Protein AF-A0AA90VE78-F1 (afdb_monomer)

Nearest PDB structures (foldseek):
  3up6-assembly1_A  TM=5.026E-01  e=7.881E-08  Bacteroides ovatus ATCC 8483
  5o68-assembly3_G  TM=2.176E-01  e=3.030E+00  Pseudomonas sp. UK4

Foldseek 3Di:
DPPPVVVVVVVVVVVVPPPDDDPPPDPDDDFFFDKDWAKFKAAAEQFPDPDDDDPDPPLQQQQFQKKKKFKAAPVFFTQWIDIDGGSVRDDSPGHNVRIDMDTGTIGTFFKIWMKMKTDADCLWQWHFAADEQADDQLHHYPPHDGVCSNVRVHPDGPVSLQPHKTFGDLQDQDTFHHFIKMWTDPLRDMFTQDPNRDTPDDHRYTHIFGQWEKEKEWEFADDDPQKDKGKDFFKKWKAQAARMDGSRDVSSVHDDDAGDDTGGRDIFGFALQQADPNTRMDMGITGKHFDWWPDFDDDLQLQQDQVLDVVGDRDTHDPNQIKMKIWIWMWMDHPQKIKIKTKIFIGQDAPCVVGSGGSIRGTSHYHYHYHYHHDCVLLVCQLQVPPPRHGRGMFIAMEMEHNQAAEEEAKLFKDKAKAKDALVLLVVQVVVQWFKWKKKDDLNDIWDGWILAPDIDTGRRPPDQVQKKKFQAQPLVRFGWAHDSPNHDRGDDGADNAPQNCVRIDGPSRVRNVSNVCSPDCPQPDADPVGTMTMMMIIGHRQADLQFFLLSFEFPGDWMKMFIFSDKGAHPSRRRIYTHTRYIYTYHTFYFQWASVCTQPFKGKGWMQAWPLVPVQAFQQFVHDDNAFPDADQADQLRSLVRVDDQVPDWPVVCVSGRHLQCVQLVSFHDNHSNGTDDLLRSFKGFAHLLVLLNCLLRVGSHTLRNQLDNHHLVQDDPVCPPVSWQWEAHNHGQFGTAGSSQSRWTHGCDPRNTHRTTIIMGIGHGNHSRRPPRGDRQWDADPQKIARNGGHSSSADASFQDAATAQEASPDPNLNYFRMKGWDPDWAQADFDQDPVRDTDHPADGQFLQCQQHVNDFQAQGPDDPDRSWGFHHPSNLSVCCVVPVVRFAQAFGNHAHPPCQAFGGWGRPVPITDTHGDDRRDTGTTGIMTGGD

Secondary structure (DSSP, 8-state):
--SSSHHHHHHTTSSSS----------S------EEEEEEEEEE---EESS---SS-HHHHH--SEEEEEEEETTSBEEEEEEEESGGGS-TT--SS--EEEEEEEEESEEEEEEEEE---SSSSS---EEESS--TTSEEES--HHHHHHT-S--BHHHHHH-EEE--TT-S---S---EEEEEGGG--EEE-TTSSBSSS---EEEEESEEEEEEEEEEPPBTTEEEEEEEEEEEEESEESEEESS-GGGT---PPP--EE--EEEEPPTT-EETTEEEEEEEEE-B----SS--SSHHHHT--TT-SS---SSS-TTS-EEEEEEEEEEEETTEEEEEEEEEEEE-S-TTT-TT---B-TTEEEEEEEEE--SHHHHHHHHT-TT---TTEEEEEEEE-TT-EEEEEPSSSEEEEEEEEHHHHHHHHHTT--EEEEEEETTEE---EEESSSEES--TT---TTEEEES--TTT----B--SSTT---BPPPP-TGGGGGG-B-HHHHHHHHHHTTTSTT--EEETTEEEEEEEEEE--S--TTS-GGGTSTTSPPEEEEEEEEEEE-SSS-EEEEEEEEEEEEPPPB--B-GGGTTTSEEEEE-SS-TTTTTT-BSSTTSS--S-S---SS-HHHHHHHH--TTT-BTTTTTT--BTTTGGGGG---SSSSSB--GGG--EEPPPHHHHHHHHHTTTTS-GGGSS--S-GGG--GGGTTTT--EEE--STT--EEEGGGSSEEE-S-SSS---B---EEEEETTS--TTPPPPPS-EEETTEEE-TTB-GGGSB-S-S--PPPP-BTTSGGGSPBSEEEEPSS-B--SEEE-TTS-EEE-S---BHHHHHHSSS--TTT--SSSS--B---HHHHHHHHHHHGGGGBTB--S-B-S-TTT---EEE-SSSEEE--S-TT-B-BB--EEE--

Mean predicted aligned error: 10.43 Å

Solvent-accessible surface area (backbone atoms only — not comparable to full-atom values): 49249 Å² total; per-residue (Å²): 143,87,79,75,71,65,58,63,62,54,62,64,57,60,76,77,76,74,85,80,86,78,87,79,84,72,91,72,86,76,80,45,76,44,83,30,54,29,66,36,36,35,25,42,47,65,49,58,79,48,73,88,91,72,92,62,51,74,59,55,70,57,39,47,49,31,42,38,38,44,29,21,34,76,88,27,44,31,23,14,37,46,71,47,75,48,40,91,79,45,77,62,78,45,31,72,87,38,69,43,76,47,67,82,36,39,26,48,20,20,50,25,33,42,39,37,43,28,30,83,34,86,45,51,57,60,24,49,60,67,37,77,58,49,75,55,89,87,34,48,61,39,72,60,59,38,69,49,25,34,74,44,74,50,95,46,39,50,67,60,56,52,67,29,56,29,47,45,49,92,79,65,62,75,82,74,75,56,55,44,27,24,26,15,24,66,43,40,43,82,40,44,31,37,82,87,25,41,70,76,70,80,73,61,40,32,41,33,32,41,51,35,16,42,43,34,42,38,39,31,45,48,88,49,91,84,43,52,59,48,55,45,73,53,37,38,35,44,35,31,43,43,39,49,43,58,50,45,43,48,80,38,64,40,73,89,68,68,60,83,55,58,42,70,77,42,81,47,47,45,52,57,69,35,56,57,97,92,18,45,37,54,75,50,54,42,50,38,30,38,50,64,53,69,44,89,53,92,45,73,52,55,44,43,24,31,88,69,41,88,75,82,50,60,67,21,40,38,95,65,38,33,29,36,40,40,34,26,44,37,39,39,40,46,92,70,33,37,38,43,29,51,35,42,35,53,46,72,45,36,61,48,88,87,36,55,50,40,28,37,40,55,49,26,28,39,47,59,46,81,46,66,52,78,76,61,63,50,36,44,38,28,7,66,65,50,88,96,36,80,47,47,32,48,38,27,46,38,39,38,23,55,83,83,33,39,65,48,81,44,54,16,39,43,45,64,38,34,44,73,50,49,38,65,61,50,44,54,28,47,76,71,77,34,32,53,30,37,41,44,33,43,69,78,39,51,31,40,76,29,31,30,30,100,61,73,45,67,51,49,76,86,46,85,58,82,53,39,35,36,29,64,54,19,83,78,76,68,37,59,37,40,60,48,90,51,65,88,50,48,39,43,63,36,60,68,35,25,66,75,39,46,87,42,55,26,49,64,69,58,44,47,35,49,52,53,76,42,43,86,52,80,77,52,77,43,75,58,99,89,42,38,22,45,38,28,20,38,38,34,48,45,54,69,60,42,85,36,45,49,55,65,49,28,46,87,45,49,59,32,32,42,38,37,23,78,46,79,42,53,27,94,69,63,57,17,28,31,30,43,32,51,38,37,38,37,32,40,34,31,31,44,39,50,27,53,86,45,43,68,79,45,33,39,55,25,30,49,38,73,60,85,36,72,93,60,84,31,27,53,30,43,92,56,86,55,77,66,48,73,18,77,46,60,65,46,18,58,67,15,40,62,59,60,55,50,66,90,76,46,28,62,74,69,52,69,83,61,34,17,53,72,59,46,29,56,72,39,35,58,55,63,54,36,81,58,59,64,51,75,92,37,56,42,38,20,37,30,9,55,57,45,49,47,48,49,49,52,15,42,69,68,28,52,41,66,47,30,76,49,54,61,47,64,82,68,50,44,78,92,42,64,58,82,59,62,51,32,25,44,25,32,18,57,80,38,30,20,36,36,35,76,70,58,64,27,44,37,46,91,36,91,80,61,60,28,44,37,53,68,34,28,35,38,37,26,35,60,34,78,23,49,94,46,78,54,58,72,49,58,48,79,57,96,56,30,40,34,36,84,40,39,26,65,84,33,33,38,79,62,24,59,50,74,59,62,66,55,38,31,74,85,38,80,71,27,34,31,55,38,22,32,35,54,52,95,57,73,44,59,52,47,60,50,67,49,100,86,71,50,79,44,76,75,53,59,60,34,19,51,45,30,31,17,65,46,75,34,61,26,43,78,69,40,78,78,101,51,38,66,25,11,58,31,26,54,45,39,51,51,52,42,48,76,76,46,47,81,77,40,48,50,22,50,29,33,24,30,41,84,36,59,92,62,33,42,35,56,34,26,74,80,81,44,37,37,64,43,74,86,57,54,78,47,72,51,22,31,53,30,28,28,42,37,116

Radius of gyration: 34.59 Å; Cα contacts (8 Å, |Δi|>4): 2328; chains: 1; bounding box: 96×61×138 Å

Sequence (935 aa):
MKKVMKLAYLLMGVALLLSSCSEDIFQGGSESNEDVTISLAYSDVSPRDIVVNSRATEAEERHLNNLYIYIFDGNGNLKGYKGIEGEVNLNQSTSSTTKAEITDIKTRSGESYIYAVANISSTGLYPVETINGTVAANKLPINLNEEKARAGEYDFTLDQLKALTFKRNNTSIDITSAFLMSGAVQNGNLVNITTAGKIASGDNAIRLSRIVSKVKFTIKAANTTGVTRSFKLDTYDIMNIAVDGSLVGKIDGNNRNKTTNVNNNIGNTVRPNDVENDAQFFEVYLPENLQDAVHNVTTQAAREDDSQSIPKEFTNAPAKGTYVVLKGKYEETKNGTTRSADVTYYVHLGDCTKDKNNYDVERNCKYTYNITVAGVDKIIVEAKKESGADQPGAEGVVLEYGATGKNMTLDSHYEYMVMRFYQEDIQALRKAGKGYFYQVYALGNHTDVINVGATTVGKDNGVDTSWIQFAIKCSRDESSSKYSTDKTSRGTACSYPGTKYASDLYTVDRFLKYLYDNAESSIWTKSDSKGKYIDATCFISENYYKNLTWNQYVNDVDKRAFYVANEVKTSNDGRSVFAKTQYGLTQYNIQTFYDRSKAGSITAYGCETINDEEGKDFTVKGKGSQTSSYGRDTWNGHTNMLADINKESDTWKTLKDNSSLIKACMSRNRDLNGDGKISDDEIRWYAPTISQYIGIWIGEEIMSGESKLFNKKTSTLSTSNDPGCRMLYYSSTYNENTYFSEEGLATNHNNSAYPPKLVRCLRNLKSNDMGYNRTPAKYYTYESSVVTLNNVDEKALNTSGEQGELNAHTERSALNKPAKKFKISNEKYYGEGYTDRWGNWHLTGIAPTQEHVVDGTFKCYNNYEEGDKKWRVPNQRELSVMFLVDKDKITNTYCRTIFSNTNFRKSWTYNSNIFTMDVNKWNATGSVRCIKAQK

InterPro domains:
  IPR018247 EF-Hand 1, calcium-binding site [PS00018] (671-683)
  IPR029141 Major fimbrial subunit protein, N-terminal [PF06321] (38-195)
  IPR032594 Domain of unknown function DUF4906 [PF16249] (284-371)

Structure (mmCIF, N/CA/C/O backbone):
data_AF-A0AA90VE78-F1
#
_entry.id   AF-A0AA90VE78-F1
#
loop_
_atom_site.group_PDB
_atom_site.id
_atom_site.type_symbol
_atom_site.label_atom_id
_atom_site.label_alt_id
_atom_site.label_comp_id
_atom_site.label_asym_id
_atom_site.label_entity_id
_atom_site.label_seq_id
_atom_site.pdbx_PDB_ins_code
_atom_site.Cartn_x
_atom_site.Cartn_y
_atom_site.Cartn_z
_atom_site.occupancy
_atom_site.B_iso_or_equiv
_atom_site.auth_seq_id
_atom_site.auth_comp_id
_atom_site.auth_asym_id
_atom_site.auth_atom_id
_atom_site.pdbx_PDB_model_num
ATOM 1 N N . MET A 1 1 ? 39.195 -33.565 -97.866 1.00 53.00 1 MET A N 1
ATOM 2 C CA . MET A 1 1 ? 38.621 -33.539 -96.499 1.00 53.00 1 MET A CA 1
ATOM 3 C C . MET A 1 1 ? 39.605 -32.877 -95.535 1.00 53.00 1 MET A C 1
ATOM 5 O O . MET A 1 1 ? 40.603 -33.495 -95.209 1.00 53.00 1 MET A O 1
ATOM 9 N N . LYS A 1 2 ? 39.370 -31.594 -95.200 1.00 45.28 2 LYS A N 1
ATOM 10 C CA . LYS A 1 2 ? 39.973 -30.762 -94.114 1.00 45.28 2 LYS A CA 1
ATOM 11 C C . LYS A 1 2 ? 39.799 -29.240 -94.342 1.00 45.28 2 LYS A C 1
ATOM 13 O O . LYS A 1 2 ? 40.244 -28.458 -93.511 1.00 45.28 2 LYS A O 1
ATOM 18 N N . LYS A 1 3 ? 39.117 -28.797 -95.416 1.00 44.75 3 LYS A N 1
ATOM 19 C CA . LYS A 1 3 ? 38.857 -27.363 -95.699 1.00 44.75 3 LYS A CA 1
ATOM 20 C C . LYS A 1 3 ? 37.379 -26.923 -95.775 1.00 44.75 3 LYS A C 1
ATOM 22 O O . LYS A 1 3 ? 37.140 -25.741 -95.951 1.00 44.75 3 LYS A O 1
ATOM 27 N N . VAL A 1 4 ? 36.402 -27.811 -95.546 1.00 49.03 4 VAL A N 1
ATOM 28 C CA . VAL A 1 4 ? 34.955 -27.456 -95.548 1.00 49.03 4 VAL A CA 1
ATOM 29 C C . VAL A 1 4 ? 34.317 -27.501 -94.141 1.00 49.03 4 VAL A C 1
ATOM 31 O O . VAL A 1 4 ? 33.241 -26.966 -93.932 1.00 49.03 4 VAL A O 1
ATOM 34 N N . MET A 1 5 ? 35.024 -28.008 -93.120 1.00 47.25 5 MET A N 1
ATOM 35 C CA . MET A 1 5 ? 34.560 -27.985 -91.716 1.00 47.25 5 MET A CA 1
ATOM 36 C C . MET A 1 5 ? 34.958 -26.725 -90.925 1.00 47.25 5 MET A C 1
ATOM 38 O O . MET A 1 5 ? 34.431 -26.516 -89.842 1.00 47.25 5 MET A O 1
ATOM 42 N N . LYS A 1 6 ? 35.857 -25.865 -91.430 1.00 43.34 6 LYS A N 1
ATOM 43 C CA . LYS A 1 6 ? 36.244 -24.614 -90.735 1.00 43.34 6 LYS A CA 1
ATOM 44 C C . LYS A 1 6 ? 35.354 -23.410 -91.070 1.00 43.34 6 LYS A C 1
ATOM 46 O O . LYS A 1 6 ? 35.425 -22.412 -90.367 1.00 43.34 6 LYS A O 1
ATOM 51 N N . LEU A 1 7 ? 34.496 -23.510 -92.090 1.00 42.00 7 LEU A N 1
ATOM 52 C CA . LEU A 1 7 ? 33.572 -22.434 -92.467 1.00 42.00 7 LEU A CA 1
ATOM 53 C C . LEU A 1 7 ? 32.241 -22.504 -91.688 1.00 42.00 7 LEU A C 1
ATOM 55 O O . LEU A 1 7 ? 31.628 -21.473 -91.444 1.00 42.00 7 LEU A O 1
ATOM 59 N N . ALA A 1 8 ? 31.853 -23.691 -91.200 1.00 46.19 8 ALA A N 1
ATOM 60 C CA . ALA A 1 8 ? 30.659 -23.878 -90.367 1.00 46.19 8 ALA A CA 1
ATOM 61 C C . ALA A 1 8 ? 30.841 -23.378 -88.916 1.00 46.19 8 ALA A C 1
ATOM 63 O O . ALA A 1 8 ? 29.898 -22.857 -88.332 1.00 46.19 8 ALA A O 1
ATOM 64 N N . TYR A 1 9 ? 32.057 -23.448 -88.356 1.00 47.94 9 TYR A N 1
ATOM 65 C CA . TYR A 1 9 ? 32.347 -22.906 -87.016 1.00 47.94 9 TYR A CA 1
ATOM 66 C C . TYR A 1 9 ? 32.620 -21.391 -87.006 1.00 47.94 9 TYR A C 1
ATOM 68 O O . TYR A 1 9 ? 32.483 -20.762 -85.962 1.00 47.94 9 TYR A O 1
ATOM 76 N N . LEU A 1 10 ? 32.958 -20.785 -88.152 1.00 45.59 10 LEU A N 1
ATOM 77 C CA . LEU A 1 10 ? 33.165 -19.333 -88.257 1.00 45.59 10 LEU A CA 1
ATOM 78 C C . LEU A 1 10 ? 31.838 -18.571 -88.453 1.00 45.59 10 LEU A C 1
ATOM 80 O O . LEU A 1 10 ? 31.681 -17.475 -87.930 1.00 45.59 10 LEU A O 1
ATOM 84 N N . LEU A 1 11 ? 30.856 -19.169 -89.142 1.00 43.66 11 LEU A N 1
ATOM 85 C CA . LEU A 1 11 ? 29.525 -18.574 -89.357 1.00 43.66 11 LEU A CA 1
ATOM 86 C C . LEU A 1 11 ? 28.575 -18.721 -88.154 1.00 43.66 11 LEU A C 1
ATOM 88 O O . LEU A 1 11 ? 27.649 -17.930 -88.023 1.00 43.66 11 LEU A O 1
ATOM 92 N N . MET A 1 12 ? 28.834 -19.662 -87.240 1.00 45.09 12 MET A N 1
ATOM 93 C CA . MET A 1 12 ? 28.056 -19.822 -86.000 1.00 45.09 12 MET A CA 1
ATOM 94 C C . MET A 1 12 ? 28.603 -18.971 -84.831 1.00 45.09 12 MET A C 1
ATOM 96 O O . MET A 1 12 ? 27.892 -18.740 -83.861 1.00 45.09 12 MET A O 1
ATOM 100 N N . GLY A 1 13 ? 29.836 -18.448 -84.938 1.00 44.88 13 GLY A N 1
ATOM 101 C CA . GLY A 1 13 ? 30.461 -17.571 -83.934 1.00 44.88 13 GLY A CA 1
ATOM 102 C C . GLY A 1 13 ? 30.259 -16.064 -84.154 1.00 44.88 13 GLY A C 1
ATOM 103 O O . GLY A 1 13 ? 30.429 -15.290 -83.219 1.00 44.88 13 GLY A O 1
ATOM 104 N N . VAL A 1 14 ? 29.869 -15.630 -85.359 1.00 44.66 14 VAL A N 1
ATOM 105 C CA . VAL A 1 14 ? 29.669 -14.199 -85.691 1.00 44.66 14 VAL A CA 1
ATOM 106 C C . VAL A 1 14 ? 28.202 -13.754 -85.543 1.00 44.66 14 VAL A C 1
ATOM 108 O O . VAL A 1 14 ? 27.933 -12.564 -85.433 1.00 44.66 14 VAL A O 1
ATOM 111 N N . ALA A 1 15 ? 27.253 -14.691 -85.421 1.00 39.59 15 ALA A N 1
ATOM 112 C CA . ALA A 1 15 ? 25.847 -14.389 -85.116 1.00 39.59 15 ALA A CA 1
ATOM 113 C C . ALA A 1 15 ? 25.541 -14.257 -83.603 1.00 39.59 15 ALA A C 1
ATOM 115 O O . ALA A 1 15 ? 24.436 -13.870 -83.245 1.00 39.59 15 ALA A O 1
ATOM 116 N N . LEU A 1 16 ? 26.505 -14.548 -82.717 1.00 42.19 16 LEU A N 1
ATOM 117 C CA . LEU A 1 16 ? 26.349 -14.470 -81.250 1.00 42.19 16 LEU A CA 1
ATOM 118 C C . LEU A 1 16 ? 27.047 -13.252 -80.606 1.00 42.19 16 LEU A C 1
ATOM 120 O O . LEU A 1 16 ? 27.016 -13.113 -79.389 1.00 42.19 16 LEU A O 1
ATOM 124 N N . LEU A 1 17 ? 27.669 -12.364 -81.396 1.00 38.84 17 LEU A N 1
ATOM 125 C CA . LEU A 1 17 ? 28.430 -11.199 -80.899 1.00 38.84 17 LEU A CA 1
ATOM 126 C C . LEU A 1 17 ? 27.976 -9.842 -81.478 1.00 38.84 17 LEU A C 1
ATOM 128 O O . LEU A 1 17 ? 28.652 -8.838 -81.274 1.00 38.84 17 LEU A O 1
ATOM 132 N N . LEU A 1 18 ? 26.833 -9.781 -82.173 1.00 37.09 18 LEU A N 1
ATOM 133 C CA . LEU A 1 18 ? 26.267 -8.539 -82.729 1.00 37.09 18 LEU A CA 1
ATOM 134 C C . LEU A 1 18 ? 24.759 -8.414 -82.448 1.00 37.09 18 LEU A C 1
ATOM 136 O O . LEU A 1 18 ? 23.944 -8.306 -83.359 1.00 37.09 18 LEU A O 1
ATOM 140 N N . SER A 1 19 ? 24.394 -8.403 -81.167 1.00 35.62 19 SER A N 1
ATOM 141 C CA . SER A 1 19 ? 23.119 -7.847 -80.692 1.00 35.62 19 SER A CA 1
ATOM 142 C C . SER A 1 19 ? 23.315 -7.194 -79.319 1.00 35.62 19 SER A C 1
ATOM 144 O O . SER A 1 19 ? 22.751 -7.616 -78.313 1.00 35.62 19 SER A O 1
ATOM 146 N N . SER A 1 20 ? 24.180 -6.180 -79.272 1.00 31.06 20 SER A N 1
ATOM 147 C CA . SER A 1 20 ? 24.122 -5.131 -78.255 1.00 31.06 20 SER A CA 1
ATOM 148 C C . SER A 1 20 ? 23.382 -3.931 -78.847 1.00 31.06 20 SER A C 1
ATOM 150 O O . SER A 1 20 ? 23.731 -3.499 -79.946 1.00 31.06 20 SER A O 1
ATOM 152 N N . CYS A 1 21 ? 22.434 -3.392 -78.078 1.00 38.50 21 CYS A N 1
ATOM 153 C CA . CYS A 1 21 ? 21.643 -2.178 -78.320 1.00 38.50 21 CYS A CA 1
ATOM 154 C C . CYS A 1 21 ? 20.417 -2.329 -79.238 1.00 38.50 21 CYS A C 1
ATOM 156 O O . CYS A 1 21 ? 20.390 -1.843 -80.364 1.00 38.50 21 CYS A O 1
ATOM 158 N N . SER A 1 22 ? 19.342 -2.874 -78.674 1.00 30.06 22 SER A N 1
ATOM 159 C CA . SER A 1 22 ? 18.032 -2.225 -78.771 1.00 30.06 22 SER A CA 1
ATOM 160 C C . SER A 1 22 ? 17.617 -1.819 -77.357 1.00 30.06 22 SER A C 1
ATOM 162 O O . SER A 1 22 ? 17.579 -2.655 -76.456 1.00 30.06 22 SER A O 1
ATOM 164 N N . GLU A 1 23 ? 17.397 -0.520 -77.147 1.00 34.53 23 GLU A N 1
ATOM 165 C CA . GLU A 1 23 ? 16.639 -0.019 -76.003 1.00 34.53 23 GLU A CA 1
ATOM 166 C C . GLU A 1 23 ? 15.237 -0.625 -76.084 1.00 34.53 23 GLU A C 1
ATOM 168 O O . GLU A 1 23 ? 14.405 -0.173 -76.871 1.00 34.53 23 GLU A O 1
ATOM 173 N N . ASP A 1 24 ? 14.971 -1.654 -75.285 1.00 29.84 24 ASP A N 1
ATOM 174 C CA . ASP A 1 24 ? 13.599 -2.055 -75.016 1.00 29.84 24 ASP A CA 1
ATOM 175 C C . ASP A 1 24 ? 13.028 -1.087 -73.979 1.00 29.84 24 ASP A C 1
ATOM 177 O O . ASP A 1 24 ? 13.140 -1.259 -72.763 1.00 29.84 24 ASP A O 1
ATOM 181 N N . ILE A 1 25 ? 12.421 -0.022 -74.502 1.00 36.34 25 ILE A N 1
ATOM 182 C CA . ILE A 1 25 ? 11.433 0.788 -73.797 1.00 36.34 25 ILE A CA 1
ATOM 183 C C . ILE A 1 25 ? 10.262 -0.141 -73.450 1.00 36.34 25 ILE A C 1
ATOM 185 O O . ILE A 1 25 ? 9.312 -0.290 -74.216 1.00 36.34 25 ILE A O 1
ATOM 189 N N . PHE A 1 26 ? 10.320 -0.760 -72.272 1.00 30.25 26 PHE A N 1
ATOM 190 C CA . PHE A 1 26 ? 9.142 -1.295 -71.600 1.00 30.25 26 PHE A CA 1
ATOM 191 C C . PHE A 1 26 ? 8.557 -0.201 -70.703 1.00 30.25 26 PHE A C 1
ATOM 193 O O . PHE A 1 26 ? 9.026 0.059 -69.595 1.00 30.25 26 PHE A O 1
ATOM 200 N N . GLN A 1 27 ? 7.495 0.449 -71.181 1.00 35.31 27 GLN A N 1
ATOM 201 C CA . GLN A 1 27 ? 6.524 1.067 -70.283 1.00 35.31 27 GLN A CA 1
ATOM 202 C C . GLN A 1 27 ? 5.778 -0.056 -69.552 1.00 35.31 27 GLN A C 1
ATOM 204 O O . GLN A 1 27 ? 4.935 -0.725 -70.145 1.00 35.31 27 GLN A O 1
ATOM 209 N N . GLY A 1 28 ? 6.087 -0.251 -68.268 1.00 31.50 28 GLY A N 1
ATOM 210 C CA . GLY A 1 28 ? 5.307 -1.101 -67.366 1.00 31.50 28 GLY A CA 1
ATOM 211 C C . GLY A 1 28 ? 6.158 -1.909 -66.387 1.00 31.50 28 GLY A C 1
ATOM 212 O O . GLY A 1 28 ? 6.595 -2.999 -66.723 1.00 31.50 28 GLY A O 1
ATOM 213 N N . GLY A 1 29 ? 6.353 -1.364 -65.180 1.00 37.34 29 GLY A N 1
ATOM 214 C CA . GLY A 1 29 ? 6.654 -2.086 -63.934 1.00 37.34 29 GLY A CA 1
ATOM 215 C C . GLY A 1 29 ? 7.719 -3.186 -63.977 1.00 37.34 29 GLY A C 1
ATOM 216 O O . GLY A 1 29 ? 7.377 -4.360 -63.891 1.00 37.34 29 GLY A O 1
ATOM 217 N N . SER A 1 30 ? 9.004 -2.825 -64.012 1.00 38.03 30 SER A N 1
ATOM 218 C CA . SER A 1 30 ? 10.065 -3.741 -63.580 1.00 38.03 30 SER A CA 1
ATOM 219 C C . SER A 1 30 ? 10.265 -3.603 -62.070 1.00 38.03 30 SER A C 1
ATOM 221 O O . SER A 1 30 ? 10.590 -2.510 -61.596 1.00 38.03 30 SER A O 1
ATOM 223 N N . GLU A 1 31 ? 10.130 -4.695 -61.322 1.00 46.28 31 GLU A N 1
ATOM 224 C CA . GLU A 1 31 ? 10.742 -4.816 -59.999 1.00 46.28 31 GLU A CA 1
ATOM 225 C C . GLU A 1 31 ? 12.257 -4.605 -60.153 1.00 46.28 31 GLU A C 1
ATOM 227 O O . GLU A 1 31 ? 12.993 -5.489 -60.588 1.00 46.28 31 GLU A O 1
ATOM 232 N N . SER A 1 32 ? 12.739 -3.398 -59.860 1.00 55.09 32 SER A N 1
ATOM 233 C CA . SER A 1 32 ? 14.171 -3.144 -59.732 1.00 55.09 32 SER A CA 1
ATOM 234 C C . SER A 1 32 ? 14.670 -3.910 -58.506 1.00 55.09 32 SER A C 1
ATOM 236 O O . SER A 1 32 ? 14.184 -3.648 -57.412 1.00 55.09 32 SER A O 1
ATOM 238 N N . ASN A 1 33 ? 15.611 -4.841 -58.674 1.00 76.75 33 ASN A N 1
ATOM 239 C CA . ASN A 1 33 ? 16.210 -5.629 -57.586 1.00 76.75 33 ASN A CA 1
ATOM 240 C C . ASN A 1 33 ? 17.708 -5.311 -57.436 1.00 76.75 33 ASN A C 1
ATOM 242 O O . ASN A 1 33 ? 18.552 -6.200 -57.341 1.00 76.75 33 ASN A O 1
ATOM 246 N N . GLU A 1 34 ? 18.045 -4.024 -57.503 1.00 88.00 34 GLU A N 1
ATOM 247 C CA . GLU A 1 34 ? 19.420 -3.538 -57.376 1.00 88.00 34 GLU A CA 1
ATOM 248 C C . GLU A 1 34 ? 19.802 -3.354 -55.910 1.00 88.00 34 GLU A C 1
ATOM 250 O O . GLU A 1 34 ? 18.997 -2.857 -55.118 1.00 88.00 34 GLU A O 1
ATOM 255 N N . ASP A 1 35 ? 21.042 -3.707 -55.577 1.00 91.88 35 ASP A N 1
ATOM 256 C CA . ASP A 1 35 ? 21.661 -3.448 -54.281 1.00 91.88 35 ASP A CA 1
ATOM 257 C C . ASP A 1 35 ? 21.736 -1.941 -54.000 1.00 91.88 35 ASP A C 1
ATOM 259 O O . ASP A 1 35 ? 22.380 -1.189 -54.731 1.00 91.88 35 ASP A O 1
ATOM 263 N N . VAL A 1 36 ? 21.120 -1.505 -52.902 1.00 93.62 36 VAL A N 1
ATOM 264 C CA . VAL A 1 36 ? 21.071 -0.100 -52.484 1.00 93.62 36 VAL A CA 1
ATOM 265 C C . VAL A 1 36 ? 21.370 0.052 -50.994 1.00 93.62 36 VAL A C 1
ATOM 267 O O . VAL A 1 36 ? 21.221 -0.876 -50.194 1.00 93.62 36 VAL A O 1
ATOM 270 N N . THR A 1 37 ? 21.749 1.267 -50.615 1.00 92.88 37 THR A N 1
ATOM 271 C CA . THR A 1 37 ? 21.842 1.698 -49.220 1.00 92.88 37 THR A CA 1
ATOM 272 C C . THR A 1 37 ? 20.806 2.785 -48.988 1.00 92.88 37 THR A C 1
ATOM 274 O O . THR A 1 37 ? 20.698 3.707 -49.796 1.00 92.88 37 THR A O 1
ATOM 277 N N . ILE A 1 38 ? 20.046 2.678 -47.901 1.00 92.94 38 ILE A N 1
ATOM 278 C CA . ILE A 1 38 ? 19.006 3.646 -47.549 1.00 92.94 38 ILE A CA 1
ATOM 279 C C . ILE A 1 38 ? 19.287 4.286 -46.192 1.00 92.94 38 ILE A C 1
ATOM 281 O O . ILE A 1 38 ? 19.994 3.723 -45.351 1.00 92.94 38 ILE A O 1
ATOM 285 N N . SER A 1 39 ? 18.653 5.435 -45.974 1.00 91.38 39 SER A N 1
ATOM 286 C CA . SER A 1 39 ? 18.517 6.047 -44.658 1.00 91.38 39 SER A CA 1
ATOM 287 C C . SER A 1 39 ? 17.048 6.081 -44.258 1.00 91.38 39 SER A C 1
ATOM 289 O O . SER A 1 39 ? 16.174 6.415 -45.066 1.00 91.38 39 SER A O 1
ATOM 291 N N . LEU A 1 40 ? 16.769 5.730 -43.006 1.00 89.12 40 LEU A N 1
ATOM 292 C CA . LEU A 1 40 ? 15.426 5.760 -42.443 1.00 89.12 40 LEU A CA 1
ATOM 293 C C . LEU A 1 40 ? 15.393 6.710 -41.261 1.00 89.12 40 LEU A C 1
ATOM 295 O O . LEU A 1 40 ? 16.213 6.628 -40.345 1.00 89.12 40 LEU A O 1
ATOM 299 N N . ALA A 1 41 ? 14.395 7.586 -41.262 1.00 85.75 41 ALA A N 1
ATOM 300 C CA . ALA A 1 41 ? 14.065 8.314 -40.058 1.00 85.75 41 ALA A CA 1
ATOM 301 C C . ALA A 1 41 ? 13.430 7.351 -39.042 1.00 85.75 41 ALA A C 1
ATOM 303 O O . ALA A 1 41 ? 12.721 6.415 -39.410 1.00 85.75 41 ALA A O 1
ATOM 304 N N . TYR A 1 42 ? 13.628 7.598 -37.757 1.00 81.25 42 TYR A N 1
ATOM 305 C CA . TYR A 1 42 ? 12.853 6.973 -36.698 1.00 81.25 42 TYR A CA 1
ATOM 306 C C . TYR A 1 42 ? 12.427 8.023 -35.681 1.00 81.25 42 TYR A C 1
ATOM 308 O O . TYR A 1 42 ? 13.100 9.030 -35.439 1.00 81.25 42 TYR A O 1
ATOM 316 N N . SER A 1 43 ? 11.261 7.773 -35.111 1.00 76.94 43 SER A N 1
ATOM 317 C CA . SER A 1 43 ? 10.675 8.568 -34.045 1.00 76.94 43 SER A CA 1
ATOM 318 C C . SER A 1 43 ? 9.823 7.660 -33.178 1.00 76.94 43 SER A C 1
ATOM 320 O O . SER A 1 43 ? 9.139 6.770 -33.696 1.00 76.94 43 SER A O 1
ATOM 322 N N . ASP A 1 44 ? 9.799 7.932 -31.881 1.00 64.31 44 ASP A N 1
ATOM 323 C CA . ASP A 1 44 ? 8.714 7.456 -31.033 1.00 64.31 44 ASP A CA 1
ATOM 324 C C . ASP A 1 44 ? 7.399 8.112 -31.477 1.00 64.31 44 ASP A C 1
ATOM 326 O O . ASP A 1 44 ? 7.316 9.326 -31.699 1.00 64.31 44 ASP A O 1
ATOM 330 N N . VAL A 1 45 ? 6.359 7.301 -31.637 1.00 54.06 45 VAL A N 1
ATOM 331 C CA . VAL A 1 45 ? 5.013 7.805 -31.874 1.00 54.06 45 VAL A CA 1
ATOM 332 C C . VAL A 1 45 ? 4.512 8.346 -30.550 1.00 54.06 45 VAL A C 1
ATOM 334 O O . VAL A 1 45 ? 4.269 7.571 -29.622 1.00 54.06 45 VAL A O 1
ATOM 337 N N . SER A 1 46 ? 4.298 9.669 -30.486 1.00 52.12 46 SER A N 1
ATOM 338 C CA . SER A 1 46 ? 3.501 10.261 -29.409 1.00 52.12 46 SER A CA 1
ATOM 339 C C . SER A 1 46 ? 2.254 9.400 -29.233 1.00 52.12 46 SER A C 1
ATOM 341 O O . SER A 1 46 ? 1.540 9.192 -30.221 1.00 52.12 46 SER A O 1
ATOM 343 N N . PRO A 1 47 ? 2.008 8.869 -28.027 1.00 56.56 47 PRO A N 1
ATOM 344 C CA . PRO A 1 47 ? 0.853 8.021 -27.790 1.00 56.56 47 PRO A CA 1
ATOM 345 C C . PRO A 1 47 ? -0.406 8.731 -28.282 1.00 56.56 47 PRO A C 1
ATOM 347 O O . PRO A 1 47 ? -0.487 9.959 -28.215 1.00 56.56 47 PRO A O 1
ATOM 350 N N . ARG A 1 48 ? -1.378 7.975 -28.807 1.00 52.09 48 ARG A N 1
ATOM 351 C CA . ARG A 1 48 ? -2.668 8.566 -29.193 1.00 52.09 48 ARG A CA 1
ATOM 352 C C . ARG A 1 48 ? -3.252 9.227 -27.940 1.00 52.09 48 ARG A C 1
ATOM 354 O O . ARG A 1 48 ? -3.588 8.539 -26.976 1.00 52.09 48 ARG A O 1
ATOM 361 N N . ASP A 1 49 ? -3.269 10.560 -27.932 1.00 36.66 49 ASP A N 1
ATOM 362 C CA . ASP A 1 49 ? -3.602 11.335 -26.742 1.00 36.66 49 ASP A CA 1
ATOM 363 C C . ASP A 1 49 ? -5.112 11.291 -26.487 1.00 36.66 49 ASP A C 1
ATOM 365 O O . ASP A 1 49 ? -5.912 11.857 -27.233 1.00 36.66 49 ASP A O 1
ATOM 369 N N . ILE A 1 50 ? -5.488 10.667 -25.373 1.00 49.47 50 ILE A N 1
ATOM 370 C CA . ILE A 1 50 ? -6.735 10.927 -24.651 1.00 49.47 50 ILE A CA 1
ATOM 371 C C . ILE A 1 50 ? -6.310 11.439 -23.263 1.00 49.47 50 ILE A C 1
ATOM 373 O O . ILE A 1 50 ? -6.281 10.713 -22.281 1.00 49.47 50 ILE A O 1
ATOM 377 N N . VAL A 1 51 ? -5.867 12.704 -23.258 1.00 36.59 51 VAL A N 1
ATOM 378 C CA . VAL A 1 51 ? -5.442 13.597 -22.151 1.00 36.59 51 VAL A CA 1
ATOM 379 C C . VAL A 1 51 ? -4.628 12.988 -20.967 1.00 36.59 51 VAL A C 1
ATOM 381 O O . VAL A 1 51 ? -5.137 12.190 -20.187 1.00 36.59 51 VAL A O 1
ATOM 384 N N . VAL A 1 52 ? -3.434 13.583 -20.736 1.00 41.59 52 VAL A N 1
ATOM 385 C CA . VAL A 1 52 ? -2.622 13.794 -19.485 1.00 41.59 52 VAL A CA 1
ATOM 386 C C . VAL A 1 52 ? -1.247 13.059 -19.310 1.00 41.59 52 VAL A C 1
ATOM 388 O O . VAL A 1 52 ? -1.039 11.920 -19.732 1.00 41.59 52 VAL A O 1
ATOM 391 N N . ASN A 1 53 ? -0.326 13.784 -18.625 1.00 38.75 53 ASN A N 1
ATOM 392 C CA . ASN A 1 53 ? 1.044 13.562 -18.074 1.00 38.75 53 ASN A CA 1
ATOM 393 C C . ASN A 1 53 ? 1.303 12.319 -17.183 1.00 38.75 53 ASN A C 1
ATOM 395 O O . ASN A 1 53 ? 0.368 11.754 -16.616 1.00 38.75 53 ASN A O 1
ATOM 399 N N . SER A 1 54 ? 2.585 11.908 -17.079 1.00 40.38 54 SER A N 1
ATOM 400 C CA . SER A 1 54 ? 3.149 10.627 -16.567 1.00 40.38 54 SER A CA 1
ATOM 401 C C . SER A 1 54 ? 4.005 10.702 -15.292 1.00 40.38 54 SER A C 1
ATOM 403 O O . SER A 1 54 ? 4.525 11.759 -14.947 1.00 40.38 54 SER A O 1
ATOM 405 N N . ARG A 1 55 ? 4.170 9.550 -14.610 1.00 50.44 55 ARG A N 1
ATOM 406 C CA . ARG A 1 55 ? 5.150 9.310 -13.526 1.00 50.44 55 ARG A CA 1
ATOM 407 C C . ARG A 1 55 ? 6.560 9.051 -14.048 1.00 50.44 55 ARG A C 1
ATOM 409 O O . ARG A 1 55 ? 7.518 9.478 -13.413 1.00 50.44 55 ARG A O 1
ATOM 416 N N . ALA A 1 56 ? 6.670 8.330 -15.164 1.00 53.44 56 ALA A N 1
ATOM 417 C CA . ALA A 1 56 ? 7.910 8.265 -15.925 1.00 53.44 56 ALA A CA 1
ATOM 418 C C . ALA A 1 56 ? 8.103 9.616 -16.611 1.00 53.44 56 ALA A C 1
ATOM 420 O O . ALA A 1 56 ? 7.150 10.186 -17.146 1.00 53.44 56 ALA A O 1
ATOM 421 N N . THR A 1 57 ? 9.313 10.152 -16.588 1.00 64.69 57 THR A N 1
ATOM 422 C CA . THR A 1 57 ? 9.628 11.327 -17.392 1.00 64.69 57 THR A CA 1
ATOM 423 C C . THR A 1 57 ? 9.409 10.993 -18.858 1.00 64.69 57 THR A C 1
ATOM 425 O O . THR A 1 57 ? 9.566 9.851 -19.294 1.00 64.69 57 THR A O 1
ATOM 428 N N . GLU A 1 58 ? 9.076 12.009 -19.644 1.00 70.38 58 GLU A N 1
ATOM 429 C CA . GLU A 1 58 ? 8.979 11.834 -21.083 1.00 70.38 58 GLU A CA 1
ATOM 430 C C . GLU A 1 58 ? 10.239 11.176 -21.655 1.00 70.38 58 GLU A C 1
ATOM 432 O O . GLU A 1 58 ? 10.107 10.302 -22.493 1.00 70.38 58 GLU A O 1
ATOM 437 N N . ALA A 1 59 ? 11.431 11.524 -21.159 1.00 69.50 59 ALA A N 1
ATOM 438 C CA . ALA A 1 59 ? 12.697 10.920 -21.573 1.00 69.50 59 ALA A CA 1
ATOM 439 C C . ALA A 1 59 ? 12.762 9.402 -21.314 1.00 69.50 59 ALA A C 1
ATOM 441 O O . ALA A 1 59 ? 13.173 8.656 -22.198 1.00 69.50 59 ALA A O 1
ATOM 442 N N . GLU A 1 60 ? 12.314 8.929 -20.147 1.00 71.94 60 GLU A N 1
ATOM 443 C CA . GLU A 1 60 ? 12.277 7.493 -19.826 1.00 71.94 60 GLU A CA 1
ATOM 444 C C . GLU A 1 60 ? 11.318 6.722 -20.740 1.00 71.94 60 GLU A C 1
ATOM 446 O O . GLU A 1 60 ? 11.624 5.607 -21.161 1.00 71.94 60 GLU A O 1
ATOM 451 N N . GLU A 1 61 ? 10.165 7.308 -21.079 1.00 75.94 61 GLU A N 1
ATOM 452 C CA . GLU A 1 61 ? 9.183 6.642 -21.935 1.00 75.94 61 GLU A CA 1
ATOM 453 C C . GLU A 1 61 ? 9.701 6.425 -23.366 1.00 75.94 61 GLU A C 1
ATOM 455 O O . GLU A 1 61 ? 9.241 5.486 -24.019 1.00 75.94 61 GLU A O 1
ATOM 460 N N . ARG A 1 62 ? 10.605 7.277 -23.874 1.00 77.75 62 ARG A N 1
ATOM 461 C CA . ARG A 1 62 ? 11.174 7.210 -25.245 1.00 77.75 62 ARG A CA 1
ATOM 462 C C . ARG A 1 62 ? 12.596 6.649 -25.299 1.00 77.75 62 ARG A C 1
ATOM 464 O O . ARG A 1 62 ? 13.150 6.526 -26.386 1.00 77.75 62 ARG A O 1
ATOM 471 N N . HIS A 1 63 ? 13.179 6.305 -24.154 1.00 80.94 63 HIS A N 1
ATOM 472 C CA . HIS A 1 63 ? 14.545 5.803 -24.067 1.00 80.94 63 HIS A CA 1
ATOM 473 C C . HIS A 1 63 ? 14.750 4.540 -24.920 1.00 80.94 63 HIS A C 1
ATOM 475 O O . HIS A 1 63 ? 13.916 3.630 -24.889 1.00 80.94 63 HIS A O 1
ATOM 481 N N . LEU A 1 64 ? 15.866 4.474 -25.656 1.00 83.38 64 LEU A N 1
ATOM 482 C CA . LEU A 1 64 ? 16.226 3.358 -26.532 1.00 83.38 64 LEU A CA 1
ATOM 483 C C . LEU A 1 64 ? 17.590 2.761 -26.156 1.00 83.38 64 LEU A C 1
ATOM 485 O O . LEU A 1 64 ? 18.622 3.412 -26.303 1.00 83.38 64 LEU A O 1
ATOM 489 N N . ASN A 1 65 ? 17.591 1.489 -25.765 1.00 81.56 65 ASN A N 1
ATOM 490 C CA . ASN A 1 65 ? 18.779 0.677 -25.500 1.00 81.56 65 ASN A CA 1
ATOM 491 C C . ASN A 1 65 ? 19.333 0.006 -26.762 1.00 81.56 65 ASN A C 1
ATOM 493 O O . ASN A 1 65 ? 20.546 -0.134 -26.911 1.00 81.56 65 ASN A O 1
ATOM 497 N N . ASN A 1 66 ? 18.441 -0.458 -27.637 1.00 88.12 66 ASN A N 1
ATOM 498 C CA . ASN A 1 66 ? 18.764 -1.121 -28.897 1.00 88.12 66 ASN A CA 1
ATOM 499 C C . ASN A 1 66 ? 17.616 -0.962 -29.904 1.00 88.12 66 ASN A C 1
ATOM 501 O O . ASN A 1 66 ? 16.472 -0.689 -29.523 1.00 88.12 66 ASN A O 1
ATOM 505 N N . LEU A 1 67 ? 17.935 -1.123 -31.189 1.00 92.19 67 LEU A N 1
ATOM 506 C CA . LEU A 1 67 ? 16.998 -1.024 -32.307 1.00 92.19 67 LEU A CA 1
ATOM 507 C C . LEU A 1 67 ? 17.374 -2.031 -33.401 1.00 92.19 67 LEU A C 1
ATOM 509 O O . LEU A 1 67 ? 18.513 -2.045 -33.866 1.00 92.19 67 LEU A O 1
ATOM 513 N N . TYR A 1 68 ? 16.406 -2.830 -33.848 1.00 95.69 68 TYR A N 1
ATOM 514 C CA . TYR A 1 68 ? 16.574 -3.792 -34.938 1.00 95.69 68 TYR A CA 1
ATOM 515 C C . TYR A 1 68 ? 15.561 -3.516 -36.044 1.00 95.69 68 TYR A C 1
ATOM 517 O O . TYR A 1 68 ? 14.360 -3.483 -35.781 1.00 95.69 68 TYR A O 1
ATOM 525 N N . ILE A 1 69 ? 16.045 -3.325 -37.269 1.00 97.06 69 ILE A N 1
ATOM 526 C CA . ILE A 1 69 ? 15.263 -2.987 -38.462 1.00 97.06 69 ILE A CA 1
ATOM 527 C C . ILE A 1 69 ? 15.273 -4.182 -39.416 1.00 97.06 69 ILE A C 1
ATOM 529 O O . ILE A 1 69 ? 16.332 -4.750 -39.685 1.00 97.06 69 ILE A O 1
ATOM 533 N N . TYR A 1 70 ? 14.103 -4.521 -39.954 1.00 98.12 70 TYR A N 1
ATOM 534 C CA . TYR A 1 70 ? 13.876 -5.619 -40.894 1.00 98.12 70 TYR A CA 1
ATOM 535 C C . TYR A 1 70 ? 13.185 -5.077 -42.146 1.00 98.12 70 TYR A C 1
ATOM 537 O O . TYR A 1 70 ? 12.180 -4.368 -42.043 1.00 98.12 70 TYR A O 1
ATOM 545 N N . ILE A 1 71 ? 13.715 -5.413 -43.321 1.00 97.88 71 ILE A N 1
ATOM 546 C CA . ILE A 1 71 ? 13.153 -5.029 -44.619 1.00 97.88 71 ILE A CA 1
ATOM 547 C C . ILE A 1 71 ? 12.790 -6.304 -45.368 1.00 97.88 71 ILE A C 1
ATOM 549 O O . ILE A 1 71 ? 13.664 -7.126 -45.632 1.00 97.88 71 ILE A O 1
ATOM 553 N N . PHE A 1 72 ? 11.519 -6.455 -45.719 1.00 98.12 72 PHE A N 1
ATOM 554 C CA . PHE A 1 72 ? 10.994 -7.580 -46.486 1.00 98.12 72 PHE A CA 1
ATOM 555 C C . PHE A 1 72 ? 10.675 -7.144 -47.917 1.00 98.12 72 PHE A C 1
ATOM 557 O O . PHE A 1 72 ? 10.384 -5.970 -48.136 1.00 98.12 72 PHE A O 1
ATOM 564 N N . ASP A 1 73 ? 10.752 -8.053 -48.886 1.00 96.56 73 ASP A N 1
ATOM 565 C CA . ASP A 1 73 ? 10.271 -7.830 -50.255 1.00 96.56 73 ASP A CA 1
ATOM 566 C C . ASP A 1 73 ? 8.729 -7.846 -50.331 1.00 96.56 73 ASP A C 1
ATOM 568 O O . ASP A 1 73 ? 8.053 -8.104 -49.331 1.00 96.56 73 ASP A O 1
ATOM 572 N N . GLY A 1 74 ? 8.158 -7.560 -51.508 1.00 93.69 74 GLY A N 1
ATOM 573 C CA . GLY A 1 74 ? 6.704 -7.590 -51.731 1.00 93.69 74 GLY A CA 1
ATOM 574 C C . GLY A 1 74 ? 6.053 -8.961 -51.486 1.00 93.69 74 GLY A C 1
ATOM 575 O O . GLY A 1 74 ? 4.864 -9.025 -51.186 1.00 93.69 74 GLY A O 1
ATOM 576 N N . ASN A 1 75 ? 6.838 -10.044 -51.518 1.00 94.88 75 ASN A N 1
ATOM 577 C CA . ASN A 1 75 ? 6.401 -11.406 -51.199 1.00 94.88 75 ASN A CA 1
ATOM 578 C C . ASN A 1 75 ? 6.579 -11.760 -49.709 1.00 94.88 75 ASN A C 1
ATOM 580 O O . ASN A 1 75 ? 6.199 -12.850 -49.286 1.00 94.88 75 ASN A O 1
ATOM 584 N N . GLY A 1 76 ? 7.147 -10.856 -48.904 1.00 95.69 76 GLY A N 1
ATOM 585 C CA . GLY A 1 76 ? 7.348 -11.028 -47.470 1.00 95.69 76 GLY A CA 1
ATOM 586 C C . GLY A 1 76 ? 8.656 -11.714 -47.063 1.00 95.69 76 GLY A C 1
ATOM 587 O O . GLY A 1 76 ? 8.782 -12.059 -45.889 1.00 95.69 76 GLY A O 1
ATOM 588 N N . ASN A 1 77 ? 9.636 -11.894 -47.955 1.00 96.81 77 ASN A N 1
ATOM 589 C CA . ASN A 1 77 ? 10.943 -12.481 -47.611 1.00 96.81 77 ASN A CA 1
ATOM 590 C C . ASN A 1 77 ? 11.935 -11.411 -47.146 1.00 96.81 77 ASN A C 1
ATOM 592 O O . ASN A 1 77 ? 11.979 -10.319 -47.714 1.00 96.81 77 ASN A O 1
ATOM 596 N N . LEU A 1 78 ? 12.768 -11.708 -46.142 1.00 97.31 78 LEU A N 1
ATOM 597 C CA . LEU A 1 78 ? 13.777 -10.763 -45.654 1.00 97.31 78 LEU A CA 1
ATOM 598 C C . LEU A 1 78 ? 14.797 -10.415 -46.757 1.00 97.31 78 LEU A C 1
ATOM 600 O O . LEU A 1 78 ? 15.448 -11.289 -47.321 1.00 97.31 78 LEU A O 1
ATOM 604 N N . LYS A 1 79 ? 14.969 -9.118 -47.026 1.00 95.94 79 LYS A N 1
ATOM 605 C CA . LYS A 1 79 ? 15.926 -8.556 -47.997 1.00 95.94 79 LYS A CA 1
ATOM 606 C C . LYS A 1 79 ? 16.773 -7.405 -47.442 1.00 95.94 79 LYS A C 1
ATOM 608 O O . LYS A 1 79 ? 17.368 -6.636 -48.201 1.00 95.94 79 LYS A O 1
ATOM 613 N N . GLY A 1 80 ? 16.789 -7.215 -46.128 1.00 96.25 80 GLY A N 1
ATOM 614 C CA . GLY A 1 80 ? 17.592 -6.189 -45.469 1.00 96.25 80 GLY A CA 1
ATOM 615 C C . GLY A 1 80 ? 17.447 -6.245 -43.955 1.00 96.25 80 GLY A C 1
ATOM 616 O O . GLY A 1 80 ? 16.385 -6.584 -43.433 1.00 96.25 80 GLY A O 1
ATOM 617 N N . TYR A 1 81 ? 18.528 -5.923 -43.252 1.00 97.25 81 TYR A N 1
ATOM 618 C CA . TYR A 1 81 ? 18.586 -5.941 -41.795 1.00 97.25 81 TYR A CA 1
ATOM 619 C C . TYR A 1 81 ? 19.569 -4.885 -41.284 1.00 97.25 81 TYR A C 1
ATOM 621 O O . TYR A 1 81 ? 20.621 -4.681 -41.889 1.00 97.25 81 TYR A O 1
ATOM 629 N N . LYS A 1 82 ? 19.254 -4.255 -40.148 1.00 96.38 82 LYS A N 1
ATOM 630 C CA . LYS A 1 82 ? 20.186 -3.405 -39.393 1.00 96.38 82 LYS A CA 1
ATOM 631 C C . LYS A 1 82 ? 19.969 -3.589 -37.897 1.00 96.38 82 LYS A C 1
ATOM 633 O O . LYS A 1 82 ? 18.850 -3.413 -37.426 1.00 96.38 82 LYS A O 1
ATOM 638 N N . GLY A 1 83 ? 21.025 -3.909 -37.154 1.00 93.62 83 GLY A N 1
ATOM 639 C CA . GLY A 1 83 ? 21.000 -3.963 -35.690 1.00 93.62 83 GLY A CA 1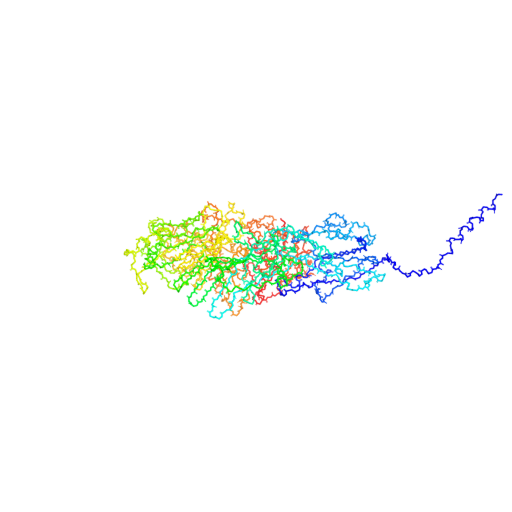
ATOM 640 C C . GLY A 1 83 ? 21.870 -2.869 -35.088 1.00 93.62 83 GLY A C 1
ATOM 641 O O . GLY A 1 83 ? 23.001 -2.674 -35.530 1.00 93.62 83 GLY A O 1
ATOM 642 N N . ILE A 1 84 ? 21.347 -2.166 -34.088 1.00 91.81 84 ILE A N 1
ATOM 643 C CA . ILE A 1 84 ? 22.062 -1.130 -33.343 1.00 91.81 84 ILE A CA 1
ATOM 644 C C . ILE A 1 84 ? 21.966 -1.474 -31.863 1.00 91.81 84 ILE A C 1
ATOM 646 O O . ILE A 1 84 ? 20.876 -1.495 -31.292 1.00 91.81 84 ILE A O 1
ATOM 650 N N . GLU A 1 85 ? 23.117 -1.735 -31.255 1.00 87.75 85 GLU A N 1
ATOM 651 C CA . GLU A 1 85 ? 23.247 -2.032 -29.831 1.00 87.75 85 GLU A CA 1
ATOM 652 C C . GLU A 1 85 ? 23.830 -0.828 -29.092 1.00 87.75 85 GLU A C 1
ATOM 654 O O . GLU A 1 85 ? 24.757 -0.178 -29.582 1.00 87.75 85 GLU A O 1
ATOM 659 N N . GLY A 1 86 ? 23.331 -0.575 -27.884 1.00 78.88 86 GLY A N 1
ATOM 660 C CA . GLY A 1 86 ? 23.826 0.466 -26.990 1.00 78.88 86 GLY A CA 1
ATOM 661 C C . GLY A 1 86 ? 23.156 1.824 -27.205 1.00 78.88 86 GLY A C 1
ATOM 662 O O . GLY A 1 86 ? 23.186 2.393 -28.294 1.00 78.88 86 GLY A O 1
ATOM 663 N N . GLU A 1 87 ? 22.631 2.387 -26.115 1.00 78.81 87 GLU A N 1
ATOM 664 C CA . GLU A 1 87 ? 21.977 3.706 -26.068 1.00 78.81 87 GLU A CA 1
ATOM 665 C C . GLU A 1 87 ? 22.825 4.849 -26.650 1.00 78.81 87 GLU A C 1
ATOM 667 O O . GLU A 1 87 ? 22.270 5.773 -27.235 1.00 78.81 87 GLU A O 1
ATOM 672 N N . VAL A 1 88 ? 24.158 4.781 -26.539 1.00 75.88 88 VAL A N 1
ATOM 673 C CA . VAL A 1 88 ? 25.094 5.807 -27.039 1.00 75.88 88 VAL A CA 1
ATOM 674 C C . VAL A 1 88 ? 25.097 5.921 -28.564 1.00 75.88 88 VAL A C 1
ATOM 676 O O . VAL A 1 88 ? 25.470 6.958 -29.103 1.00 75.88 88 VAL A O 1
ATOM 679 N N . ASN A 1 89 ? 24.664 4.863 -29.252 1.00 84.75 89 ASN A N 1
ATOM 680 C CA . ASN A 1 89 ? 24.567 4.808 -30.707 1.00 84.75 89 ASN A CA 1
ATOM 681 C C . ASN A 1 89 ? 23.176 5.231 -31.209 1.00 84.75 89 ASN A C 1
ATOM 683 O O . ASN A 1 89 ? 22.916 5.198 -32.411 1.00 84.75 89 ASN A O 1
ATOM 687 N N . LEU A 1 90 ? 22.272 5.608 -30.300 1.00 86.25 90 LEU A N 1
ATOM 688 C CA . LEU A 1 90 ? 20.897 5.991 -30.593 1.00 86.25 90 LEU A CA 1
ATOM 689 C C . LEU A 1 90 ? 20.608 7.386 -30.031 1.00 86.25 90 LEU A C 1
ATOM 691 O O . LEU A 1 90 ? 21.067 7.775 -28.959 1.00 86.25 90 LEU A O 1
ATOM 695 N N . ASN A 1 91 ? 19.813 8.160 -30.762 1.00 84.38 91 ASN A N 1
ATOM 696 C CA . ASN A 1 91 ? 19.422 9.490 -30.329 1.00 84.38 91 ASN A CA 1
ATOM 697 C C . ASN A 1 91 ? 18.283 9.382 -29.307 1.00 84.38 91 ASN A C 1
ATOM 699 O O . ASN A 1 91 ? 17.152 9.032 -29.642 1.00 84.38 91 ASN A O 1
ATOM 703 N N . GLN A 1 92 ? 18.585 9.741 -28.062 1.00 81.62 92 GLN A N 1
ATOM 704 C CA . GLN A 1 92 ? 17.645 9.677 -26.939 1.00 81.62 92 GLN A CA 1
ATOM 705 C C . GLN A 1 92 ? 16.665 10.868 -26.885 1.00 81.62 92 GLN A C 1
ATOM 707 O O . GLN A 1 92 ? 15.809 10.929 -26.011 1.00 81.62 92 GLN A O 1
ATOM 712 N N . SER A 1 93 ? 16.781 11.828 -27.810 1.00 78.00 93 SER A N 1
ATOM 713 C CA . SER A 1 93 ? 15.972 13.059 -27.874 1.00 78.00 93 SER A CA 1
ATOM 714 C C . SER A 1 93 ? 14.904 13.033 -28.977 1.00 78.00 93 SER A C 1
ATOM 716 O O . SER A 1 93 ? 14.397 14.084 -29.377 1.00 78.00 93 SER A O 1
ATOM 718 N N . THR A 1 94 ? 14.567 11.852 -29.507 1.00 76.25 94 THR A N 1
ATOM 719 C CA . THR A 1 94 ? 13.501 11.719 -30.513 1.00 76.25 94 THR A CA 1
ATOM 720 C C . THR A 1 94 ? 12.111 11.952 -29.913 1.00 76.25 94 THR A C 1
ATOM 722 O O . THR A 1 94 ? 11.872 11.746 -28.723 1.00 76.25 94 THR A O 1
ATOM 725 N N . SER A 1 95 ? 11.174 12.412 -30.740 1.00 71.81 95 SER A N 1
ATOM 726 C CA . SER A 1 95 ? 9.777 12.663 -30.373 1.00 71.81 95 SER A CA 1
ATOM 727 C C . SER A 1 95 ? 8.872 12.553 -31.607 1.00 71.81 95 SER A C 1
ATOM 729 O O . SER A 1 95 ? 9.347 12.319 -32.718 1.00 71.81 95 SER A O 1
ATOM 731 N N . SER A 1 96 ? 7.567 12.789 -31.450 1.00 68.62 96 SER A N 1
ATOM 732 C CA . SER A 1 96 ? 6.636 12.844 -32.587 1.00 68.62 96 SER A CA 1
ATOM 733 C C . SER A 1 96 ? 6.921 13.970 -33.583 1.00 68.62 96 SER A C 1
ATOM 735 O O . SER A 1 96 ? 6.484 13.891 -34.732 1.00 68.62 96 SER A O 1
ATOM 737 N N . THR A 1 97 ? 7.646 15.008 -33.163 1.00 72.88 97 THR A N 1
ATOM 738 C CA . THR A 1 97 ? 8.038 16.150 -34.000 1.00 72.88 97 THR A CA 1
ATOM 739 C C . THR A 1 97 ? 9.531 16.162 -34.326 1.00 72.88 97 THR A C 1
ATOM 741 O O . THR A 1 97 ? 9.922 16.752 -35.332 1.00 72.88 97 THR A O 1
ATOM 744 N N . THR A 1 98 ? 10.357 15.478 -33.531 1.00 79.19 98 THR A N 1
ATOM 745 C CA . THR A 1 98 ? 11.813 15.405 -33.691 1.00 79.19 98 THR A CA 1
ATOM 746 C C . THR A 1 98 ? 12.227 13.999 -34.114 1.00 79.19 98 THR A C 1
ATOM 748 O O . THR A 1 98 ? 12.214 13.063 -33.315 1.00 79.19 98 THR A O 1
ATOM 751 N N . LYS A 1 99 ? 12.632 13.851 -35.375 1.00 83.62 99 LYS A N 1
ATOM 752 C CA . LYS A 1 99 ? 13.115 12.583 -35.936 1.00 83.62 99 LYS A CA 1
ATOM 753 C C . LYS A 1 99 ? 14.639 12.493 -35.822 1.00 83.62 99 LYS A C 1
ATOM 755 O O . LYS A 1 99 ? 15.324 13.507 -35.941 1.00 83.62 99 LYS A O 1
ATOM 760 N N . ALA A 1 100 ? 15.161 11.284 -35.648 1.00 86.12 100 ALA A N 1
ATOM 761 C CA . ALA A 1 100 ? 16.571 10.977 -35.873 1.00 86.12 100 ALA A CA 1
ATOM 762 C C . ALA A 1 100 ? 16.706 10.061 -37.091 1.00 86.12 100 ALA A C 1
ATOM 764 O O . ALA A 1 100 ? 15.743 9.406 -37.483 1.00 86.12 100 ALA A O 1
ATOM 765 N N . GLU A 1 101 ? 17.882 10.032 -37.705 1.00 89.62 101 GLU A N 1
ATOM 766 C CA . GLU A 1 101 ? 18.134 9.251 -38.914 1.00 89.62 101 GLU A CA 1
ATOM 767 C C . GLU A 1 101 ? 19.097 8.104 -38.610 1.00 89.62 101 GLU A C 1
ATOM 769 O O . GLU A 1 101 ? 20.105 8.294 -37.932 1.00 89.62 101 GLU A O 1
ATOM 774 N N . ILE A 1 102 ? 18.767 6.912 -39.105 1.00 90.69 102 ILE A N 1
ATOM 775 C CA . ILE A 1 102 ? 19.695 5.789 -39.219 1.00 90.69 102 ILE A CA 1
ATOM 776 C C . ILE A 1 102 ? 20.137 5.715 -40.673 1.00 90.69 102 ILE A C 1
ATOM 778 O O . ILE A 1 102 ? 19.303 5.555 -41.566 1.00 90.69 102 ILE A O 1
ATOM 782 N N . THR A 1 103 ? 21.441 5.821 -40.895 1.00 91.25 103 THR A N 1
ATOM 783 C CA . THR A 1 103 ? 22.070 5.711 -42.212 1.00 91.25 103 THR A CA 1
ATOM 784 C C . THR A 1 103 ? 22.624 4.306 -42.438 1.00 91.25 103 THR A C 1
ATOM 786 O O . THR A 1 103 ? 22.633 3.458 -41.540 1.00 91.25 103 THR A O 1
ATOM 789 N N . ASP A 1 104 ? 23.107 4.059 -43.654 1.00 92.50 104 ASP A N 1
ATOM 790 C CA . ASP A 1 104 ? 23.876 2.861 -43.999 1.00 92.50 104 ASP A CA 1
ATOM 791 C C . ASP A 1 104 ? 23.116 1.542 -43.782 1.00 92.50 104 ASP A C 1
ATOM 793 O O . ASP A 1 104 ? 23.677 0.538 -43.326 1.00 92.50 104 ASP A O 1
ATOM 797 N N . ILE A 1 105 ? 21.818 1.547 -44.108 1.00 95.00 105 ILE A N 1
ATOM 798 C CA . ILE A 1 105 ? 20.965 0.356 -44.092 1.00 95.00 105 ILE A CA 1
ATOM 799 C C . ILE A 1 105 ? 21.039 -0.312 -45.464 1.00 95.00 105 ILE A C 1
ATOM 801 O O . ILE A 1 105 ? 20.572 0.238 -46.462 1.00 95.00 105 ILE A O 1
ATOM 805 N N . LYS A 1 106 ? 21.615 -1.513 -45.517 1.00 95.69 106 LYS A N 1
ATOM 806 C CA . LYS A 1 106 ? 21.815 -2.270 -46.758 1.00 95.69 106 LYS A CA 1
ATOM 807 C C . LYS A 1 106 ? 20.566 -3.072 -47.127 1.00 95.69 106 LYS A C 1
ATOM 809 O O . LYS A 1 106 ? 20.053 -3.837 -46.311 1.00 95.69 106 LYS A O 1
ATOM 814 N N . THR A 1 107 ? 20.086 -2.922 -48.362 1.00 96.06 107 THR A N 1
ATOM 815 C CA . THR A 1 107 ? 18.927 -3.664 -48.890 1.00 96.06 107 THR A CA 1
ATOM 816 C C . THR A 1 107 ? 18.916 -3.679 -50.427 1.00 96.06 107 THR A C 1
ATOM 818 O O . THR A 1 107 ? 19.928 -3.366 -51.052 1.00 96.06 107 THR A O 1
ATOM 821 N N . ARG A 1 108 ? 17.795 -4.070 -51.042 1.00 94.38 108 ARG A N 1
ATOM 822 C CA . ARG A 1 108 ? 17.561 -4.042 -52.491 1.00 94.38 108 ARG A CA 1
ATOM 823 C C . ARG A 1 108 ? 16.349 -3.173 -52.823 1.00 94.38 108 ARG A C 1
ATOM 825 O O . ARG A 1 108 ? 15.407 -3.096 -52.028 1.00 94.38 108 ARG A O 1
ATOM 832 N N . SER A 1 109 ? 16.384 -2.520 -53.981 1.00 93.88 109 SER A N 1
ATOM 833 C CA . SER A 1 109 ? 15.280 -1.700 -54.503 1.00 93.88 109 SER A CA 1
ATOM 834 C C . SER A 1 109 ? 13.990 -2.522 -54.729 1.00 93.88 109 SER A C 1
ATOM 836 O O . SER A 1 109 ? 13.947 -3.730 -54.480 1.00 93.88 109 SER A O 1
ATOM 838 N N . GLY A 1 110 ? 12.899 -1.852 -55.103 1.00 94.06 110 GLY A N 1
ATOM 839 C CA . GLY A 1 110 ? 11.593 -2.460 -55.369 1.00 94.06 110 GLY A CA 1
ATOM 840 C C . GLY A 1 110 ? 10.625 -2.446 -54.182 1.00 94.06 110 GLY A C 1
ATOM 841 O O . GLY A 1 110 ? 10.860 -1.805 -53.146 1.00 94.06 110 GLY A O 1
ATOM 842 N N . GLU A 1 111 ? 9.518 -3.171 -54.339 1.00 95.56 111 GLU A N 1
ATOM 843 C CA . GLU A 1 111 ? 8.444 -3.269 -53.350 1.00 95.56 111 GLU A CA 1
ATOM 844 C C . GLU A 1 111 ? 8.952 -3.861 -52.032 1.00 95.56 111 GLU A C 1
ATOM 846 O O . GLU A 1 111 ? 9.731 -4.822 -52.011 1.00 95.56 111 GLU A O 1
ATOM 851 N N . SER A 1 112 ? 8.588 -3.218 -50.924 1.00 95.94 112 SER A N 1
ATOM 852 C CA . SER A 1 112 ? 9.164 -3.492 -49.614 1.00 95.94 112 SER A CA 1
ATOM 853 C C . SER A 1 112 ? 8.188 -3.260 -48.466 1.00 95.94 112 SER A C 1
ATOM 855 O O . SER A 1 112 ? 7.415 -2.303 -48.477 1.00 95.94 112 SER A O 1
ATOM 857 N N . TYR A 1 113 ? 8.329 -4.060 -47.414 1.00 97.00 113 TYR A N 1
ATOM 858 C CA . TYR A 1 113 ? 7.778 -3.785 -46.090 1.00 97.00 113 TYR A CA 1
ATOM 859 C C . TYR A 1 113 ? 8.909 -3.521 -45.099 1.00 97.00 113 TYR A C 1
ATOM 861 O O . TYR A 1 113 ? 9.901 -4.244 -45.091 1.00 97.00 113 TYR A O 1
ATOM 869 N N . ILE A 1 114 ? 8.775 -2.506 -44.246 1.00 97.00 114 ILE A N 1
ATOM 870 C CA . ILE A 1 114 ? 9.846 -2.091 -43.329 1.00 97.00 114 ILE A CA 1
ATOM 871 C C . ILE A 1 114 ? 9.305 -2.036 -41.905 1.00 97.00 114 ILE A C 1
ATOM 873 O O . ILE A 1 114 ? 8.372 -1.282 -41.620 1.00 97.00 114 ILE A O 1
ATOM 877 N N . TYR A 1 115 ? 9.927 -2.805 -41.015 1.00 97.06 115 TYR A N 1
ATOM 878 C CA . TYR A 1 115 ? 9.546 -2.947 -39.613 1.00 97.06 115 TYR A CA 1
ATOM 879 C C . TYR A 1 115 ? 10.745 -2.753 -38.691 1.00 97.06 115 TYR A C 1
ATOM 881 O O . TYR A 1 115 ? 11.888 -2.985 -39.082 1.00 97.06 115 TYR A O 1
ATOM 889 N N . ALA A 1 116 ? 10.485 -2.378 -37.441 1.00 95.00 116 ALA A N 1
ATOM 890 C CA . ALA A 1 116 ? 11.503 -2.354 -36.405 1.00 95.00 116 ALA A CA 1
ATOM 891 C C . ALA A 1 116 ? 10.976 -2.806 -35.045 1.00 95.00 116 ALA A C 1
ATOM 893 O O . ALA A 1 116 ? 9.792 -2.662 -34.731 1.00 95.00 116 ALA A O 1
ATOM 894 N N . VAL A 1 117 ? 11.895 -3.312 -34.228 1.00 94.44 117 VAL A N 1
ATOM 895 C CA . VAL A 1 117 ? 11.673 -3.677 -32.828 1.00 94.44 117 VAL A CA 1
ATOM 896 C C . VAL A 1 117 ? 12.780 -3.042 -31.995 1.00 94.44 117 VAL A C 1
ATOM 898 O O . VAL A 1 117 ? 13.950 -3.109 -32.370 1.00 94.44 117 VAL A O 1
ATOM 901 N N . ALA A 1 118 ? 12.418 -2.421 -30.878 1.00 90.56 118 ALA A N 1
ATOM 902 C CA . ALA A 1 118 ? 13.352 -1.705 -30.017 1.00 90.56 118 ALA A CA 1
ATOM 903 C C . ALA A 1 118 ? 13.211 -2.122 -28.553 1.00 90.56 118 ALA A C 1
ATOM 905 O O . ALA A 1 118 ? 12.152 -2.598 -28.136 1.00 90.56 118 ALA A O 1
ATOM 906 N N . ASN A 1 119 ? 14.270 -1.896 -27.770 1.00 87.25 119 ASN A N 1
ATOM 907 C CA . ASN A 1 119 ? 14.344 -2.218 -26.340 1.00 87.25 119 ASN A CA 1
ATOM 908 C C . ASN A 1 119 ? 14.094 -3.692 -26.023 1.00 87.25 119 ASN A C 1
ATOM 910 O O . ASN A 1 119 ? 13.428 -4.046 -25.046 1.00 87.25 119 ASN A O 1
ATOM 914 N N . ILE A 1 120 ? 14.652 -4.565 -26.852 1.00 86.25 120 ILE A N 1
ATOM 915 C CA . ILE A 1 120 ? 14.593 -5.995 -26.609 1.00 86.25 120 ILE A CA 1
ATOM 916 C C . ILE A 1 120 ? 15.479 -6.319 -25.418 1.00 86.25 120 ILE A C 1
ATOM 918 O O . ILE A 1 120 ? 16.663 -5.982 -25.388 1.00 86.25 120 ILE A O 1
ATOM 922 N N . SER A 1 121 ? 14.891 -6.995 -24.437 1.00 72.75 121 SER A N 1
ATOM 923 C CA . SER A 1 121 ? 15.580 -7.450 -23.241 1.00 72.75 121 SER A CA 1
ATOM 924 C C . SER A 1 121 ? 15.133 -8.861 -22.891 1.00 72.75 121 SER A C 1
ATOM 926 O O . SER A 1 121 ? 13.939 -9.142 -22.793 1.00 72.75 121 SER A O 1
ATOM 928 N N . SER A 1 122 ? 16.098 -9.747 -22.646 1.00 64.25 122 SER A N 1
ATOM 929 C CA . SER A 1 122 ? 15.839 -11.103 -22.151 1.00 64.25 122 SER A CA 1
ATOM 930 C C . SER A 1 122 ? 15.434 -11.140 -20.671 1.00 64.25 122 SER A C 1
ATOM 932 O O . SER A 1 122 ? 15.034 -12.193 -20.179 1.00 64.25 122 SER A O 1
ATOM 934 N N . THR A 1 123 ? 15.580 -10.026 -19.943 1.00 59.62 123 THR A N 1
ATOM 935 C CA . THR A 1 123 ? 15.303 -9.921 -18.496 1.00 59.62 123 THR A CA 1
ATOM 936 C C . THR A 1 123 ? 14.302 -8.815 -18.144 1.00 59.62 123 THR A C 1
ATOM 938 O O . THR A 1 123 ? 14.027 -8.586 -16.969 1.00 59.62 123 THR A O 1
ATOM 941 N N . GLY A 1 124 ? 13.730 -8.133 -19.142 1.00 66.00 124 GLY A N 1
ATOM 942 C CA . GLY A 1 124 ? 12.705 -7.107 -18.943 1.00 66.00 124 GLY A CA 1
ATOM 943 C C . GLY A 1 124 ? 11.365 -7.673 -18.461 1.00 66.00 124 GLY A C 1
ATOM 944 O O . GLY A 1 124 ? 11.186 -8.881 -18.323 1.00 66.00 124 GLY A O 1
ATOM 945 N N . LEU A 1 125 ? 10.385 -6.796 -18.224 1.00 75.25 125 LEU A N 1
ATOM 946 C CA . LEU A 1 125 ? 9.028 -7.210 -17.842 1.00 75.25 125 LEU A CA 1
ATOM 947 C C . LEU A 1 125 ? 8.294 -7.944 -18.981 1.00 75.25 125 LEU A C 1
ATOM 949 O O . LEU A 1 125 ? 7.486 -8.834 -18.722 1.00 75.25 125 LEU A O 1
ATOM 953 N N . TYR A 1 126 ? 8.602 -7.587 -20.228 1.00 84.06 126 TYR A N 1
ATOM 954 C CA . TYR A 1 126 ? 8.011 -8.148 -21.444 1.00 84.06 126 TYR A CA 1
ATOM 955 C C . TYR A 1 126 ? 9.105 -8.786 -22.314 1.00 84.06 126 TYR A C 1
ATOM 957 O O . TYR A 1 126 ? 9.468 -8.220 -23.345 1.00 84.06 126 TYR A O 1
ATOM 965 N N . PRO A 1 127 ? 9.704 -9.913 -21.891 1.00 84.56 127 PRO A N 1
ATOM 966 C CA . PRO A 1 127 ? 10.718 -10.586 -22.683 1.00 84.56 127 PRO A CA 1
ATOM 967 C C . PRO A 1 127 ? 10.165 -11.047 -24.035 1.00 84.56 127 PRO A C 1
ATOM 969 O O . PRO A 1 127 ? 9.017 -11.487 -24.165 1.00 84.56 127 PRO A O 1
ATOM 972 N N . VAL A 1 128 ? 11.045 -10.982 -25.029 1.00 88.31 128 VAL A N 1
ATOM 973 C CA . VAL A 1 128 ? 10.870 -11.573 -26.356 1.00 88.31 128 VAL A CA 1
ATOM 974 C C . VAL A 1 128 ? 11.971 -12.610 -26.524 1.00 88.31 128 VAL A C 1
ATOM 976 O O . VAL A 1 128 ? 13.136 -12.328 -26.237 1.00 88.31 128 VAL A O 1
ATOM 979 N N . GLU A 1 129 ? 11.620 -13.817 -26.959 1.00 90.06 129 GLU A N 1
ATOM 980 C CA . GLU A 1 129 ? 12.628 -14.832 -27.262 1.00 90.06 129 GLU A CA 1
ATOM 981 C C . GLU A 1 129 ? 13.420 -14.422 -28.507 1.00 90.06 129 GLU A C 1
ATOM 983 O O . GLU A 1 129 ? 12.845 -14.181 -29.569 1.00 90.06 129 GLU A O 1
ATOM 988 N N . THR A 1 130 ? 14.745 -14.352 -28.381 1.00 92.12 130 THR A N 1
ATOM 989 C CA . THR A 1 130 ? 15.648 -13.972 -29.472 1.00 92.12 130 THR A CA 1
ATOM 990 C C . THR A 1 130 ? 16.585 -15.109 -29.866 1.00 92.12 130 THR A C 1
ATOM 992 O O . THR A 1 130 ? 16.802 -16.065 -29.114 1.00 92.12 130 THR A O 1
ATOM 995 N N . ILE A 1 131 ? 17.156 -15.009 -31.066 1.00 93.62 131 ILE A N 1
ATOM 996 C CA . ILE A 1 131 ? 18.213 -15.895 -31.555 1.00 93.62 131 ILE A CA 1
ATOM 997 C C . ILE A 1 131 ? 19.285 -15.068 -32.275 1.00 93.62 131 ILE A C 1
ATOM 999 O O . ILE A 1 131 ? 18.966 -14.154 -33.026 1.00 93.62 131 ILE A O 1
ATOM 1003 N N . ASN A 1 132 ? 20.563 -15.340 -32.005 1.00 93.38 132 ASN A N 1
ATOM 1004 C CA . ASN A 1 132 ? 21.676 -14.516 -32.482 1.00 93.38 132 ASN A CA 1
ATOM 1005 C C . ASN A 1 132 ? 22.282 -15.094 -33.775 1.00 93.38 132 ASN A C 1
ATOM 1007 O O . ASN A 1 132 ? 22.637 -16.272 -33.809 1.00 93.38 132 ASN A O 1
ATOM 1011 N N . GLY A 1 133 ? 22.397 -14.270 -34.819 1.00 94.62 133 GLY A N 1
ATOM 1012 C CA . GLY A 1 133 ? 23.123 -14.574 -36.058 1.00 94.62 133 GLY A CA 1
ATOM 1013 C C . GLY A 1 133 ? 22.481 -15.633 -36.963 1.00 94.62 133 GLY A C 1
ATOM 1014 O O . GLY A 1 133 ? 23.101 -16.057 -37.935 1.00 94.62 133 GLY A O 1
ATOM 1015 N N . THR A 1 134 ? 21.264 -16.084 -36.654 1.00 95.00 134 THR A N 1
ATOM 1016 C CA . THR A 1 134 ? 20.525 -17.105 -37.414 1.00 95.00 134 THR A CA 1
ATOM 1017 C C . THR A 1 134 ? 19.013 -16.916 -37.252 1.00 95.00 134 THR A C 1
ATOM 1019 O O . THR A 1 134 ? 18.584 -16.001 -36.554 1.00 95.00 134 THR A O 1
ATOM 1022 N N . VAL A 1 135 ? 18.204 -17.781 -37.869 1.00 95.25 135 VAL A N 1
ATOM 1023 C CA . VAL A 1 135 ? 16.738 -17.798 -37.769 1.00 95.25 135 VAL A CA 1
ATOM 1024 C C . VAL A 1 135 ? 16.272 -19.103 -37.129 1.00 95.25 13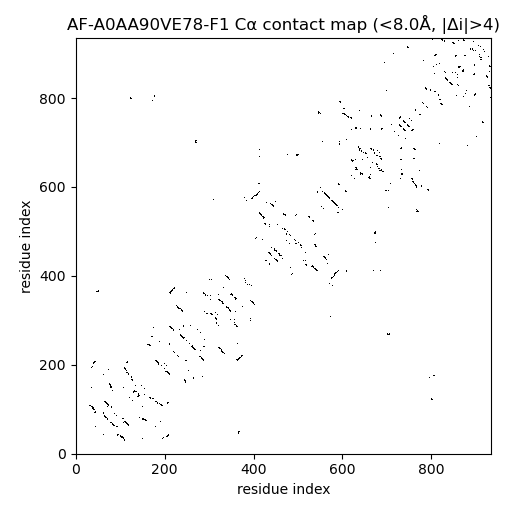5 VAL A C 1
ATOM 1026 O O . VAL A 1 135 ? 16.820 -20.173 -37.389 1.00 95.25 135 VAL A O 1
ATOM 1029 N N . ALA A 1 136 ? 15.258 -19.018 -36.271 1.00 94.31 136 ALA A N 1
ATOM 1030 C CA . ALA A 1 136 ? 14.606 -20.167 -35.658 1.00 94.31 136 ALA A CA 1
ATOM 1031 C C . ALA A 1 136 ? 13.111 -19.883 -35.477 1.00 94.31 136 ALA A C 1
ATOM 1033 O O . ALA A 1 136 ? 12.706 -18.734 -35.302 1.00 94.31 136 ALA A O 1
ATOM 1034 N N . ALA A 1 137 ? 12.295 -20.938 -35.475 1.00 91.69 137 ALA A N 1
ATOM 1035 C CA . ALA A 1 137 ? 10.854 -20.810 -35.287 1.00 91.69 137 ALA A CA 1
ATOM 1036 C C . ALA A 1 137 ? 10.516 -20.086 -33.970 1.00 91.69 137 ALA A C 1
ATOM 1038 O O . ALA A 1 137 ? 11.084 -20.397 -32.922 1.00 91.69 137 ALA A O 1
ATOM 1039 N N . ASN A 1 138 ? 9.558 -19.155 -34.036 1.00 90.50 138 ASN A N 1
ATOM 1040 C CA . ASN A 1 138 ? 9.031 -18.381 -32.903 1.00 90.50 138 ASN A CA 1
ATOM 1041 C C . ASN A 1 138 ? 10.068 -17.545 -32.129 1.00 90.50 138 ASN A C 1
ATOM 1043 O O . ASN A 1 138 ? 9.814 -17.172 -30.985 1.00 90.50 138 ASN A O 1
ATOM 1047 N N . LYS A 1 139 ? 11.222 -17.235 -32.732 1.00 94.00 139 LYS A N 1
ATOM 1048 C CA . LYS A 1 139 ? 12.256 -16.385 -32.126 1.00 94.00 139 LYS A CA 1
ATOM 1049 C C . LYS A 1 139 ? 12.580 -15.214 -33.030 1.00 94.00 139 LYS A C 1
ATOM 1051 O O . LYS A 1 139 ? 12.689 -15.380 -34.241 1.00 94.00 139 LYS A O 1
ATOM 1056 N N . LEU A 1 140 ? 12.781 -14.042 -32.436 1.00 95.38 140 LEU A N 1
ATOM 1057 C CA . LEU A 1 140 ? 13.215 -12.873 -33.184 1.00 95.38 140 LEU A CA 1
ATOM 1058 C C . LEU A 1 140 ? 14.722 -12.975 -33.499 1.00 95.38 140 LEU A C 1
ATOM 1060 O O . LEU A 1 140 ? 15.527 -13.078 -32.565 1.00 95.38 140 LEU A O 1
ATOM 1064 N N . PRO A 1 141 ? 15.128 -12.937 -34.777 1.00 95.56 141 PRO A N 1
ATOM 1065 C CA . PRO A 1 141 ? 16.532 -12.997 -35.149 1.00 95.56 141 PRO A CA 1
ATOM 1066 C C . PRO A 1 141 ? 17.223 -11.647 -34.929 1.00 95.56 141 PRO A C 1
ATOM 1068 O O . PRO A 1 141 ? 16.820 -10.639 -35.493 1.00 95.56 141 PRO A O 1
ATOM 1071 N N . ILE A 1 142 ? 18.293 -11.632 -34.135 1.00 94.56 142 ILE A N 1
ATOM 1072 C CA . ILE A 1 142 ? 19.116 -10.449 -33.851 1.00 94.56 142 ILE A CA 1
ATOM 1073 C C . ILE A 1 142 ? 20.561 -10.682 -34.293 1.00 94.56 142 ILE A C 1
ATOM 1075 O O . ILE A 1 142 ? 21.015 -11.818 -34.416 1.00 94.56 142 ILE A O 1
ATOM 1079 N N . ASN A 1 143 ? 21.304 -9.599 -34.504 1.00 92.75 143 ASN A N 1
ATOM 1080 C CA . ASN A 1 143 ? 22.708 -9.595 -34.931 1.00 92.75 143 ASN A CA 1
ATOM 1081 C C . ASN A 1 143 ? 22.972 -10.420 -36.207 1.00 92.75 143 ASN A C 1
ATOM 1083 O O . ASN A 1 143 ? 23.987 -11.105 -36.329 1.00 92.75 143 ASN A O 1
ATOM 1087 N N . LEU A 1 144 ? 22.047 -10.358 -37.171 1.00 95.56 144 LEU A N 1
ATOM 1088 C CA . LEU A 1 144 ? 22.229 -10.968 -38.486 1.00 95.56 144 LEU A CA 1
ATOM 1089 C C . LEU A 1 144 ? 23.325 -10.251 -39.287 1.00 95.56 144 LEU A C 1
ATOM 1091 O O . LEU A 1 144 ? 23.515 -9.039 -39.183 1.00 95.56 144 LEU A O 1
ATOM 1095 N N . ASN A 1 145 ? 24.015 -11.000 -40.146 1.00 96.62 145 ASN A N 1
ATOM 1096 C CA . ASN A 1 145 ? 24.926 -10.410 -41.124 1.00 96.62 145 ASN A CA 1
ATOM 1097 C C . ASN A 1 145 ? 24.134 -9.622 -42.191 1.00 96.62 145 ASN A C 1
ATOM 1099 O O . ASN A 1 145 ? 23.334 -10.216 -42.915 1.00 96.62 145 ASN A O 1
ATOM 1103 N N . GLU A 1 146 ? 24.376 -8.309 -42.295 1.00 96.31 146 GLU A N 1
ATOM 1104 C CA . GLU A 1 146 ? 23.633 -7.400 -43.188 1.00 96.31 146 GLU A CA 1
ATOM 1105 C C . GLU A 1 146 ? 23.737 -7.792 -44.674 1.00 96.31 146 GLU A C 1
ATOM 1107 O O . GLU A 1 146 ? 22.752 -7.696 -45.401 1.00 96.31 146 GLU A O 1
ATOM 1112 N N . GLU A 1 147 ? 24.899 -8.281 -45.127 1.00 95.12 147 GLU A N 1
ATOM 1113 C CA . GLU A 1 147 ? 25.115 -8.692 -46.525 1.00 95.12 147 GLU A CA 1
ATOM 1114 C C . GLU A 1 147 ? 24.306 -9.942 -46.877 1.00 95.12 147 GLU A C 1
ATOM 1116 O O . GLU A 1 147 ? 23.628 -9.986 -47.902 1.00 95.12 147 GLU A O 1
ATOM 1121 N N . LYS A 1 148 ? 24.303 -10.934 -45.981 1.00 95.94 148 LYS A N 1
ATOM 1122 C CA . LYS A 1 148 ? 23.492 -12.149 -46.138 1.00 95.94 148 LYS A CA 1
ATOM 1123 C C . LYS A 1 148 ? 21.994 -11.860 -46.098 1.00 95.94 148 LYS A C 1
ATOM 1125 O O . LYS A 1 148 ? 21.228 -12.450 -46.856 1.00 95.94 148 LYS A O 1
ATOM 1130 N N . ALA A 1 149 ? 21.574 -10.938 -45.230 1.00 95.31 149 ALA A N 1
ATOM 1131 C CA . ALA A 1 149 ? 20.186 -10.492 -45.175 1.00 95.31 149 ALA A CA 1
ATOM 1132 C C . ALA A 1 149 ? 19.779 -9.763 -46.461 1.00 95.31 149 ALA A C 1
ATOM 1134 O O . ALA A 1 149 ? 18.699 -10.021 -46.984 1.00 95.31 149 ALA A O 1
ATOM 1135 N N . ARG A 1 150 ? 20.654 -8.914 -47.016 1.00 95.19 150 ARG A N 1
ATOM 1136 C CA . ARG A 1 150 ? 20.437 -8.266 -48.316 1.00 95.19 150 ARG A CA 1
ATOM 1137 C C . ARG A 1 150 ? 20.295 -9.283 -49.451 1.00 95.19 150 ARG A C 1
ATOM 1139 O O . ARG A 1 150 ? 19.384 -9.145 -50.264 1.00 95.19 150 ARG A O 1
ATOM 1146 N N . ALA A 1 151 ? 21.130 -10.322 -49.461 1.00 92.69 151 ALA A N 1
ATOM 1147 C CA . ALA A 1 151 ? 21.077 -11.408 -50.440 1.00 92.69 151 ALA A CA 1
ATOM 1148 C C . ALA A 1 151 ? 19.845 -12.329 -50.299 1.00 92.69 151 ALA A C 1
ATOM 1150 O O . ALA A 1 151 ? 19.568 -13.109 -51.208 1.00 92.69 151 ALA A O 1
ATOM 1151 N N . GLY A 1 152 ? 19.085 -12.229 -49.200 1.00 91.50 152 GLY A N 1
ATOM 1152 C CA . GLY A 1 152 ? 17.922 -13.082 -48.934 1.00 91.50 152 GLY A CA 1
ATOM 1153 C C . GLY A 1 152 ? 18.278 -14.497 -48.468 1.00 91.50 152 GLY A C 1
ATOM 1154 O O . GLY A 1 152 ? 17.519 -15.427 -48.707 1.00 91.50 152 GLY A O 1
ATOM 1155 N N . GLU A 1 153 ? 19.436 -14.685 -47.822 1.00 95.19 153 GLU A N 1
ATOM 1156 C CA . GLU A 1 153 ? 19.906 -16.007 -47.365 1.00 95.19 153 GLU A CA 1
ATOM 1157 C C . GLU A 1 153 ? 19.230 -16.507 -46.074 1.00 95.19 153 GLU A C 1
ATOM 1159 O O . GLU A 1 153 ? 19.425 -17.658 -45.681 1.00 95.19 153 GLU A O 1
ATOM 1164 N N . TYR A 1 154 ? 18.474 -15.654 -45.378 1.00 96.56 154 TYR A N 1
ATOM 1165 C CA . TYR A 1 154 ? 17.787 -16.017 -44.140 1.00 96.56 154 TYR A CA 1
ATOM 1166 C C . TYR A 1 154 ? 16.314 -16.3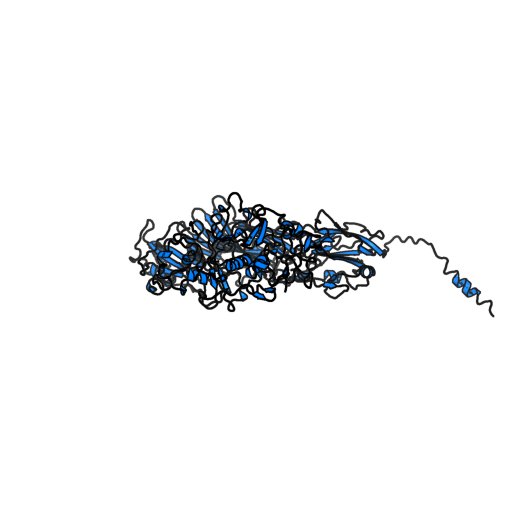21 -44.407 1.00 96.56 154 TYR A C 1
ATOM 1168 O O . TYR A 1 154 ? 15.585 -15.463 -44.899 1.00 96.56 154 TYR A O 1
ATOM 1176 N N . ASP A 1 155 ? 15.868 -17.505 -43.989 1.00 95.12 155 ASP A N 1
ATOM 1177 C CA . ASP A 1 155 ? 14.465 -17.938 -44.044 1.00 95.12 155 ASP A CA 1
ATOM 1178 C C . ASP A 1 155 ? 13.633 -17.295 -42.917 1.00 95.12 155 ASP A C 1
ATOM 1180 O O . ASP A 1 155 ? 13.118 -17.972 -42.026 1.00 95.12 155 ASP A O 1
ATOM 1184 N N . PHE A 1 156 ? 13.597 -15.957 -42.904 1.00 97.44 156 PHE A N 1
ATOM 1185 C CA . PHE A 1 156 ? 12.763 -15.153 -42.014 1.00 97.44 156 PHE A CA 1
ATOM 1186 C C . PHE A 1 156 ? 11.743 -14.354 -42.824 1.00 97.44 156 PHE A C 1
ATOM 1188 O O . PHE A 1 156 ? 12.120 -13.578 -43.703 1.00 97.44 156 PHE A O 1
ATOM 1195 N N . THR A 1 157 ? 10.457 -14.514 -42.522 1.00 97.75 157 THR A N 1
ATOM 1196 C CA . THR A 1 157 ? 9.369 -13.892 -43.292 1.00 97.75 157 THR A CA 1
ATOM 1197 C C . THR A 1 157 ? 8.580 -12.863 -42.491 1.00 97.75 157 THR A C 1
ATOM 1199 O O . THR A 1 157 ? 8.580 -12.854 -41.255 1.00 97.75 157 THR A O 1
ATOM 1202 N N . LEU A 1 158 ? 7.858 -11.993 -43.200 1.00 97.06 158 LEU A N 1
ATOM 1203 C CA . LEU A 1 158 ? 6.960 -11.015 -42.592 1.00 97.06 158 LEU A CA 1
ATOM 1204 C C . LEU A 1 158 ? 5.879 -11.692 -41.734 1.00 97.06 158 LEU A C 1
ATOM 1206 O O . LEU A 1 158 ? 5.557 -11.203 -40.650 1.00 97.06 158 LEU A O 1
ATOM 1210 N N . ASP A 1 159 ? 5.357 -12.833 -42.180 1.00 96.38 159 ASP A N 1
ATOM 1211 C CA . ASP A 1 159 ? 4.363 -13.605 -41.430 1.00 96.38 159 ASP A CA 1
ATOM 1212 C C . ASP A 1 159 ? 4.943 -14.163 -40.129 1.00 96.38 159 ASP A C 1
ATOM 1214 O O . ASP A 1 159 ? 4.296 -14.085 -39.083 1.00 96.38 159 ASP A O 1
ATOM 1218 N N . GLN A 1 160 ? 6.189 -14.648 -40.155 1.00 96.94 160 GLN A N 1
ATOM 1219 C CA . GLN A 1 160 ? 6.883 -15.067 -38.938 1.00 96.94 160 GLN A CA 1
ATOM 1220 C C . GLN A 1 160 ? 7.075 -13.893 -37.974 1.00 96.94 160 GLN A C 1
ATOM 1222 O O . GLN A 1 160 ? 6.799 -14.055 -36.788 1.00 96.94 160 GLN A O 1
ATOM 1227 N N . LEU A 1 161 ? 7.469 -12.704 -38.456 1.00 96.94 161 LEU A N 1
ATOM 1228 C CA . LEU A 1 161 ? 7.569 -11.501 -37.619 1.00 96.94 161 LEU A CA 1
ATOM 1229 C C . LEU A 1 161 ? 6.214 -11.125 -36.993 1.00 96.94 161 LEU A C 1
ATOM 1231 O O . LEU A 1 161 ? 6.144 -10.862 -35.791 1.00 96.94 161 LEU A O 1
ATOM 1235 N N . LYS A 1 162 ? 5.132 -11.118 -37.784 1.00 95.88 162 LYS A N 1
ATOM 1236 C CA . LYS A 1 162 ? 3.772 -10.783 -37.322 1.00 95.88 162 LYS A CA 1
ATOM 1237 C C . LYS A 1 162 ? 3.186 -11.821 -36.358 1.00 95.88 162 LYS A C 1
ATOM 1239 O O . LYS A 1 162 ? 2.325 -11.462 -35.551 1.00 95.88 162 LYS A O 1
ATOM 1244 N N . ALA A 1 163 ? 3.653 -13.069 -36.414 1.00 95.00 163 ALA A N 1
ATOM 1245 C CA . ALA A 1 163 ? 3.249 -14.148 -35.515 1.00 95.00 163 ALA A CA 1
ATOM 1246 C C . ALA A 1 163 ? 3.960 -14.121 -34.147 1.00 95.00 163 ALA A C 1
ATOM 1248 O O . ALA A 1 163 ? 3.496 -14.777 -33.213 1.00 95.00 163 ALA A O 1
ATOM 1249 N N . LEU A 1 164 ? 5.063 -13.375 -33.997 1.00 94.94 164 LEU A N 1
ATOM 1250 C CA . LEU A 1 164 ? 5.790 -13.300 -32.727 1.00 94.94 164 LEU A CA 1
ATOM 1251 C C . LEU A 1 164 ? 4.954 -12.639 -31.624 1.00 94.94 164 LEU A C 1
ATOM 1253 O O . LEU A 1 164 ? 4.254 -11.643 -31.832 1.00 94.94 164 LEU A O 1
ATOM 1257 N N . THR A 1 165 ? 5.098 -13.165 -30.410 1.00 92.62 165 THR A N 1
ATOM 1258 C CA . THR A 1 165 ? 4.435 -12.667 -29.200 1.00 92.62 165 THR A CA 1
ATOM 1259 C C . THR A 1 165 ? 5.452 -12.354 -28.113 1.00 92.62 165 THR A C 1
ATOM 1261 O O . THR A 1 165 ? 6.448 -13.066 -27.980 1.00 92.62 165 THR A O 1
ATOM 1264 N N . PHE A 1 166 ? 5.171 -11.355 -27.281 1.00 90.38 166 PHE A N 1
ATOM 1265 C CA . PHE A 1 166 ? 5.858 -11.190 -25.999 1.00 90.38 166 PHE A CA 1
ATOM 1266 C C . PHE A 1 166 ? 5.103 -11.950 -24.900 1.00 90.38 166 PHE A C 1
ATOM 1268 O O . PHE A 1 166 ? 3.891 -12.159 -24.997 1.00 90.38 166 PHE A O 1
ATOM 1275 N N . LYS A 1 167 ? 5.809 -12.335 -23.833 1.00 87.75 167 LYS A N 1
ATOM 1276 C CA . LYS A 1 167 ? 5.206 -12.952 -22.641 1.00 87.75 167 LYS A CA 1
ATOM 1277 C C . LYS A 1 167 ? 5.580 -12.149 -21.413 1.00 87.75 167 LYS A C 1
ATOM 1279 O O . LYS A 1 167 ? 6.752 -12.073 -21.075 1.00 87.75 167 LYS A O 1
ATOM 1284 N N . ARG A 1 168 ? 4.602 -11.546 -20.747 1.00 85.31 168 ARG A N 1
ATOM 1285 C CA . ARG A 1 168 ? 4.835 -10.748 -19.545 1.00 85.31 168 ARG A CA 1
ATOM 1286 C C . ARG A 1 168 ? 5.243 -11.647 -18.375 1.00 85.31 168 ARG A C 1
ATOM 1288 O O . ARG A 1 168 ? 4.586 -12.647 -18.092 1.00 85.31 168 ARG A O 1
ATOM 1295 N N . ASN A 1 169 ? 6.272 -11.240 -17.639 1.00 76.00 169 ASN A N 1
ATOM 1296 C CA . ASN A 1 169 ? 6.597 -11.840 -16.349 1.00 76.00 169 ASN A CA 1
ATOM 1297 C C . ASN A 1 169 ? 5.510 -11.479 -15.321 1.00 76.00 169 ASN A C 1
ATOM 1299 O O . ASN A 1 169 ? 5.265 -10.307 -15.047 1.00 76.00 169 ASN A O 1
ATOM 1303 N N . ASN A 1 170 ? 4.859 -12.482 -14.729 1.00 66.94 170 ASN A N 1
ATOM 1304 C CA . ASN A 1 170 ? 3.703 -12.302 -13.839 1.00 66.94 170 ASN A CA 1
ATOM 1305 C C . ASN A 1 170 ? 4.048 -11.772 -12.431 1.00 66.94 170 ASN A C 1
ATOM 1307 O O . ASN A 1 170 ? 3.281 -11.988 -11.502 1.00 66.94 170 ASN A O 1
ATOM 1311 N N . THR A 1 171 ? 5.166 -11.074 -12.244 1.00 59.44 171 THR A N 1
ATOM 1312 C CA . THR A 1 171 ? 5.616 -10.600 -10.922 1.00 59.44 171 THR A CA 1
ATOM 1313 C C . THR A 1 171 ? 5.386 -9.106 -10.685 1.00 59.44 171 THR A C 1
ATOM 1315 O O . THR A 1 171 ? 5.442 -8.661 -9.544 1.00 59.44 171 THR A O 1
ATOM 1318 N N . SER A 1 172 ? 5.143 -8.310 -11.735 1.00 66.81 172 SER A N 1
ATOM 1319 C CA . SER A 1 172 ? 4.932 -6.858 -11.628 1.00 66.81 172 SER A CA 1
ATOM 1320 C C . SER A 1 172 ? 4.237 -6.290 -12.875 1.00 66.81 172 SER A C 1
ATOM 1322 O O . SER A 1 172 ? 4.068 -6.975 -13.882 1.00 66.81 172 SER A O 1
ATOM 1324 N N . ILE A 1 173 ? 3.846 -5.019 -12.813 1.00 67.88 173 ILE A N 1
ATOM 1325 C CA . ILE A 1 173 ? 3.518 -4.170 -13.975 1.00 67.88 173 ILE A CA 1
ATOM 1326 C C . ILE A 1 173 ? 4.412 -2.934 -14.094 1.00 67.88 173 ILE A C 1
ATOM 1328 O O . ILE A 1 173 ? 4.281 -2.161 -15.043 1.00 67.88 173 ILE A O 1
ATOM 1332 N N . ASP A 1 174 ? 5.330 -2.752 -13.147 1.00 70.19 174 ASP A N 1
ATOM 1333 C CA . ASP A 1 174 ? 6.283 -1.653 -13.165 1.00 70.19 174 ASP A CA 1
ATOM 1334 C C . ASP A 1 174 ? 7.381 -1.947 -14.194 1.00 70.19 174 ASP A C 1
ATOM 1336 O O . ASP A 1 174 ? 8.029 -2.996 -14.165 1.00 70.19 174 ASP A O 1
ATOM 1340 N N . ILE A 1 175 ? 7.613 -1.005 -15.104 1.00 72.00 175 ILE A N 1
ATOM 1341 C CA . ILE A 1 175 ? 8.658 -1.111 -16.126 1.00 72.00 175 ILE A CA 1
ATOM 1342 C C . ILE A 1 175 ? 9.939 -0.492 -15.557 1.00 72.00 175 ILE A C 1
ATOM 1344 O O . ILE A 1 175 ? 9.990 0.706 -15.301 1.00 72.00 175 ILE A O 1
ATOM 1348 N N . THR A 1 176 ? 10.970 -1.317 -15.325 1.00 61.34 176 THR A N 1
ATOM 1349 C CA . THR A 1 176 ? 12.172 -0.936 -14.550 1.00 61.34 176 THR A CA 1
ATOM 1350 C C . THR A 1 176 ? 13.441 -0.715 -15.384 1.00 61.34 176 THR A C 1
ATOM 1352 O O . THR A 1 176 ? 14.535 -0.665 -14.831 1.00 61.34 176 THR A O 1
ATOM 1355 N N . SER A 1 177 ? 13.338 -0.674 -16.711 1.00 66.31 177 SER A N 1
ATOM 1356 C CA . SER A 1 177 ? 14.486 -0.436 -17.601 1.00 66.31 177 SER A CA 1
ATOM 1357 C C . SER A 1 177 ? 14.059 0.394 -18.806 1.00 66.31 177 SER A C 1
ATOM 1359 O O . SER A 1 177 ? 14.139 1.616 -18.764 1.00 66.31 177 SER A O 1
ATOM 1361 N N . ALA A 1 178 ? 13.535 -0.254 -19.846 1.00 77.44 178 ALA A N 1
ATOM 1362 C CA . ALA A 1 178 ? 13.026 0.400 -21.042 1.00 77.44 178 ALA A CA 1
ATOM 1363 C C . ALA A 1 178 ? 11.739 -0.264 -21.543 1.00 77.44 178 ALA A C 1
ATOM 1365 O O . ALA A 1 178 ? 11.459 -1.433 -21.262 1.00 77.44 178 ALA A O 1
ATOM 1366 N N . PHE A 1 179 ? 10.945 0.500 -22.287 1.00 83.31 179 PHE A N 1
ATOM 1367 C CA . PHE A 1 179 ? 9.678 0.046 -22.847 1.00 83.31 179 PHE A CA 1
ATOM 1368 C C . PHE A 1 179 ? 9.926 -0.739 -24.133 1.00 83.31 179 PHE A C 1
ATOM 1370 O O . PHE A 1 179 ? 10.498 -0.182 -25.064 1.00 83.31 179 PHE A O 1
ATOM 1377 N N . LEU A 1 180 ? 9.464 -1.991 -24.217 1.00 88.38 180 LEU A N 1
ATOM 1378 C CA . LEU A 1 180 ? 9.467 -2.752 -25.472 1.00 88.38 180 LEU A CA 1
ATOM 1379 C C . LEU A 1 180 ? 8.578 -2.044 -26.508 1.00 88.38 180 LEU A C 1
ATOM 1381 O O . LEU A 1 180 ? 7.413 -1.724 -26.229 1.00 88.38 180 LEU A O 1
ATOM 1385 N N . MET A 1 181 ? 9.126 -1.817 -27.703 1.00 90.12 181 MET A N 1
ATOM 1386 C CA . MET A 1 181 ? 8.439 -1.123 -28.793 1.00 90.12 181 MET A CA 1
ATOM 1387 C C . MET A 1 181 ? 8.536 -1.897 -30.106 1.00 90.12 181 MET A C 1
ATOM 1389 O O . MET A 1 181 ? 9.531 -2.569 -30.380 1.00 90.12 181 MET A O 1
ATOM 1393 N N . SER A 1 182 ? 7.516 -1.736 -30.942 1.00 92.94 182 SER A N 1
ATOM 1394 C CA . SER A 1 182 ? 7.485 -2.193 -32.332 1.00 92.94 182 SER A CA 1
ATOM 1395 C C . SER A 1 182 ? 6.973 -1.074 -33.228 1.00 92.94 182 SER A C 1
ATOM 1397 O O . SER A 1 182 ? 6.197 -0.236 -32.774 1.00 92.94 182 SER A O 1
ATOM 1399 N N . GLY A 1 183 ? 7.341 -1.070 -34.501 1.00 91.19 183 GLY A N 1
ATOM 1400 C CA . GLY A 1 183 ? 6.770 -0.122 -35.450 1.00 91.19 183 GLY A CA 1
ATOM 1401 C C . GLY A 1 183 ? 7.028 -0.501 -36.894 1.00 91.19 183 GLY A C 1
ATOM 1402 O O . GLY A 1 183 ? 7.830 -1.391 -37.185 1.00 91.19 183 GLY A O 1
ATOM 1403 N N . ALA A 1 184 ? 6.362 0.210 -37.795 1.00 92.44 184 ALA A N 1
ATOM 1404 C CA . ALA A 1 184 ? 6.529 0.052 -39.231 1.00 92.44 184 ALA A CA 1
ATOM 1405 C C . ALA A 1 184 ? 6.618 1.401 -39.948 1.00 92.44 184 ALA A C 1
ATOM 1407 O O . ALA A 1 184 ? 6.173 2.437 -39.442 1.00 92.44 184 ALA A O 1
ATOM 1408 N N . VAL A 1 185 ? 7.169 1.381 -41.159 1.00 91.81 185 VAL A N 1
ATOM 1409 C CA . VAL A 1 185 ? 7.023 2.487 -42.111 1.00 91.81 185 VAL A CA 1
ATOM 1410 C C . VAL A 1 185 ? 5.614 2.437 -42.700 1.00 91.81 185 VAL A C 1
ATOM 1412 O O . VAL A 1 185 ? 5.095 1.362 -42.994 1.00 91.81 185 VAL A O 1
ATOM 1415 N N . GLN A 1 186 ? 4.976 3.604 -42.831 1.00 89.69 186 GLN A N 1
ATOM 1416 C CA . GLN A 1 186 ? 3.635 3.763 -43.416 1.00 89.69 186 GLN A CA 1
ATOM 1417 C C . GLN A 1 186 ? 2.592 2.763 -42.886 1.00 89.69 186 GLN A C 1
ATOM 1419 O O . GLN A 1 186 ? 1.797 2.222 -43.651 1.00 89.69 186 GLN A O 1
ATOM 1424 N N . ASN A 1 187 ? 2.590 2.518 -41.569 1.00 88.50 187 ASN A N 1
ATOM 1425 C CA . ASN A 1 187 ? 1.639 1.624 -40.893 1.00 88.50 187 ASN A CA 1
ATOM 1426 C C . ASN A 1 187 ? 1.677 0.169 -41.395 1.00 88.50 187 ASN A C 1
ATOM 1428 O O . ASN A 1 187 ? 0.676 -0.539 -41.320 1.00 88.50 187 ASN A O 1
ATOM 1432 N N . GLY A 1 188 ? 2.828 -0.276 -41.908 1.00 91.06 188 GLY A N 1
ATOM 1433 C CA . GLY A 1 188 ? 2.996 -1.623 -42.450 1.00 91.06 188 GLY A CA 1
ATOM 1434 C C . GLY A 1 188 ? 2.443 -1.789 -43.864 1.00 91.06 188 GLY A C 1
ATOM 1435 O O . GLY A 1 188 ? 2.336 -2.917 -44.341 1.00 91.06 188 GLY A O 1
ATOM 1436 N N . ASN A 1 189 ? 2.087 -0.689 -44.535 1.00 92.75 189 ASN A N 1
ATOM 1437 C CA . ASN A 1 189 ? 1.734 -0.711 -45.948 1.00 92.75 189 ASN A CA 1
ATOM 1438 C C . ASN A 1 189 ? 2.979 -0.906 -46.819 1.00 92.75 189 ASN A C 1
ATOM 1440 O O . ASN A 1 189 ? 4.098 -0.564 -46.431 1.00 92.75 189 ASN A O 1
ATOM 1444 N N . LEU A 1 190 ? 2.755 -1.446 -48.015 1.00 94.06 190 LEU A N 1
ATOM 1445 C CA . LEU A 1 190 ? 3.800 -1.664 -49.002 1.00 94.06 190 LEU A CA 1
ATOM 1446 C C . LEU A 1 190 ? 4.379 -0.321 -49.471 1.00 94.06 190 LEU A C 1
ATOM 1448 O O . LEU A 1 190 ? 3.633 0.602 -49.804 1.00 94.06 190 LEU A O 1
ATOM 1452 N N . VAL A 1 191 ? 5.706 -0.218 -49.513 1.00 94.50 191 VAL A N 1
ATOM 1453 C CA . VAL A 1 191 ? 6.432 0.946 -50.037 1.00 94.50 191 VAL A CA 1
ATOM 1454 C C . VAL A 1 191 ? 7.358 0.531 -51.172 1.00 94.50 191 VAL A C 1
ATOM 1456 O O . VAL A 1 191 ? 7.755 -0.624 -51.261 1.00 94.50 191 VAL A O 1
ATOM 1459 N N . ASN A 1 192 ? 7.757 1.475 -52.023 1.00 94.56 192 ASN A N 1
ATOM 1460 C CA . ASN A 1 192 ? 8.719 1.209 -53.091 1.00 94.56 192 ASN A CA 1
ATOM 1461 C C . ASN A 1 192 ? 10.057 1.905 -52.809 1.00 94.56 192 ASN A C 1
ATOM 1463 O O . ASN A 1 192 ? 10.099 3.133 -52.669 1.00 94.56 192 ASN A O 1
ATOM 1467 N N . ILE A 1 193 ? 11.142 1.131 -52.733 1.00 94.62 193 ILE A N 1
ATOM 1468 C CA . ILE A 1 193 ? 12.510 1.648 -52.609 1.00 94.62 193 ILE A CA 1
ATOM 1469 C C . ILE A 1 193 ? 13.067 1.851 -54.019 1.00 94.62 193 ILE A C 1
ATOM 1471 O O . ILE A 1 193 ? 13.164 0.918 -54.808 1.00 94.62 193 ILE A O 1
ATOM 1475 N N . THR A 1 194 ? 13.444 3.078 -54.347 1.00 93.19 194 THR A N 1
ATOM 1476 C CA . THR A 1 194 ? 14.035 3.423 -55.647 1.00 93.19 194 THR A CA 1
ATOM 1477 C C . THR A 1 194 ? 15.484 2.942 -55.747 1.00 93.19 194 THR A C 1
ATOM 1479 O O . THR A 1 194 ? 16.161 2.767 -54.733 1.00 93.19 194 THR A O 1
ATOM 1482 N N . THR A 1 195 ? 16.003 2.809 -56.968 1.00 89.75 195 THR A N 1
ATOM 1483 C CA . THR A 1 195 ? 17.425 2.510 -57.237 1.00 89.75 195 THR A CA 1
ATOM 1484 C C . THR A 1 195 ? 18.379 3.573 -56.674 1.00 89.75 195 THR A C 1
ATOM 1486 O O . THR A 1 195 ? 19.537 3.293 -56.391 1.00 89.75 195 THR A O 1
ATOM 1489 N N . ALA A 1 196 ? 17.882 4.785 -56.403 1.00 88.00 196 ALA A N 1
ATOM 1490 C CA . ALA A 1 196 ? 18.614 5.840 -55.701 1.00 88.00 196 ALA A CA 1
ATOM 1491 C C . ALA A 1 196 ? 18.629 5.685 -54.162 1.00 88.00 196 ALA A C 1
ATOM 1493 O O . ALA A 1 196 ? 19.075 6.598 -53.467 1.00 88.00 196 ALA A O 1
ATOM 1494 N N . GLY A 1 197 ? 18.096 4.587 -53.613 1.00 86.69 197 GLY A N 1
ATOM 1495 C CA . GLY A 1 197 ? 18.078 4.323 -52.171 1.00 86.69 197 GLY A CA 1
ATOM 1496 C C . GLY A 1 197 ? 17.080 5.180 -51.380 1.00 86.69 197 GLY A C 1
ATOM 1497 O O . GLY A 1 197 ? 17.292 5.463 -50.202 1.00 86.69 197 GLY A O 1
ATOM 1498 N N . LYS A 1 198 ? 15.985 5.621 -52.014 1.00 89.69 198 LYS A N 1
ATOM 1499 C CA . LYS A 1 198 ? 14.930 6.442 -51.384 1.00 89.69 198 LYS A CA 1
ATOM 1500 C C . LYS A 1 198 ? 13.562 5.782 -51.465 1.00 89.69 198 LYS A C 1
ATOM 1502 O O . LYS A 1 198 ? 13.259 5.148 -52.473 1.00 89.69 198 LYS A O 1
ATOM 1507 N N . ILE A 1 199 ? 12.715 6.005 -50.461 1.00 90.19 199 ILE A N 1
ATOM 1508 C CA . ILE A 1 199 ? 11.291 5.644 -50.515 1.00 90.19 199 ILE A CA 1
ATOM 1509 C C . ILE A 1 199 ? 10.576 6.597 -51.482 1.00 90.19 199 ILE A C 1
ATOM 1511 O O . ILE A 1 199 ? 10.652 7.814 -51.322 1.00 90.19 199 ILE A O 1
ATOM 1515 N N . ALA A 1 200 ? 9.920 6.038 -52.502 1.00 87.88 200 ALA A N 1
ATOM 1516 C CA . ALA A 1 200 ? 9.396 6.787 -53.647 1.00 87.88 200 ALA A CA 1
ATOM 1517 C C . ALA A 1 200 ? 8.273 7.779 -53.289 1.00 87.88 200 ALA A C 1
ATOM 1519 O O . ALA A 1 200 ? 8.158 8.835 -53.910 1.00 87.88 200 ALA A O 1
ATOM 1520 N N . SER A 1 201 ? 7.442 7.449 -52.299 1.00 85.12 201 SER A N 1
ATOM 1521 C CA . SER A 1 201 ? 6.301 8.267 -51.879 1.00 85.12 201 SER A CA 1
ATOM 1522 C C . SER A 1 201 ? 5.947 8.028 -50.415 1.00 85.12 201 SER A C 1
ATOM 1524 O O . SER A 1 201 ? 6.007 6.891 -49.952 1.00 85.12 201 SER A O 1
ATOM 1526 N N . GLY A 1 202 ? 5.495 9.076 -49.723 1.00 82.81 202 GLY A N 1
ATOM 1527 C CA . GLY A 1 202 ? 5.056 9.019 -48.326 1.00 82.81 202 GLY A CA 1
ATOM 1528 C C . GLY A 1 202 ? 6.183 9.226 -47.307 1.00 82.81 202 GLY A C 1
ATOM 1529 O O . GLY A 1 202 ? 7.303 9.590 -47.657 1.00 82.81 202 GLY A O 1
ATOM 1530 N N . ASP A 1 203 ? 5.860 9.046 -46.025 1.00 81.88 203 ASP A N 1
ATOM 1531 C CA . ASP A 1 203 ? 6.819 9.187 -44.920 1.00 81.88 203 ASP A CA 1
ATOM 1532 C C . ASP A 1 203 ? 7.822 8.019 -44.939 1.00 81.88 203 ASP A C 1
ATOM 1534 O O . ASP A 1 203 ? 7.431 6.868 -45.152 1.00 81.88 203 ASP A O 1
ATOM 1538 N N . ASN A 1 204 ? 9.103 8.308 -44.701 1.00 86.38 204 ASN A N 1
ATOM 1539 C CA . ASN A 1 204 ? 10.163 7.306 -44.549 1.00 86.38 204 ASN A CA 1
ATOM 1540 C C . ASN A 1 204 ? 10.431 6.943 -43.079 1.00 86.38 204 ASN A C 1
ATOM 1542 O O . ASN A 1 204 ? 11.359 6.187 -42.798 1.00 86.38 204 ASN A O 1
ATOM 1546 N N . ALA A 1 205 ? 9.665 7.509 -42.140 1.00 86.38 205 ALA A N 1
ATOM 1547 C CA . ALA A 1 205 ? 9.881 7.295 -40.720 1.00 86.38 205 ALA A CA 1
ATOM 1548 C C . ALA A 1 205 ? 9.329 5.953 -40.222 1.00 86.38 205 ALA A C 1
ATOM 1550 O O . ALA A 1 205 ? 8.151 5.636 -40.412 1.00 86.38 205 ALA A O 1
ATOM 1551 N N . ILE A 1 206 ? 10.166 5.221 -39.489 1.00 87.75 206 ILE A N 1
ATOM 1552 C CA . ILE A 1 206 ? 9.749 4.124 -38.620 1.00 87.75 206 ILE A CA 1
ATOM 1553 C C . ILE A 1 206 ? 9.086 4.728 -37.383 1.00 87.75 206 ILE A C 1
ATOM 1555 O O . ILE A 1 206 ? 9.696 5.489 -36.626 1.00 87.75 206 ILE A O 1
ATOM 1559 N N . ARG A 1 207 ? 7.823 4.368 -37.179 1.00 85.00 207 ARG A N 1
ATOM 1560 C CA . ARG A 1 207 ? 6.971 4.879 -36.107 1.00 85.00 207 ARG A CA 1
ATOM 1561 C C . ARG A 1 207 ? 6.890 3.867 -34.967 1.00 85.00 207 ARG A C 1
ATOM 1563 O O . ARG A 1 207 ? 6.010 3.013 -34.961 1.00 85.00 207 ARG A O 1
ATOM 1570 N N . LEU A 1 208 ? 7.818 3.956 -34.013 1.00 87.19 208 LEU A N 1
ATOM 1571 C CA . LEU A 1 208 ? 7.873 3.041 -32.869 1.00 87.19 208 LEU A CA 1
ATOM 1572 C C . LEU A 1 208 ? 6.718 3.306 -31.899 1.00 87.19 208 LEU A C 1
ATOM 1574 O O . LEU A 1 208 ? 6.493 4.436 -31.478 1.00 87.19 208 LEU A O 1
ATOM 1578 N N . SER A 1 209 ? 5.995 2.250 -31.542 1.00 87.31 209 SER A N 1
ATOM 1579 C CA . SER A 1 209 ? 4.885 2.264 -30.597 1.00 87.31 209 SER A CA 1
ATOM 1580 C C . SER A 1 209 ? 5.155 1.291 -29.457 1.00 87.31 209 SER A C 1
ATOM 1582 O O . SER A 1 209 ? 5.555 0.145 -29.674 1.00 87.31 209 SER A O 1
ATOM 1584 N N . ARG A 1 210 ? 4.894 1.729 -28.224 1.00 88.88 210 ARG A N 1
ATOM 1585 C CA . ARG A 1 210 ? 4.960 0.863 -27.039 1.00 88.88 210 ARG A CA 1
ATOM 1586 C C . ARG A 1 210 ? 3.926 -0.252 -27.155 1.00 88.88 210 ARG A C 1
ATOM 1588 O O . ARG A 1 210 ? 2.785 -0.003 -27.536 1.00 88.88 210 ARG A O 1
ATOM 1595 N N . ILE A 1 211 ? 4.295 -1.463 -26.750 1.00 89.38 211 ILE A N 1
ATOM 1596 C CA . ILE A 1 211 ? 3.355 -2.599 -26.658 1.00 89.38 211 ILE A CA 1
ATOM 1597 C C . ILE A 1 211 ? 2.357 -2.466 -25.492 1.00 89.38 211 ILE A C 1
ATOM 1599 O O . ILE A 1 211 ? 1.375 -3.201 -25.416 1.00 89.38 211 ILE A O 1
ATOM 1603 N N . VAL A 1 212 ? 2.609 -1.519 -24.587 1.00 88.81 212 VAL A N 1
ATOM 1604 C CA . VAL A 1 212 ? 1.763 -1.192 -23.437 1.00 88.81 212 VAL A CA 1
ATOM 1605 C C . VAL A 1 212 ? 1.025 0.126 -23.648 1.00 88.81 212 VAL A C 1
ATOM 1607 O O . VAL A 1 212 ? 1.449 0.992 -24.415 1.00 88.81 212 VAL A O 1
ATOM 1610 N N . SER A 1 213 ? -0.074 0.275 -22.927 1.00 87.44 213 SER A N 1
ATOM 1611 C CA . SER A 1 213 ? -0.807 1.514 -22.718 1.00 87.44 213 SER A CA 1
ATOM 1612 C C . SER A 1 213 ? -0.501 2.082 -21.342 1.00 87.44 213 SER A C 1
ATOM 1614 O O . SER A 1 213 ? -0.111 1.362 -20.422 1.00 87.44 213 SER A O 1
ATOM 1616 N N . LYS A 1 214 ? -0.709 3.381 -21.200 1.00 85.50 214 LYS A N 1
ATOM 1617 C CA . LYS A 1 214 ? -0.601 4.093 -19.941 1.00 85.50 214 LYS A CA 1
ATOM 1618 C C . LYS A 1 214 ? -2.003 4.377 -19.416 1.00 85.50 214 LYS A C 1
ATOM 1620 O O . LYS A 1 214 ? -2.789 5.029 -20.100 1.00 85.50 214 LYS A O 1
ATOM 1625 N N . VAL A 1 215 ? -2.320 3.903 -18.216 1.00 86.06 215 VAL A N 1
ATOM 1626 C CA . VAL A 1 215 ? -3.647 4.043 -17.605 1.00 86.06 215 VAL A CA 1
ATOM 1627 C C . VAL A 1 215 ? -3.532 4.808 -16.297 1.00 86.06 215 VAL A C 1
ATOM 1629 O O . VAL A 1 215 ? -2.816 4.394 -15.388 1.00 86.06 215 VAL A O 1
ATOM 1632 N N . LYS A 1 216 ? -4.262 5.918 -16.199 1.00 86.88 216 LYS A N 1
ATOM 1633 C CA . LYS A 1 216 ? -4.321 6.783 -15.025 1.00 86.88 216 LYS A CA 1
ATOM 1634 C C . LYS A 1 216 ? -5.746 6.867 -14.499 1.00 86.88 216 LYS A C 1
ATOM 1636 O O . LYS A 1 216 ? -6.683 7.144 -15.243 1.00 86.88 216 LYS A O 1
ATOM 1641 N N . PHE A 1 217 ? -5.899 6.696 -13.196 1.00 89.19 217 PHE A N 1
ATOM 1642 C CA . PHE A 1 217 ? -7.139 6.983 -12.485 1.00 89.19 217 PHE A CA 1
ATOM 1643 C C . PHE A 1 217 ? -6.934 8.216 -11.629 1.00 89.19 217 PHE A C 1
ATOM 1645 O O . PHE A 1 217 ? -5.931 8.306 -10.935 1.00 89.19 217 PHE A O 1
ATOM 1652 N N . THR A 1 218 ? -7.877 9.150 -11.670 1.00 89.44 218 THR A N 1
ATOM 1653 C CA . THR A 1 218 ? -7.905 10.340 -10.815 1.00 89.44 218 THR A CA 1
ATOM 1654 C C . THR A 1 218 ? -9.232 10.352 -10.072 1.00 89.44 218 THR A C 1
ATOM 1656 O O . THR A 1 218 ? -10.288 10.360 -10.700 1.00 89.44 218 THR A O 1
ATOM 1659 N N . ILE A 1 219 ? -9.190 10.317 -8.744 1.00 89.81 219 ILE A N 1
ATOM 1660 C CA . ILE A 1 219 ? -10.348 10.110 -7.880 1.00 89.81 219 ILE A CA 1
ATOM 1661 C C . ILE A 1 219 ? -10.458 11.255 -6.877 1.00 89.81 219 ILE A C 1
ATOM 1663 O O . ILE A 1 219 ? -9.498 11.586 -6.178 1.00 89.81 219 ILE A O 1
ATOM 1667 N N . LYS A 1 220 ? -11.649 11.852 -6.784 1.00 89.88 220 LYS A N 1
ATOM 1668 C CA . LYS A 1 220 ? -11.958 12.894 -5.798 1.00 89.88 220 LYS A CA 1
ATOM 1669 C C . LYS A 1 220 ? -13.410 12.848 -5.339 1.00 89.88 220 LYS A C 1
ATOM 1671 O O . LYS A 1 220 ? -14.282 12.334 -6.038 1.00 89.88 220 LYS A O 1
ATOM 1676 N N . ALA A 1 221 ? -13.683 13.438 -4.181 1.00 90.44 221 ALA A N 1
ATOM 1677 C CA . ALA A 1 221 ? -15.049 13.697 -3.740 1.00 90.44 221 ALA A CA 1
ATOM 1678 C C . ALA A 1 221 ? -15.675 14.858 -4.537 1.00 90.44 221 ALA A C 1
ATOM 1680 O O . ALA A 1 221 ? -14.989 15.805 -4.931 1.00 90.44 221 ALA A O 1
ATOM 1681 N N . ALA A 1 222 ? -16.987 14.801 -4.773 1.00 90.06 222 ALA A N 1
ATOM 1682 C CA . ALA A 1 222 ? -17.723 15.902 -5.387 1.00 90.06 222 ALA A CA 1
ATOM 1683 C C . ALA A 1 222 ? -17.805 17.111 -4.447 1.00 90.06 222 ALA A C 1
ATOM 1685 O O . ALA A 1 222 ? -18.160 16.972 -3.275 1.00 90.06 222 ALA A O 1
ATOM 1686 N N . ASN A 1 223 ? -17.581 18.307 -4.990 1.00 88.44 223 ASN A N 1
ATOM 1687 C CA . ASN A 1 223 ? -17.813 19.559 -4.278 1.00 88.44 223 ASN A CA 1
ATOM 1688 C C . ASN A 1 223 ? -19.279 19.993 -4.458 1.00 88.44 223 ASN A C 1
ATOM 1690 O O . ASN A 1 223 ? -19.757 20.137 -5.583 1.00 88.44 223 ASN A O 1
ATOM 1694 N N . THR A 1 224 ? -20.021 20.165 -3.364 1.00 89.31 224 THR A N 1
ATOM 1695 C CA . THR A 1 224 ? -21.421 20.616 -3.390 1.00 89.31 224 THR A CA 1
ATOM 1696 C C . THR A 1 224 ? -21.676 21.566 -2.231 1.00 89.31 224 THR A C 1
ATOM 1698 O O . THR A 1 224 ? -21.349 21.264 -1.086 1.00 89.31 224 THR A O 1
ATOM 1701 N N . THR A 1 225 ? -22.296 22.711 -2.513 1.00 88.44 225 THR A N 1
ATOM 1702 C CA . THR A 1 225 ? -22.616 23.726 -1.505 1.00 88.44 225 THR A CA 1
ATOM 1703 C C . THR A 1 225 ? -23.460 23.143 -0.369 1.00 88.44 225 THR A C 1
ATOM 1705 O O . THR A 1 225 ? -24.469 22.483 -0.609 1.00 88.44 225 THR A O 1
ATOM 1708 N N . GLY A 1 226 ? -23.054 23.400 0.878 1.00 86.25 226 GLY A N 1
ATOM 1709 C CA . GLY A 1 226 ? -23.761 22.928 2.074 1.00 86.25 226 GLY A CA 1
ATOM 1710 C C . GLY A 1 226 ? -23.528 21.454 2.427 1.00 86.25 226 GLY A C 1
ATOM 1711 O O . GLY A 1 226 ? -24.172 20.952 3.348 1.00 86.25 226 GLY A O 1
ATOM 1712 N N . VAL A 1 227 ? -22.620 20.763 1.727 1.00 89.25 227 VAL A N 1
ATOM 1713 C CA . VAL A 1 227 ? -22.240 19.379 2.026 1.00 89.25 227 VAL A CA 1
ATOM 1714 C C . VAL A 1 227 ? -20.723 19.267 2.137 1.00 89.25 227 VAL A C 1
ATOM 1716 O O . VAL A 1 227 ? -20.000 19.567 1.190 1.00 89.25 227 VAL A O 1
ATOM 1719 N N . THR A 1 228 ? -20.238 18.788 3.280 1.00 89.25 228 THR A N 1
ATOM 1720 C CA . THR A 1 228 ? -18.818 18.458 3.454 1.00 89.25 228 THR A CA 1
ATOM 1721 C C . THR A 1 228 ? -18.618 16.991 3.112 1.00 89.25 228 THR A C 1
ATOM 1723 O O . THR A 1 228 ? -19.255 16.140 3.730 1.00 89.25 228 THR A O 1
ATOM 1726 N N . ARG A 1 229 ? -17.747 16.686 2.145 1.00 90.31 229 ARG A N 1
ATOM 1727 C CA . ARG A 1 229 ? -17.433 15.312 1.730 1.00 90.31 229 ARG A CA 1
ATOM 1728 C C . ARG A 1 229 ? -15.942 15.054 1.740 1.00 90.31 229 ARG A C 1
ATOM 1730 O O . ARG A 1 229 ? -15.163 15.924 1.358 1.00 90.31 229 ARG A O 1
ATOM 1737 N N . SER A 1 230 ? -15.571 13.833 2.082 1.00 88.00 230 SER A N 1
ATOM 1738 C CA . SER A 1 230 ? -14.244 13.291 1.841 1.00 88.00 230 SER A CA 1
ATOM 1739 C C . SER A 1 230 ? -14.374 11.905 1.216 1.00 88.00 230 SER A C 1
ATOM 1741 O O . SER A 1 230 ? -15.322 11.160 1.463 1.00 88.00 230 SER A O 1
ATOM 1743 N N . PHE A 1 231 ? -13.426 11.579 0.350 1.00 88.56 231 PHE A N 1
ATOM 1744 C CA . PHE A 1 231 ? -13.241 10.227 -0.143 1.00 88.56 231 PHE A CA 1
ATOM 1745 C C . PHE A 1 231 ? -11.754 9.930 -0.102 1.00 88.56 231 PHE A C 1
ATOM 1747 O O . PHE A 1 231 ? -10.956 10.740 -0.578 1.00 88.56 231 PHE A O 1
ATOM 1754 N N . LYS A 1 232 ? -11.405 8.784 0.472 1.00 86.06 232 LYS A N 1
ATOM 1755 C CA . LYS A 1 232 ? -10.045 8.281 0.533 1.00 86.06 232 LYS A CA 1
ATOM 1756 C C . LYS A 1 232 ? -9.999 6.910 -0.123 1.00 86.06 232 LYS A C 1
ATOM 1758 O O . LYS A 1 232 ? -10.588 5.964 0.384 1.00 86.06 232 LYS A O 1
ATOM 1763 N N . LEU A 1 233 ? -9.310 6.815 -1.252 1.00 87.12 233 LEU A N 1
ATOM 1764 C CA . LEU A 1 233 ? -8.951 5.546 -1.867 1.00 87.12 233 LEU A CA 1
ATOM 1765 C C . LEU A 1 233 ? -7.896 4.860 -0.987 1.00 87.12 233 LEU A C 1
ATOM 1767 O O . LEU A 1 233 ? -6.840 5.451 -0.736 1.00 87.12 233 LEU A O 1
ATOM 1771 N N . ASP A 1 234 ? -8.193 3.639 -0.542 1.00 78.00 234 ASP A N 1
ATOM 1772 C CA . ASP A 1 234 ? -7.315 2.818 0.296 1.00 78.00 234 ASP A CA 1
ATOM 1773 C C . ASP A 1 234 ? -6.455 1.910 -0.597 1.00 78.00 234 ASP A C 1
ATOM 1775 O O . ASP A 1 234 ? -5.221 1.956 -0.563 1.00 78.00 234 ASP A O 1
ATOM 1779 N N . THR A 1 235 ? -7.117 1.115 -1.442 1.00 83.19 235 THR A N 1
ATOM 1780 C CA . THR A 1 235 ? -6.480 0.146 -2.343 1.00 83.19 235 THR A CA 1
ATOM 1781 C C . THR A 1 235 ? -7.155 0.130 -3.708 1.00 83.19 235 THR A C 1
ATOM 1783 O O . THR A 1 235 ? -8.297 0.572 -3.874 1.00 83.19 235 THR A O 1
ATOM 1786 N N . TYR A 1 236 ? -6.432 -0.379 -4.699 1.00 87.38 236 TYR A N 1
ATOM 1787 C CA . TYR A 1 236 ? -6.996 -0.719 -5.995 1.00 87.38 236 TYR A CA 1
ATOM 1788 C C . TYR A 1 236 ? -6.499 -2.090 -6.441 1.00 87.38 236 TYR A C 1
ATOM 1790 O O . TYR A 1 236 ? -5.314 -2.403 -6.286 1.00 87.38 236 TYR A O 1
ATOM 1798 N N . ASP A 1 237 ? -7.407 -2.871 -7.022 1.00 87.50 237 ASP A N 1
ATOM 1799 C CA . ASP A 1 237 ? -7.100 -4.142 -7.659 1.00 87.50 237 ASP A CA 1
ATOM 1800 C C . ASP A 1 237 ? -7.282 -4.028 -9.178 1.00 87.50 237 ASP A C 1
ATOM 1802 O O . ASP A 1 237 ? -8.283 -3.483 -9.644 1.00 87.50 237 ASP A O 1
ATOM 1806 N N . ILE A 1 238 ? -6.338 -4.542 -9.968 1.00 89.69 238 ILE A N 1
ATOM 1807 C CA . ILE A 1 238 ? -6.477 -4.642 -11.429 1.00 89.69 238 ILE A CA 1
ATOM 1808 C C . ILE A 1 238 ? -6.669 -6.104 -11.813 1.00 89.69 238 ILE A C 1
ATOM 1810 O O . ILE A 1 238 ? -5.813 -6.963 -11.562 1.00 89.69 238 ILE A O 1
ATOM 1814 N N . MET A 1 239 ? -7.798 -6.354 -12.463 1.00 91.94 239 MET A N 1
ATOM 1815 C CA . MET A 1 239 ? -8.292 -7.675 -12.819 1.00 91.94 239 MET A CA 1
ATOM 1816 C C . MET A 1 239 ? -8.158 -7.893 -14.326 1.00 91.94 239 MET A C 1
ATOM 1818 O O . MET A 1 239 ? -8.253 -6.944 -15.107 1.00 91.94 239 MET A O 1
ATOM 1822 N N . ASN A 1 240 ? -7.946 -9.144 -14.737 1.00 92.94 240 ASN A N 1
ATOM 1823 C CA . ASN A 1 240 ? -7.833 -9.553 -16.140 1.00 92.94 240 ASN A CA 1
ATOM 1824 C C . ASN A 1 240 ? -6.772 -8.780 -16.949 1.00 92.94 240 ASN A C 1
ATOM 1826 O O . ASN A 1 240 ? -7.068 -8.167 -17.976 1.00 92.94 240 ASN A O 1
ATOM 1830 N N . ILE A 1 241 ? -5.518 -8.799 -16.506 1.00 91.06 241 ILE A N 1
ATOM 1831 C CA . ILE A 1 241 ? -4.397 -8.205 -17.243 1.00 91.06 241 ILE A CA 1
ATOM 1832 C C . ILE A 1 241 ? -3.845 -9.227 -18.236 1.00 91.06 241 ILE A C 1
ATOM 1834 O O . ILE A 1 241 ? -3.599 -10.372 -17.854 1.00 91.06 241 ILE A O 1
ATOM 1838 N N . ALA A 1 242 ? -3.611 -8.821 -19.487 1.00 91.81 242 ALA A N 1
ATOM 1839 C CA . ALA A 1 242 ? -3.050 -9.705 -20.508 1.00 91.81 242 ALA A CA 1
ATOM 1840 C C . ALA A 1 242 ? -1.658 -10.231 -20.109 1.00 91.81 242 ALA A C 1
ATOM 1842 O O . ALA A 1 242 ? -0.800 -9.480 -19.633 1.00 91.81 242 ALA A O 1
ATOM 1843 N N . VAL A 1 243 ? -1.443 -11.536 -20.291 1.00 89.81 243 VAL A N 1
ATOM 1844 C CA . VAL A 1 243 ? -0.163 -12.210 -20.008 1.00 89.81 243 VAL A CA 1
ATOM 1845 C C . VAL A 1 243 ? 0.700 -12.300 -21.266 1.00 89.81 243 VAL A C 1
ATOM 1847 O O . VAL A 1 243 ? 1.922 -12.195 -21.185 1.00 89.81 243 VAL A O 1
ATOM 1850 N N . ASP A 1 244 ? 0.080 -12.450 -22.430 1.00 89.44 244 ASP A N 1
ATOM 1851 C CA . ASP A 1 244 ? 0.727 -12.471 -23.737 1.00 89.44 244 ASP A CA 1
ATOM 1852 C C . ASP A 1 244 ? 0.090 -11.444 -24.682 1.00 89.44 244 ASP A C 1
ATOM 1854 O O . ASP A 1 244 ? -1.019 -10.954 -24.459 1.00 89.44 244 ASP A O 1
ATOM 1858 N N . GLY A 1 245 ? 0.833 -11.070 -25.722 1.00 91.12 245 GLY A N 1
ATOM 1859 C CA . GLY A 1 245 ? 0.361 -10.146 -26.746 1.00 91.12 245 GLY A CA 1
ATOM 1860 C C . GLY A 1 245 ? 1.240 -10.164 -27.992 1.00 91.12 245 GLY A C 1
ATOM 1861 O O . GLY A 1 245 ? 2.398 -10.587 -27.952 1.00 91.12 245 GLY A O 1
ATOM 1862 N N . SER A 1 246 ? 0.686 -9.717 -29.121 1.00 93.56 246 SER A N 1
ATOM 1863 C CA . SER A 1 246 ? 1.407 -9.657 -30.399 1.00 93.56 246 SER A CA 1
ATOM 1864 C C . SER A 1 246 ? 2.542 -8.634 -30.347 1.00 93.56 246 SER A C 1
ATOM 1866 O O . SER A 1 246 ? 2.331 -7.498 -29.907 1.00 93.56 246 SER A O 1
ATOM 1868 N N . LEU A 1 247 ? 3.725 -9.010 -30.842 1.00 93.62 247 LEU A N 1
ATOM 1869 C CA . LEU A 1 247 ? 4.867 -8.104 -30.951 1.00 93.62 247 LEU A CA 1
ATOM 1870 C C . LEU A 1 247 ? 4.536 -6.957 -31.911 1.00 93.62 247 LEU A C 1
ATOM 1872 O O . LEU A 1 247 ? 4.586 -5.805 -31.501 1.00 93.62 247 LEU A O 1
ATOM 1876 N N . VAL A 1 248 ? 4.083 -7.272 -33.129 1.00 93.94 248 VAL A N 1
ATOM 1877 C CA . VAL A 1 248 ? 3.576 -6.293 -34.108 1.00 93.94 248 VAL A CA 1
ATOM 1878 C C . VAL A 1 248 ? 2.066 -6.117 -33.934 1.00 93.94 248 VAL A C 1
ATOM 1880 O O . VAL A 1 248 ? 1.324 -7.100 -33.917 1.00 93.94 248 VAL A O 1
ATOM 1883 N N . GLY A 1 249 ? 1.602 -4.875 -33.798 1.00 91.50 249 GLY A N 1
ATOM 1884 C CA . GLY A 1 249 ? 0.196 -4.564 -33.525 1.00 91.50 249 GLY A CA 1
ATOM 1885 C C . GLY A 1 249 ? -0.661 -4.336 -34.771 1.00 91.50 249 GLY A C 1
ATOM 1886 O O . GLY A 1 249 ? -0.158 -4.173 -35.881 1.00 91.50 249 GLY A O 1
ATOM 1887 N N . LYS A 1 250 ? -1.982 -4.236 -34.572 1.00 91.88 250 LYS A N 1
ATOM 1888 C CA . LYS A 1 250 ? -2.950 -3.887 -35.633 1.00 91.88 250 LYS A CA 1
ATOM 1889 C C . LYS A 1 250 ? -2.617 -2.565 -36.336 1.00 91.88 250 LYS A C 1
ATOM 1891 O O . LYS A 1 250 ? -2.812 -2.435 -37.539 1.00 91.88 250 LYS A O 1
ATOM 1896 N N . ILE A 1 251 ? -2.097 -1.594 -35.584 1.00 87.94 251 ILE A N 1
ATOM 1897 C CA . ILE A 1 251 ? -1.708 -0.265 -36.088 1.00 87.94 251 ILE A CA 1
ATOM 1898 C C . ILE A 1 251 ? -0.544 -0.295 -37.099 1.00 87.94 251 ILE A C 1
ATOM 1900 O O . ILE A 1 251 ? -0.343 0.690 -37.809 1.00 87.94 251 ILE A O 1
ATOM 1904 N N . ASP A 1 252 ? 0.170 -1.424 -37.172 1.00 90.25 252 ASP A N 1
ATOM 1905 C CA . ASP A 1 252 ? 1.302 -1.691 -38.068 1.00 90.25 252 ASP A CA 1
ATOM 1906 C C . ASP A 1 252 ? 0.963 -2.787 -39.108 1.00 90.25 252 ASP A C 1
ATOM 1908 O O . ASP A 1 252 ? 1.837 -3.511 -39.600 1.00 90.25 252 ASP A O 1
ATOM 1912 N N . GLY A 1 253 ? -0.328 -2.957 -39.416 1.00 89.88 253 GLY A N 1
ATOM 1913 C CA . GLY A 1 253 ? -0.802 -3.868 -40.461 1.00 89.88 253 GLY A CA 1
ATOM 1914 C C . GLY A 1 253 ? -0.893 -5.341 -40.040 1.00 89.88 253 GLY A C 1
ATOM 1915 O O . GLY A 1 253 ? -0.793 -6.223 -40.896 1.00 89.88 253 GLY A O 1
ATOM 1916 N N . ASN A 1 254 ? -1.041 -5.629 -38.741 1.00 94.12 254 ASN A N 1
ATOM 1917 C CA . ASN A 1 254 ? -1.346 -6.974 -38.228 1.00 94.12 254 ASN A CA 1
ATOM 1918 C C . ASN A 1 254 ? -2.853 -7.165 -37.934 1.00 94.12 254 ASN A C 1
ATOM 1920 O O . ASN A 1 254 ? -3.639 -6.217 -37.956 1.00 94.12 254 ASN A O 1
ATOM 1924 N N . ASN A 1 255 ? -3.265 -8.395 -37.625 1.00 92.50 255 ASN A N 1
ATOM 1925 C CA . ASN A 1 255 ? -4.645 -8.729 -37.266 1.00 92.50 255 ASN A CA 1
ATOM 1926 C C . ASN A 1 255 ? -5.045 -8.196 -35.876 1.00 92.50 255 ASN A C 1
ATOM 1928 O O . ASN A 1 255 ? -4.222 -8.093 -34.964 1.00 92.50 255 ASN A O 1
ATOM 1932 N N . ARG A 1 256 ? -6.344 -7.903 -35.684 1.00 92.88 256 ARG A N 1
ATOM 1933 C CA . ARG A 1 256 ? -6.923 -7.660 -34.349 1.00 92.88 256 ARG A CA 1
ATOM 1934 C C . ARG A 1 256 ? -7.085 -9.001 -33.629 1.00 92.88 256 ARG A C 1
ATOM 1936 O O . ARG A 1 256 ? -8.049 -9.717 -33.887 1.00 92.88 256 ARG A O 1
ATOM 1943 N N . ASN A 1 257 ? -6.177 -9.317 -32.713 1.00 90.62 257 ASN A N 1
ATOM 1944 C CA . ASN A 1 257 ? -6.217 -10.559 -31.941 1.00 90.62 257 ASN A CA 1
ATOM 1945 C C . ASN A 1 257 ? -6.867 -10.324 -30.570 1.00 90.62 257 ASN A C 1
ATOM 1947 O O . ASN A 1 257 ? -6.435 -9.448 -29.825 1.00 90.62 257 ASN A O 1
ATOM 1951 N N . LYS A 1 258 ? -7.898 -11.108 -30.233 1.00 92.12 258 LYS A N 1
ATOM 1952 C CA . LYS A 1 258 ? -8.521 -11.069 -28.902 1.00 92.12 258 LYS A CA 1
ATOM 1953 C C . LYS A 1 258 ? -7.620 -11.735 -27.874 1.00 92.12 258 LYS A C 1
ATOM 1955 O O . LYS A 1 258 ? -7.128 -12.841 -28.105 1.00 92.12 258 LYS A O 1
ATOM 1960 N N . THR A 1 259 ? -7.478 -11.113 -26.712 1.00 92.62 259 THR A N 1
ATOM 1961 C CA . THR A 1 259 ? -6.681 -11.687 -25.627 1.00 92.62 259 THR A CA 1
ATOM 1962 C C . THR A 1 259 ? -7.432 -12.848 -24.990 1.00 92.62 259 THR A C 1
ATOM 1964 O O . THR A 1 259 ? -8.593 -12.730 -24.590 1.00 92.62 259 THR A O 1
ATOM 1967 N N . THR A 1 260 ? -6.763 -13.993 -24.876 1.00 91.19 260 THR A N 1
ATOM 1968 C CA . THR A 1 260 ? -7.347 -15.200 -24.276 1.00 91.19 260 THR A CA 1
ATOM 1969 C C . THR A 1 260 ? -6.720 -15.555 -22.936 1.00 91.19 260 THR A C 1
ATOM 1971 O O . THR A 1 260 ? -7.401 -16.179 -22.117 1.00 91.19 260 THR A O 1
ATOM 1974 N N . ASN A 1 261 ? -5.478 -15.135 -22.701 1.00 92.31 261 ASN A N 1
ATOM 1975 C CA . ASN A 1 261 ? -4.704 -15.437 -21.511 1.00 92.31 261 ASN A CA 1
ATOM 1976 C C . ASN A 1 261 ? -4.541 -14.179 -20.647 1.00 92.31 261 ASN A C 1
ATOM 1978 O O . ASN A 1 261 ? -3.804 -13.250 -20.988 1.00 92.31 261 ASN A O 1
ATOM 1982 N N . VAL A 1 262 ? -5.264 -14.150 -19.532 1.00 92.12 262 VAL A N 1
ATOM 1983 C CA . VAL A 1 262 ? -5.270 -13.039 -18.578 1.00 92.12 262 VAL A CA 1
ATOM 1984 C C . VAL A 1 262 ? -5.043 -13.565 -17.168 1.00 92.12 262 VAL A C 1
ATOM 1986 O O . VAL A 1 262 ? -5.345 -14.720 -16.871 1.00 92.12 262 VAL A O 1
ATOM 1989 N N . ASN A 1 263 ? -4.544 -12.713 -16.282 1.00 88.81 263 ASN A N 1
ATOM 1990 C CA . ASN A 1 263 ? -4.503 -13.000 -14.855 1.00 88.81 263 ASN A CA 1
ATOM 1991 C C . ASN A 1 263 ? -4.904 -11.775 -14.021 1.00 88.81 263 ASN A C 1
ATOM 1993 O O . ASN A 1 263 ? -4.849 -10.633 -14.477 1.00 88.81 263 ASN A O 1
ATOM 1997 N N . ASN A 1 264 ? -5.287 -12.020 -12.774 1.00 80.88 264 ASN A N 1
ATOM 1998 C CA . ASN A 1 264 ? -5.454 -10.972 -11.772 1.00 80.88 264 ASN A CA 1
ATOM 1999 C C . ASN A 1 264 ? -4.109 -10.819 -11.085 1.00 80.88 264 ASN A C 1
ATOM 2001 O O . ASN A 1 264 ? -3.575 -11.825 -10.618 1.00 80.88 264 ASN A O 1
ATOM 2005 N N . ASN A 1 265 ? -3.517 -9.625 -11.075 1.00 64.19 265 ASN A N 1
ATOM 2006 C CA . ASN A 1 265 ? -2.127 -9.554 -10.623 1.00 64.19 265 ASN A CA 1
ATOM 2007 C C . ASN A 1 265 ? -1.717 -8.324 -9.828 1.00 64.19 265 ASN A C 1
ATOM 2009 O O . ASN A 1 265 ? -0.526 -8.136 -9.596 1.00 64.19 265 ASN A O 1
ATOM 2013 N N . ILE A 1 266 ? -2.637 -7.443 -9.438 1.00 64.88 266 ILE A N 1
ATOM 2014 C CA . ILE A 1 266 ? -2.202 -6.226 -8.756 1.00 64.88 266 ILE A CA 1
ATOM 2015 C C . ILE A 1 266 ? -3.254 -5.753 -7.781 1.00 64.88 266 ILE A C 1
ATOM 2017 O O . ILE A 1 266 ? -4.127 -5.002 -8.180 1.00 64.88 266 ILE A O 1
ATOM 2021 N N . GLY A 1 267 ? -3.116 -6.146 -6.519 1.00 65.31 267 GLY A N 1
ATOM 2022 C CA . GLY A 1 267 ? -3.604 -5.337 -5.407 1.00 65.31 267 GLY A CA 1
ATOM 2023 C C . GLY A 1 267 ? -2.490 -4.418 -4.934 1.00 65.31 267 GLY A C 1
ATOM 2024 O O . GLY A 1 267 ? -1.412 -4.911 -4.571 1.00 65.31 267 GLY A O 1
ATOM 2025 N N . ASN A 1 268 ? -2.741 -3.111 -4.995 1.00 72.62 268 ASN A N 1
ATOM 2026 C CA . ASN A 1 268 ? -1.804 -2.047 -4.647 1.00 72.62 268 ASN A CA 1
ATOM 2027 C C . ASN A 1 268 ? -2.442 -1.025 -3.698 1.00 72.62 268 ASN A C 1
ATOM 2029 O O . ASN A 1 268 ? -3.644 -0.762 -3.733 1.00 72.62 268 ASN A O 1
ATOM 2033 N N . THR A 1 269 ? -1.588 -0.385 -2.904 1.00 73.31 269 THR A N 1
ATOM 2034 C CA . THR A 1 269 ? -1.952 0.702 -1.988 1.00 73.31 269 THR A CA 1
ATOM 2035 C C . THR A 1 269 ? -1.629 2.062 -2.608 1.00 73.31 269 THR A C 1
ATOM 2037 O O . THR A 1 269 ? -0.583 2.241 -3.242 1.00 73.31 269 THR A O 1
ATOM 2040 N N . VAL A 1 270 ? -2.487 3.059 -2.382 1.00 76.75 270 VAL A N 1
ATOM 2041 C CA . VAL A 1 270 ? -2.245 4.450 -2.806 1.00 76.75 270 VAL A CA 1
ATOM 2042 C C . VAL A 1 270 ? -1.169 5.115 -1.937 1.00 76.75 270 VAL A C 1
ATOM 2044 O O . VAL A 1 270 ? -1.207 5.043 -0.707 1.00 76.75 270 VAL A O 1
ATOM 2047 N N . ARG A 1 271 ? -0.185 5.788 -2.553 1.00 74.56 271 ARG A N 1
ATOM 2048 C CA . ARG A 1 271 ? 0.913 6.454 -1.822 1.00 74.56 271 ARG A CA 1
ATOM 2049 C C . ARG A 1 271 ? 0.542 7.909 -1.468 1.00 74.56 271 ARG A C 1
ATOM 2051 O O . ARG A 1 271 ? -0.176 8.547 -2.227 1.00 74.56 271 ARG A O 1
ATOM 2058 N N . PRO A 1 272 ? 1.094 8.499 -0.388 1.00 71.06 272 PRO A N 1
ATOM 2059 C CA . PRO A 1 272 ? 0.848 9.906 -0.029 1.00 71.06 272 PRO A CA 1
ATOM 2060 C C . PRO A 1 272 ? 1.228 10.926 -1.114 1.00 71.06 272 PRO A C 1
ATOM 2062 O O . PRO A 1 272 ? 0.582 11.963 -1.259 1.00 71.06 272 PRO A O 1
ATOM 2065 N N . ASN A 1 273 ? 2.274 10.622 -1.889 1.00 73.44 273 ASN A N 1
ATOM 2066 C CA . ASN A 1 273 ? 2.714 11.443 -3.020 1.00 73.44 273 ASN A CA 1
ATOM 2067 C C . ASN A 1 273 ? 1.827 11.284 -4.263 1.00 73.44 273 ASN A C 1
ATOM 2069 O O . ASN A 1 273 ? 1.953 12.075 -5.194 1.00 73.44 273 ASN A O 1
ATOM 2073 N N . ASP A 1 274 ? 0.907 10.319 -4.274 1.00 79.38 274 ASP A N 1
ATOM 2074 C CA . ASP A 1 274 ? 0.044 10.030 -5.414 1.00 79.38 274 ASP A CA 1
ATOM 2075 C C . ASP A 1 274 ? -1.215 10.913 -5.384 1.00 79.38 274 ASP A C 1
ATOM 2077 O O . ASP A 1 274 ? -2.354 10.446 -5.414 1.00 79.38 274 ASP A O 1
ATOM 2081 N N . VAL A 1 275 ? -0.999 12.225 -5.270 1.00 80.06 275 VAL A N 1
ATOM 2082 C CA . VAL A 1 275 ? -2.058 13.235 -5.234 1.00 80.06 275 VAL A CA 1
ATOM 2083 C C . VAL A 1 275 ? -1.683 14.409 -6.129 1.00 80.06 275 VAL A C 1
ATOM 2085 O O . VAL A 1 275 ? -0.673 15.079 -5.892 1.00 80.06 275 VAL A O 1
ATOM 2088 N N . GLU A 1 276 ? -2.555 14.717 -7.081 1.00 80.81 276 GLU A N 1
ATOM 2089 C CA . GLU A 1 276 ? -2.412 15.781 -8.073 1.00 80.81 276 GLU A CA 1
ATOM 2090 C C . GLU A 1 276 ? -3.704 16.606 -8.117 1.00 80.81 276 GLU A C 1
ATOM 2092 O O . GLU A 1 276 ? -4.789 16.037 -8.198 1.00 80.81 276 GLU A O 1
ATOM 2097 N N . ASN A 1 277 ? -3.604 17.941 -8.056 1.00 81.00 277 ASN A N 1
ATOM 2098 C CA . ASN A 1 277 ? -4.762 18.853 -8.076 1.00 81.00 277 ASN A CA 1
ATOM 2099 C C . ASN A 1 277 ? -5.876 18.448 -7.081 1.00 81.00 277 ASN A C 1
ATOM 2101 O O . ASN A 1 277 ? -7.049 18.363 -7.446 1.00 81.00 277 ASN A O 1
ATOM 2105 N N . ASP A 1 278 ? -5.479 18.138 -5.841 1.00 79.69 278 ASP A N 1
ATOM 2106 C CA . ASP A 1 278 ? -6.341 17.669 -4.740 1.00 79.69 278 ASP A CA 1
ATOM 2107 C C . ASP A 1 278 ? -7.122 16.367 -5.003 1.00 79.69 278 ASP A C 1
ATOM 2109 O O . ASP A 1 278 ? -8.029 16.013 -4.250 1.00 79.69 278 ASP A O 1
ATOM 2113 N N . ALA A 1 279 ? -6.751 15.614 -6.039 1.00 84.62 279 ALA A N 1
ATOM 2114 C CA . ALA A 1 279 ? -7.293 14.296 -6.333 1.00 84.62 279 ALA A CA 1
ATOM 2115 C C . ALA A 1 279 ? -6.241 13.212 -6.087 1.00 84.62 279 ALA A C 1
ATOM 2117 O O . ALA A 1 279 ? -5.076 13.362 -6.464 1.00 84.62 279 ALA A O 1
ATOM 2118 N N . GLN A 1 280 ? -6.652 12.101 -5.474 1.00 88.69 280 GLN A N 1
ATOM 2119 C CA . GLN A 1 280 ? -5.809 10.910 -5.413 1.00 88.69 280 GLN A CA 1
ATOM 2120 C C . GLN A 1 280 ? -5.712 10.311 -6.808 1.00 88.69 280 GLN A C 1
ATOM 2122 O O . GLN A 1 280 ? -6.702 10.275 -7.539 1.00 88.69 280 GLN A O 1
ATOM 2127 N N . PHE A 1 281 ? -4.538 9.824 -7.183 1.00 87.50 281 PHE A N 1
ATOM 2128 C CA . PHE A 1 281 ? -4.369 9.158 -8.461 1.00 87.50 281 PHE A CA 1
ATOM 2129 C C . PHE A 1 281 ? -3.539 7.893 -8.324 1.00 87.50 281 PHE A C 1
ATOM 2131 O O . PHE A 1 281 ? -2.773 7.721 -7.386 1.00 87.50 281 PHE A O 1
ATOM 2138 N N . PHE A 1 282 ? -3.654 7.002 -9.292 1.00 85.19 282 PHE A N 1
ATOM 2139 C CA . PHE A 1 282 ? -2.623 6.006 -9.537 1.00 85.19 282 PHE A CA 1
ATOM 2140 C C . PHE A 1 282 ? -2.444 5.850 -11.037 1.00 85.19 282 PHE A C 1
ATOM 2142 O O . PHE A 1 282 ? -3.319 6.204 -11.830 1.00 85.19 282 PHE A O 1
ATOM 2149 N N . GLU A 1 283 ? -1.267 5.376 -11.417 1.00 84.06 283 GLU A N 1
ATOM 2150 C CA . GLU A 1 283 ? -0.875 5.222 -12.806 1.00 84.06 283 GLU A CA 1
ATOM 2151 C C . GLU A 1 283 ? -0.165 3.889 -12.983 1.00 84.06 283 GLU A C 1
ATOM 2153 O O . GLU A 1 283 ? 0.656 3.509 -12.147 1.00 84.06 283 GLU A O 1
ATOM 2158 N N . VAL A 1 284 ? -0.505 3.195 -14.062 1.00 83.56 284 VAL A N 1
ATOM 2159 C CA . VAL A 1 284 ? -0.007 1.860 -14.382 1.00 83.56 284 VAL A CA 1
ATOM 2160 C C . VAL A 1 284 ? 0.213 1.718 -15.884 1.00 83.56 284 VAL A C 1
ATOM 2162 O O . VAL A 1 284 ? -0.468 2.362 -16.686 1.00 83.56 284 VAL A O 1
ATOM 2165 N N . TYR A 1 285 ? 1.135 0.836 -16.267 1.00 85.06 285 TYR A N 1
ATOM 2166 C CA . TYR A 1 285 ? 1.315 0.429 -17.657 1.00 85.06 285 TYR A CA 1
ATOM 2167 C C . TYR A 1 285 ? 0.719 -0.954 -17.873 1.00 85.06 285 TYR A C 1
ATOM 2169 O O . TYR A 1 285 ? 1.125 -1.916 -17.221 1.00 85.06 285 TYR A O 1
ATOM 2177 N N . LEU A 1 286 ? -0.243 -1.054 -18.787 1.00 88.81 286 LEU A N 1
ATOM 2178 C CA . LEU A 1 286 ? -0.958 -2.297 -19.063 1.00 88.81 286 LEU A CA 1
ATOM 2179 C C . LEU A 1 286 ? -0.735 -2.729 -20.514 1.00 88.81 286 LEU A C 1
ATOM 2181 O O . LEU A 1 286 ? -0.856 -1.890 -21.410 1.00 88.81 286 LEU A O 1
ATOM 2185 N N . PRO A 1 287 ? -0.418 -4.010 -20.771 1.00 90.19 287 PRO A N 1
ATOM 2186 C CA . PRO A 1 287 ? -0.336 -4.535 -22.129 1.00 90.19 287 PRO A CA 1
ATOM 2187 C C . PRO A 1 287 ? -1.689 -4.450 -22.837 1.00 90.19 287 PRO A C 1
ATOM 2189 O O . PRO A 1 287 ? -2.736 -4.312 -22.202 1.00 90.19 287 PRO A O 1
ATOM 2192 N N . GLU A 1 288 ? -1.649 -4.546 -24.161 1.00 92.50 288 GLU A N 1
ATOM 2193 C CA . GLU A 1 288 ? -2.852 -4.575 -24.987 1.00 92.50 288 GLU A CA 1
ATOM 2194 C C . GLU A 1 288 ? -3.812 -5.707 -24.571 1.00 92.50 288 GLU A C 1
ATOM 2196 O O . GLU A 1 288 ? -3.407 -6.864 -24.447 1.00 92.50 288 GLU A O 1
ATOM 2201 N N . ASN A 1 289 ? -5.090 -5.375 -24.368 1.00 94.69 289 ASN A N 1
ATOM 2202 C CA . ASN A 1 289 ? -6.164 -6.336 -24.122 1.00 94.69 289 ASN A CA 1
ATOM 2203 C C . ASN A 1 289 ? -7.388 -5.967 -24.960 1.00 94.69 289 ASN A C 1
ATOM 2205 O O . ASN A 1 289 ? -8.069 -4.994 -24.651 1.00 94.69 289 ASN A O 1
ATOM 2209 N N . LEU A 1 290 ? -7.659 -6.734 -26.015 1.00 95.00 290 LEU A N 1
ATOM 2210 C CA . LEU A 1 290 ? -8.765 -6.461 -26.936 1.00 95.00 290 LEU A CA 1
ATOM 2211 C C . LEU A 1 290 ? -9.917 -7.439 -26.690 1.00 95.00 290 LEU A C 1
ATOM 2213 O O . LEU A 1 290 ? -9.713 -8.657 -26.741 1.00 95.00 290 LEU A O 1
ATOM 2217 N N . GLN A 1 291 ? -11.117 -6.915 -26.440 1.00 96.06 291 GLN A N 1
ATOM 2218 C CA . GLN A 1 291 ? -12.315 -7.668 -26.062 1.00 96.06 291 GLN A CA 1
ATOM 2219 C C . GLN A 1 291 ? -13.568 -7.118 -26.754 1.00 96.06 291 GLN A C 1
ATOM 2221 O O . GLN A 1 291 ? -13.642 -5.947 -27.111 1.00 96.06 291 GLN A O 1
ATOM 2226 N N . ASP A 1 292 ? -14.576 -7.973 -26.923 1.00 94.75 292 ASP A N 1
ATOM 2227 C CA . ASP A 1 292 ? -15.886 -7.569 -27.444 1.00 94.75 292 ASP A CA 1
ATOM 2228 C C . ASP A 1 292 ? -16.919 -7.608 -26.312 1.00 94.75 292 ASP A C 1
ATOM 2230 O O . ASP A 1 292 ? -16.813 -8.442 -25.410 1.00 94.75 292 ASP A O 1
ATOM 2234 N N . ALA A 1 293 ? -17.923 -6.733 -26.364 1.00 95.19 293 ALA A N 1
ATOM 2235 C CA . ALA A 1 293 ? -19.035 -6.747 -25.416 1.00 95.19 293 ALA A CA 1
ATOM 2236 C C . ALA A 1 293 ? -19.814 -8.076 -25.469 1.00 95.19 293 ALA A C 1
ATOM 2238 O O . ALA A 1 293 ? -19.963 -8.670 -26.539 1.00 95.19 293 ALA A O 1
ATOM 2239 N N . VAL A 1 294 ? -20.344 -8.521 -24.323 1.00 96.06 294 VAL A N 1
ATOM 2240 C CA . VAL A 1 294 ? -21.252 -9.683 -24.270 1.00 96.06 294 VAL A CA 1
ATOM 2241 C C . VAL A 1 294 ? -22.646 -9.259 -24.721 1.00 96.06 294 VAL A C 1
ATOM 2243 O O . VAL A 1 294 ? -23.245 -9.892 -25.588 1.00 96.06 294 VAL A O 1
ATOM 2246 N N . HIS A 1 295 ? -23.128 -8.141 -24.177 1.00 94.88 295 HIS A N 1
ATOM 2247 C CA . HIS A 1 295 ? -24.392 -7.519 -24.551 1.00 94.88 295 HIS A CA 1
ATOM 2248 C C . HIS A 1 295 ? -24.187 -6.023 -24.780 1.00 94.88 295 HIS A C 1
ATOM 2250 O O . HIS A 1 295 ? -23.438 -5.369 -24.053 1.00 94.88 295 HIS A O 1
ATOM 2256 N N . ASN A 1 296 ? -24.872 -5.472 -25.784 1.00 94.81 296 ASN A N 1
ATOM 2257 C CA . ASN A 1 296 ? -24.765 -4.052 -26.094 1.00 94.81 296 ASN A CA 1
ATOM 2258 C C . ASN A 1 296 ? -25.531 -3.198 -25.080 1.00 94.81 296 ASN A C 1
ATOM 2260 O O . ASN A 1 296 ? -26.703 -3.447 -24.801 1.00 94.81 296 ASN A O 1
ATOM 2264 N N . VAL A 1 297 ? -24.891 -2.133 -24.605 1.00 93.38 297 VAL A N 1
ATOM 2265 C CA . VAL A 1 297 ? -25.440 -1.188 -23.632 1.00 93.38 297 VAL A CA 1
ATOM 2266 C C . VAL A 1 297 ? -25.431 0.245 -24.163 1.00 93.38 297 VAL A C 1
ATOM 2268 O O . VAL A 1 297 ? -24.638 0.620 -25.027 1.00 93.38 297 VAL A O 1
ATOM 2271 N N . THR A 1 298 ? -26.324 1.076 -23.622 1.00 91.19 298 THR A N 1
ATOM 2272 C CA . THR A 1 298 ? -26.465 2.500 -23.986 1.00 91.19 298 THR A CA 1
ATOM 2273 C C . THR A 1 298 ? -25.988 3.456 -22.892 1.00 91.19 298 THR A C 1
ATOM 2275 O O . THR A 1 298 ? -25.826 4.651 -23.141 1.00 91.19 298 THR A O 1
ATOM 2278 N N . THR A 1 299 ? -25.726 2.955 -21.681 1.00 88.50 299 THR A N 1
ATOM 2279 C CA . THR A 1 299 ? -25.249 3.753 -20.544 1.00 88.50 299 THR A CA 1
ATOM 2280 C C . THR A 1 299 ? -23.973 3.156 -19.965 1.00 88.50 299 THR A C 1
ATOM 2282 O O . THR A 1 299 ? -23.734 1.957 -20.070 1.00 88.50 299 THR A O 1
ATOM 2285 N N . GLN A 1 300 ? -23.148 3.995 -19.334 1.00 84.38 300 GLN A N 1
ATOM 2286 C CA . GLN A 1 300 ? -21.936 3.525 -18.658 1.00 84.38 300 GLN A CA 1
ATOM 2287 C C . GLN A 1 300 ? -22.270 2.643 -17.449 1.00 84.38 300 GLN A C 1
ATOM 2289 O O . GLN A 1 300 ? -21.615 1.634 -17.254 1.00 84.38 300 GLN A O 1
ATOM 2294 N N . ALA A 1 301 ? -23.309 2.986 -16.681 1.00 85.00 301 ALA A N 1
ATOM 2295 C CA . ALA A 1 301 ? -23.714 2.219 -15.503 1.00 85.00 301 ALA A CA 1
ATOM 2296 C C . ALA A 1 301 ? -24.077 0.765 -15.855 1.00 85.00 301 ALA A C 1
ATOM 2298 O O . ALA A 1 301 ? -23.672 -0.152 -15.156 1.00 85.00 301 ALA A O 1
ATOM 2299 N N . ALA A 1 302 ? -24.760 0.546 -16.983 1.00 90.69 302 ALA A N 1
ATOM 2300 C CA . ALA A 1 302 ? -25.130 -0.795 -17.430 1.00 90.69 302 ALA A CA 1
ATOM 2301 C C . ALA A 1 302 ? -23.925 -1.685 -17.785 1.00 90.69 302 ALA A C 1
ATOM 2303 O O . ALA A 1 302 ? -24.057 -2.903 -17.765 1.00 90.69 302 ALA A O 1
ATOM 2304 N N . ARG A 1 303 ? -22.742 -1.124 -18.079 1.00 91.56 303 ARG A N 1
ATOM 2305 C CA . ARG A 1 303 ? -21.533 -1.936 -18.325 1.00 91.56 303 ARG A CA 1
ATOM 2306 C C . ARG A 1 303 ? -21.171 -2.789 -17.101 1.00 91.56 303 ARG A C 1
ATOM 2308 O O . ARG A 1 303 ? -20.671 -3.897 -17.267 1.00 91.56 303 ARG A O 1
ATOM 2315 N N . GLU A 1 304 ? -21.474 -2.274 -15.908 1.00 92.94 304 GLU A N 1
ATOM 2316 C CA . GLU A 1 304 ? -21.039 -2.793 -14.608 1.00 92.94 304 GLU A CA 1
ATOM 2317 C C . GLU A 1 304 ? -22.139 -3.620 -13.910 1.00 92.94 304 GLU A C 1
ATOM 2319 O O . GLU A 1 304 ? -22.005 -3.975 -12.738 1.00 92.94 304 GLU A O 1
ATOM 2324 N N . ASP A 1 305 ? -23.235 -3.902 -14.617 1.00 91.19 305 ASP A N 1
ATOM 2325 C CA . ASP A 1 305 ? -24.368 -4.678 -14.116 1.00 91.19 305 ASP A CA 1
ATOM 2326 C C . ASP A 1 305 ? -24.005 -6.158 -13.943 1.00 91.19 305 ASP A C 1
ATOM 2328 O O . ASP A 1 305 ? -23.370 -6.769 -14.807 1.00 91.19 305 ASP A O 1
ATOM 2332 N N . ASP A 1 306 ? -24.422 -6.725 -12.817 1.00 89.19 306 ASP A N 1
ATOM 2333 C CA . ASP A 1 306 ? -24.211 -8.115 -12.422 1.00 89.19 306 ASP A CA 1
ATOM 2334 C C . ASP A 1 306 ? -25.503 -8.817 -11.977 1.00 89.19 306 ASP A C 1
ATOM 2336 O O . ASP A 1 306 ? -25.456 -9.930 -11.451 1.00 89.19 306 ASP A O 1
ATOM 2340 N N . SER A 1 307 ? -26.661 -8.171 -12.157 1.00 87.12 307 SER A N 1
ATOM 2341 C CA . SER A 1 307 ? -27.971 -8.707 -11.773 1.00 87.12 307 SER A CA 1
ATOM 2342 C C . SER A 1 307 ? -28.067 -9.182 -10.309 1.00 87.12 307 SER A C 1
ATOM 2344 O O . SER A 1 307 ? -28.888 -10.046 -9.997 1.00 87.12 307 SER A O 1
ATOM 2346 N N . GLN A 1 308 ? -27.232 -8.653 -9.404 1.00 83.69 308 GLN A N 1
ATOM 2347 C CA . GLN A 1 308 ? -27.131 -9.089 -8.004 1.00 83.69 308 GLN A CA 1
ATOM 2348 C C . GLN A 1 308 ? -26.845 -10.597 -7.832 1.00 83.69 308 GLN A C 1
ATOM 2350 O O . GLN A 1 308 ? -27.342 -11.240 -6.902 1.00 83.69 308 GLN A O 1
ATOM 2355 N N . SER A 1 309 ? -26.053 -11.189 -8.733 1.00 85.75 309 SER A N 1
ATOM 2356 C CA . SER A 1 309 ? -25.729 -12.619 -8.699 1.00 85.75 309 SER A CA 1
ATOM 2357 C C . SER A 1 309 ? -24.840 -13.013 -7.503 1.00 85.75 309 SER A C 1
ATOM 2359 O O . SER A 1 309 ? -23.987 -12.248 -7.040 1.00 85.75 309 SER A O 1
ATOM 2361 N N . ILE A 1 310 ? -25.006 -14.254 -7.023 1.00 77.44 310 ILE A N 1
ATOM 2362 C CA . ILE A 1 310 ? -24.160 -14.873 -5.989 1.00 77.44 310 ILE A CA 1
ATOM 2363 C C . ILE A 1 310 ? -23.627 -16.214 -6.535 1.00 77.44 310 ILE A C 1
ATOM 2365 O O . ILE A 1 310 ? -24.414 -17.160 -6.634 1.00 77.44 310 ILE A O 1
ATOM 2369 N N . PRO A 1 311 ? -22.322 -16.343 -6.867 1.00 82.94 311 PRO A N 1
ATOM 2370 C CA . PRO A 1 311 ? -21.260 -15.322 -6.808 1.00 82.94 311 PRO A CA 1
ATOM 2371 C C . PRO A 1 311 ? -21.421 -14.202 -7.861 1.00 82.94 311 PRO A C 1
ATOM 2373 O O . PRO A 1 311 ? -22.212 -14.339 -8.792 1.00 82.94 311 PRO A O 1
ATOM 2376 N N . LYS A 1 312 ? -20.675 -13.090 -7.713 1.00 86.31 312 LYS A N 1
ATOM 2377 C CA . LYS A 1 312 ? -20.725 -11.924 -8.624 1.00 86.31 312 LYS A CA 1
ATOM 2378 C C . LYS A 1 312 ? -20.258 -12.301 -10.038 1.00 86.31 312 LYS A C 1
ATOM 2380 O O . LYS A 1 312 ? -19.110 -12.709 -10.203 1.00 86.31 312 LYS A O 1
ATOM 2385 N N . GLU A 1 313 ? -21.101 -12.064 -11.041 1.00 90.31 313 GLU A N 1
ATOM 2386 C CA . GLU A 1 313 ? -20.797 -12.238 -12.466 1.00 90.31 313 GLU A CA 1
ATOM 2387 C C . GLU A 1 313 ? -21.368 -11.071 -13.287 1.00 90.31 313 GLU A C 1
ATOM 2389 O O . GLU A 1 313 ? -22.563 -10.791 -13.242 1.00 90.31 313 GLU A O 1
ATOM 2394 N N . PHE A 1 314 ? -20.522 -10.378 -14.057 1.00 93.44 314 PHE A N 1
ATOM 2395 C CA . PHE A 1 314 ? -20.972 -9.257 -14.890 1.00 93.44 314 PHE A CA 1
ATOM 2396 C C . PHE A 1 314 ? -21.818 -9.747 -16.069 1.00 93.44 314 PHE A C 1
ATOM 2398 O O . PHE A 1 314 ? -21.412 -10.633 -16.816 1.00 93.44 314 PHE A O 1
ATOM 2405 N N . THR A 1 315 ? -22.981 -9.128 -16.265 1.00 93.56 315 THR A N 1
ATOM 2406 C CA . THR A 1 315 ? -23.958 -9.524 -17.288 1.00 93.56 315 THR A CA 1
ATOM 2407 C C . THR A 1 315 ? -23.584 -8.999 -18.679 1.00 93.56 315 THR A C 1
ATOM 2409 O O . THR A 1 315 ? -23.761 -9.697 -19.676 1.00 93.56 315 THR A O 1
ATOM 2412 N N . ASN A 1 316 ? -23.064 -7.769 -18.770 1.00 94.56 316 ASN A N 1
ATOM 2413 C CA . ASN A 1 316 ? -22.846 -7.083 -20.055 1.00 94.56 316 ASN A CA 1
ATOM 2414 C C . ASN A 1 316 ? -21.371 -7.037 -20.490 1.00 94.56 316 ASN A C 1
ATOM 2416 O O . ASN A 1 316 ? -21.071 -7.056 -21.689 1.00 94.56 316 ASN A O 1
ATOM 2420 N N . ALA A 1 317 ? -20.450 -6.994 -19.527 1.00 94.88 317 ALA A N 1
ATOM 2421 C CA . ALA A 1 317 ? -19.018 -6.907 -19.781 1.00 94.88 317 ALA A CA 1
ATOM 2422 C C . ALA A 1 317 ? -18.376 -8.281 -20.071 1.00 94.88 317 ALA A C 1
ATOM 2424 O O . ALA A 1 317 ? -18.807 -9.300 -19.529 1.00 94.88 317 ALA A O 1
ATOM 2425 N N . PRO A 1 318 ? -17.319 -8.337 -20.902 1.00 94.94 318 PRO A N 1
ATOM 2426 C CA . PRO A 1 318 ? -16.606 -9.577 -21.186 1.00 94.94 318 PRO A CA 1
ATOM 2427 C C . PRO A 1 318 ? -15.853 -10.102 -19.963 1.00 94.94 318 PRO A C 1
ATOM 2429 O O . PRO A 1 318 ? -15.108 -9.369 -19.318 1.00 94.94 318 PRO A O 1
ATOM 2432 N N . ALA A 1 319 ? -15.924 -11.416 -19.733 1.00 93.38 319 ALA A N 1
ATOM 2433 C CA . ALA A 1 319 ? -15.257 -12.084 -18.609 1.00 93.38 319 ALA A CA 1
ATOM 2434 C C . ALA A 1 319 ? -13.726 -11.884 -18.559 1.00 93.38 319 ALA A C 1
ATOM 2436 O O . ALA A 1 319 ? -13.128 -12.027 -17.497 1.00 93.38 319 ALA A O 1
ATOM 2437 N N . LYS A 1 320 ? -13.090 -11.560 -19.697 1.00 95.31 320 LYS A N 1
ATOM 2438 C CA . LYS A 1 320 ? -11.644 -11.283 -19.828 1.00 95.31 320 LYS A CA 1
ATOM 2439 C C . LYS A 1 320 ? -11.325 -9.800 -20.072 1.00 95.31 320 LYS A C 1
ATOM 2441 O O . LYS A 1 320 ? -10.173 -9.456 -20.337 1.00 95.31 320 LYS A O 1
ATOM 2446 N N . GLY A 1 321 ? -12.326 -8.921 -19.993 1.00 95.06 321 GLY A N 1
ATOM 2447 C CA . GLY A 1 321 ? -12.137 -7.471 -20.024 1.00 95.06 321 GLY A CA 1
ATOM 2448 C C . GLY A 1 321 ? -11.354 -7.008 -18.809 1.00 95.06 321 GLY A C 1
ATOM 2449 O O . GLY A 1 321 ? -11.654 -7.426 -17.692 1.00 95.06 321 GLY A O 1
ATOM 2450 N N . THR A 1 322 ? -10.347 -6.160 -19.017 1.00 94.69 322 THR A N 1
ATOM 2451 C CA . THR A 1 322 ? -9.614 -5.558 -17.900 1.00 94.69 322 THR A CA 1
ATOM 2452 C C . THR A 1 322 ? -10.534 -4.601 -17.154 1.00 94.69 322 THR A C 1
ATOM 2454 O O . THR A 1 322 ? -11.150 -3.721 -17.758 1.00 94.69 322 THR A O 1
ATOM 2457 N N . TYR A 1 323 ? -10.607 -4.744 -15.835 1.00 93.75 323 TYR A N 1
ATOM 2458 C CA . TYR A 1 323 ? -11.340 -3.826 -14.971 1.00 93.75 323 TYR A CA 1
ATOM 2459 C C . TYR A 1 323 ? -10.567 -3.547 -13.693 1.00 93.75 323 TYR A C 1
ATOM 2461 O O . TYR A 1 323 ? -9.662 -4.289 -13.305 1.00 93.75 323 TYR A O 1
ATOM 2469 N N . VAL A 1 324 ? -10.923 -2.440 -13.055 1.00 93.06 324 VAL A N 1
ATOM 2470 C CA . VAL A 1 324 ? -10.318 -1.988 -11.810 1.00 93.06 324 VAL A CA 1
ATOM 2471 C C . VAL A 1 324 ? -11.352 -2.025 -10.698 1.00 93.06 324 VAL A C 1
ATOM 2473 O O . VAL A 1 324 ? -12.472 -1.545 -10.874 1.00 93.06 324 VAL A O 1
ATOM 2476 N N . VAL A 1 325 ? -10.957 -2.579 -9.556 1.00 91.88 325 VAL A N 1
ATOM 2477 C CA . VAL A 1 325 ? -11.710 -2.544 -8.303 1.00 91.88 325 VAL A CA 1
ATOM 2478 C C . VAL A 1 325 ? -11.094 -1.468 -7.421 1.00 91.88 325 VAL A C 1
ATOM 2480 O O . VAL A 1 325 ? -9.906 -1.518 -7.123 1.00 91.88 325 VAL A O 1
ATOM 2483 N N . LEU A 1 326 ? -11.877 -0.477 -7.014 1.00 91.06 326 LEU A N 1
ATOM 2484 C CA . LEU A 1 326 ? -11.425 0.627 -6.170 1.00 91.06 326 LEU A CA 1
ATOM 2485 C C . LEU A 1 326 ? -12.080 0.504 -4.805 1.00 91.06 326 LEU A C 1
ATOM 2487 O O . LEU A 1 326 ? -13.301 0.616 -4.712 1.00 91.06 326 LEU A O 1
ATOM 2491 N N . LYS A 1 327 ? -11.283 0.322 -3.754 1.00 86.50 327 LYS A N 1
ATOM 2492 C CA . LYS A 1 327 ? -11.776 0.229 -2.377 1.00 86.50 327 LYS A CA 1
ATOM 2493 C C . LYS A 1 327 ? -11.369 1.474 -1.611 1.00 86.50 327 LYS A C 1
ATOM 2495 O O . LYS A 1 327 ? -10.192 1.844 -1.594 1.00 86.50 327 LYS A O 1
ATOM 2500 N N . GLY A 1 328 ? -12.327 2.134 -0.979 1.00 85.50 328 GLY A N 1
ATOM 2501 C CA . GLY A 1 328 ? -12.049 3.355 -0.237 1.00 85.50 328 GLY A CA 1
ATOM 2502 C C . GLY A 1 328 ? -13.102 3.691 0.800 1.00 85.50 328 GLY A C 1
ATOM 2503 O O . GLY A 1 328 ? -14.172 3.087 0.852 1.00 85.50 328 GLY A O 1
ATOM 2504 N N . LYS A 1 329 ? -12.788 4.701 1.606 1.00 82.19 329 LYS A N 1
ATOM 2505 C CA . LYS A 1 329 ? -13.655 5.226 2.653 1.00 82.19 329 LYS A CA 1
ATOM 2506 C C . LYS A 1 329 ? -14.251 6.562 2.233 1.00 82.19 329 LYS A C 1
ATOM 2508 O O . LYS A 1 329 ? -13.545 7.471 1.794 1.00 82.19 329 LYS A O 1
ATOM 2513 N N . TYR A 1 330 ? -15.559 6.683 2.388 1.00 87.25 330 TYR A N 1
ATOM 2514 C CA . TYR A 1 330 ? -16.339 7.878 2.118 1.00 87.25 330 TYR A CA 1
ATOM 2515 C C . TYR A 1 330 ? -16.891 8.456 3.419 1.00 87.25 330 TYR A C 1
ATOM 2517 O O . TYR A 1 330 ? -17.451 7.722 4.235 1.00 87.25 330 TYR A O 1
ATOM 2525 N N . GLU A 1 331 ? -16.800 9.772 3.591 1.00 86.31 331 GLU A N 1
ATOM 2526 C CA . GLU A 1 331 ? -17.499 10.482 4.660 1.00 86.31 331 GLU A CA 1
ATOM 2527 C C . GLU A 1 331 ? -18.273 11.676 4.094 1.00 86.31 331 GLU A C 1
ATOM 2529 O O . GLU A 1 331 ? -17.783 12.426 3.250 1.00 86.31 331 GLU A O 1
ATOM 2534 N N . GLU A 1 332 ? -19.497 11.873 4.579 1.00 89.31 332 GLU A N 1
ATOM 2535 C CA . GLU A 1 332 ? -20.356 13.006 4.239 1.00 89.31 332 GLU A CA 1
ATOM 2536 C C . GLU A 1 332 ? -20.933 13.613 5.506 1.00 89.31 332 GLU A C 1
ATOM 2538 O O . GLU A 1 332 ? -21.400 12.897 6.385 1.00 89.31 332 GLU A O 1
ATOM 2543 N N . THR A 1 333 ? -20.959 14.939 5.594 1.00 86.25 333 THR A N 1
ATOM 2544 C CA . THR A 1 333 ? -21.747 15.656 6.594 1.00 86.25 333 THR A CA 1
ATOM 2545 C C . THR A 1 333 ? -22.689 16.633 5.906 1.00 86.25 333 THR A C 1
ATOM 2547 O O . THR A 1 333 ? -22.259 17.532 5.180 1.00 86.25 333 THR A O 1
ATOM 2550 N N . LYS A 1 334 ? -23.988 16.458 6.167 1.00 85.00 334 LYS A N 1
ATOM 2551 C CA . LYS A 1 334 ? -25.083 17.272 5.631 1.00 85.00 334 LYS A CA 1
ATOM 2552 C C . LYS A 1 334 ? -26.101 17.530 6.737 1.00 85.00 334 LYS A C 1
ATOM 2554 O O . LYS A 1 334 ? -26.591 16.593 7.360 1.00 85.00 334 LYS A O 1
ATOM 2559 N N . ASN A 1 335 ? -26.421 18.799 6.996 1.00 82.94 335 ASN A N 1
ATOM 2560 C CA . ASN A 1 335 ? -27.418 19.210 7.999 1.00 82.94 335 ASN A CA 1
ATOM 2561 C C . ASN A 1 335 ? -27.220 18.561 9.391 1.00 82.94 335 ASN A C 1
ATOM 2563 O O . ASN A 1 335 ? -28.179 18.128 10.024 1.00 82.94 335 ASN A O 1
ATOM 2567 N N . GLY A 1 336 ? -25.970 18.435 9.857 1.00 76.06 336 GLY A N 1
ATOM 2568 C CA . GLY A 1 336 ? -25.643 17.839 11.164 1.00 76.06 336 GLY A CA 1
ATOM 2569 C C . GLY A 1 336 ? -25.735 16.307 11.239 1.00 76.06 336 GLY A C 1
ATOM 2570 O O . GLY A 1 336 ? -25.445 15.739 12.293 1.00 76.06 336 GLY A O 1
ATOM 2571 N N . THR A 1 337 ? -26.096 15.644 10.138 1.00 80.19 337 THR A N 1
ATOM 2572 C CA . THR A 1 337 ? -26.034 14.185 9.981 1.00 80.19 337 THR A CA 1
ATOM 2573 C C . THR A 1 337 ? -24.729 13.819 9.292 1.00 80.19 337 THR A C 1
ATOM 2575 O O . THR A 1 337 ? -24.366 14.444 8.293 1.00 80.19 337 THR A O 1
ATOM 2578 N N . THR A 1 338 ? -24.034 12.814 9.820 1.00 84.12 338 THR A N 1
ATOM 2579 C CA . THR A 1 338 ? -22.806 12.287 9.219 1.00 84.12 338 THR A CA 1
ATOM 2580 C C . THR A 1 338 ? -23.081 10.900 8.661 1.00 84.12 338 THR A C 1
ATOM 2582 O O . THR A 1 338 ? -23.715 10.083 9.327 1.00 84.12 338 THR A O 1
ATOM 2585 N N . ARG A 1 339 ? -22.592 10.618 7.457 1.00 86.00 339 ARG A N 1
ATOM 2586 C CA . ARG A 1 339 ? -22.556 9.279 6.873 1.00 86.00 339 ARG A CA 1
ATOM 2587 C C . ARG A 1 339 ? -21.110 8.856 6.696 1.00 86.00 339 ARG A C 1
ATOM 2589 O O . ARG A 1 339 ? -20.313 9.637 6.189 1.00 86.00 339 ARG A O 1
ATOM 2596 N N . SER A 1 340 ? -20.789 7.640 7.111 1.00 81.88 340 SER A N 1
ATOM 2597 C CA . SER A 1 340 ? -19.516 6.977 6.819 1.00 81.88 340 SER A CA 1
ATOM 2598 C C . SER A 1 340 ? -19.822 5.750 5.986 1.00 81.88 340 SER A C 1
ATOM 2600 O O . SER A 1 340 ? -20.770 5.033 6.304 1.00 81.88 340 SER A O 1
ATOM 2602 N N . ALA A 1 341 ? -19.032 5.492 4.953 1.00 80.12 341 ALA A N 1
ATOM 2603 C CA . ALA A 1 341 ? -19.174 4.277 4.175 1.00 80.12 341 ALA A CA 1
ATOM 2604 C C . ALA A 1 341 ? -17.828 3.709 3.740 1.00 80.12 341 ALA A C 1
ATOM 2606 O O . ALA A 1 341 ? -16.968 4.454 3.275 1.00 80.12 341 ALA A O 1
ATOM 2607 N N . ASP A 1 342 ? -17.687 2.395 3.854 1.00 76.88 342 ASP A N 1
ATOM 2608 C CA . ASP A 1 342 ? -16.649 1.642 3.158 1.00 76.88 342 ASP A CA 1
ATOM 2609 C C . ASP A 1 342 ? -17.255 1.175 1.835 1.00 76.88 342 ASP A C 1
ATOM 2611 O O . ASP A 1 342 ? -18.299 0.515 1.823 1.00 76.88 342 ASP A O 1
ATOM 2615 N N . VAL A 1 343 ? -16.657 1.599 0.722 1.00 84.94 343 VAL A N 1
ATOM 2616 C CA . VAL A 1 343 ? -17.231 1.449 -0.619 1.00 84.94 343 VAL A CA 1
ATOM 2617 C C . VAL A 1 343 ? -16.256 0.768 -1.566 1.00 84.94 343 VAL A C 1
ATOM 2619 O O . VAL A 1 343 ? -15.047 1.011 -1.529 1.00 84.94 343 VAL A O 1
ATOM 2622 N N . THR A 1 344 ? -16.815 -0.050 -2.452 1.00 88.50 344 THR A N 1
ATOM 2623 C CA . THR A 1 344 ? -16.101 -0.712 -3.540 1.00 88.50 344 THR A CA 1
ATOM 2624 C C . THR A 1 344 ? -16.715 -0.292 -4.871 1.00 88.50 344 THR A C 1
ATOM 2626 O O . THR A 1 344 ? -17.926 -0.407 -5.055 1.00 88.50 344 THR A O 1
ATOM 2629 N N . TYR A 1 345 ? -15.888 0.190 -5.800 1.00 91.19 345 TYR A N 1
ATOM 2630 C CA . TYR A 1 345 ? -16.295 0.529 -7.166 1.00 91.19 345 TYR A CA 1
ATOM 2631 C C . TYR A 1 345 ? -15.658 -0.413 -8.180 1.00 91.19 345 TYR A C 1
ATOM 2633 O O . TYR A 1 345 ? -14.483 -0.749 -8.052 1.00 91.19 345 TYR A O 1
ATOM 2641 N N . TYR A 1 346 ? -16.402 -0.754 -9.227 1.00 92.31 346 TYR A N 1
ATOM 2642 C CA . TYR A 1 346 ? -15.926 -1.557 -10.352 1.00 92.31 346 TYR A CA 1
ATOM 2643 C C . TYR A 1 346 ? -15.912 -0.703 -11.616 1.00 92.31 346 TYR A C 1
ATOM 2645 O O . TYR A 1 346 ? -16.897 -0.034 -11.924 1.00 92.31 346 TYR A O 1
ATOM 2653 N N . VAL A 1 347 ? -14.792 -0.701 -12.342 1.00 92.81 347 VAL A N 1
ATOM 2654 C CA . VAL A 1 347 ? -14.626 0.115 -13.553 1.00 92.81 347 VAL A CA 1
ATOM 2655 C C . VAL A 1 347 ? -13.964 -0.706 -14.656 1.00 92.81 347 VAL A C 1
ATOM 2657 O O . VAL A 1 347 ? -12.751 -0.917 -14.625 1.00 92.81 347 VAL A O 1
ATOM 2660 N N . HIS A 1 348 ? -14.737 -1.142 -15.654 1.00 93.69 348 HIS A N 1
ATOM 2661 C CA . HIS A 1 348 ? -14.180 -1.756 -16.863 1.00 93.69 348 HIS A CA 1
ATOM 2662 C C . HIS A 1 348 ? -13.436 -0.726 -17.715 1.00 93.69 348 HIS A C 1
ATOM 2664 O O . HIS A 1 348 ? -13.970 0.353 -18.001 1.00 93.69 348 HIS A O 1
ATOM 2670 N N . LEU A 1 349 ? -12.233 -1.085 -18.166 1.00 92.81 349 LEU A N 1
ATOM 2671 C CA . LEU A 1 349 ? -11.439 -0.260 -19.072 1.00 92.81 349 LEU A CA 1
ATOM 2672 C C . LEU A 1 349 ? -12.031 -0.256 -20.494 1.00 92.81 349 LEU A C 1
ATOM 2674 O O . LEU A 1 349 ? -12.869 -1.093 -20.829 1.00 92.81 349 LEU A O 1
ATOM 2678 N N . GLY A 1 350 ? -11.623 0.724 -21.299 1.00 89.88 350 GLY A N 1
ATOM 2679 C CA . GLY A 1 350 ? -12.068 0.960 -22.676 1.00 89.88 350 GLY A CA 1
ATOM 2680 C C . GLY A 1 350 ? -12.534 2.403 -22.900 1.00 89.88 350 GLY A C 1
ATOM 2681 O O . GLY A 1 350 ? -12.916 3.104 -21.955 1.00 89.88 350 GLY A O 1
ATOM 2682 N N . ASP A 1 351 ? -12.513 2.872 -24.152 1.00 86.44 351 ASP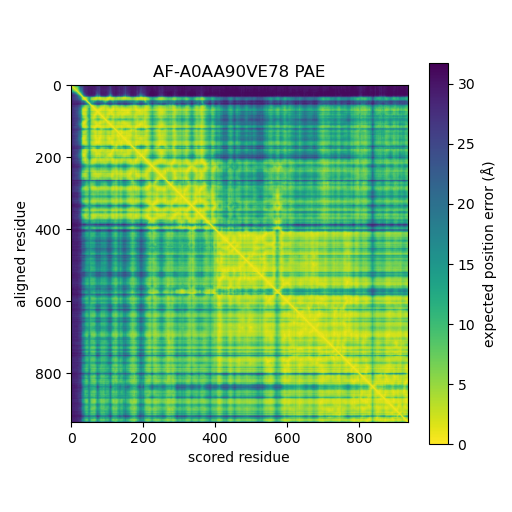 A N 1
ATOM 2683 C CA . ASP A 1 351 ? -13.000 4.217 -24.499 1.00 86.44 351 ASP A CA 1
ATOM 2684 C C . ASP A 1 351 ? -14.533 4.252 -24.601 1.00 86.44 351 ASP A C 1
ATOM 2686 O O . ASP A 1 351 ? -15.126 4.267 -25.682 1.00 86.44 351 ASP A O 1
ATOM 2690 N N . CYS A 1 352 ? -15.182 4.328 -23.440 1.00 82.88 352 CYS A N 1
ATOM 2691 C CA . CYS A 1 352 ? -16.632 4.465 -23.352 1.00 82.88 352 CYS A CA 1
ATOM 2692 C C . CYS A 1 352 ? -17.150 5.893 -23.615 1.00 82.88 352 CYS A C 1
ATOM 2694 O O . CYS A 1 352 ? -18.344 6.153 -23.433 1.00 82.88 352 CYS A O 1
ATOM 2696 N N . THR A 1 353 ? -16.300 6.847 -24.022 1.00 79.88 353 THR A N 1
ATOM 2697 C CA . THR A 1 353 ? -16.754 8.214 -24.343 1.00 79.88 353 THR A CA 1
ATOM 2698 C C . THR A 1 353 ? -17.453 8.269 -25.698 1.00 79.88 353 THR A C 1
ATOM 2700 O O . THR A 1 353 ? -18.464 8.960 -25.831 1.00 79.88 353 THR A O 1
ATOM 2703 N N . LYS A 1 354 ? -16.955 7.492 -26.668 1.00 79.25 354 LYS A N 1
ATOM 2704 C CA . LYS A 1 354 ? -17.506 7.381 -28.026 1.00 79.25 354 LYS A CA 1
ATOM 2705 C C . LYS A 1 354 ? -18.393 6.154 -28.203 1.00 79.25 354 LYS A C 1
ATOM 2707 O O . LYS A 1 354 ? -19.440 6.261 -28.832 1.00 79.25 354 LYS A O 1
ATOM 2712 N N . ASP A 1 355 ? -17.996 5.018 -27.632 1.00 88.94 355 ASP A N 1
ATOM 2713 C CA . ASP A 1 355 ? -18.725 3.755 -27.747 1.00 88.94 355 ASP A CA 1
ATOM 2714 C C . ASP A 1 355 ? -18.814 3.059 -26.388 1.00 88.94 355 ASP A C 1
ATOM 2716 O O . ASP A 1 355 ? -17.819 2.587 -25.845 1.00 88.94 355 ASP A O 1
ATOM 2720 N N . LYS A 1 356 ? -20.029 2.959 -25.837 1.00 90.44 356 LYS A N 1
ATOM 2721 C CA . LYS A 1 356 ? -20.270 2.325 -24.531 1.00 90.44 356 LYS A CA 1
ATOM 2722 C C . LYS A 1 356 ? -19.893 0.839 -24.498 1.00 90.44 356 LYS A C 1
ATOM 2724 O O . LYS A 1 356 ? -19.682 0.317 -23.407 1.00 90.44 356 LYS A O 1
ATOM 2729 N N . ASN A 1 357 ? -19.756 0.205 -25.661 1.00 94.06 357 ASN A N 1
ATOM 2730 C CA . ASN A 1 357 ? -19.420 -1.208 -25.826 1.00 94.06 357 ASN A CA 1
ATOM 2731 C C . ASN A 1 357 ? -17.925 -1.440 -26.080 1.00 94.06 357 ASN A C 1
ATOM 2733 O O . ASN A 1 357 ? -17.512 -2.575 -26.316 1.00 94.06 357 ASN A O 1
ATOM 2737 N N . ASN A 1 358 ? -17.103 -0.388 -26.023 1.00 93.25 358 ASN A N 1
ATOM 2738 C CA . ASN A 1 358 ? -15.659 -0.519 -26.111 1.00 93.25 358 ASN A CA 1
ATOM 2739 C C . ASN A 1 358 ? -15.086 -1.009 -24.766 1.00 93.25 358 ASN A C 1
ATOM 2741 O O . ASN A 1 358 ? -15.224 -0.348 -23.729 1.00 93.25 358 ASN A O 1
ATOM 2745 N N . TYR A 1 359 ? -14.435 -2.172 -24.814 1.00 94.50 359 TYR A N 1
ATOM 2746 C CA . TYR A 1 359 ? -13.706 -2.801 -23.706 1.00 94.50 359 TYR A CA 1
ATOM 2747 C C . TYR A 1 359 ? -12.215 -3.011 -24.043 1.00 94.50 359 TYR A C 1
ATOM 2749 O O . TYR A 1 359 ? -11.535 -3.807 -23.395 1.00 94.50 359 TYR A O 1
ATOM 2757 N N . ASP A 1 360 ? -11.714 -2.316 -25.070 1.00 93.81 360 ASP A N 1
ATOM 2758 C CA . ASP A 1 360 ? -10.352 -2.464 -25.581 1.00 93.81 360 ASP A CA 1
ATOM 2759 C C . ASP A 1 360 ? -9.365 -1.604 -24.780 1.00 93.81 360 ASP A C 1
ATOM 2761 O O . ASP A 1 360 ? -9.511 -0.390 -24.645 1.00 93.81 360 ASP A O 1
ATOM 2765 N N . VAL A 1 361 ? -8.294 -2.237 -24.309 1.00 92.75 361 VAL A N 1
ATOM 2766 C CA . VAL A 1 361 ? -7.063 -1.581 -23.867 1.00 92.75 361 VAL A CA 1
ATOM 2767 C C . VAL A 1 361 ? -6.078 -1.644 -25.031 1.00 92.75 361 VAL A C 1
ATOM 2769 O O . VAL A 1 361 ? -5.377 -2.633 -25.206 1.00 92.75 361 VAL A O 1
ATOM 2772 N N . GLU A 1 362 ? -6.045 -0.610 -25.869 1.00 91.25 362 GLU A N 1
ATOM 2773 C CA . GLU A 1 362 ? -5.142 -0.540 -27.031 1.00 91.25 362 GLU A CA 1
ATOM 2774 C C . GLU A 1 362 ? -3.698 -0.158 -26.659 1.00 91.25 362 GLU A C 1
ATOM 2776 O O . GLU A 1 362 ? -3.480 0.714 -25.812 1.00 91.25 362 GLU A O 1
ATOM 2781 N N . ARG A 1 363 ? -2.701 -0.730 -27.354 1.00 89.94 363 ARG A N 1
ATOM 2782 C CA . ARG A 1 363 ? -1.280 -0.366 -27.186 1.00 89.94 363 ARG A CA 1
ATOM 2783 C C . ARG A 1 363 ? -0.986 1.102 -27.521 1.00 89.94 363 ARG A C 1
ATOM 2785 O O . ARG A 1 363 ? -1.680 1.724 -28.327 1.00 89.94 363 ARG A O 1
ATOM 2792 N N . ASN A 1 364 ? 0.084 1.640 -26.932 1.00 86.69 364 ASN A N 1
ATOM 2793 C CA . ASN A 1 364 ? 0.576 3.009 -27.137 1.00 86.69 364 ASN A CA 1
ATOM 2794 C C . ASN A 1 364 ? -0.509 4.101 -26.990 1.00 86.69 364 ASN A C 1
ATOM 2796 O O . ASN A 1 364 ? -0.481 5.127 -27.672 1.00 86.69 364 ASN A O 1
ATOM 2800 N N . CYS A 1 365 ? -1.488 3.865 -26.114 1.00 85.69 365 CYS A N 1
ATOM 2801 C CA . CYS A 1 365 ? -2.543 4.815 -25.770 1.00 85.69 365 CYS A CA 1
ATOM 2802 C C . CYS A 1 365 ? -2.368 5.331 -24.340 1.00 85.69 365 CYS A C 1
ATOM 2804 O O . CYS A 1 365 ? -1.781 4.657 -23.490 1.00 85.69 365 CYS A O 1
ATOM 2806 N N . LYS A 1 366 ? -2.909 6.522 -24.079 1.00 83.50 366 LYS A N 1
ATOM 2807 C CA . LYS A 1 366 ? -3.032 7.108 -22.740 1.00 83.50 366 LYS A CA 1
ATOM 2808 C C . LYS A 1 366 ? -4.511 7.150 -22.362 1.00 83.50 366 LYS A C 1
ATOM 2810 O O . LYS A 1 366 ? -5.276 7.812 -23.051 1.00 83.50 366 LYS A O 1
ATOM 2815 N N . TYR A 1 367 ? -4.900 6.458 -21.293 1.00 83.25 367 TYR A N 1
ATOM 2816 C CA . TYR A 1 367 ? -6.260 6.471 -20.750 1.00 83.25 367 TYR A CA 1
ATOM 2817 C C . TYR A 1 367 ? -6.293 7.222 -19.422 1.00 83.25 367 TYR A C 1
ATOM 2819 O O . TYR A 1 367 ? -5.525 6.894 -18.517 1.00 83.25 367 TYR A O 1
ATOM 2827 N N . THR A 1 368 ? -7.235 8.156 -19.277 1.00 85.12 368 THR A N 1
ATOM 2828 C CA . THR A 1 368 ? -7.487 8.855 -18.010 1.00 85.12 368 THR A CA 1
ATOM 2829 C C . THR A 1 368 ? -8.936 8.680 -17.569 1.00 85.12 368 THR A C 1
ATOM 2831 O O . THR A 1 368 ? -9.861 9.173 -18.213 1.00 85.12 368 THR A O 1
ATOM 2834 N N . TYR A 1 369 ? -9.126 8.025 -16.425 1.00 87.31 369 TYR A N 1
ATOM 2835 C CA . TYR A 1 369 ? -10.424 7.829 -15.785 1.00 87.31 369 TYR A CA 1
ATOM 2836 C C . TYR A 1 369 ? -10.585 8.835 -14.646 1.00 87.31 369 TYR A C 1
ATOM 2838 O O . TYR A 1 369 ? -9.921 8.738 -13.614 1.00 87.31 369 TYR A O 1
ATOM 2846 N N . ASN A 1 370 ? -11.472 9.813 -14.837 1.00 88.00 370 ASN A N 1
ATOM 2847 C CA . ASN A 1 370 ? -11.795 10.818 -13.827 1.00 88.00 370 ASN A CA 1
ATOM 2848 C C . ASN A 1 370 ? -13.029 10.378 -13.033 1.00 88.00 370 ASN A C 1
ATOM 2850 O O . ASN A 1 370 ? -14.153 10.455 -13.527 1.00 88.00 370 ASN A O 1
ATOM 2854 N N . ILE A 1 371 ? -12.823 9.939 -11.794 1.00 88.12 371 ILE A N 1
ATOM 2855 C CA . ILE A 1 371 ? -13.877 9.456 -10.904 1.00 88.12 371 ILE A CA 1
ATOM 2856 C C . ILE A 1 371 ? -14.213 10.540 -9.888 1.00 88.12 371 ILE A C 1
ATOM 2858 O O . ILE A 1 371 ? -13.356 11.042 -9.160 1.00 88.12 371 ILE A O 1
ATOM 2862 N N . THR A 1 372 ? -15.494 10.896 -9.835 1.00 88.81 372 THR A N 1
ATOM 2863 C CA . THR A 1 372 ? -16.029 11.847 -8.859 1.00 88.81 372 THR A CA 1
ATOM 2864 C C . THR A 1 372 ? -17.048 11.144 -7.972 1.00 88.81 372 THR A C 1
ATOM 2866 O O . THR A 1 372 ? -18.114 10.748 -8.440 1.00 88.81 372 THR A O 1
ATOM 2869 N N . VAL A 1 373 ? -16.734 11.004 -6.683 1.00 89.31 373 VAL A N 1
ATOM 2870 C CA . VAL A 1 373 ? -17.615 10.366 -5.697 1.00 89.31 373 VAL A CA 1
ATOM 2871 C C . VAL A 1 373 ? -18.650 11.380 -5.211 1.00 89.31 373 VAL A C 1
ATOM 2873 O O . VAL A 1 373 ? -18.342 12.284 -4.430 1.00 89.31 373 VAL A O 1
ATOM 2876 N N . ALA A 1 374 ? -19.879 11.257 -5.717 1.00 87.75 374 ALA A N 1
ATOM 2877 C CA . ALA A 1 374 ? -20.951 12.230 -5.500 1.00 87.75 374 ALA A CA 1
ATOM 2878 C C . ALA A 1 374 ? -21.766 12.017 -4.215 1.00 87.75 374 ALA A C 1
ATOM 2880 O O . ALA A 1 374 ? -22.360 12.968 -3.710 1.00 87.75 374 ALA A O 1
ATOM 2881 N N . GLY A 1 375 ? -21.800 10.793 -3.688 1.00 86.81 375 GLY A N 1
ATOM 2882 C CA . GLY A 1 375 ? -22.657 10.414 -2.569 1.00 86.81 375 GLY A CA 1
ATOM 2883 C C . GLY A 1 375 ? -22.855 8.908 -2.482 1.00 86.81 375 GLY A C 1
ATOM 2884 O O . GLY A 1 375 ? -22.480 8.177 -3.395 1.00 86.81 375 GLY A O 1
ATOM 2885 N N . VAL A 1 376 ? -23.485 8.466 -1.397 1.00 84.94 376 VAL A N 1
ATOM 2886 C CA . VAL A 1 376 ? -23.816 7.050 -1.141 1.00 84.94 376 VAL A CA 1
ATOM 2887 C C . VAL A 1 376 ? -25.315 6.762 -1.235 1.00 84.94 376 VAL A C 1
ATOM 2889 O O . VAL A 1 376 ? -25.750 5.656 -0.935 1.00 84.94 376 VAL A O 1
ATOM 2892 N N . ASP A 1 377 ? -26.122 7.734 -1.674 1.00 84.50 377 ASP A N 1
ATOM 2893 C CA . ASP A 1 377 ? -27.585 7.606 -1.721 1.00 84.50 377 ASP A CA 1
ATOM 2894 C C . ASP A 1 377 ? -28.041 6.391 -2.533 1.00 84.50 377 ASP A C 1
ATOM 2896 O O . ASP A 1 377 ? -28.950 5.686 -2.113 1.00 84.50 377 ASP A O 1
ATOM 2900 N N . LYS A 1 378 ? -27.374 6.086 -3.649 1.00 80.62 378 LYS A N 1
ATOM 2901 C CA . LYS A 1 378 ? -27.729 4.923 -4.467 1.00 80.62 378 LYS A CA 1
ATOM 2902 C C . LYS A 1 378 ? -27.482 3.584 -3.758 1.00 80.62 378 LYS A C 1
ATOM 2904 O O . LYS A 1 378 ? -28.316 2.696 -3.868 1.00 80.62 378 LYS A O 1
ATOM 2909 N N . ILE A 1 379 ? -26.426 3.484 -2.945 1.00 76.06 379 ILE A N 1
ATOM 2910 C CA . ILE A 1 379 ? -26.168 2.311 -2.088 1.00 76.06 379 ILE A CA 1
ATOM 2911 C C . ILE A 1 379 ? -27.263 2.193 -1.009 1.00 76.06 379 ILE A C 1
ATOM 2913 O O . ILE A 1 379 ? -27.745 1.103 -0.713 1.00 76.06 379 ILE A O 1
ATOM 2917 N N . ILE A 1 380 ? -27.717 3.322 -0.444 1.00 75.56 380 ILE A N 1
ATOM 2918 C CA . ILE A 1 380 ? -28.805 3.345 0.552 1.00 75.56 380 ILE A CA 1
ATOM 2919 C C . ILE A 1 380 ? -30.128 2.869 -0.059 1.00 75.56 380 ILE A C 1
ATOM 2921 O O . ILE A 1 380 ? -30.865 2.118 0.581 1.00 75.56 380 ILE A O 1
ATOM 2925 N N . VAL A 1 381 ? -30.458 3.345 -1.259 1.00 75.56 381 VAL A N 1
ATOM 2926 C CA . VAL A 1 381 ? -31.715 3.011 -1.939 1.00 75.56 381 VAL A CA 1
ATOM 2927 C C . VAL A 1 381 ? -31.738 1.526 -2.328 1.00 75.56 381 VAL A C 1
ATOM 2929 O O . VAL A 1 381 ? -32.737 0.851 -2.066 1.00 75.56 381 VAL A O 1
ATOM 2932 N N . GLU A 1 382 ? -30.619 0.988 -2.822 1.00 77.69 382 GLU A N 1
ATOM 2933 C CA . GLU A 1 382 ? -30.453 -0.448 -3.086 1.00 77.69 382 GLU A CA 1
ATOM 2934 C C . GLU A 1 382 ? -30.608 -1.284 -1.801 1.00 77.69 382 GLU A C 1
ATOM 2936 O O . GLU A 1 382 ? -31.386 -2.240 -1.762 1.00 77.69 382 GLU A O 1
ATOM 2941 N N . ALA A 1 383 ? -29.976 -0.871 -0.693 1.00 72.88 383 ALA A N 1
ATOM 2942 C CA . ALA A 1 383 ? -30.111 -1.542 0.604 1.00 72.88 383 ALA A CA 1
ATOM 2943 C C . ALA A 1 383 ? -31.552 -1.523 1.157 1.00 72.88 383 ALA A C 1
ATOM 2945 O O . ALA A 1 383 ? -31.949 -2.405 1.923 1.00 72.88 383 ALA A O 1
ATOM 2946 N N . LYS A 1 384 ? -32.355 -0.516 0.791 1.00 80.62 384 LYS A N 1
ATOM 2947 C CA . LYS A 1 384 ? -33.777 -0.410 1.160 1.00 80.62 384 LYS A CA 1
ATOM 2948 C C . LYS A 1 384 ? -34.715 -1.182 0.230 1.00 80.62 384 LYS A C 1
ATOM 2950 O O . LYS A 1 384 ? -35.881 -1.342 0.595 1.00 80.62 384 LYS A O 1
ATOM 2955 N N . LYS A 1 385 ? -34.219 -1.688 -0.905 1.00 74.69 385 LYS A N 1
ATOM 2956 C CA . LYS A 1 385 ? -34.992 -2.410 -1.931 1.00 74.69 385 LYS A CA 1
ATOM 2957 C C . LYS A 1 385 ? -36.112 -1.564 -2.547 1.00 74.69 385 LYS A C 1
ATOM 2959 O O . LYS A 1 385 ? -37.224 -2.046 -2.762 1.00 74.69 385 LYS A O 1
ATOM 2964 N N . GLU A 1 386 ? -35.842 -0.284 -2.793 1.00 74.50 386 GLU A N 1
ATOM 2965 C CA . GLU A 1 386 ? -36.780 0.582 -3.514 1.00 74.50 386 GLU A CA 1
ATOM 2966 C C . GLU A 1 386 ? -36.733 0.254 -5.025 1.00 74.50 386 GLU A C 1
ATOM 2968 O O . GLU A 1 386 ? -35.668 0.015 -5.589 1.00 74.50 386 GLU A O 1
ATOM 2973 N N . SER A 1 387 ? -37.892 0.188 -5.689 1.00 60.09 387 SER A N 1
ATOM 2974 C CA . SER A 1 387 ? -38.008 -0.280 -7.083 1.00 60.09 387 SER A CA 1
ATOM 2975 C C . SER A 1 387 ? -37.263 0.615 -8.087 1.00 60.09 387 SER A C 1
ATOM 2977 O O . SER A 1 387 ? -37.461 1.828 -8.087 1.00 60.09 387 SER A O 1
ATOM 2979 N N . GLY A 1 388 ? -36.510 0.010 -9.019 1.00 60.66 388 GLY A N 1
ATOM 2980 C CA . GLY A 1 388 ? -35.857 0.704 -10.144 1.00 60.66 388 GLY A CA 1
ATOM 2981 C C . GLY A 1 388 ? -34.566 1.448 -9.786 1.00 60.66 388 GLY A C 1
ATOM 2982 O O . GLY A 1 388 ? -34.178 2.373 -10.499 1.00 60.66 388 GLY A O 1
ATOM 2983 N N . ALA A 1 389 ? -33.929 1.076 -8.675 1.00 61.28 389 ALA A N 1
ATOM 2984 C CA . ALA A 1 389 ? -32.806 1.801 -8.093 1.00 61.28 389 ALA A CA 1
ATOM 2985 C C . ALA A 1 389 ? -31.574 0.925 -7.815 1.00 61.28 389 ALA A C 1
ATOM 2987 O O . ALA A 1 389 ? -30.826 1.195 -6.875 1.00 61.28 389 ALA A O 1
ATOM 2988 N N . ASP A 1 390 ? -31.359 -0.099 -8.642 1.00 67.12 390 ASP A N 1
ATOM 2989 C CA . ASP A 1 390 ? -30.121 -0.877 -8.625 1.00 67.12 390 ASP A CA 1
ATOM 2990 C C . ASP A 1 390 ? -28.929 0.034 -8.949 1.00 67.12 390 ASP A C 1
ATOM 2992 O O . ASP A 1 390 ? -29.010 0.917 -9.818 1.00 67.12 390 ASP A O 1
ATOM 2996 N N . GLN A 1 391 ? -27.821 -0.159 -8.237 1.00 71.56 391 GLN A N 1
ATOM 2997 C CA . GLN A 1 391 ? -26.600 0.611 -8.408 1.00 71.56 391 GLN A CA 1
ATOM 2998 C C . GLN A 1 391 ? -25.489 -0.273 -8.990 1.00 71.56 391 GLN A C 1
ATOM 3000 O O . GLN A 1 391 ? -24.558 -0.668 -8.286 1.00 71.56 391 GLN A O 1
ATOM 3005 N N . PRO A 1 392 ? -25.517 -0.536 -10.311 1.00 76.00 392 PRO A N 1
ATOM 3006 C CA . PRO A 1 392 ? -24.487 -1.340 -10.946 1.00 76.00 392 PRO A CA 1
ATOM 3007 C C . PRO A 1 392 ? -23.129 -0.632 -10.829 1.00 76.00 392 PRO A C 1
ATOM 3009 O O . PRO A 1 392 ? -22.981 0.557 -11.141 1.00 76.00 392 PRO A O 1
ATOM 3012 N N . GLY A 1 393 ? -22.140 -1.362 -10.313 1.00 77.12 393 GLY A N 1
ATOM 3013 C CA . GLY A 1 393 ? -20.752 -0.912 -10.199 1.00 77.12 393 GLY A CA 1
ATOM 3014 C C . GLY A 1 393 ? -20.349 -0.187 -8.912 1.00 77.12 393 GLY A C 1
ATOM 3015 O O . GLY A 1 393 ? -19.188 0.214 -8.823 1.00 77.12 393 GLY A O 1
ATOM 3016 N N . ALA A 1 394 ? -21.233 -0.019 -7.919 1.00 85.75 394 ALA A N 1
ATOM 3017 C CA . ALA A 1 394 ? -20.833 0.469 -6.594 1.00 85.75 394 ALA A CA 1
ATOM 3018 C C . ALA A 1 394 ? -21.600 -0.232 -5.469 1.00 85.75 394 ALA A C 1
ATOM 3020 O O . ALA A 1 394 ? -22.823 -0.240 -5.474 1.00 85.75 394 ALA A O 1
ATOM 3021 N N . GLU A 1 395 ? -20.877 -0.740 -4.478 1.00 86.44 395 GLU A N 1
ATOM 3022 C CA . GLU A 1 395 ? -21.438 -1.460 -3.329 1.00 86.44 395 GLU A CA 1
ATOM 3023 C C . GLU A 1 395 ? -20.717 -1.046 -2.039 1.00 86.44 395 GLU A C 1
ATOM 3025 O O . GLU A 1 395 ? -19.636 -0.445 -2.086 1.00 86.44 395 GLU A O 1
ATOM 3030 N N . GLY A 1 396 ? -21.316 -1.320 -0.879 1.00 81.50 396 GLY A N 1
ATOM 3031 C CA . GLY A 1 396 ? -20.692 -0.971 0.394 1.00 81.50 396 GLY A CA 1
ATOM 3032 C C . GLY A 1 396 ? -21.621 -0.904 1.600 1.00 81.50 396 GLY A C 1
ATOM 3033 O O . GLY A 1 396 ? -22.842 -1.051 1.520 1.00 81.50 396 GLY A O 1
ATOM 3034 N N . VAL A 1 397 ? -21.011 -0.627 2.750 1.00 75.81 397 VAL A N 1
ATOM 3035 C CA . VAL A 1 397 ? -21.701 -0.501 4.038 1.00 75.81 397 VAL A CA 1
ATOM 3036 C C . VAL A 1 397 ? -21.820 0.973 4.391 1.00 75.81 397 VAL A C 1
ATOM 3038 O O . VAL A 1 397 ? -20.815 1.634 4.625 1.00 75.81 397 VAL A O 1
ATOM 3041 N N . VAL A 1 398 ? -23.048 1.490 4.453 1.00 82.75 398 VAL A N 1
ATOM 3042 C CA . VAL A 1 398 ? -23.351 2.885 4.784 1.00 82.75 398 VAL A CA 1
ATOM 3043 C C . VAL A 1 398 ? -23.891 2.993 6.203 1.00 82.75 398 VAL A C 1
ATOM 3045 O O . VAL A 1 398 ? -24.929 2.431 6.555 1.00 82.75 398 VAL A O 1
ATOM 3048 N N . LEU A 1 399 ? -23.212 3.798 7.008 1.00 79.06 399 LEU A N 1
ATOM 3049 C CA . LEU A 1 399 ? -23.547 4.050 8.399 1.00 79.06 399 LEU A CA 1
ATOM 3050 C C . LEU A 1 399 ? -23.956 5.508 8.557 1.00 79.06 399 LEU A C 1
ATOM 3052 O O . LEU A 1 399 ? -23.180 6.414 8.254 1.00 79.06 399 LEU A O 1
ATOM 3056 N N . GLU A 1 400 ? -25.179 5.737 9.022 1.00 83.69 400 GLU A N 1
ATOM 3057 C CA . GLU A 1 400 ? -25.722 7.064 9.290 1.00 83.69 400 GLU A CA 1
ATOM 3058 C C . GLU A 1 400 ? -25.723 7.341 10.794 1.00 83.69 400 GLU A C 1
ATOM 3060 O O . GLU A 1 400 ? -26.280 6.590 11.599 1.00 83.69 400 GLU A O 1
ATOM 3065 N N . TYR A 1 401 ? -25.105 8.458 11.167 1.00 78.44 401 TYR A N 1
ATOM 3066 C CA . TYR A 1 401 ? -24.996 8.930 12.537 1.00 78.44 401 TYR A CA 1
ATOM 3067 C C . TYR A 1 401 ? -25.759 10.244 12.675 1.00 78.44 401 TYR A C 1
ATOM 3069 O O . TYR A 1 401 ? -25.490 11.223 11.972 1.00 78.44 401 TYR A O 1
ATOM 3077 N N . GLY A 1 402 ? -26.678 10.293 13.640 1.00 66.12 402 GLY A N 1
ATOM 3078 C CA . GLY A 1 402 ? -27.247 11.559 14.099 1.00 66.12 402 GLY A CA 1
ATOM 3079 C C . GLY A 1 402 ? -26.210 12.407 14.849 1.00 66.12 402 GLY A C 1
ATOM 3080 O O . GLY A 1 402 ? -25.058 12.008 15.033 1.00 66.12 402 GLY A O 1
ATOM 3081 N N . ALA A 1 403 ? -26.633 13.561 15.374 1.00 58.88 403 ALA A N 1
ATOM 3082 C CA . ALA A 1 403 ? -25.750 14.498 16.080 1.00 58.88 403 ALA A CA 1
ATOM 3083 C C . ALA A 1 403 ? -24.903 13.855 17.203 1.00 58.88 403 ALA A C 1
ATOM 3085 O O . ALA A 1 403 ? -23.808 14.338 17.486 1.00 58.88 403 ALA A O 1
ATOM 3086 N N . THR A 1 404 ? -25.371 12.755 17.805 1.00 61.06 404 THR A N 1
ATOM 3087 C CA . THR A 1 404 ? -24.719 12.079 18.940 1.00 61.06 404 THR A CA 1
ATOM 3088 C C . THR A 1 404 ? -24.055 10.740 18.635 1.00 61.06 404 THR A C 1
ATOM 3090 O O . THR A 1 404 ? -23.524 10.136 19.561 1.00 61.06 404 THR A O 1
ATOM 3093 N N . GLY A 1 405 ? -24.078 10.263 17.387 1.00 68.31 405 GLY A N 1
ATOM 3094 C CA . GLY A 1 405 ? -23.364 9.039 17.022 1.00 68.31 405 GLY A CA 1
ATOM 3095 C C . GLY A 1 405 ? -21.852 9.264 16.928 1.00 68.31 405 GLY A C 1
ATOM 3096 O O . GLY A 1 405 ? -21.404 10.379 16.632 1.00 68.31 405 GLY A O 1
ATOM 3097 N N . LYS A 1 406 ? -21.065 8.215 17.186 1.00 77.00 406 LYS A N 1
ATOM 3098 C CA . LYS A 1 406 ? -19.597 8.283 17.185 1.00 77.00 406 LYS A CA 1
ATOM 3099 C C . LYS A 1 406 ? -18.988 7.112 16.415 1.00 77.00 406 LYS A C 1
ATOM 3101 O O . LYS A 1 406 ? -19.266 5.960 16.739 1.00 77.00 406 LYS A O 1
ATOM 3106 N N . ASN A 1 407 ? -18.159 7.428 15.422 1.00 79.38 407 ASN A N 1
ATOM 3107 C CA . ASN A 1 407 ? -17.399 6.469 14.623 1.00 79.38 407 ASN A CA 1
ATOM 3108 C C . ASN A 1 407 ? -15.903 6.718 14.819 1.00 79.38 407 ASN A C 1
ATOM 3110 O O . ASN A 1 407 ? -15.478 7.870 14.739 1.00 79.38 407 ASN A O 1
ATOM 3114 N N . MET A 1 408 ? -15.113 5.677 15.074 1.00 82.69 408 MET A N 1
ATOM 3115 C CA . MET A 1 408 ? -13.667 5.816 15.260 1.00 82.69 408 MET A CA 1
ATOM 3116 C C . MET A 1 408 ? -12.894 4.740 14.507 1.00 82.69 408 MET A C 1
ATOM 3118 O O . MET A 1 408 ? -13.241 3.564 14.540 1.00 82.69 408 MET A O 1
ATOM 3122 N N . THR A 1 409 ? -11.788 5.135 13.885 1.00 86.19 409 THR A N 1
ATOM 3123 C CA . THR A 1 409 ? -10.807 4.182 13.372 1.00 86.19 409 THR A CA 1
ATOM 3124 C C . THR A 1 409 ? -9.678 4.071 14.397 1.00 86.19 409 THR A C 1
ATOM 3126 O O . THR A 1 409 ? -9.024 5.062 14.712 1.00 86.19 409 THR A O 1
ATOM 3129 N N . LEU A 1 410 ? -9.520 2.877 14.961 1.00 91.38 410 LEU A N 1
ATOM 3130 C CA . LEU A 1 410 ? -8.572 2.518 16.014 1.00 91.38 410 LEU A CA 1
ATOM 3131 C C . LEU A 1 410 ? -7.346 1.824 15.407 1.00 91.38 410 LEU A C 1
ATOM 3133 O O . LEU A 1 410 ? -7.444 1.219 14.335 1.00 91.38 410 LEU A O 1
ATOM 3137 N N . ASP A 1 411 ? -6.201 1.880 16.082 1.00 93.94 411 ASP A N 1
ATOM 3138 C CA . ASP A 1 411 ? -5.017 1.144 15.639 1.00 93.94 411 ASP A CA 1
ATOM 3139 C C . ASP A 1 411 ? -5.089 -0.344 16.027 1.00 93.94 411 ASP A C 1
ATOM 3141 O O . ASP A 1 411 ? -5.916 -0.786 16.818 1.00 93.94 411 ASP A O 1
ATOM 3145 N N . SER A 1 412 ? -4.198 -1.128 15.444 1.00 95.31 412 SER A N 1
ATOM 3146 C CA . SER A 1 412 ? -4.000 -2.562 15.598 1.00 95.31 412 SER A CA 1
ATOM 3147 C C . SER A 1 412 ? -3.566 -3.026 16.993 1.00 95.31 412 SER A C 1
ATOM 3149 O O . SER A 1 412 ? -3.660 -4.219 17.283 1.00 95.31 412 SER A O 1
ATOM 3151 N N . HIS A 1 413 ? -3.100 -2.139 17.869 1.00 95.50 413 HIS A N 1
ATOM 3152 C CA . HIS A 1 413 ? -2.752 -2.488 19.246 1.00 95.50 413 HIS A CA 1
ATOM 3153 C C . HIS A 1 413 ? -3.987 -2.527 20.160 1.00 95.50 413 HIS A C 1
ATOM 3155 O O . HIS A 1 413 ? -5.126 -2.430 19.704 1.00 95.50 413 HIS A O 1
ATOM 3161 N N . TYR A 1 414 ? -3.783 -2.740 21.463 1.00 94.94 414 TYR A N 1
ATOM 3162 C CA . TYR A 1 414 ? -4.887 -2.654 22.415 1.00 94.94 414 TYR A CA 1
ATOM 3163 C C . TYR A 1 414 ? -5.473 -1.244 22.422 1.00 94.94 414 TYR A C 1
ATOM 3165 O O . TYR A 1 414 ? -4.740 -0.259 22.508 1.00 94.94 414 TYR A O 1
ATOM 3173 N N . GLU A 1 415 ? -6.796 -1.176 22.362 1.00 95.19 415 GLU A N 1
ATOM 3174 C CA . GLU A 1 415 ? -7.539 0.060 22.211 1.00 95.19 415 GLU A CA 1
ATOM 3175 C C . GLU A 1 415 ? -8.813 0.058 23.052 1.00 95.19 415 GLU A C 1
ATOM 3177 O O . GLU A 1 415 ? -9.236 -0.963 23.604 1.00 95.19 415 GLU A O 1
ATOM 3182 N N . TYR A 1 416 ? -9.448 1.222 23.158 1.00 94.31 416 TYR A N 1
ATOM 3183 C CA . TYR A 1 416 ? -10.736 1.332 23.827 1.00 94.31 416 TYR A CA 1
ATOM 3184 C C . TYR A 1 416 ? -11.600 2.461 23.269 1.00 94.31 416 TYR A C 1
ATOM 3186 O O . TYR A 1 416 ? -11.122 3.440 22.695 1.00 94.31 416 TYR A O 1
ATOM 3194 N N . MET A 1 417 ? -12.899 2.360 23.530 1.00 94.31 417 MET A N 1
ATOM 3195 C CA . MET A 1 417 ? -13.862 3.424 23.285 1.00 94.31 417 MET A CA 1
ATOM 3196 C C . MET A 1 417 ? -14.904 3.445 24.399 1.00 94.31 417 MET A C 1
ATOM 3198 O O . MET A 1 417 ? -15.543 2.435 24.680 1.00 94.31 417 MET A O 1
ATOM 3202 N N . VAL A 1 418 ? -15.113 4.597 25.034 1.00 94.38 418 VAL A N 1
ATOM 3203 C CA . VAL A 1 418 ? -16.218 4.751 25.985 1.00 94.38 418 VAL A CA 1
ATOM 3204 C C . VAL A 1 418 ? -17.499 5.073 25.220 1.00 94.38 418 VAL A C 1
ATOM 3206 O O . VAL A 1 418 ? -17.524 6.011 24.417 1.00 94.38 418 VAL A O 1
ATOM 3209 N N . MET A 1 419 ? -18.555 4.305 25.485 1.00 92.88 419 MET A N 1
ATOM 3210 C CA . MET A 1 419 ? -19.871 4.393 24.851 1.00 92.88 419 MET A CA 1
ATOM 3211 C C . MET A 1 419 ? -20.943 4.714 25.898 1.00 92.88 419 MET A C 1
ATOM 3213 O O . MET A 1 419 ? -20.928 4.156 26.996 1.00 92.88 419 MET A O 1
ATOM 3217 N N . ARG A 1 420 ? -21.877 5.610 25.562 1.00 92.19 420 ARG A N 1
ATOM 3218 C CA . ARG A 1 420 ? -23.020 5.984 26.405 1.00 92.19 420 ARG A CA 1
ATOM 3219 C C . ARG A 1 420 ? -24.316 5.368 25.893 1.00 92.19 420 ARG A C 1
ATOM 3221 O O . ARG A 1 420 ? -24.696 5.604 24.750 1.00 92.19 420 ARG A O 1
ATOM 3228 N N . PHE A 1 421 ? -25.032 4.662 26.753 1.00 91.75 421 PHE A N 1
ATOM 3229 C CA . PHE A 1 421 ? -26.345 4.106 26.427 1.00 91.75 421 PHE A CA 1
ATOM 3230 C C . PHE A 1 421 ? -27.407 4.814 27.255 1.00 91.75 421 PHE A C 1
ATOM 3232 O O . PHE A 1 421 ? -27.180 5.063 28.441 1.00 91.75 421 PHE A O 1
ATOM 3239 N N . TYR A 1 422 ? -28.544 5.132 26.639 1.00 91.44 422 TYR A N 1
ATOM 3240 C CA . TYR A 1 422 ? -29.679 5.770 27.302 1.00 91.44 422 TYR A CA 1
ATOM 3241 C C . TYR A 1 422 ? -30.763 4.747 27.624 1.00 91.44 422 TYR A C 1
ATOM 3243 O O . TYR A 1 422 ? -31.055 3.857 26.824 1.00 91.44 422 TYR A O 1
ATOM 3251 N N . GLN A 1 423 ? -31.385 4.907 28.790 1.00 93.75 423 GLN A N 1
ATOM 3252 C CA . GLN A 1 423 ? -32.475 4.046 29.240 1.00 93.75 423 GLN A CA 1
ATOM 3253 C C . GLN A 1 423 ? -33.668 4.106 28.277 1.00 93.75 423 GLN A C 1
ATOM 3255 O O . GLN A 1 423 ? -34.240 3.081 27.912 1.00 93.75 423 GLN A O 1
ATOM 3260 N N . GLU A 1 424 ? -34.013 5.309 27.825 1.00 90.31 424 GLU A N 1
ATOM 3261 C CA . GLU A 1 424 ? -35.175 5.551 26.967 1.00 90.31 424 GLU A CA 1
ATOM 3262 C C . GLU A 1 424 ? -35.037 4.886 25.586 1.00 90.31 424 GLU A C 1
ATOM 3264 O O . GLU A 1 424 ? -36.020 4.360 25.059 1.00 90.31 424 GLU A O 1
ATOM 3269 N N . ASP A 1 425 ? -33.817 4.823 25.031 1.00 88.69 425 ASP A N 1
ATOM 3270 C CA . ASP A 1 425 ? -33.533 4.182 23.738 1.00 88.69 425 ASP A CA 1
ATOM 3271 C C . ASP A 1 425 ? -33.882 2.684 23.777 1.00 88.69 425 ASP A C 1
ATOM 3273 O O . ASP A 1 425 ? -34.611 2.173 22.920 1.00 88.69 425 ASP A O 1
ATOM 3277 N N . ILE A 1 426 ? -33.405 1.966 24.801 1.00 91.06 426 ILE A N 1
ATOM 3278 C CA . ILE A 1 426 ? -33.670 0.529 24.938 1.00 91.06 426 ILE A CA 1
ATOM 3279 C C . ILE A 1 426 ? -35.126 0.247 25.327 1.00 91.06 426 ILE A C 1
ATOM 3281 O O . ILE A 1 426 ? -35.703 -0.740 24.869 1.00 91.06 426 ILE A O 1
ATOM 3285 N N . GLN A 1 427 ? -35.771 1.130 26.095 1.00 91.56 427 GLN A N 1
ATOM 3286 C CA . GLN A 1 427 ? -37.208 1.040 26.370 1.00 91.56 427 GLN A CA 1
ATOM 3287 C C . GLN A 1 427 ? -38.045 1.193 25.092 1.00 91.56 427 GLN A C 1
ATOM 3289 O O . GLN A 1 427 ? -39.019 0.461 24.897 1.00 91.56 427 GLN A O 1
ATOM 3294 N N . ALA A 1 428 ? -37.675 2.117 24.201 1.00 87.50 428 ALA A N 1
ATOM 3295 C CA . ALA A 1 428 ? -38.343 2.296 22.916 1.00 87.50 428 ALA A CA 1
ATOM 3296 C C . ALA A 1 428 ? -38.179 1.063 22.012 1.00 87.50 428 ALA A C 1
ATOM 3298 O O . ALA A 1 428 ? -39.163 0.586 21.442 1.00 87.50 428 ALA A O 1
ATOM 3299 N N . LEU A 1 429 ? -36.969 0.494 21.941 1.00 87.25 429 LEU A N 1
ATOM 3300 C CA . LEU A 1 429 ? -36.713 -0.755 21.216 1.00 87.25 429 LEU A CA 1
ATOM 3301 C C . LEU A 1 429 ? -37.562 -1.908 21.773 1.00 87.25 429 LEU A C 1
ATOM 3303 O O . LEU A 1 429 ? -38.243 -2.589 21.002 1.00 87.25 429 LEU A O 1
ATOM 3307 N N . ARG A 1 430 ? -37.621 -2.059 23.105 1.00 90.56 430 ARG A N 1
ATOM 3308 C CA . ARG A 1 430 ? -38.455 -3.067 23.782 1.00 90.56 430 ARG A CA 1
ATOM 3309 C C . ARG A 1 430 ? -39.930 -2.952 23.415 1.00 90.56 430 ARG A C 1
ATOM 3311 O O . ARG A 1 430 ? -40.555 -3.963 23.102 1.00 90.56 430 ARG A O 1
ATOM 3318 N N . LYS A 1 431 ? -40.487 -1.735 23.408 1.00 88.06 431 LYS A N 1
ATOM 3319 C CA . LYS A 1 431 ? -41.884 -1.483 23.001 1.00 88.06 431 LYS A CA 1
ATOM 3320 C C . LYS A 1 431 ? -42.150 -1.886 21.549 1.00 88.06 431 LYS A C 1
ATOM 3322 O O . LYS A 1 431 ? -43.252 -2.316 21.233 1.00 88.06 431 LYS A O 1
ATOM 3327 N N . ALA A 1 432 ? -41.140 -1.787 20.687 1.00 82.88 432 ALA A N 1
ATOM 3328 C CA . ALA A 1 432 ? -41.200 -2.225 19.295 1.00 82.88 432 ALA A CA 1
ATOM 3329 C C . ALA A 1 432 ? -40.903 -3.728 19.100 1.00 82.88 432 ALA A C 1
ATOM 3331 O O . ALA A 1 432 ? -40.783 -4.172 17.957 1.00 82.88 432 ALA A O 1
ATOM 3332 N N . GLY A 1 433 ? -40.752 -4.505 20.181 1.00 85.19 433 GLY A N 1
ATOM 3333 C CA . GLY A 1 433 ? -40.422 -5.932 20.124 1.00 85.19 433 GLY A CA 1
ATOM 3334 C C . GLY A 1 433 ? -38.986 -6.223 19.674 1.00 85.19 433 GLY A C 1
ATOM 3335 O O . GLY A 1 433 ? -38.723 -7.296 19.138 1.00 85.19 433 GLY A O 1
ATOM 3336 N N . LYS A 1 434 ? -38.063 -5.270 19.848 1.00 86.94 434 LYS A N 1
ATOM 3337 C CA . LYS A 1 434 ? -36.668 -5.342 19.387 1.00 86.94 434 LYS A CA 1
ATOM 3338 C C . LYS A 1 434 ? -35.692 -5.075 20.531 1.00 86.94 434 LYS A C 1
ATOM 3340 O O . LYS A 1 434 ? -36.044 -4.458 21.531 1.00 86.94 434 LYS A O 1
ATOM 3345 N N . GLY A 1 435 ? -34.443 -5.498 20.364 1.00 89.56 435 GLY A N 1
ATOM 3346 C CA . GLY A 1 435 ? -33.305 -4.984 21.131 1.00 89.56 435 GLY A CA 1
ATOM 3347 C C . GLY A 1 435 ? -32.362 -4.126 20.293 1.00 89.56 435 GLY A C 1
ATOM 3348 O O . GLY A 1 435 ? -32.699 -3.750 19.168 1.00 89.56 435 GLY A O 1
ATOM 3349 N N . TYR A 1 436 ? -31.171 -3.849 20.827 1.00 91.38 436 TYR A N 1
ATOM 3350 C CA . TYR A 1 436 ? -30.087 -3.264 20.035 1.00 91.38 436 TYR A CA 1
ATOM 3351 C C . TYR A 1 436 ? -29.622 -4.240 18.958 1.00 91.38 436 TYR A C 1
ATOM 3353 O O . TYR A 1 436 ? -29.650 -5.458 19.152 1.00 91.38 436 TYR A O 1
ATOM 3361 N N . PHE A 1 437 ? -29.173 -3.690 17.835 1.00 88.44 437 PHE A N 1
ATOM 3362 C CA . PHE A 1 437 ? -28.542 -4.453 16.773 1.00 88.44 437 PHE A CA 1
ATOM 3363 C C . PHE A 1 437 ? -27.031 -4.306 16.847 1.00 88.44 437 PHE A C 1
ATOM 3365 O O . PHE A 1 437 ? -26.531 -3.226 17.165 1.00 88.44 437 PHE A O 1
ATOM 3372 N N . TYR A 1 438 ? -26.304 -5.355 16.491 1.00 90.38 438 TYR A N 1
ATOM 3373 C CA . TYR A 1 438 ? -24.888 -5.230 16.192 1.00 90.38 438 TYR A CA 1
ATOM 3374 C C . TYR A 1 438 ? -24.484 -6.094 15.006 1.00 90.38 438 TYR A C 1
ATOM 3376 O O . TYR A 1 438 ? -25.192 -7.021 14.610 1.00 90.38 438 TYR A O 1
ATOM 3384 N N . GLN A 1 439 ? -23.327 -5.765 14.448 1.00 86.81 439 GLN A N 1
ATOM 3385 C CA . GLN A 1 439 ? -22.660 -6.581 13.450 1.00 86.81 439 GLN A CA 1
ATOM 3386 C C . GLN A 1 439 ? -21.153 -6.508 13.675 1.00 86.81 439 GLN A C 1
ATOM 3388 O O . GLN A 1 439 ? -20.626 -5.450 14.041 1.00 86.81 439 GLN A O 1
ATOM 3393 N N . VAL A 1 440 ? -20.477 -7.635 13.470 1.00 90.12 440 VAL A N 1
ATOM 3394 C CA . VAL A 1 440 ? -19.020 -7.737 13.555 1.00 90.12 440 VAL A CA 1
ATOM 3395 C C . VAL A 1 440 ? -18.478 -8.213 12.217 1.00 90.12 440 VAL A C 1
ATOM 3397 O O . VAL A 1 440 ? -18.980 -9.186 11.661 1.00 90.12 440 VAL A O 1
ATOM 3400 N N . TYR A 1 441 ? -17.444 -7.532 11.735 1.00 86.94 441 TYR A N 1
ATOM 3401 C CA . TYR A 1 441 ? -16.639 -7.935 10.587 1.00 86.94 441 TYR A CA 1
ATOM 3402 C C . TYR A 1 441 ? -15.262 -8.341 11.093 1.00 86.94 441 TYR A C 1
ATOM 3404 O O . TYR A 1 441 ? -14.687 -7.625 11.913 1.00 86.94 441 TYR A O 1
ATOM 3412 N N . ALA A 1 442 ? -14.722 -9.456 10.613 1.00 90.25 442 ALA A N 1
ATOM 3413 C CA . ALA A 1 442 ? -13.334 -9.842 10.847 1.00 90.25 442 ALA A CA 1
ATOM 3414 C C . ALA A 1 442 ? -12.869 -10.832 9.774 1.00 90.25 442 ALA A C 1
ATOM 3416 O O . ALA A 1 442 ? -13.575 -11.792 9.467 1.00 90.25 442 ALA A O 1
ATOM 3417 N N . LEU A 1 443 ? -11.652 -10.635 9.253 1.00 88.06 443 LEU A N 1
ATOM 3418 C CA . LEU A 1 443 ? -10.996 -11.570 8.326 1.00 88.06 443 LEU A CA 1
ATOM 3419 C C . LEU A 1 443 ? -11.827 -11.852 7.056 1.00 88.06 443 LEU A C 1
ATOM 3421 O O . LEU A 1 443 ? -11.908 -12.993 6.609 1.00 88.06 443 LEU A O 1
ATOM 3425 N N . GLY A 1 444 ? -12.496 -10.826 6.521 1.00 80.00 444 GLY A N 1
ATOM 3426 C CA . GLY A 1 444 ? -13.369 -10.928 5.342 1.00 80.00 444 GLY A CA 1
ATOM 3427 C C . GLY A 1 444 ? -14.721 -11.603 5.590 1.00 80.00 444 GLY A C 1
ATOM 3428 O O . GLY A 1 444 ? -15.529 -11.711 4.674 1.00 80.00 444 GLY A O 1
ATOM 3429 N N . ASN A 1 445 ? -14.996 -12.031 6.825 1.00 84.56 445 ASN A N 1
ATOM 3430 C CA . ASN A 1 445 ? -16.283 -12.584 7.230 1.00 84.56 445 ASN A CA 1
ATOM 3431 C C . ASN A 1 445 ? -17.076 -11.572 8.056 1.00 84.56 445 ASN A C 1
ATOM 3433 O O . ASN A 1 445 ? -16.514 -10.644 8.648 1.00 84.56 445 ASN A O 1
ATOM 3437 N N . HIS A 1 446 ? -18.385 -11.790 8.146 1.00 83.19 446 HIS A N 1
ATOM 3438 C CA . HIS A 1 446 ? -19.264 -10.998 8.992 1.00 83.19 446 HIS A CA 1
ATOM 3439 C C . HIS A 1 446 ? -20.341 -11.854 9.660 1.00 83.19 446 HIS A C 1
ATOM 3441 O O . HIS A 1 446 ? -20.817 -12.851 9.111 1.00 83.19 446 HIS A O 1
ATOM 3447 N N . THR A 1 447 ? -20.760 -11.427 10.848 1.00 85.38 447 THR A N 1
ATOM 3448 C CA . THR A 1 447 ? -21.970 -11.959 11.477 1.00 85.38 447 THR A CA 1
ATOM 3449 C C . THR A 1 447 ? -23.195 -11.588 10.638 1.00 85.38 447 THR A C 1
ATOM 3451 O O . THR A 1 447 ? -23.161 -10.646 9.830 1.00 85.38 447 THR A O 1
ATOM 3454 N N . ASP A 1 448 ? -24.322 -12.252 10.885 1.00 83.25 448 ASP A N 1
ATOM 3455 C CA . ASP A 1 448 ? -25.614 -11.664 10.541 1.00 83.25 448 ASP A CA 1
ATOM 3456 C C . ASP A 1 448 ? -25.760 -10.308 11.252 1.00 83.25 448 ASP A C 1
ATOM 3458 O O . ASP A 1 448 ? -25.013 -9.955 12.173 1.00 83.25 448 ASP A O 1
ATOM 3462 N N . VAL A 1 449 ? -26.767 -9.538 10.864 1.00 80.06 449 VAL A N 1
ATOM 3463 C CA . VAL A 1 449 ? -27.225 -8.434 11.703 1.00 80.06 449 VAL A CA 1
ATOM 3464 C C . VAL A 1 449 ? -27.921 -9.037 12.925 1.00 80.06 449 VAL A C 1
ATOM 3466 O O . VAL A 1 449 ? -29.041 -9.540 12.820 1.00 80.06 449 VAL A O 1
ATOM 3469 N N . ILE A 1 450 ? -27.264 -8.994 14.084 1.00 88.12 450 ILE A N 1
ATOM 3470 C CA . ILE A 1 450 ? -27.747 -9.649 15.301 1.00 88.12 450 ILE A CA 1
ATOM 3471 C C . ILE A 1 450 ? -28.627 -8.683 16.093 1.00 88.12 450 ILE A C 1
ATOM 3473 O O . ILE A 1 450 ? -28.172 -7.607 16.474 1.00 88.12 450 ILE A O 1
ATOM 3477 N N . ASN A 1 451 ? -29.878 -9.063 16.372 1.00 89.12 451 ASN A N 1
ATOM 3478 C CA . ASN A 1 451 ? -30.763 -8.334 17.286 1.00 89.12 451 ASN A CA 1
ATOM 3479 C C . ASN A 1 451 ? -30.736 -8.963 18.679 1.00 89.12 451 ASN A C 1
ATOM 3481 O O . ASN A 1 451 ? -31.144 -10.112 18.840 1.00 89.12 451 ASN A O 1
ATOM 3485 N N . VAL A 1 452 ? -30.327 -8.204 19.695 1.00 93.75 452 VAL A N 1
ATOM 3486 C CA . VAL A 1 452 ? -30.239 -8.678 21.085 1.00 93.75 452 VAL A CA 1
ATOM 3487 C C . VAL A 1 452 ? -31.463 -8.217 21.881 1.00 93.75 452 VAL A C 1
ATOM 3489 O O . VAL A 1 452 ? -31.392 -7.286 22.684 1.00 93.75 452 VAL A O 1
ATOM 3492 N N . GLY A 1 453 ? -32.615 -8.828 21.591 1.00 90.94 453 GLY A N 1
ATOM 3493 C CA . GLY A 1 453 ? -33.901 -8.550 22.239 1.00 90.94 453 GLY A CA 1
ATOM 3494 C C . GLY A 1 453 ? -34.239 -9.516 23.381 1.00 90.94 453 GLY A C 1
ATOM 3495 O O . GLY A 1 453 ? -33.361 -10.016 24.085 1.00 90.94 453 GLY A O 1
ATOM 3496 N N . ALA A 1 454 ? -35.534 -9.821 23.547 1.00 90.12 454 ALA A N 1
ATOM 3497 C CA . ALA A 1 454 ? -35.990 -10.862 24.478 1.00 90.12 454 ALA A CA 1
ATOM 3498 C C . ALA A 1 454 ? -35.323 -12.214 24.171 1.00 90.12 454 ALA A C 1
ATOM 3500 O O . ALA A 1 454 ? -34.858 -12.907 25.076 1.00 90.12 454 ALA A O 1
ATOM 3501 N N . THR A 1 455 ? -35.226 -12.527 22.880 1.00 90.62 455 THR A N 1
ATOM 3502 C CA . THR A 1 455 ? -34.388 -13.578 22.307 1.00 90.62 455 THR A CA 1
ATOM 3503 C C . THR A 1 455 ? -33.376 -12.941 21.364 1.00 90.62 455 THR A C 1
ATOM 3505 O O . THR A 1 455 ? -33.723 -12.006 20.638 1.00 90.62 455 THR A O 1
ATOM 3508 N N . THR A 1 456 ? -32.152 -13.462 21.336 1.00 91.81 456 THR A N 1
ATOM 3509 C CA . THR A 1 456 ? -31.155 -13.054 20.341 1.00 91.81 456 THR A CA 1
ATOM 3510 C C . THR A 1 456 ? -31.468 -13.710 18.997 1.00 91.81 456 THR A C 1
ATOM 3512 O O . THR A 1 456 ? -31.678 -14.921 18.941 1.00 91.81 456 THR A O 1
ATOM 3515 N N . VAL A 1 457 ? -31.523 -12.917 17.927 1.00 88.81 457 VAL A N 1
ATOM 3516 C CA . VAL A 1 457 ? -31.803 -13.377 16.555 1.00 88.81 457 VAL A CA 1
ATOM 3517 C C . VAL A 1 457 ? -30.632 -13.009 15.648 1.00 88.81 457 VAL A C 1
ATOM 3519 O O . VAL A 1 457 ? -30.181 -11.868 15.687 1.00 88.81 457 VAL A O 1
ATOM 3522 N N . GLY A 1 458 ? -30.186 -13.957 14.821 1.00 86.12 458 GLY A N 1
ATOM 3523 C CA . GLY A 1 458 ? -29.007 -13.842 13.952 1.00 86.12 458 GLY A CA 1
ATOM 3524 C C . GLY A 1 458 ? -27.912 -14.834 14.353 1.00 86.12 458 GLY A C 1
ATOM 3525 O O . GLY A 1 458 ? -27.893 -15.318 15.486 1.00 86.12 458 GLY A O 1
ATOM 3526 N N . LYS A 1 459 ? -27.032 -15.176 13.412 1.00 88.56 459 LYS A N 1
ATOM 3527 C CA . LYS A 1 459 ? -25.894 -16.078 13.620 1.00 88.56 459 LYS A CA 1
ATOM 3528 C C . LYS A 1 459 ? -24.573 -15.316 13.592 1.00 88.56 459 LYS A C 1
ATOM 3530 O O . LYS A 1 459 ? -24.430 -14.305 12.908 1.00 88.56 459 LYS A O 1
ATOM 3535 N N . ASP A 1 460 ? -23.589 -15.838 14.314 1.00 88.44 460 ASP A N 1
ATOM 3536 C CA . ASP A 1 460 ? -22.219 -15.320 14.295 1.00 88.44 460 ASP A CA 1
ATOM 3537 C C . ASP A 1 460 ? -21.472 -15.651 12.991 1.00 88.44 460 ASP A C 1
ATOM 3539 O O . ASP A 1 460 ? -20.470 -15.017 12.681 1.00 88.44 460 ASP A O 1
ATOM 3543 N N . ASN A 1 461 ? -21.955 -16.633 12.224 1.00 89.56 461 ASN A N 1
ATOM 3544 C CA . ASN A 1 461 ? -21.322 -17.156 11.012 1.00 89.56 461 ASN A CA 1
ATOM 3545 C C . ASN A 1 461 ? -19.841 -17.535 11.224 1.00 89.56 461 ASN A C 1
ATOM 3547 O O . ASN A 1 461 ? -19.028 -17.431 10.308 1.00 89.56 461 ASN A O 1
ATOM 3551 N N . GLY A 1 462 ? -19.477 -17.970 12.439 1.00 89.31 462 GLY A N 1
ATOM 3552 C CA . GLY A 1 462 ? -18.095 -18.307 12.799 1.00 89.31 462 GLY A CA 1
ATOM 3553 C C . GLY A 1 462 ? -17.156 -17.105 12.981 1.00 89.31 462 GLY A C 1
ATOM 3554 O O . GLY A 1 462 ? -15.947 -17.301 13.109 1.00 89.31 462 GLY A O 1
ATOM 3555 N N . VAL A 1 463 ? -17.676 -15.873 13.007 1.00 92.19 463 VAL A N 1
ATOM 3556 C CA . VAL A 1 463 ? -16.888 -14.660 13.263 1.00 92.19 463 VAL A CA 1
ATOM 3557 C C . VAL A 1 463 ? -16.544 -14.537 14.746 1.00 92.19 463 VAL A C 1
ATOM 3559 O O . VAL A 1 463 ? -17.414 -14.567 15.614 1.00 92.19 463 VAL A O 1
ATOM 3562 N N . ASP A 1 464 ? -15.259 -14.340 15.045 1.00 90.38 464 ASP A N 1
ATOM 3563 C CA . ASP A 1 464 ? -14.785 -14.107 16.409 1.00 90.38 464 ASP A CA 1
ATOM 3564 C C . ASP A 1 464 ? -15.216 -12.720 16.912 1.00 90.38 464 ASP A C 1
ATOM 3566 O O . ASP A 1 464 ? -14.842 -11.694 16.344 1.00 90.38 464 ASP A O 1
ATOM 3570 N N . THR A 1 465 ? -15.974 -12.687 18.008 1.00 93.69 465 THR A N 1
ATOM 3571 C CA . THR A 1 465 ? -16.400 -11.459 18.704 1.00 93.69 465 THR A CA 1
ATOM 3572 C C . THR A 1 465 ? -15.669 -11.245 20.034 1.00 93.69 465 THR A C 1
ATOM 3574 O O . THR A 1 465 ? -15.860 -10.223 20.693 1.00 93.69 465 THR A O 1
ATOM 3577 N N . SER A 1 466 ? -14.795 -12.176 20.438 1.00 92.31 466 SER A N 1
ATOM 3578 C CA . SER A 1 466 ? -14.115 -12.166 21.742 1.00 92.31 466 SER A CA 1
ATOM 3579 C C . SER A 1 466 ? -13.088 -11.042 21.896 1.00 92.31 466 SER A C 1
ATOM 3581 O O . SER A 1 466 ? -12.698 -10.697 23.014 1.00 92.31 466 SER A O 1
ATOM 3583 N N . TRP A 1 467 ? -12.680 -10.426 20.785 1.00 94.69 467 TRP A N 1
ATOM 3584 C CA . TRP A 1 467 ? -11.817 -9.249 20.777 1.00 94.69 467 TRP A CA 1
ATOM 3585 C C . TRP A 1 467 ? -12.519 -7.974 21.270 1.00 94.69 467 TRP A C 1
ATOM 3587 O O . TRP A 1 467 ? -11.826 -6.981 21.502 1.00 94.69 467 TRP A O 1
ATOM 3597 N N . ILE A 1 468 ? -13.844 -8.011 21.471 1.00 96.81 468 ILE A N 1
ATOM 3598 C CA . ILE A 1 468 ? -14.672 -6.916 21.988 1.00 96.81 468 ILE A CA 1
ATOM 3599 C C . ILE A 1 468 ? -15.190 -7.295 23.375 1.00 96.81 468 ILE A C 1
ATOM 3601 O O . ILE A 1 468 ? -15.896 -8.292 23.542 1.00 96.81 468 ILE A O 1
ATOM 3605 N N . GLN A 1 469 ? -14.887 -6.475 24.379 1.00 97.00 469 GLN A N 1
ATOM 3606 C CA . GLN A 1 469 ? -15.389 -6.679 25.737 1.00 97.00 469 GLN A CA 1
ATOM 3607 C C . GLN A 1 469 ? -15.864 -5.369 26.352 1.00 97.00 469 GLN A C 1
ATOM 3609 O O . GLN A 1 469 ? -15.242 -4.329 26.168 1.00 97.00 469 GLN A O 1
ATOM 3614 N N . PHE A 1 470 ? -16.944 -5.416 27.124 1.00 97.44 470 PHE A N 1
ATOM 3615 C CA . PHE A 1 470 ? -17.495 -4.248 27.808 1.00 97.44 470 PHE A CA 1
ATOM 3616 C C . PHE A 1 470 ? -17.271 -4.319 29.314 1.00 97.44 470 PHE A C 1
ATOM 3618 O O . PHE A 1 470 ? -17.356 -5.395 29.900 1.00 97.44 470 PHE A O 1
ATOM 3625 N N . ALA A 1 471 ? -17.072 -3.162 29.946 1.00 96.44 471 ALA A N 1
ATOM 3626 C CA . ALA A 1 471 ? -17.142 -3.007 31.396 1.00 96.44 471 ALA A CA 1
ATOM 3627 C C . ALA A 1 471 ? -17.900 -1.728 31.779 1.00 96.44 471 ALA A C 1
ATOM 3629 O O . ALA A 1 471 ? -17.661 -0.647 31.233 1.00 96.44 471 ALA A O 1
ATOM 3630 N N . ILE A 1 472 ? -18.806 -1.852 32.751 1.00 91.81 472 ILE A N 1
ATOM 3631 C CA . ILE A 1 472 ? -19.535 -0.720 33.357 1.00 91.81 472 ILE A CA 1
ATOM 3632 C C . ILE A 1 472 ? -18.844 -0.286 34.659 1.00 91.81 472 ILE A C 1
ATOM 3634 O O . ILE A 1 472 ? -18.764 0.903 34.966 1.00 91.81 472 ILE A O 1
ATOM 3638 N N . LYS A 1 473 ? -18.313 -1.261 35.403 1.00 86.19 473 LYS A N 1
ATOM 3639 C CA . LYS A 1 473 ? -17.564 -1.092 36.647 1.00 86.19 473 LYS A CA 1
ATOM 3640 C C . LYS A 1 473 ? -16.200 -1.757 36.486 1.00 86.19 473 LYS A C 1
ATOM 3642 O O . LYS A 1 473 ? -16.123 -2.823 35.891 1.00 86.19 473 LYS A O 1
ATOM 3647 N N . CYS A 1 474 ? -15.162 -1.142 37.040 1.00 89.44 474 CYS A N 1
ATOM 3648 C CA . CYS A 1 474 ? -13.826 -1.716 37.112 1.00 89.44 474 CYS A CA 1
ATOM 3649 C C . CYS A 1 474 ? -13.428 -1.858 38.591 1.00 89.44 474 CYS A C 1
ATOM 3651 O O . CYS A 1 474 ? -12.909 -0.931 39.207 1.00 89.44 474 CYS A O 1
ATOM 3653 N N . SER A 1 475 ? -13.719 -3.017 39.191 1.00 90.75 475 SER A N 1
ATOM 3654 C CA . SER A 1 475 ? -13.560 -3.268 40.636 1.00 90.75 475 SER A CA 1
ATOM 3655 C C . SER A 1 475 ? -12.100 -3.362 41.085 1.00 90.75 475 SER A C 1
ATOM 3657 O O . SER A 1 475 ? -11.820 -3.285 42.276 1.00 90.75 475 SER A O 1
ATOM 3659 N N . ARG A 1 476 ? -11.171 -3.514 40.137 1.00 87.06 476 ARG A N 1
ATOM 3660 C CA . ARG A 1 476 ? -9.729 -3.608 40.380 1.00 87.06 476 ARG A CA 1
ATOM 3661 C C . ARG A 1 476 ? -9.163 -2.418 41.155 1.00 87.06 476 ARG A C 1
ATOM 3663 O O . ARG A 1 476 ? -8.325 -2.608 42.030 1.00 87.06 476 ARG A O 1
ATOM 3670 N N . ASP A 1 477 ? -9.569 -1.213 40.777 1.00 89.38 477 ASP A N 1
ATOM 3671 C CA . ASP A 1 477 ? -9.045 0.051 41.305 1.00 89.38 477 ASP A CA 1
ATOM 3672 C C . ASP A 1 477 ? -10.134 1.122 41.466 1.00 89.38 477 ASP A C 1
ATOM 3674 O O . ASP A 1 477 ? -9.824 2.300 41.632 1.00 89.38 477 ASP A O 1
ATOM 3678 N N . GLU A 1 478 ? -11.403 0.711 41.375 1.00 90.31 478 GLU A N 1
ATOM 3679 C CA . GLU A 1 478 ? -12.593 1.568 41.452 1.00 90.31 478 GLU A CA 1
ATOM 3680 C C . GLU A 1 478 ? -12.621 2.701 40.412 1.00 90.31 478 GLU A C 1
ATOM 3682 O O . GLU A 1 478 ? -13.377 3.670 40.532 1.00 90.31 478 GLU A O 1
ATOM 3687 N N . SER A 1 479 ? -11.827 2.577 39.345 1.00 90.06 479 SER A N 1
ATOM 3688 C CA . SER A 1 479 ? -11.880 3.509 38.228 1.00 90.06 479 SER A CA 1
ATOM 3689 C C . SER A 1 479 ? -13.229 3.425 37.506 1.00 90.06 479 SER A C 1
ATOM 3691 O O . SER A 1 479 ? -13.899 2.389 37.461 1.00 90.06 479 SER A O 1
ATOM 3693 N N . SER A 1 480 ? -13.649 4.546 36.920 1.00 89.69 480 SER A N 1
ATOM 3694 C CA . SER A 1 480 ? -14.942 4.662 36.246 1.00 89.69 480 SER A CA 1
ATOM 3695 C C . SER A 1 480 ? -14.798 5.190 34.825 1.00 89.69 480 SER A C 1
ATOM 3697 O O . SER A 1 480 ? -13.925 6.005 34.522 1.00 89.69 480 SER A O 1
ATOM 3699 N N . SER A 1 481 ? -15.679 4.710 33.948 1.00 94.38 481 SER A N 1
ATOM 3700 C CA . SER A 1 481 ? -15.759 5.141 32.554 1.00 94.38 481 SER A CA 1
ATOM 3701 C C . SER A 1 481 ? -16.398 6.529 32.459 1.00 94.38 481 SER A C 1
ATOM 3703 O O . SER A 1 481 ? -17.455 6.781 33.057 1.00 94.38 481 SER A O 1
ATOM 3705 N N . LYS A 1 482 ? -15.800 7.419 31.660 1.00 93.94 482 LYS A N 1
ATOM 3706 C CA . LYS A 1 482 ? -16.345 8.750 31.359 1.00 93.94 482 LYS A CA 1
ATOM 3707 C C . LYS A 1 482 ? -16.461 8.958 29.852 1.00 93.94 482 LYS A C 1
ATOM 3709 O O . LYS A 1 482 ? -15.452 9.034 29.147 1.00 93.94 482 LYS A O 1
ATOM 3714 N N . TYR A 1 483 ? -17.699 9.057 29.371 1.00 92.88 483 TYR A N 1
ATOM 3715 C CA . TYR A 1 483 ? -17.981 9.370 27.971 1.00 92.88 483 TYR A CA 1
ATOM 3716 C C . TYR A 1 483 ? -17.563 10.808 27.635 1.00 92.88 483 TYR A C 1
ATOM 3718 O O . TYR A 1 483 ? -17.715 11.715 28.456 1.00 92.88 483 TYR A O 1
ATOM 3726 N N . SER A 1 484 ? -17.062 11.006 26.416 1.00 91.00 484 SER A N 1
ATOM 3727 C CA . SER A 1 484 ? -16.778 12.326 25.851 1.00 91.00 484 SER A CA 1
ATOM 3728 C C . SER A 1 484 ? -17.754 12.620 24.720 1.00 91.00 484 SER A C 1
ATOM 3730 O O . SER A 1 484 ? -17.937 11.785 23.834 1.00 91.00 484 SER A O 1
ATOM 3732 N N . THR A 1 485 ? -18.354 13.811 24.737 1.00 85.56 485 THR A N 1
ATOM 3733 C CA . THR A 1 485 ? -19.199 14.316 23.645 1.00 85.56 485 THR A CA 1
ATOM 3734 C C . THR A 1 485 ? -18.386 14.774 22.437 1.00 85.56 485 THR A C 1
ATOM 3736 O O . THR A 1 485 ? -18.952 14.954 21.362 1.00 85.56 485 THR A O 1
ATOM 3739 N N . ASP A 1 486 ? -17.074 14.963 22.599 1.00 86.12 486 ASP A N 1
ATOM 3740 C CA . ASP A 1 486 ? -16.161 15.175 21.482 1.00 86.12 486 ASP A CA 1
ATOM 3741 C C . ASP A 1 486 ? -16.044 13.878 20.670 1.00 86.12 486 ASP A C 1
ATOM 3743 O O . ASP A 1 486 ? -15.550 12.855 21.157 1.00 86.12 486 ASP A O 1
ATOM 3747 N N . LYS A 1 487 ? -16.501 13.937 19.415 1.00 77.56 487 LYS A N 1
ATOM 3748 C CA . LYS A 1 487 ? -16.516 12.802 18.486 1.00 77.56 487 LYS A CA 1
ATOM 3749 C C . LYS A 1 487 ? -15.114 12.262 18.186 1.00 77.56 487 LYS A C 1
ATOM 3751 O O . LYS A 1 487 ? -15.000 11.093 17.832 1.00 77.56 487 LYS A O 1
ATOM 3756 N N . THR A 1 488 ? -14.069 13.071 18.365 1.00 79.38 488 THR A N 1
ATOM 3757 C CA . THR A 1 488 ? -12.669 12.689 18.113 1.00 79.38 488 THR A CA 1
ATOM 3758 C C . THR A 1 488 ? -11.986 12.045 19.326 1.00 79.38 488 THR A C 1
ATOM 3760 O O . THR A 1 488 ? -10.977 11.356 19.187 1.00 79.38 488 THR A O 1
ATOM 3763 N N . SER A 1 489 ? -12.549 12.203 20.526 1.00 87.81 489 SER A N 1
ATOM 3764 C CA . SER A 1 489 ? -11.973 11.700 21.776 1.00 87.81 489 SER A CA 1
ATOM 3765 C C . SER A 1 489 ? -12.497 10.309 22.111 1.00 87.81 489 SER A C 1
ATOM 3767 O O . SER A 1 489 ? -13.704 10.129 22.174 1.00 87.81 489 SER A O 1
ATOM 3769 N N . ARG A 1 490 ? -11.647 9.330 22.458 1.00 90.50 490 ARG A N 1
ATOM 3770 C CA . ARG A 1 490 ? -12.083 7.978 22.898 1.00 90.50 490 ARG A CA 1
ATOM 3771 C C . ARG A 1 490 ? -12.880 7.982 24.219 1.00 90.50 490 ARG A C 1
ATOM 3773 O O . ARG A 1 490 ? -13.594 7.022 24.503 1.00 90.50 490 ARG A O 1
ATOM 3780 N N . GLY A 1 491 ? -12.835 9.075 24.985 1.00 92.75 491 GLY A N 1
ATOM 3781 C CA . GLY A 1 491 ? -13.306 9.140 26.373 1.00 92.75 491 GLY A CA 1
ATOM 3782 C C . GLY A 1 491 ? -12.234 8.679 27.365 1.00 92.75 491 GLY A C 1
ATOM 3783 O O . GLY A 1 491 ? -11.106 8.366 26.982 1.00 92.75 491 GLY A O 1
ATOM 3784 N N . THR A 1 492 ? -12.571 8.642 28.652 1.00 93.56 492 THR A N 1
ATOM 3785 C CA . THR A 1 492 ? -11.671 8.129 29.697 1.00 93.56 492 THR A CA 1
ATOM 3786 C C . THR A 1 492 ? -12.126 6.735 30.098 1.00 93.56 492 THR A C 1
ATOM 3788 O O . THR A 1 492 ? -13.170 6.590 30.739 1.00 93.56 492 THR A O 1
ATOM 3791 N N . ALA A 1 493 ? -11.363 5.719 29.699 1.00 94.19 493 ALA A N 1
ATOM 3792 C CA . ALA A 1 493 ? -11.623 4.338 30.082 1.00 94.19 493 ALA A CA 1
ATOM 3793 C C . ALA A 1 493 ? -11.364 4.101 31.573 1.00 94.19 493 ALA A C 1
ATOM 3795 O O . ALA A 1 493 ? -10.477 4.723 32.170 1.00 94.19 493 ALA A O 1
ATOM 3796 N N . CYS A 1 494 ? -12.107 3.152 32.143 1.00 93.38 494 CYS A N 1
ATOM 3797 C CA . CYS A 1 494 ? -11.684 2.515 33.383 1.00 93.38 494 CYS A CA 1
ATOM 3798 C C . CYS A 1 494 ? -10.550 1.512 33.118 1.00 93.38 494 CYS A C 1
ATOM 3800 O O . CYS A 1 494 ? -10.314 1.100 31.979 1.00 93.38 494 CYS A O 1
ATOM 3802 N N . SER A 1 495 ? -9.792 1.173 34.156 1.00 92.44 495 SER A N 1
ATOM 3803 C CA . SER A 1 495 ? -8.654 0.262 34.061 1.00 92.44 495 SER A CA 1
ATOM 3804 C C . SER A 1 495 ? -9.120 -1.124 33.644 1.00 92.44 495 SER A C 1
ATOM 3806 O O . SER A 1 495 ? -10.039 -1.669 34.248 1.00 92.44 495 SER A O 1
ATOM 3808 N N . TYR A 1 496 ? -8.469 -1.717 32.640 1.00 94.12 496 TYR A N 1
ATOM 3809 C CA . TYR A 1 496 ? -8.847 -3.044 32.161 1.00 94.12 496 TYR A CA 1
ATOM 3810 C C . TYR A 1 496 ? -8.878 -4.057 33.332 1.00 94.12 496 TYR A C 1
ATOM 3812 O O . TYR A 1 496 ? -7.874 -4.177 34.050 1.00 94.12 496 TYR A O 1
ATOM 3820 N N . PRO A 1 497 ? -10.014 -4.752 33.557 1.00 95.00 497 PRO A N 1
ATOM 3821 C CA . PRO A 1 497 ? -10.185 -5.663 34.691 1.00 95.00 497 PRO A CA 1
ATOM 3822 C C . PRO A 1 497 ? -9.209 -6.847 34.717 1.00 95.00 497 PRO A C 1
ATOM 3824 O O . PRO A 1 497 ? -8.819 -7.291 35.794 1.00 95.00 497 PRO A O 1
ATOM 3827 N N . GLY A 1 498 ? -8.794 -7.357 33.554 1.00 93.62 498 GLY A N 1
ATOM 3828 C CA . GLY A 1 498 ? -7.917 -8.528 33.475 1.00 93.62 498 GLY A CA 1
ATOM 3829 C C . GLY A 1 498 ? -8.582 -9.833 33.926 1.00 93.62 498 GLY A C 1
ATOM 3830 O O . GLY A 1 498 ? -9.764 -9.877 34.274 1.00 93.62 498 GLY A O 1
ATOM 3831 N N . THR A 1 499 ? -7.820 -10.927 33.916 1.00 94.44 499 THR A N 1
ATOM 3832 C CA . THR A 1 499 ? -8.336 -12.255 34.300 1.00 94.44 499 THR A CA 1
ATOM 3833 C C . THR A 1 499 ? -8.754 -12.337 35.768 1.00 94.44 499 THR A C 1
ATOM 3835 O O . THR A 1 499 ? -9.679 -13.078 36.092 1.00 94.44 499 THR A O 1
ATOM 3838 N N . LYS A 1 500 ? -8.117 -11.567 36.662 1.00 94.69 500 LYS A N 1
ATOM 3839 C CA . LYS A 1 500 ? -8.445 -11.537 38.096 1.00 94.69 500 LYS A CA 1
ATOM 3840 C C . LYS A 1 500 ? -9.842 -10.983 38.383 1.00 94.69 500 LYS A C 1
ATOM 3842 O O . LYS A 1 500 ? -10.492 -11.454 39.311 1.00 94.69 500 LYS A O 1
ATOM 3847 N N . TYR A 1 501 ? -10.311 -10.023 37.585 1.00 94.88 501 TYR A N 1
ATOM 3848 C CA . TYR A 1 501 ? -11.624 -9.386 37.737 1.00 94.88 501 TYR A CA 1
ATOM 3849 C C . TYR A 1 501 ? -12.528 -9.657 36.524 1.00 94.88 501 TYR A C 1
ATOM 3851 O O . TYR A 1 501 ? -13.312 -8.807 36.110 1.00 94.88 501 TYR A O 1
ATOM 3859 N N . ALA A 1 502 ? -12.440 -10.861 35.947 1.00 94.00 502 ALA A N 1
ATOM 3860 C CA . ALA A 1 502 ? -13.164 -11.234 34.730 1.00 94.00 502 ALA A CA 1
ATOM 3861 C C . ALA A 1 502 ? -14.700 -11.132 34.841 1.00 94.00 502 ALA A C 1
ATOM 3863 O O . ALA A 1 502 ? -15.374 -11.022 33.821 1.00 94.00 502 ALA A O 1
ATOM 3864 N N . SER A 1 503 ? -15.268 -11.135 36.055 1.00 94.50 503 SER A N 1
ATOM 3865 C CA . SER A 1 503 ? -16.703 -10.908 36.292 1.00 94.50 503 SER A CA 1
ATOM 3866 C C . SER A 1 503 ? -17.188 -9.521 35.867 1.00 94.50 503 SER A C 1
ATOM 3868 O O . SER A 1 503 ? -18.381 -9.344 35.633 1.00 94.50 503 SER A O 1
ATOM 3870 N N . ASP A 1 504 ? -16.278 -8.552 35.773 1.00 95.38 504 ASP A N 1
ATOM 3871 C CA . ASP A 1 504 ? -16.583 -7.185 35.347 1.00 95.38 504 ASP A CA 1
ATOM 3872 C C . ASP A 1 504 ? -16.633 -7.049 33.812 1.00 95.38 504 ASP A C 1
ATOM 3874 O O . ASP A 1 504 ? -17.093 -6.026 33.299 1.00 95.38 504 ASP A O 1
ATOM 3878 N N . LEU A 1 505 ? -16.180 -8.076 33.079 1.00 96.12 505 LEU A N 1
ATOM 3879 C CA . LEU A 1 505 ? -16.122 -8.107 31.619 1.00 96.12 505 LEU A CA 1
ATOM 3880 C C . LEU A 1 505 ? -17.337 -8.825 31.020 1.00 96.12 505 LEU A C 1
ATOM 3882 O O . LEU A 1 505 ? -17.658 -9.966 31.355 1.00 96.12 505 LEU A O 1
ATOM 3886 N N . TYR A 1 506 ? -17.969 -8.172 30.051 1.00 97.19 506 TYR A N 1
ATOM 3887 C CA . TYR A 1 506 ? -19.103 -8.689 29.295 1.00 97.19 506 TYR A CA 1
ATOM 3888 C C . TYR A 1 506 ? -18.705 -8.907 27.834 1.00 97.19 506 TYR A C 1
ATOM 3890 O O . TYR A 1 506 ? -18.038 -8.061 27.238 1.00 97.19 506 TYR A O 1
ATOM 3898 N N . THR A 1 507 ? -19.159 -10.009 27.231 1.00 96.25 507 THR A N 1
ATOM 3899 C CA . THR A 1 507 ? -19.195 -10.133 25.762 1.00 96.25 507 THR A CA 1
ATOM 3900 C C . THR A 1 507 ? -20.248 -9.188 25.181 1.00 96.25 507 THR A C 1
ATOM 3902 O O . THR A 1 507 ? -21.117 -8.716 25.920 1.00 96.25 507 THR A O 1
ATOM 3905 N N . VAL A 1 508 ? -20.210 -8.936 23.867 1.00 95.25 508 VAL A N 1
ATOM 3906 C CA . VAL A 1 508 ? -21.181 -8.063 23.178 1.00 95.25 508 VAL A CA 1
ATOM 3907 C C . VAL A 1 508 ? -22.623 -8.475 23.494 1.00 95.25 508 VAL A C 1
ATOM 3909 O O . VAL A 1 508 ? -23.387 -7.671 24.027 1.00 95.25 508 VAL A O 1
ATOM 3912 N N . ASP A 1 509 ? -22.968 -9.747 23.271 1.00 94.19 509 ASP A N 1
ATOM 3913 C CA . ASP A 1 509 ? -24.307 -10.279 23.556 1.00 94.19 509 ASP A CA 1
ATOM 3914 C C . ASP A 1 509 ? -24.702 -10.111 25.019 1.00 94.19 509 ASP A C 1
ATOM 3916 O O . ASP A 1 509 ? -25.795 -9.636 25.323 1.00 94.19 509 ASP A O 1
ATOM 3920 N N . ARG A 1 510 ? -23.809 -10.481 25.948 1.00 96.19 510 ARG A N 1
ATOM 3921 C CA . ARG A 1 510 ? -24.109 -10.410 27.383 1.00 96.19 510 ARG A CA 1
ATOM 3922 C C . ARG A 1 510 ? -24.313 -8.973 27.833 1.00 96.19 510 ARG A C 1
ATOM 3924 O O . ARG A 1 510 ? -25.180 -8.732 28.666 1.00 96.19 510 ARG A O 1
ATOM 3931 N N . PHE A 1 511 ? -23.543 -8.035 27.291 1.00 96.94 511 PHE A N 1
ATOM 3932 C CA . PHE A 1 511 ? -23.675 -6.620 27.600 1.00 96.94 511 PHE A CA 1
ATOM 3933 C C . PHE A 1 511 ? -24.994 -6.054 27.069 1.00 96.94 511 PHE A C 1
ATOM 3935 O O . PHE A 1 511 ? -25.775 -5.500 27.839 1.00 96.94 511 PHE A O 1
ATOM 3942 N N . LEU A 1 512 ? -25.291 -6.239 25.780 1.00 95.94 512 LEU A N 1
ATOM 3943 C CA . LEU A 1 512 ? -26.519 -5.708 25.184 1.00 95.94 512 LEU A CA 1
ATOM 3944 C C . LEU A 1 512 ? -27.772 -6.358 25.792 1.00 95.94 512 LEU A C 1
ATOM 3946 O O . LEU A 1 512 ? -28.746 -5.659 26.077 1.00 95.94 512 LEU A O 1
ATOM 3950 N N . LYS A 1 513 ? -27.725 -7.663 26.094 1.00 96.56 513 LYS A N 1
ATOM 3951 C CA . LYS A 1 513 ? -28.802 -8.365 26.805 1.00 96.56 513 LYS A CA 1
ATOM 3952 C C . LYS A 1 513 ? -28.963 -7.860 28.236 1.00 96.56 513 LYS A C 1
ATOM 3954 O O . LYS A 1 513 ? -30.089 -7.674 28.687 1.00 96.56 513 LYS A O 1
ATOM 3959 N N . TYR A 1 514 ? -27.857 -7.572 28.926 1.00 96.56 514 TYR A N 1
ATOM 3960 C CA . TYR A 1 514 ? -27.891 -6.955 30.249 1.00 96.56 514 TYR A CA 1
ATOM 3961 C C . TYR A 1 514 ? -28.619 -5.605 30.217 1.00 96.56 514 TYR A C 1
ATOM 3963 O O . TYR A 1 514 ? -29.473 -5.382 31.072 1.00 96.56 514 TYR A O 1
ATOM 3971 N N . LEU A 1 515 ? -28.369 -4.748 29.215 1.00 95.88 515 LEU A N 1
ATOM 3972 C CA . LEU A 1 515 ? -29.111 -3.489 29.041 1.00 95.88 515 LEU A CA 1
ATOM 3973 C C . LEU A 1 515 ? -30.597 -3.720 28.753 1.00 95.88 515 LEU A C 1
ATOM 3975 O O . LEU A 1 515 ? -31.442 -3.038 29.330 1.00 95.88 515 LEU A O 1
ATOM 3979 N N . TYR A 1 516 ? -30.920 -4.688 27.888 1.00 96.12 516 TYR A N 1
ATOM 3980 C CA . TYR A 1 516 ? -32.300 -5.039 27.552 1.00 96.12 516 TYR A CA 1
ATOM 3981 C C . TYR A 1 516 ? -33.090 -5.478 28.792 1.00 96.12 516 TYR A C 1
ATOM 3983 O O . TYR A 1 516 ? -34.157 -4.928 29.085 1.00 96.12 516 TYR A O 1
ATOM 3991 N N . ASP A 1 517 ? -32.552 -6.430 29.556 1.00 96.69 517 ASP A N 1
ATOM 3992 C CA . ASP A 1 517 ? -33.215 -6.994 30.736 1.00 96.69 517 ASP A CA 1
ATOM 3993 C C . ASP A 1 517 ? -33.371 -5.956 31.852 1.00 96.69 517 ASP A C 1
ATOM 3995 O O . ASP A 1 517 ? -34.380 -5.936 32.557 1.00 96.69 517 ASP A O 1
ATOM 3999 N N . ASN A 1 518 ? -32.417 -5.029 31.949 1.00 96.19 518 ASN A N 1
ATOM 4000 C CA . ASN A 1 518 ? -32.379 -3.974 32.956 1.00 96.19 518 ASN A CA 1
ATOM 4001 C C . ASN A 1 518 ? -32.923 -2.622 32.470 1.00 96.19 518 ASN A C 1
ATOM 4003 O O . ASN A 1 518 ? -32.687 -1.599 33.114 1.00 96.19 518 ASN A O 1
ATOM 4007 N N . ALA A 1 519 ? -33.685 -2.587 31.373 1.00 94.69 519 ALA A N 1
ATOM 4008 C CA . ALA A 1 519 ? -34.246 -1.336 30.855 1.00 94.69 519 ALA A CA 1
ATOM 4009 C C . ALA A 1 519 ? -35.124 -0.587 31.879 1.00 94.69 519 ALA A C 1
ATOM 4011 O O . ALA A 1 519 ? -35.223 0.629 31.807 1.00 94.69 519 ALA A O 1
ATOM 4012 N N . GLU A 1 520 ? -35.707 -1.285 32.861 1.00 94.56 520 GLU A N 1
ATOM 4013 C CA . GLU A 1 520 ? -36.550 -0.702 33.921 1.00 94.56 520 GLU A CA 1
ATOM 4014 C C . GLU A 1 520 ? -35.881 -0.677 35.312 1.00 94.56 520 GLU A C 1
ATOM 4016 O O . GLU A 1 520 ? -36.528 -0.345 36.303 1.00 94.56 520 GLU A O 1
ATOM 4021 N N . SER A 1 521 ? -34.602 -1.059 35.431 1.00 91.75 521 SER A N 1
ATOM 4022 C CA . SER A 1 521 ? -33.929 -1.186 36.734 1.00 91.75 521 SER A CA 1
ATOM 4023 C C . SER A 1 521 ? -33.126 0.063 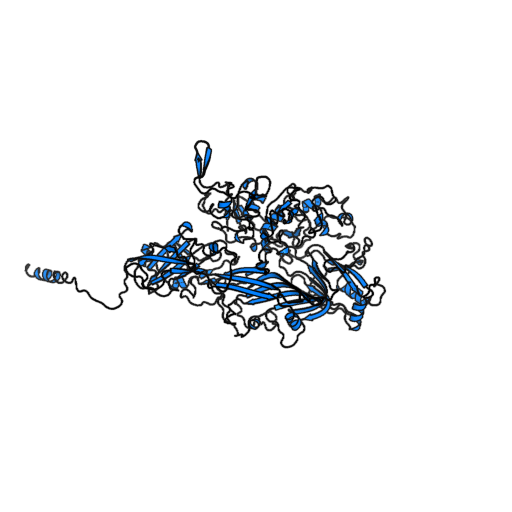37.129 1.00 91.75 521 SER A C 1
ATOM 4025 O O . SER A 1 521 ? -33.095 1.069 36.423 1.00 91.75 521 SER A O 1
ATOM 4027 N N . SER A 1 522 ? -32.473 0.031 38.294 1.00 88.31 522 SER A N 1
ATOM 4028 C CA . SER A 1 522 ? -31.705 1.154 38.852 1.00 88.31 522 SER A CA 1
ATOM 4029 C C . SER A 1 522 ? -30.257 1.254 38.350 1.00 88.31 522 SER A C 1
ATOM 4031 O O . SER A 1 522 ? -29.501 2.089 38.845 1.00 88.31 522 SER A O 1
ATOM 4033 N N . ILE A 1 523 ? -29.851 0.446 37.362 1.00 91.88 523 ILE A N 1
ATOM 4034 C CA . ILE A 1 523 ? -28.476 0.463 36.824 1.00 91.88 523 ILE A CA 1
ATOM 4035 C C . ILE A 1 523 ? -28.130 1.787 36.117 1.00 91.88 523 ILE A C 1
ATOM 4037 O O . ILE A 1 523 ? -26.956 2.141 35.988 1.00 91.88 523 ILE A O 1
ATOM 4041 N N . TRP A 1 524 ? -29.149 2.537 35.686 1.00 93.88 524 TRP A N 1
ATOM 4042 C CA . TRP A 1 524 ? -29.046 3.838 35.022 1.00 93.88 524 TRP A CA 1
ATOM 4043 C C . TRP A 1 524 ? -28.787 4.948 36.048 1.00 93.88 524 TRP A C 1
ATOM 4045 O O . TRP A 1 524 ? -29.673 5.715 36.423 1.00 93.88 524 TRP A O 1
ATOM 4055 N N . THR A 1 525 ? -27.557 4.971 36.555 1.00 89.12 525 THR A N 1
ATOM 4056 C CA . THR A 1 525 ? -27.137 5.793 37.701 1.00 89.12 525 THR A CA 1
ATOM 4057 C C . THR A 1 525 ? -26.821 7.248 37.358 1.00 89.12 525 THR A C 1
ATOM 4059 O O . THR A 1 525 ? -26.759 8.082 38.260 1.00 89.12 525 THR A O 1
ATOM 4062 N N . LYS A 1 526 ? -26.608 7.570 36.078 1.00 92.50 526 LYS A N 1
ATOM 4063 C CA . LYS A 1 526 ? -26.275 8.921 35.606 1.00 92.50 526 LYS A CA 1
ATOM 4064 C C . LYS A 1 526 ? -27.456 9.517 34.829 1.00 92.50 526 LYS A C 1
ATOM 4066 O O . LYS A 1 526 ? -28.295 8.779 34.318 1.00 92.50 526 LYS A O 1
ATOM 4071 N N . SER A 1 527 ? -27.524 10.843 34.718 1.00 93.56 527 SER A N 1
ATOM 4072 C CA . SER A 1 527 ? -28.590 11.542 33.985 1.00 93.56 527 SER A CA 1
ATOM 4073 C C . SER A 1 527 ? -28.094 12.824 33.327 1.00 93.56 527 SER A C 1
ATOM 4075 O O . SER A 1 527 ? -27.299 13.554 33.919 1.00 93.56 527 SER A O 1
ATOM 4077 N N . ASP A 1 528 ? -28.577 13.105 32.120 1.00 91.81 528 ASP A N 1
ATOM 4078 C CA . ASP A 1 528 ? -28.395 14.379 31.419 1.00 91.81 528 ASP A CA 1
ATOM 4079 C C . ASP A 1 528 ? -29.736 14.847 30.815 1.00 91.81 528 ASP A C 1
ATOM 4081 O O . ASP A 1 528 ? -30.797 14.323 31.156 1.00 91.81 528 ASP A O 1
ATOM 4085 N N . SER A 1 529 ? -29.710 15.856 29.939 1.00 87.75 529 SER A N 1
ATOM 4086 C CA . SER A 1 529 ? -30.913 16.413 29.307 1.00 87.75 529 SER A CA 1
ATOM 4087 C C . SER A 1 529 ? -31.662 15.444 28.384 1.00 87.75 529 SER A C 1
ATOM 4089 O O . SER A 1 529 ? -32.807 15.723 28.041 1.00 87.75 529 SER A O 1
ATOM 4091 N N . LYS A 1 530 ? -31.044 14.329 27.978 1.00 81.50 530 LYS A N 1
ATOM 4092 C CA . LYS A 1 530 ? -31.669 13.263 27.184 1.00 81.50 530 LYS A CA 1
ATOM 4093 C C . LYS A 1 530 ? -32.235 12.128 28.040 1.00 81.50 530 LYS A C 1
ATOM 4095 O O . LYS A 1 530 ? -32.785 11.187 27.484 1.00 81.50 530 LYS A O 1
ATOM 4100 N N . GLY A 1 531 ? -32.065 12.188 29.360 1.00 90.31 531 GLY A N 1
ATOM 4101 C CA . GLY A 1 531 ? -32.571 11.185 30.291 1.00 90.31 531 GLY A CA 1
ATOM 4102 C C . GLY A 1 531 ? -31.467 10.427 31.022 1.00 90.31 531 GLY A C 1
ATOM 4103 O O . GLY A 1 531 ? -30.315 10.865 31.120 1.00 90.31 531 GLY A O 1
ATOM 4104 N N . LYS A 1 532 ? -31.840 9.285 31.604 1.00 95.25 532 LYS A N 1
ATOM 4105 C CA . LYS A 1 532 ? -30.921 8.440 32.376 1.00 95.25 532 LYS A CA 1
ATOM 4106 C C . LYS A 1 532 ? -30.033 7.608 31.459 1.00 95.25 532 LYS A C 1
ATOM 4108 O O . LYS A 1 532 ? -30.482 7.112 30.426 1.00 95.25 532 LYS A O 1
ATOM 4113 N N . TYR A 1 533 ? -28.777 7.432 31.851 1.00 93.75 533 TYR A N 1
ATOM 4114 C CA . TYR A 1 533 ? -27.775 6.763 31.032 1.00 93.75 533 TYR A CA 1
ATOM 4115 C C . TYR A 1 533 ? -26.729 6.008 31.860 1.00 93.75 533 TYR A C 1
ATOM 4117 O O . TYR A 1 533 ? -26.594 6.197 33.074 1.00 93.75 533 TYR A O 1
ATOM 4125 N N . ILE A 1 534 ? -25.951 5.176 31.168 1.00 94.31 534 ILE A N 1
ATOM 4126 C CA . ILE A 1 534 ? -24.697 4.599 31.662 1.00 94.31 534 ILE A CA 1
ATOM 4127 C C . ILE A 1 534 ? -23.558 4.889 30.679 1.00 94.31 534 ILE A C 1
ATOM 4129 O O . ILE A 1 534 ? -23.794 5.017 29.479 1.00 94.31 534 ILE A O 1
ATOM 4133 N N . ASP A 1 535 ? -22.325 4.955 31.184 1.00 94.38 535 ASP A N 1
ATOM 4134 C CA . ASP A 1 535 ? -21.121 4.963 30.347 1.00 94.38 535 ASP A CA 1
ATOM 4135 C C . ASP A 1 535 ? -20.412 3.613 30.525 1.00 94.38 535 ASP A C 1
ATOM 4137 O O . ASP A 1 535 ? -20.091 3.238 31.654 1.00 94.38 535 ASP A O 1
ATOM 4141 N N . ALA A 1 536 ? -20.144 2.907 29.431 1.00 95.12 536 ALA A N 1
ATOM 4142 C CA . ALA A 1 536 ? -19.420 1.640 29.423 1.00 95.12 536 ALA A CA 1
ATOM 4143 C C . ALA A 1 536 ? -18.123 1.782 28.621 1.00 95.12 536 ALA A C 1
ATOM 4145 O O . ALA A 1 536 ? -18.114 2.399 27.555 1.00 95.12 536 ALA A O 1
ATOM 4146 N N . THR A 1 537 ? -17.027 1.207 29.115 1.00 96.25 537 THR A N 1
ATOM 4147 C CA . THR A 1 537 ? -15.799 1.090 28.322 1.00 96.25 537 THR A CA 1
ATOM 4148 C C . THR A 1 537 ? -15.906 -0.149 27.443 1.00 96.25 537 THR A C 1
ATOM 4150 O O . THR A 1 537 ? -16.063 -1.253 27.957 1.00 96.25 537 THR A O 1
ATOM 4153 N N . CYS A 1 538 ? -15.819 0.043 26.131 1.00 96.56 538 CYS A N 1
ATOM 4154 C CA . CYS A 1 538 ? -15.632 -1.010 25.145 1.00 96.56 538 CYS A CA 1
ATOM 4155 C C . CYS A 1 538 ? -14.127 -1.201 24.930 1.00 96.56 538 CYS A C 1
ATOM 4157 O O . CYS A 1 538 ? -13.472 -0.360 24.313 1.00 96.56 538 CYS A O 1
ATOM 4159 N N . PHE A 1 539 ? -13.573 -2.277 25.474 1.00 96.81 539 PHE A N 1
ATOM 4160 C CA . PHE A 1 539 ? -12.191 -2.695 25.293 1.00 96.81 539 PHE A CA 1
ATOM 4161 C C . PHE A 1 539 ? -12.042 -3.490 24.003 1.00 96.81 539 PHE A C 1
ATOM 4163 O O . PHE A 1 539 ? -12.805 -4.421 23.742 1.00 96.81 539 PHE A O 1
ATOM 4170 N N . ILE A 1 540 ? -11.029 -3.126 23.227 1.00 96.56 540 ILE A N 1
ATOM 4171 C CA . ILE A 1 540 ? -10.727 -3.696 21.923 1.00 96.56 540 ILE A CA 1
ATOM 4172 C C . ILE A 1 540 ? -9.351 -4.339 22.012 1.00 96.56 540 ILE A C 1
ATOM 4174 O O . ILE A 1 540 ? -8.349 -3.681 22.297 1.00 96.56 540 ILE A O 1
ATOM 4178 N N . SER A 1 541 ? -9.289 -5.654 21.817 1.00 95.56 541 SER A N 1
ATOM 4179 C CA . SER A 1 541 ? -8.011 -6.363 21.852 1.00 95.56 541 SER A CA 1
ATOM 4180 C C . SER A 1 541 ? -7.067 -5.906 20.736 1.00 95.56 541 SER A C 1
ATOM 4182 O O . SER A 1 541 ? -7.491 -5.272 19.774 1.00 95.56 541 SER A O 1
ATOM 4184 N N . GLU A 1 542 ? -5.777 -6.245 20.839 1.00 95.19 542 GLU A N 1
ATOM 4185 C CA . GLU A 1 542 ? -4.884 -6.110 19.682 1.00 95.19 542 GLU A CA 1
ATOM 4186 C C . GLU A 1 542 ? -5.427 -6.951 18.511 1.00 95.19 542 GLU A C 1
ATOM 4188 O 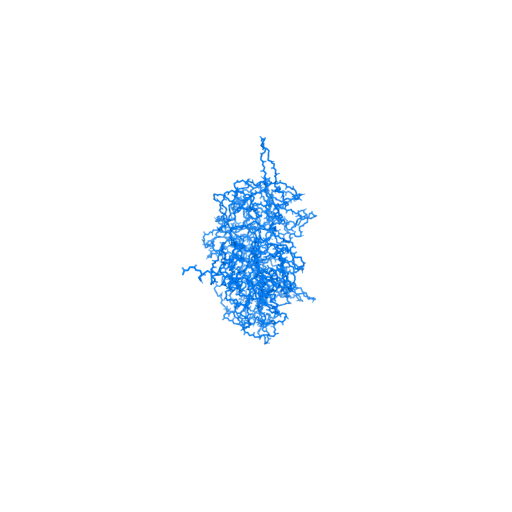O . GLU A 1 542 ? -6.068 -7.990 18.716 1.00 95.19 542 GLU A O 1
ATOM 4193 N N . ASN A 1 543 ? -5.224 -6.491 17.280 1.00 96.12 543 ASN A N 1
ATOM 4194 C CA . ASN A 1 543 ? -5.596 -7.190 16.053 1.00 96.12 543 ASN A CA 1
ATOM 4195 C C . ASN A 1 543 ? -4.537 -8.252 15.716 1.00 96.12 543 ASN A C 1
ATOM 4197 O O . ASN A 1 543 ? -3.820 -8.180 14.721 1.00 96.12 543 ASN A O 1
ATOM 4201 N N . TYR A 1 544 ? -4.396 -9.207 16.636 1.00 96.12 544 TYR A N 1
ATOM 4202 C CA . TYR A 1 544 ? -3.439 -10.304 16.600 1.00 96.12 544 TYR A CA 1
ATOM 4203 C C . TYR A 1 544 ? -4.152 -11.606 16.962 1.00 96.12 544 TYR A C 1
ATOM 4205 O O . TYR A 1 544 ? -4.797 -11.695 18.010 1.00 96.12 544 TYR A O 1
ATOM 4213 N N . TYR A 1 545 ? -3.976 -12.643 16.146 1.00 95.50 545 TYR A N 1
ATOM 4214 C CA . TYR A 1 545 ? -4.650 -13.926 16.334 1.00 95.50 545 TYR A CA 1
ATOM 4215 C C . TYR A 1 545 ? -3.637 -15.023 16.644 1.00 95.50 545 TYR A C 1
ATOM 4217 O O . TYR A 1 545 ? -2.955 -15.543 15.766 1.00 95.50 545 TYR A O 1
ATOM 4225 N N . LYS A 1 546 ? -3.576 -15.420 17.918 1.00 94.88 546 LYS A N 1
ATOM 4226 C CA . LYS A 1 546 ? -2.623 -16.428 18.413 1.00 94.88 546 LYS A CA 1
ATOM 4227 C C . LYS A 1 546 ? -2.810 -17.832 17.833 1.00 94.88 546 LYS A C 1
ATOM 4229 O O . LYS A 1 546 ? -1.910 -18.642 17.961 1.00 94.88 546 LYS A O 1
ATOM 4234 N N . ASN A 1 547 ? -3.971 -18.130 17.254 1.00 95.62 547 ASN A N 1
ATOM 4235 C CA . ASN A 1 547 ? -4.303 -19.448 16.700 1.00 95.62 547 ASN A CA 1
ATOM 4236 C C . ASN A 1 547 ? -4.280 -19.457 15.161 1.00 95.62 547 ASN A C 1
ATOM 4238 O O . ASN A 1 547 ? -4.747 -20.419 14.563 1.00 95.62 547 ASN A O 1
ATOM 4242 N N . LEU A 1 548 ? -3.810 -18.372 14.534 1.00 96.81 548 LEU A N 1
ATOM 4243 C CA . LEU A 1 548 ? -3.746 -18.220 13.084 1.00 96.81 548 LEU A CA 1
ATOM 4244 C C . LEU A 1 548 ? -2.302 -18.010 12.627 1.00 96.81 548 LEU A C 1
ATOM 4246 O O . LEU A 1 548 ? -1.409 -17.644 13.405 1.00 96.81 548 LEU A O 1
ATOM 4250 N N . THR A 1 549 ? -2.071 -18.204 11.332 1.00 98.00 549 THR A N 1
ATOM 4251 C CA . THR A 1 549 ? -0.842 -17.750 10.690 1.00 98.00 549 THR A CA 1
ATOM 4252 C C . THR A 1 549 ? -0.944 -16.253 10.405 1.00 98.00 549 THR A C 1
ATOM 4254 O O . THR A 1 549 ? -2.007 -15.729 10.079 1.00 98.00 549 THR A O 1
ATOM 4257 N N . TRP A 1 550 ? 0.161 -15.521 10.562 1.00 97.38 550 TRP A N 1
ATOM 4258 C CA . TRP A 1 550 ? 0.107 -14.054 10.597 1.00 97.38 550 TRP A CA 1
ATOM 4259 C C . TRP A 1 550 ? -0.287 -13.418 9.261 1.00 97.38 550 TRP A C 1
ATOM 4261 O O . TRP A 1 550 ? -0.852 -12.334 9.249 1.00 97.38 550 TRP A O 1
ATOM 4271 N N . ASN A 1 551 ? -0.090 -14.109 8.137 1.00 95.75 551 ASN A N 1
ATOM 4272 C CA . ASN A 1 551 ? -0.570 -13.672 6.825 1.00 95.75 551 ASN A CA 1
ATOM 4273 C C . ASN A 1 551 ? -2.097 -13.543 6.731 1.00 95.75 551 ASN A C 1
ATOM 4275 O O . ASN A 1 551 ? -2.575 -12.867 5.827 1.00 95.75 551 ASN A O 1
ATOM 4279 N N . GLN A 1 552 ? -2.848 -14.180 7.634 1.00 95.44 552 GLN A N 1
ATOM 4280 C CA . GLN A 1 552 ? -4.309 -14.179 7.612 1.00 95.44 552 GLN A CA 1
ATOM 4281 C C . GLN A 1 552 ? -4.923 -12.896 8.179 1.00 95.44 552 GLN A C 1
ATOM 4283 O O . GLN A 1 552 ? -6.125 -12.732 8.044 1.00 95.44 552 GLN A O 1
ATOM 4288 N N . TYR A 1 553 ? -4.147 -12.004 8.815 1.00 95.00 553 TYR A N 1
ATOM 4289 C CA . TYR A 1 553 ? -4.691 -10.825 9.512 1.00 95.00 553 TYR A CA 1
ATOM 4290 C C . TYR A 1 553 ? -3.837 -9.544 9.421 1.00 95.00 553 TYR A C 1
ATOM 4292 O O . TYR A 1 553 ? -4.110 -8.568 10.119 1.00 95.00 553 TYR A O 1
ATOM 4300 N N . VAL A 1 554 ? -2.787 -9.531 8.598 1.00 95.31 554 VAL A N 1
ATOM 4301 C CA . VAL A 1 554 ? -1.897 -8.368 8.409 1.00 95.31 554 VAL A CA 1
ATOM 4302 C C . VAL A 1 554 ? -2.196 -7.635 7.100 1.00 95.31 554 VAL A C 1
ATOM 4304 O O . VAL A 1 554 ? -2.799 -8.200 6.191 1.00 95.31 554 VAL A O 1
ATOM 4307 N N . ASN A 1 555 ? -1.695 -6.405 6.972 1.00 91.44 555 ASN A N 1
ATOM 4308 C CA . ASN A 1 555 ? -1.721 -5.618 5.733 1.00 91.44 555 ASN A CA 1
ATOM 4309 C C . ASN A 1 555 ? -3.139 -5.349 5.199 1.00 91.44 555 ASN A C 1
ATOM 4311 O O . ASN A 1 555 ? -3.916 -4.648 5.849 1.00 91.44 555 ASN A O 1
ATOM 4315 N N . ASP A 1 556 ? -3.429 -5.880 4.014 1.00 83.06 556 ASP A N 1
ATOM 4316 C CA . ASP A 1 556 ? -4.588 -5.672 3.139 1.00 83.06 556 ASP A CA 1
ATOM 4317 C C . ASP A 1 556 ? -5.737 -6.660 3.392 1.00 83.06 556 ASP A C 1
ATOM 4319 O O . ASP A 1 556 ? -6.727 -6.630 2.668 1.00 83.06 556 ASP A O 1
ATOM 4323 N N . VAL A 1 557 ? -5.635 -7.523 4.410 1.00 85.94 557 VAL A N 1
ATOM 4324 C CA . VAL A 1 557 ? -6.786 -8.311 4.880 1.00 85.94 557 VAL A CA 1
ATOM 4325 C C . VAL A 1 557 ? -7.924 -7.362 5.266 1.00 85.94 557 VAL A C 1
ATOM 4327 O O . VAL A 1 557 ? -7.678 -6.271 5.779 1.00 85.94 557 VAL A O 1
ATOM 4330 N N . ASP A 1 558 ? -9.178 -7.753 5.057 1.00 80.94 558 ASP A N 1
ATOM 4331 C CA . ASP A 1 558 ? -10.301 -6.890 5.420 1.00 80.94 558 ASP A CA 1
ATOM 4332 C C . ASP A 1 558 ? -10.252 -6.517 6.910 1.00 80.94 558 ASP A C 1
ATOM 4334 O O . ASP A 1 558 ? -10.192 -7.378 7.800 1.00 80.94 558 ASP A O 1
ATOM 4338 N N . LYS A 1 559 ? -10.234 -5.202 7.166 1.00 83.94 559 LYS A N 1
ATOM 4339 C CA . LYS A 1 559 ? -10.171 -4.618 8.510 1.00 83.94 559 LYS A CA 1
ATOM 4340 C C . LYS A 1 559 ? -11.344 -5.144 9.333 1.00 83.94 559 LYS A C 1
ATOM 4342 O O . LYS A 1 559 ? -12.470 -5.231 8.845 1.00 83.94 559 LYS A O 1
ATOM 4347 N N . ARG A 1 560 ? -11.104 -5.443 10.610 1.00 90.06 560 ARG A N 1
ATOM 4348 C CA . ARG A 1 560 ? -12.203 -5.810 11.505 1.00 90.06 560 ARG A CA 1
ATOM 4349 C C . ARG A 1 560 ? -12.974 -4.579 11.957 1.00 90.06 560 ARG A C 1
ATOM 4351 O O . ARG A 1 560 ? -12.392 -3.515 12.187 1.00 90.06 560 ARG A O 1
ATOM 4358 N N . ALA A 1 561 ? -14.278 -4.736 12.109 1.00 88.25 561 ALA A N 1
ATOM 4359 C CA . ALA A 1 561 ? -15.170 -3.648 12.458 1.00 88.25 561 ALA A CA 1
ATOM 4360 C C . ALA A 1 561 ? -16.287 -4.115 13.384 1.00 88.25 561 ALA A C 1
ATOM 4362 O O . ALA A 1 561 ? -16.662 -5.287 13.399 1.00 88.25 561 ALA A O 1
ATOM 4363 N N . PHE A 1 562 ? -16.809 -3.179 14.165 1.00 90.12 562 PHE A N 1
ATOM 4364 C CA . PHE A 1 562 ? -17.903 -3.411 15.090 1.00 90.12 562 PHE A CA 1
ATOM 4365 C C . PHE A 1 562 ? -18.809 -2.192 15.139 1.00 90.12 562 PHE A C 1
ATOM 4367 O O . PHE A 1 562 ? -18.351 -1.064 15.336 1.00 90.12 562 PHE A O 1
ATOM 4374 N N . TYR A 1 563 ? -20.107 -2.433 15.003 1.00 86.19 563 TYR A N 1
ATOM 4375 C CA . TYR A 1 563 ? -21.110 -1.380 15.041 1.00 86.19 563 TYR A CA 1
ATOM 4376 C C . TYR A 1 563 ? -22.273 -1.791 15.927 1.00 86.19 563 TYR A C 1
ATOM 4378 O O . TYR A 1 563 ? -22.700 -2.944 15.899 1.00 86.19 563 TYR A O 1
ATOM 4386 N N . VAL A 1 564 ? -22.810 -0.824 16.670 1.00 88.50 564 VAL A N 1
ATOM 4387 C CA . VAL A 1 564 ? -24.053 -0.960 17.433 1.00 88.50 564 VAL A CA 1
ATOM 4388 C C . VAL A 1 564 ? -25.070 0.032 16.882 1.00 88.50 564 VAL A C 1
ATOM 4390 O O . VAL A 1 564 ? -24.811 1.240 16.784 1.00 88.50 564 VAL A O 1
ATOM 4393 N N . ALA A 1 565 ? -26.229 -0.492 16.502 1.00 83.94 565 ALA A N 1
ATOM 4394 C CA . ALA A 1 565 ? -27.252 0.219 15.758 1.00 83.94 565 ALA A CA 1
ATOM 4395 C C . ALA A 1 565 ? -28.645 0.066 16.369 1.00 83.94 565 ALA A C 1
ATOM 4397 O O . ALA A 1 565 ? -28.963 -0.912 17.049 1.00 83.94 565 ALA A O 1
ATOM 4398 N N . ASN A 1 566 ? -29.495 1.036 16.041 1.00 79.50 566 ASN A N 1
ATOM 4399 C CA . ASN A 1 566 ? -30.917 1.005 16.372 1.00 79.50 566 ASN A CA 1
ATOM 4400 C C . ASN A 1 566 ? -31.754 0.462 15.194 1.00 79.50 566 ASN A C 1
ATOM 4402 O O . ASN A 1 566 ? -32.846 -0.059 15.408 1.00 79.50 566 ASN A O 1
ATOM 4406 N N . GLU A 1 567 ? -31.256 0.571 13.952 1.00 75.50 567 GLU A N 1
ATOM 4407 C CA . GLU A 1 567 ? -31.932 0.130 12.720 1.00 75.50 567 GLU A CA 1
ATOM 4408 C C . GLU A 1 567 ? -30.918 -0.318 11.647 1.00 75.50 567 GLU A C 1
ATOM 4410 O O . GLU A 1 567 ? -29.876 0.323 11.507 1.00 75.50 567 GLU A O 1
ATOM 4415 N N . VAL A 1 568 ? -31.237 -1.368 10.868 1.00 72.06 568 VAL A N 1
ATOM 4416 C CA . VAL A 1 568 ? -30.414 -1.891 9.751 1.00 72.06 568 VAL A CA 1
ATOM 4417 C C . VAL A 1 568 ? -31.285 -2.374 8.569 1.00 72.06 568 VAL A C 1
ATOM 4419 O O . VAL A 1 568 ? -32.391 -2.880 8.788 1.00 72.06 568 VAL A O 1
ATOM 4422 N N . LYS A 1 569 ? -30.794 -2.213 7.328 1.00 78.06 569 LYS A N 1
ATOM 4423 C CA . LYS A 1 569 ? -31.373 -2.638 6.032 1.00 78.06 569 LYS A CA 1
ATOM 4424 C C . LYS A 1 569 ? -30.275 -3.183 5.094 1.00 78.06 569 LYS A C 1
ATOM 4426 O O . LYS A 1 569 ? -29.148 -2.699 5.168 1.00 78.06 569 LYS A O 1
ATOM 4431 N N . THR A 1 570 ? -30.605 -4.130 4.208 1.00 73.12 570 THR A N 1
ATOM 4432 C CA . THR A 1 570 ? -29.639 -4.838 3.335 1.00 73.12 570 THR A CA 1
ATOM 4433 C C . THR A 1 570 ? -30.257 -5.218 1.975 1.00 73.12 570 THR A C 1
ATOM 4435 O O . THR A 1 570 ? -31.443 -5.567 1.928 1.00 73.12 570 THR A O 1
ATOM 4438 N N . SER A 1 571 ? -29.458 -5.184 0.896 1.00 75.38 571 SER A N 1
ATOM 4439 C CA . SER A 1 571 ? -29.799 -5.620 -0.478 1.00 75.38 571 SER A CA 1
ATOM 4440 C C . SER A 1 571 ? -30.099 -7.129 -0.584 1.00 75.38 571 SER A C 1
ATOM 4442 O O . SER A 1 571 ? -30.064 -7.852 0.413 1.00 75.38 571 SER A O 1
ATOM 4444 N N . ASN A 1 572 ? -30.470 -7.632 -1.772 1.00 76.12 572 ASN A N 1
ATOM 4445 C CA . ASN A 1 572 ? -30.784 -9.062 -1.948 1.00 76.12 572 ASN A CA 1
ATOM 4446 C C . ASN A 1 572 ? -29.540 -9.951 -1.879 1.00 76.12 572 ASN A C 1
ATOM 4448 O O . ASN A 1 572 ? -29.601 -11.042 -1.319 1.00 76.12 572 ASN A O 1
ATOM 4452 N N . ASP A 1 573 ? -28.431 -9.460 -2.419 1.00 71.06 573 ASP A N 1
ATOM 4453 C CA . ASP A 1 573 ? -27.130 -10.129 -2.440 1.00 71.06 573 ASP A CA 1
ATOM 4454 C C . ASP A 1 573 ? -26.294 -9.931 -1.161 1.00 71.06 573 ASP A C 1
ATOM 4456 O O . ASP A 1 573 ? -25.251 -10.562 -0.999 1.00 71.06 573 ASP A O 1
ATOM 4460 N N . GLY A 1 574 ? -26.728 -9.050 -0.253 1.00 70.38 574 GLY A N 1
ATOM 4461 C CA . GLY A 1 574 ? -26.001 -8.714 0.970 1.00 70.38 574 GLY A CA 1
ATOM 4462 C C . GLY A 1 574 ? -24.877 -7.680 0.818 1.00 70.38 574 GLY A C 1
ATOM 4463 O O . GLY A 1 574 ? -24.288 -7.302 1.828 1.00 70.38 574 GLY A O 1
ATOM 4464 N N . ARG A 1 575 ? -24.578 -7.207 -0.400 1.00 78.00 575 ARG A N 1
ATOM 4465 C CA . ARG A 1 575 ? -23.401 -6.367 -0.709 1.00 78.00 575 ARG A CA 1
ATOM 4466 C C . ARG A 1 575 ? -23.608 -4.873 -0.421 1.00 78.00 575 ARG A C 1
ATOM 4468 O O . ARG A 1 575 ? -22.628 -4.146 -0.256 1.00 78.00 575 ARG A O 1
ATOM 4475 N N . SER A 1 576 ? -24.859 -4.431 -0.276 1.00 81.12 576 SER A N 1
ATOM 4476 C CA . SER A 1 576 ? -25.226 -3.059 0.094 1.00 81.12 576 SER A CA 1
ATOM 4477 C C . SER A 1 576 ? -25.998 -3.032 1.412 1.00 81.12 576 SER A C 1
ATOM 4479 O O . SER A 1 576 ? -27.053 -3.656 1.557 1.00 81.12 576 SER A O 1
ATOM 4481 N N . VAL A 1 577 ? -25.483 -2.284 2.391 1.00 74.25 577 VAL A N 1
ATOM 4482 C CA . VAL A 1 577 ? -26.032 -2.218 3.757 1.00 74.25 577 VAL A CA 1
ATOM 4483 C C . VAL A 1 577 ? -26.251 -0.768 4.177 1.00 74.25 577 VAL A C 1
ATOM 4485 O O . VAL A 1 577 ? -25.400 0.086 3.950 1.00 74.25 577 VAL A O 1
ATOM 4488 N N . PHE A 1 578 ? -27.374 -0.488 4.842 1.00 82.06 578 PHE A N 1
ATOM 4489 C CA . PHE A 1 578 ? -27.663 0.803 5.468 1.00 82.06 578 PHE A CA 1
ATOM 4490 C C . PHE A 1 578 ? -28.046 0.626 6.939 1.00 82.06 578 PHE A C 1
ATOM 4492 O O . PHE A 1 578 ? -28.997 -0.092 7.251 1.00 82.06 578 PHE A O 1
ATOM 4499 N N . ALA A 1 579 ? -27.356 1.318 7.846 1.00 74.00 579 ALA A N 1
ATOM 4500 C CA . ALA A 1 579 ? -27.641 1.270 9.279 1.00 74.00 579 ALA A CA 1
ATOM 4501 C C . ALA A 1 579 ? -27.705 2.664 9.919 1.00 74.00 579 ALA A C 1
ATOM 4503 O O . ALA A 1 579 ? -26.894 3.537 9.614 1.00 74.00 579 ALA A O 1
ATOM 4504 N N . LYS A 1 580 ? -28.633 2.851 10.869 1.00 78.19 580 LYS A N 1
ATOM 4505 C CA . LYS A 1 580 ? -28.644 4.011 11.777 1.00 78.19 580 LYS A CA 1
ATOM 4506 C C . LYS A 1 580 ? -27.934 3.640 13.071 1.00 78.19 580 LYS A C 1
ATOM 4508 O O . LYS A 1 580 ? -28.491 2.955 13.938 1.00 78.19 580 LYS A O 1
ATOM 4513 N N . THR A 1 581 ? -26.690 4.078 13.178 1.00 68.56 581 THR A N 1
ATOM 4514 C CA . THR A 1 581 ? -25.733 3.644 14.200 1.00 68.56 581 THR A CA 1
ATOM 4515 C C . THR A 1 581 ? -25.582 4.652 15.332 1.00 68.56 581 THR A C 1
ATOM 4517 O O . THR A 1 581 ? -25.462 5.856 15.095 1.00 68.56 581 THR A O 1
ATOM 4520 N N . GLN A 1 582 ? -25.511 4.154 16.571 1.00 76.31 582 GLN A N 1
ATOM 4521 C CA . GLN A 1 582 ? -25.113 4.967 17.726 1.00 76.31 582 GLN A CA 1
ATOM 4522 C C . GLN A 1 582 ? -23.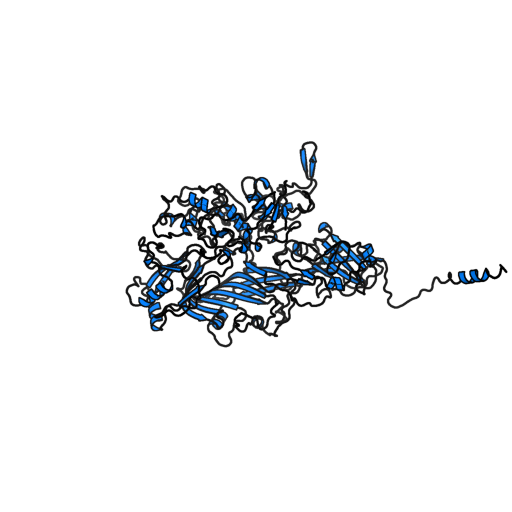587 4.970 17.871 1.00 76.31 582 GLN A C 1
ATOM 4524 O O . GLN A 1 582 ? -22.986 6.029 18.058 1.00 76.31 582 GLN A O 1
ATOM 4529 N N . TYR A 1 583 ? -22.956 3.805 17.697 1.00 86.00 583 TYR A N 1
ATOM 4530 C CA . TYR A 1 583 ? -21.509 3.639 17.808 1.00 86.00 583 TYR A CA 1
ATOM 4531 C C . TYR A 1 583 ? -20.959 2.773 16.683 1.00 86.00 583 TYR A C 1
ATOM 4533 O O . TYR A 1 583 ? -21.567 1.773 16.304 1.00 86.00 583 TYR A O 1
ATOM 4541 N N . GLY A 1 584 ? -19.795 3.159 16.175 1.00 85.12 584 GLY A N 1
ATOM 4542 C CA . GLY A 1 584 ? -19.033 2.393 15.205 1.00 85.12 584 GLY A CA 1
ATOM 4543 C C . GLY A 1 584 ? -17.545 2.456 15.480 1.00 85.12 584 GLY A C 1
ATOM 4544 O O . GLY A 1 584 ? -17.032 3.484 15.927 1.00 85.12 584 GLY A O 1
ATOM 4545 N N . LEU A 1 585 ? -16.855 1.356 15.213 1.00 88.31 585 LEU A N 1
ATOM 4546 C CA . LEU A 1 585 ? -15.407 1.338 15.177 1.00 88.31 585 LEU A CA 1
ATOM 4547 C C . LEU A 1 585 ? -14.876 0.398 14.102 1.00 88.31 585 LEU A C 1
ATOM 4549 O O . LEU A 1 585 ? -15.444 -0.656 13.831 1.00 88.31 585 LEU A O 1
ATOM 4553 N N . THR A 1 586 ? -13.747 0.783 13.526 1.00 88.12 586 THR A N 1
ATOM 4554 C CA . THR A 1 586 ? -12.928 -0.047 12.635 1.00 88.12 586 THR A CA 1
ATOM 4555 C C . THR A 1 586 ? -11.537 -0.133 13.233 1.00 88.12 586 THR A C 1
ATOM 4557 O O . THR A 1 586 ? -11.052 0.878 13.740 1.00 88.12 586 THR A O 1
ATOM 4560 N N . GLN A 1 587 ? -10.865 -1.272 13.139 1.00 92.12 587 GLN A N 1
ATOM 4561 C CA . GLN A 1 587 ? -9.500 -1.413 13.637 1.00 92.12 587 GLN A CA 1
ATOM 4562 C C . GLN A 1 587 ? -8.528 -1.719 12.500 1.00 92.12 587 GLN A C 1
ATOM 4564 O O . GLN A 1 587 ? -8.786 -2.601 11.680 1.00 92.12 587 GLN A O 1
ATOM 4569 N N . TYR A 1 588 ? -7.405 -0.999 12.452 1.00 92.38 588 TYR A N 1
ATOM 4570 C CA . TYR A 1 588 ? -6.342 -1.289 11.495 1.00 92.38 588 TYR A CA 1
ATOM 4571 C C . TYR A 1 588 ? -5.735 -2.678 11.728 1.00 92.38 588 TYR A C 1
ATOM 4573 O O . TYR A 1 588 ? -5.722 -3.218 12.839 1.00 92.38 588 TYR A O 1
ATOM 4581 N N . ASN A 1 589 ? -5.199 -3.254 10.657 1.00 94.19 589 ASN A N 1
ATOM 4582 C CA . ASN A 1 589 ? -4.366 -4.447 10.738 1.00 94.19 589 ASN A CA 1
ATOM 4583 C C . ASN A 1 589 ? -2.934 -4.065 11.077 1.00 94.19 589 ASN A C 1
ATOM 4585 O O . ASN A 1 589 ? -2.463 -2.998 10.679 1.00 94.19 589 ASN A O 1
ATOM 4589 N N . ILE A 1 590 ? -2.220 -4.981 11.726 1.00 97.31 590 ILE A N 1
ATOM 4590 C CA . ILE A 1 590 ? -0.771 -4.860 11.879 1.00 97.31 590 ILE A CA 1
ATOM 4591 C C . ILE A 1 590 ? -0.146 -4.858 10.477 1.00 97.31 590 ILE A C 1
ATOM 4593 O O . ILE A 1 590 ? -0.481 -5.708 9.649 1.00 97.31 590 ILE A O 1
ATOM 4597 N N . GLN A 1 591 ? 0.749 -3.911 10.202 1.00 96.25 591 GLN A N 1
ATOM 4598 C CA . GLN A 1 591 ? 1.366 -3.762 8.883 1.00 96.25 591 GLN A CA 1
ATOM 4599 C C . GLN A 1 591 ? 2.770 -4.365 8.886 1.00 96.25 591 GLN A C 1
ATOM 4601 O O . GLN A 1 591 ? 3.582 -4.070 9.758 1.00 96.25 591 GLN A O 1
ATOM 4606 N N . THR A 1 592 ? 3.080 -5.227 7.926 1.00 97.12 592 THR A N 1
ATOM 4607 C CA . THR A 1 592 ? 4.367 -5.913 7.808 1.00 97.12 592 THR A CA 1
ATOM 4608 C C . THR A 1 592 ? 4.821 -5.962 6.358 1.00 97.12 592 THR A C 1
ATOM 4610 O O . THR A 1 592 ? 4.021 -6.138 5.445 1.00 97.12 592 THR A O 1
ATOM 4613 N N . PHE A 1 593 ? 6.125 -5.849 6.144 1.00 96.62 593 PHE A N 1
ATOM 4614 C CA . PHE A 1 593 ? 6.725 -6.004 4.822 1.00 96.62 593 PHE A CA 1
ATOM 4615 C C . PHE A 1 593 ? 7.259 -7.416 4.556 1.00 96.62 593 PHE A C 1
ATOM 4617 O O . PHE A 1 593 ? 7.833 -7.678 3.497 1.00 96.62 593 PHE A O 1
ATOM 4624 N N . TYR A 1 594 ? 7.137 -8.314 5.537 1.00 97.81 594 TYR A N 1
ATOM 4625 C CA . TYR A 1 594 ? 7.583 -9.689 5.376 1.00 97.81 594 TYR A CA 1
ATOM 4626 C C . TYR A 1 594 ? 6.713 -10.417 4.354 1.00 97.81 594 TYR A C 1
ATOM 4628 O O . TYR A 1 594 ? 5.498 -10.225 4.311 1.00 97.81 594 TYR A O 1
ATOM 4636 N N . ASP A 1 595 ? 7.344 -11.299 3.582 1.00 95.25 595 ASP A N 1
ATOM 4637 C CA . ASP A 1 595 ? 6.667 -12.161 2.619 1.00 95.25 595 ASP A CA 1
ATOM 4638 C C . ASP A 1 595 ? 5.642 -13.034 3.339 1.00 95.25 595 ASP A C 1
ATOM 4640 O O . ASP A 1 595 ? 5.986 -13.952 4.091 1.00 95.25 595 ASP A O 1
ATOM 4644 N N . ARG A 1 596 ? 4.364 -12.750 3.085 1.00 93.94 596 ARG A N 1
ATOM 4645 C CA . ARG A 1 596 ? 3.229 -13.434 3.705 1.00 93.94 596 ARG A CA 1
ATOM 4646 C C . ARG A 1 596 ? 3.216 -14.939 3.447 1.00 93.94 596 ARG A C 1
ATOM 4648 O O . ARG A 1 596 ? 2.692 -15.680 4.278 1.00 93.94 596 ARG A O 1
ATOM 4655 N N . SER A 1 597 ? 3.843 -15.420 2.373 1.00 93.62 597 SER A N 1
ATOM 4656 C CA . SER A 1 597 ? 3.997 -16.858 2.119 1.00 93.62 597 SER A CA 1
ATOM 4657 C C . SER A 1 597 ? 4.909 -17.558 3.140 1.00 93.62 597 SER A C 1
ATOM 4659 O O . SER A 1 597 ? 4.847 -18.777 3.295 1.00 93.62 597 SER A O 1
ATOM 4661 N N . LYS A 1 598 ? 5.728 -16.804 3.890 1.00 96.25 598 LYS A N 1
ATOM 4662 C CA . LYS A 1 598 ? 6.612 -17.318 4.951 1.00 96.25 598 LYS A CA 1
ATOM 4663 C C . LYS A 1 598 ? 5.922 -17.486 6.300 1.00 96.25 598 LYS A C 1
ATOM 4665 O O . LYS A 1 598 ? 6.562 -17.944 7.257 1.00 96.25 598 LYS A O 1
ATOM 4670 N N . ALA A 1 599 ? 4.645 -17.128 6.412 1.00 96.38 599 ALA A N 1
ATOM 4671 C CA . ALA A 1 599 ? 3.886 -17.369 7.628 1.00 96.38 599 ALA A CA 1
ATOM 4672 C C . ALA A 1 599 ? 3.911 -18.861 8.011 1.00 96.38 599 ALA A C 1
ATOM 4674 O O . ALA A 1 599 ? 4.026 -19.746 7.167 1.00 96.38 599 ALA A O 1
ATOM 4675 N N . GLY A 1 600 ? 3.928 -19.154 9.312 1.00 95.88 600 GLY A N 1
ATOM 4676 C CA . GLY A 1 600 ? 4.196 -20.495 9.847 1.00 95.88 600 GLY A CA 1
ATOM 4677 C C . GLY A 1 600 ? 5.686 -20.842 9.963 1.00 95.88 600 GLY A C 1
ATOM 4678 O O . GLY A 1 600 ? 6.096 -21.414 10.973 1.00 95.88 600 GLY A O 1
ATOM 4679 N N . SER A 1 601 ? 6.509 -20.433 8.993 1.00 96.62 601 SER A N 1
ATOM 4680 C CA . SER A 1 601 ? 7.933 -20.807 8.927 1.00 96.62 601 SER A CA 1
ATOM 4681 C C . SER A 1 601 ? 8.847 -19.872 9.720 1.00 96.62 601 SER A C 1
ATOM 4683 O O . SER A 1 601 ? 9.837 -20.315 10.299 1.00 96.62 601 SER A O 1
ATOM 4685 N N . ILE A 1 602 ? 8.512 -18.582 9.783 1.00 97.19 602 ILE A N 1
ATOM 4686 C CA . ILE A 1 602 ? 9.319 -17.567 10.474 1.00 97.19 602 ILE A CA 1
ATOM 4687 C C . ILE A 1 602 ? 8.495 -16.763 11.482 1.00 97.19 602 ILE A C 1
ATOM 4689 O O . ILE A 1 602 ? 7.265 -16.685 11.404 1.00 97.19 602 ILE A O 1
ATOM 4693 N N . THR A 1 603 ? 9.198 -16.139 12.424 1.00 98.06 603 THR A N 1
ATOM 4694 C CA . THR A 1 603 ? 8.672 -15.005 13.191 1.00 98.06 603 THR A CA 1
ATOM 4695 C C . THR A 1 603 ? 8.947 -13.736 12.390 1.00 98.06 603 THR A C 1
ATOM 4697 O O . THR A 1 603 ? 10.105 -13.462 12.084 1.00 98.06 603 THR A O 1
ATOM 4700 N N . ALA A 1 604 ? 7.916 -12.970 12.055 1.00 98.19 604 ALA A N 1
ATOM 4701 C CA . ALA A 1 604 ? 8.052 -11.647 11.445 1.00 98.19 604 ALA A CA 1
ATOM 4702 C C . ALA A 1 604 ? 7.913 -10.549 12.515 1.00 98.19 604 ALA A C 1
ATOM 4704 O O . ALA A 1 604 ? 7.710 -10.839 13.696 1.00 98.19 604 ALA A O 1
ATOM 4705 N N . TYR A 1 605 ? 7.988 -9.283 12.116 1.00 98.19 605 TYR A N 1
ATOM 4706 C CA . TYR A 1 605 ? 7.459 -8.174 12.912 1.00 98.19 605 TYR A CA 1
ATOM 4707 C C . TYR A 1 605 ? 6.576 -7.288 12.037 1.00 98.19 605 TYR A C 1
ATOM 4709 O O . TYR A 1 605 ? 6.715 -7.275 10.812 1.00 98.19 605 TYR A O 1
ATOM 4717 N N . GLY A 1 606 ? 5.670 -6.547 12.661 1.00 97.69 606 GLY A N 1
ATOM 4718 C CA . GLY A 1 606 ? 4.886 -5.512 12.000 1.00 97.69 606 GLY A CA 1
ATOM 4719 C C . GLY A 1 606 ? 4.730 -4.278 12.878 1.00 97.69 606 GLY A C 1
ATOM 4720 O O . GLY A 1 606 ? 5.076 -4.319 14.058 1.00 97.69 606 GLY A O 1
ATOM 4721 N N . CYS A 1 607 ? 4.255 -3.183 12.300 1.00 96.75 607 CYS A N 1
ATOM 4722 C CA . CYS A 1 607 ? 4.056 -1.909 12.973 1.00 96.75 607 CYS A CA 1
ATOM 4723 C C . CYS A 1 607 ? 2.576 -1.554 13.139 1.00 96.75 607 CYS A C 1
ATOM 4725 O O . CYS A 1 607 ? 1.698 -2.079 12.446 1.00 96.75 607 CYS A O 1
ATOM 4727 N N . GLU A 1 608 ? 2.335 -0.632 14.067 1.00 95.25 608 GLU A N 1
ATOM 4728 C CA . GLU A 1 608 ? 1.073 0.097 14.189 1.00 95.25 608 GLU A CA 1
ATOM 4729 C C . GLU A 1 608 ? 0.870 1.031 12.976 1.00 95.25 608 GLU A C 1
ATOM 4731 O O . GLU A 1 608 ? 1.786 1.269 12.182 1.00 95.25 608 GLU A O 1
ATOM 4736 N N . THR A 1 609 ? -0.334 1.558 12.781 1.00 92.12 609 THR A N 1
ATOM 4737 C CA . THR A 1 609 ? -0.704 2.325 11.579 1.00 92.12 609 THR A CA 1
ATOM 4738 C C . THR A 1 609 ? -0.710 3.838 11.797 1.00 92.12 609 THR A C 1
ATOM 4740 O O . THR A 1 609 ? -0.354 4.577 10.880 1.00 92.12 609 THR A O 1
ATOM 4743 N N . ILE A 1 610 ? -1.018 4.319 12.994 1.00 88.62 610 ILE A N 1
ATOM 4744 C CA . ILE A 1 610 ? -1.052 5.733 13.369 1.00 88.62 610 ILE A CA 1
ATOM 4745 C C . ILE A 1 610 ? -0.102 5.990 14.545 1.00 88.62 610 ILE A C 1
ATOM 4747 O O . ILE A 1 610 ? 0.151 5.112 15.359 1.00 88.62 610 ILE A O 1
ATOM 4751 N N . ASN A 1 611 ? 0.451 7.202 14.630 1.00 86.75 611 ASN A N 1
ATOM 4752 C CA . ASN A 1 611 ? 1.256 7.594 15.788 1.00 86.75 611 ASN A CA 1
ATOM 4753 C C . ASN A 1 611 ? 0.346 8.260 16.820 1.00 86.75 611 ASN A C 1
ATOM 4755 O O . ASN A 1 611 ? -0.254 9.295 16.520 1.00 86.75 611 ASN A O 1
ATOM 4759 N N . ASP A 1 612 ? 0.309 7.758 18.050 1.00 84.75 612 ASP A N 1
ATOM 4760 C CA . ASP A 1 612 ? -0.425 8.443 19.116 1.00 84.75 612 ASP A CA 1
ATOM 4761 C C . ASP A 1 612 ? 0.335 9.664 19.669 1.00 84.75 612 ASP A C 1
ATOM 4763 O O . ASP A 1 612 ? -0.249 10.435 20.424 1.00 84.75 612 ASP A O 1
ATOM 4767 N N . GLU A 1 613 ? 1.613 9.865 19.344 1.00 91.06 613 GLU A N 1
ATOM 4768 C CA . GLU A 1 613 ? 2.457 10.930 19.913 1.00 91.06 613 GLU A CA 1
ATOM 4769 C C . GLU A 1 613 ? 2.251 12.295 19.239 1.00 91.06 613 GLU A C 1
ATOM 4771 O O . GLU A 1 613 ? 2.650 13.328 19.787 1.00 91.06 613 GLU A O 1
ATOM 4776 N N . GLU A 1 614 ? 1.647 12.319 18.048 1.00 85.44 614 GLU A N 1
ATOM 4777 C CA . GLU A 1 614 ? 1.479 13.541 17.264 1.00 85.44 614 GLU A CA 1
ATOM 4778 C C . GLU A 1 614 ? 0.666 14.586 18.051 1.00 85.44 614 GLU A C 1
ATOM 4780 O O . GLU A 1 614 ? -0.437 14.327 18.529 1.00 85.44 614 GLU A O 1
ATOM 4785 N N . GLY A 1 615 ? 1.250 15.775 18.235 1.00 84.81 615 GLY A N 1
ATOM 4786 C CA . GLY A 1 615 ? 0.638 16.868 18.997 1.00 84.81 615 GLY A CA 1
ATOM 4787 C C . GLY A 1 615 ? 0.648 16.712 20.526 1.00 84.81 615 GLY A C 1
ATOM 4788 O O . GLY A 1 615 ? 0.010 17.518 21.196 1.00 84.81 615 GLY A O 1
ATOM 4789 N N . LYS A 1 616 ? 1.351 15.717 21.097 1.00 87.38 616 LYS A N 1
ATOM 4790 C CA . LYS A 1 616 ? 1.353 15.430 22.552 1.00 87.38 616 LYS A CA 1
ATOM 4791 C C . LYS A 1 616 ? 2.681 15.720 23.277 1.00 87.38 616 LYS A C 1
ATOM 4793 O O . LYS A 1 616 ? 2.919 15.175 24.351 1.00 87.38 616 LYS A O 1
ATOM 4798 N N . ASP A 1 617 ? 3.550 16.549 22.693 1.00 88.50 617 ASP A N 1
ATOM 4799 C CA . ASP A 1 617 ? 4.826 17.016 23.279 1.00 88.50 617 ASP A CA 1
ATOM 4800 C C . ASP A 1 617 ? 5.741 15.913 23.853 1.00 88.50 617 ASP A C 1
ATOM 4802 O O . ASP A 1 617 ? 6.464 16.107 24.837 1.00 88.50 617 ASP A O 1
ATOM 4806 N N . PHE A 1 618 ? 5.746 14.738 23.220 1.00 93.56 618 PHE A N 1
ATOM 4807 C CA . PHE A 1 618 ? 6.670 13.665 23.574 1.00 93.56 618 PHE A CA 1
ATOM 4808 C C . PHE A 1 618 ? 8.122 14.071 23.303 1.00 93.56 618 PHE A C 1
ATOM 4810 O O . PHE A 1 618 ? 8.447 14.742 22.322 1.00 93.56 618 PHE A O 1
ATOM 4817 N N . THR A 1 619 ? 9.018 13.617 24.177 1.00 93.50 619 THR A N 1
ATOM 4818 C CA . THR A 1 619 ? 10.470 13.770 24.013 1.00 93.50 619 THR A CA 1
ATOM 4819 C C . THR A 1 619 ? 11.164 12.467 24.382 1.00 93.50 619 THR A C 1
ATOM 4821 O O . THR A 1 619 ? 10.571 11.613 25.039 1.00 93.50 619 THR A O 1
ATOM 4824 N N . VAL A 1 620 ? 12.439 12.304 24.015 1.00 92.38 620 VAL A N 1
ATOM 4825 C CA . VAL A 1 620 ? 13.215 11.098 24.369 1.00 92.38 620 VAL A CA 1
ATOM 4826 C C . VAL A 1 620 ? 13.119 10.796 25.869 1.00 92.38 620 VAL A C 1
ATOM 4828 O O . VAL A 1 620 ? 12.693 9.711 26.259 1.00 92.38 620 VAL A O 1
ATOM 4831 N N . LYS A 1 621 ? 13.418 11.779 26.723 1.00 89.94 621 LYS A N 1
ATOM 4832 C CA . LYS A 1 621 ? 13.394 11.600 28.182 1.00 89.94 621 LYS A CA 1
ATOM 4833 C C . LYS A 1 621 ? 12.002 11.713 28.811 1.00 89.94 621 LYS A C 1
ATOM 4835 O O . LYS A 1 621 ? 11.760 11.119 29.857 1.00 89.94 621 LYS A O 1
ATOM 4840 N N . GLY A 1 622 ? 11.086 12.473 28.206 1.00 87.94 622 GLY A N 1
ATOM 4841 C CA . GLY A 1 622 ? 9.802 12.816 28.821 1.00 87.94 622 GLY A CA 1
ATOM 4842 C C . GLY A 1 622 ? 9.980 13.424 30.216 1.00 87.94 622 GLY A C 1
ATOM 4843 O O . GLY A 1 622 ? 10.781 14.337 30.415 1.00 87.94 622 GLY A O 1
ATOM 4844 N N . LYS A 1 623 ? 9.253 12.872 31.194 1.00 80.38 623 LYS A N 1
ATOM 4845 C CA . LYS A 1 623 ? 9.375 13.202 32.627 1.00 80.38 623 LYS A CA 1
ATOM 4846 C C . LYS A 1 623 ? 10.519 12.459 33.344 1.00 80.38 623 LYS A C 1
ATOM 4848 O O . LYS A 1 623 ? 10.718 12.669 34.535 1.00 80.38 623 LYS A O 1
ATOM 4853 N N . GLY A 1 624 ? 11.236 11.572 32.652 1.00 81.44 624 GLY A N 1
ATOM 4854 C CA . GLY A 1 624 ? 12.348 10.793 33.195 1.00 81.44 624 GLY A CA 1
ATOM 4855 C C . GLY A 1 624 ? 13.721 11.437 32.971 1.00 81.44 624 GLY A C 1
ATOM 4856 O O . GLY A 1 624 ? 13.848 12.536 32.428 1.00 81.44 624 GLY A O 1
ATOM 4857 N N . SER A 1 625 ? 14.771 10.722 33.382 1.00 83.31 625 SER A N 1
ATOM 4858 C CA . SER A 1 625 ? 16.180 11.116 33.211 1.00 83.31 625 SER A CA 1
ATOM 4859 C C . SER A 1 625 ? 16.906 10.352 32.097 1.00 83.31 625 SER A C 1
ATOM 4861 O O . SER A 1 625 ? 17.990 10.757 31.683 1.00 83.31 625 SER A O 1
ATOM 4863 N N . GLN A 1 626 ? 16.320 9.262 31.597 1.00 88.94 626 GLN A N 1
ATOM 4864 C CA . GLN A 1 626 ? 16.924 8.411 30.578 1.00 88.94 626 GLN A CA 1
ATOM 4865 C C . GLN A 1 626 ? 16.939 9.115 29.208 1.00 88.94 626 GLN A C 1
ATOM 4867 O O . GLN A 1 626 ? 15.918 9.615 28.742 1.00 88.94 626 GLN A O 1
ATOM 4872 N N . THR A 1 627 ? 18.099 9.166 28.548 1.00 88.12 627 THR A N 1
ATOM 4873 C CA . THR A 1 627 ? 18.302 9.887 27.271 1.00 88.12 627 THR A CA 1
ATOM 4874 C C . THR A 1 627 ? 18.607 8.973 26.082 1.00 88.12 627 THR A C 1
ATOM 4876 O O . THR A 1 627 ? 18.730 9.447 24.952 1.00 88.12 627 THR A O 1
ATOM 4879 N N . SER A 1 628 ? 18.736 7.670 26.324 1.00 90.31 628 SER A N 1
ATOM 4880 C CA . SER A 1 628 ? 18.956 6.617 25.327 1.00 90.31 628 SER A CA 1
ATOM 4881 C C . SER A 1 628 ? 18.510 5.271 25.900 1.00 90.31 628 SER A C 1
ATOM 4883 O O . SER A 1 628 ? 18.399 5.146 27.119 1.00 90.31 628 SER A O 1
ATOM 4885 N N . SER A 1 629 ? 18.248 4.279 25.045 1.00 93.69 629 SER A N 1
ATOM 4886 C CA . SER A 1 629 ? 17.910 2.932 25.522 1.00 93.69 629 SER A CA 1
ATOM 4887 C C . SER A 1 629 ? 19.078 2.328 26.317 1.00 93.69 629 SER A C 1
ATOM 4889 O O . SER A 1 629 ? 20.250 2.497 25.957 1.00 93.69 629 SER A O 1
ATOM 4891 N N . TYR A 1 630 ? 18.765 1.620 27.401 1.00 94.12 630 TYR A N 1
ATOM 4892 C CA . TYR A 1 630 ? 19.707 0.754 28.109 1.00 94.12 630 TYR A CA 1
ATOM 4893 C C . TYR A 1 630 ? 19.970 -0.545 27.343 1.00 94.12 630 TYR A C 1
ATOM 4895 O O . TYR A 1 630 ? 21.007 -1.179 27.546 1.00 94.12 630 TYR A O 1
ATOM 4903 N N . GLY A 1 631 ? 19.080 -0.894 26.413 1.00 94.62 631 GLY A N 1
ATOM 4904 C CA . GLY A 1 631 ? 19.279 -1.959 25.448 1.00 94.62 631 GLY A CA 1
ATOM 4905 C C . GLY A 1 631 ? 20.520 -1.769 24.570 1.00 94.62 631 GLY A C 1
ATOM 4906 O O . GLY A 1 631 ? 21.055 -0.668 24.388 1.00 94.62 631 GLY A O 1
ATOM 4907 N N . ARG A 1 632 ? 21.016 -2.888 24.040 1.00 95.62 632 ARG A N 1
ATOM 4908 C CA . ARG A 1 632 ? 22.184 -2.959 23.144 1.00 95.62 632 ARG A CA 1
ATOM 4909 C C . ARG A 1 632 ? 21.927 -3.821 21.908 1.00 95.62 632 ARG A C 1
ATOM 4911 O O . ARG A 1 632 ? 22.831 -3.989 21.095 1.00 95.62 632 ARG A O 1
ATOM 4918 N N . ASP A 1 633 ? 20.723 -4.368 21.762 1.00 96.50 633 ASP A N 1
ATOM 4919 C CA . ASP A 1 633 ? 20.363 -5.191 20.616 1.00 96.50 633 ASP A CA 1
ATOM 4920 C C . ASP A 1 633 ? 20.125 -4.285 19.399 1.00 96.50 633 ASP A C 1
ATOM 4922 O O . ASP A 1 633 ? 19.326 -3.347 19.437 1.00 96.50 633 ASP A O 1
ATOM 4926 N N . THR A 1 634 ? 20.853 -4.531 18.313 1.00 94.62 634 THR A N 1
ATOM 4927 C CA . THR A 1 634 ? 20.749 -3.746 17.074 1.00 94.62 634 THR A CA 1
ATOM 4928 C C . THR A 1 634 ? 19.624 -4.237 16.162 1.00 94.62 634 THR A C 1
ATOM 4930 O O . THR A 1 634 ? 19.262 -3.559 15.197 1.00 94.62 634 THR A O 1
ATOM 4933 N N . TRP A 1 635 ? 19.047 -5.402 16.456 1.00 96.19 635 TRP A N 1
ATOM 4934 C CA . TRP A 1 635 ? 18.052 -6.082 15.639 1.00 96.19 635 TRP A CA 1
ATOM 4935 C C . TRP A 1 635 ? 16.659 -6.103 16.276 1.00 96.19 635 TRP A C 1
ATOM 4937 O O . TRP A 1 635 ? 15.679 -5.859 15.577 1.00 96.19 635 TRP A O 1
ATOM 4947 N N . ASN A 1 636 ? 16.553 -6.377 17.577 1.00 96.31 636 ASN A N 1
ATOM 4948 C CA . ASN A 1 636 ? 15.281 -6.612 18.255 1.00 96.31 636 ASN A CA 1
ATOM 4949 C C . ASN A 1 636 ? 14.957 -5.540 19.305 1.00 96.31 636 ASN A C 1
ATOM 4951 O O . ASN A 1 636 ? 15.415 -5.602 20.447 1.00 96.31 636 ASN A O 1
ATOM 4955 N N . GLY A 1 637 ? 14.079 -4.602 18.947 1.00 97.12 637 GLY A N 1
ATOM 4956 C CA . GLY A 1 637 ? 13.631 -3.540 19.848 1.00 97.12 637 GLY A CA 1
ATOM 4957 C C . GLY A 1 637 ? 12.886 -4.040 21.092 1.00 97.12 637 GLY A C 1
ATOM 4958 O O . GLY A 1 637 ? 12.896 -3.364 22.117 1.00 97.12 637 GLY A O 1
ATOM 4959 N N . HIS A 1 638 ? 12.295 -5.243 21.049 1.00 97.38 638 HIS A N 1
ATOM 4960 C CA . HIS A 1 638 ? 11.622 -5.840 22.211 1.00 97.38 638 HIS A CA 1
ATOM 4961 C C . HIS A 1 638 ? 12.608 -6.094 23.351 1.00 97.38 638 HIS A C 1
ATOM 4963 O O . HIS A 1 638 ? 12.363 -5.691 24.485 1.00 97.38 638 HIS A O 1
ATOM 4969 N N . THR A 1 639 ? 13.767 -6.673 23.023 1.00 97.31 639 THR A N 1
ATOM 4970 C CA . THR A 1 639 ? 14.857 -6.916 23.975 1.00 97.31 639 THR A CA 1
ATOM 4971 C C . THR A 1 639 ? 15.347 -5.613 24.602 1.00 97.31 639 THR A C 1
ATOM 4973 O O . THR A 1 639 ? 15.599 -5.569 25.805 1.00 97.31 639 THR A O 1
ATOM 4976 N N . ASN A 1 640 ? 15.433 -4.538 23.814 1.00 97.12 640 ASN A N 1
ATOM 4977 C CA . ASN A 1 640 ? 15.816 -3.224 24.328 1.00 97.12 640 ASN A CA 1
ATOM 4978 C C . ASN A 1 640 ? 14.765 -2.664 25.291 1.00 97.12 640 ASN A C 1
ATOM 4980 O O . ASN A 1 640 ? 15.114 -2.195 26.371 1.00 97.12 640 ASN A O 1
ATOM 4984 N N . MET A 1 641 ? 13.481 -2.790 24.954 1.00 96.06 641 MET A N 1
ATOM 4985 C CA . MET A 1 641 ? 12.404 -2.306 25.813 1.00 96.06 641 MET A CA 1
ATOM 4986 C C . MET A 1 641 ? 12.323 -3.061 27.146 1.00 96.06 641 MET A C 1
ATOM 4988 O O . MET A 1 641 ? 12.069 -2.439 28.174 1.00 96.06 641 MET A O 1
ATOM 4992 N N . LEU A 1 642 ? 12.602 -4.369 27.166 1.00 96.50 642 LEU A N 1
ATOM 4993 C CA . LEU A 1 642 ? 12.718 -5.130 28.418 1.00 96.50 642 LEU A CA 1
ATOM 4994 C C . LEU A 1 642 ? 13.803 -4.561 29.347 1.00 96.50 642 LEU A C 1
ATOM 4996 O O . LEU A 1 642 ? 13.621 -4.568 30.561 1.00 96.50 642 LEU A O 1
ATOM 5000 N N . ALA A 1 643 ? 14.909 -4.054 28.792 1.00 96.06 643 ALA A N 1
ATOM 5001 C CA . ALA A 1 643 ? 15.968 -3.400 29.562 1.00 96.06 643 ALA A CA 1
ATOM 5002 C C . ALA A 1 643 ? 15.603 -1.967 29.997 1.00 96.06 643 ALA A C 1
ATOM 5004 O O . ALA A 1 643 ? 16.137 -1.470 30.988 1.00 96.06 643 ALA A O 1
ATOM 5005 N N . ASP A 1 644 ? 14.702 -1.303 29.269 1.00 95.00 644 ASP A N 1
ATOM 5006 C CA . ASP A 1 644 ? 14.262 0.067 29.555 1.00 95.00 644 ASP A CA 1
ATOM 5007 C C . ASP A 1 644 ? 13.175 0.145 30.643 1.00 95.00 644 ASP A C 1
ATOM 5009 O O . ASP A 1 644 ? 13.018 1.186 31.288 1.00 95.00 644 ASP A O 1
ATOM 5013 N N . ILE A 1 645 ? 12.423 -0.938 30.868 1.00 94.81 645 ILE A N 1
ATOM 5014 C CA . ILE A 1 645 ? 11.373 -1.008 31.893 1.00 94.81 645 ILE A CA 1
ATOM 5015 C C . ILE A 1 645 ? 11.948 -1.490 33.229 1.00 94.81 645 ILE A C 1
ATOM 5017 O O . ILE A 1 645 ? 12.376 -2.634 33.376 1.00 94.81 645 ILE A O 1
ATOM 5021 N N . ASN A 1 646 ? 11.876 -0.636 34.251 1.00 93.31 646 ASN A N 1
ATOM 5022 C CA . ASN A 1 646 ? 12.217 -0.993 35.622 1.00 93.31 646 ASN A CA 1
ATOM 5023 C C . ASN A 1 646 ? 10.956 -1.461 36.359 1.00 93.31 646 ASN A C 1
ATOM 5025 O O . ASN A 1 646 ? 10.226 -0.648 36.922 1.00 93.31 646 ASN A O 1
ATOM 5029 N N . LYS A 1 647 ? 10.731 -2.777 36.412 1.00 93.00 647 LYS A N 1
ATOM 5030 C CA . LYS A 1 647 ? 9.533 -3.396 37.015 1.00 93.00 647 LYS A CA 1
ATOM 5031 C C . LYS A 1 647 ? 9.323 -3.110 38.512 1.00 93.00 647 LYS A C 1
ATOM 5033 O O . LYS A 1 647 ? 8.249 -3.411 39.028 1.00 93.00 647 LYS A O 1
ATOM 5038 N N . GLU A 1 648 ? 10.308 -2.555 39.223 1.00 90.69 648 GLU A N 1
ATOM 5039 C CA . GLU A 1 648 ? 10.139 -2.139 40.625 1.00 90.69 648 GLU A CA 1
ATOM 5040 C C . GLU A 1 648 ? 9.434 -0.781 40.757 1.00 90.69 648 GLU A C 1
ATOM 5042 O O . GLU A 1 648 ? 8.734 -0.541 41.739 1.00 90.69 648 GLU A O 1
ATOM 5047 N N . SER A 1 649 ? 9.607 0.111 39.775 1.00 91.38 649 SER A N 1
ATOM 5048 C CA . SER A 1 649 ? 9.102 1.497 39.814 1.00 91.38 649 SER A CA 1
ATOM 5049 C C . SER A 1 649 ? 8.092 1.817 38.706 1.00 91.38 649 SER A C 1
ATOM 5051 O O . SER A 1 649 ? 7.184 2.635 38.892 1.00 91.38 649 SER A O 1
ATOM 5053 N N . ASP A 1 650 ? 8.202 1.143 37.566 1.00 94.31 650 ASP A N 1
ATOM 5054 C CA . ASP A 1 650 ? 7.249 1.213 36.472 1.00 94.31 650 ASP A CA 1
ATOM 5055 C C . ASP A 1 650 ? 6.072 0.263 36.741 1.00 94.31 650 ASP A C 1
ATOM 5057 O O . ASP A 1 650 ? 6.225 -0.940 36.941 1.00 94.31 650 ASP A O 1
ATOM 5061 N N . THR A 1 651 ? 4.866 0.822 36.726 1.00 94.62 651 THR A N 1
ATOM 5062 C CA . THR A 1 651 ? 3.588 0.129 36.909 1.00 94.62 651 THR A CA 1
ATOM 5063 C C . THR A 1 651 ? 2.590 0.665 35.888 1.00 94.62 651 THR A C 1
ATOM 5065 O O . THR A 1 651 ? 2.766 1.767 35.357 1.00 94.62 651 THR A O 1
ATOM 5068 N N . TRP A 1 652 ? 1.480 -0.043 35.669 1.00 93.12 652 TRP A N 1
ATOM 5069 C CA . TRP A 1 652 ? 0.401 0.446 34.798 1.00 93.12 652 TRP A CA 1
ATOM 5070 C C . TRP A 1 652 ? -0.134 1.819 35.219 1.00 93.12 652 TRP A C 1
ATOM 5072 O O . TRP A 1 652 ? -0.528 2.626 34.379 1.00 93.12 652 TRP A O 1
ATOM 5082 N N . LYS A 1 653 ? -0.106 2.110 36.525 1.00 90.62 653 LYS A N 1
ATOM 5083 C CA . LYS A 1 653 ? -0.516 3.404 37.073 1.00 90.62 653 LYS A CA 1
ATOM 5084 C C . LYS A 1 653 ? 0.521 4.496 36.811 1.00 90.62 653 LYS A C 1
ATOM 5086 O O . LYS A 1 653 ? 0.142 5.587 36.397 1.00 90.62 653 LYS A O 1
ATOM 5091 N N . THR A 1 654 ? 1.806 4.228 37.052 1.00 91.25 654 THR A N 1
ATOM 5092 C CA . THR A 1 654 ? 2.867 5.243 36.900 1.00 91.25 654 THR A CA 1
ATOM 5093 C C . THR A 1 654 ? 3.146 5.584 35.437 1.00 91.25 654 THR A C 1
ATOM 5095 O O . THR A 1 654 ? 3.508 6.721 35.143 1.00 91.25 654 THR A O 1
ATOM 5098 N N . LEU A 1 655 ? 2.905 4.652 34.509 1.00 91.88 655 LEU A N 1
ATOM 5099 C CA . LEU A 1 655 ? 3.087 4.877 33.071 1.00 91.88 655 LEU A CA 1
ATOM 5100 C C . LEU A 1 655 ? 1.879 5.501 32.356 1.00 91.88 655 LEU A C 1
ATOM 5102 O O . LEU A 1 655 ? 2.012 5.884 31.195 1.00 91.88 655 LEU A O 1
ATOM 5106 N N . LYS A 1 656 ? 0.727 5.652 33.025 1.00 87.62 656 LYS A N 1
ATOM 5107 C CA . LYS A 1 656 ? -0.507 6.181 32.415 1.00 87.62 656 LYS A CA 1
ATOM 5108 C C . LYS A 1 656 ? -0.322 7.562 31.770 1.00 87.62 656 LYS A C 1
ATOM 5110 O O . LYS A 1 656 ? -0.859 7.803 30.696 1.00 87.62 656 LYS A O 1
ATOM 5115 N N . ASP A 1 657 ? 0.478 8.425 32.399 1.00 84.88 657 ASP A N 1
ATOM 5116 C CA . ASP A 1 657 ? 0.756 9.796 31.943 1.00 84.88 657 ASP A CA 1
ATOM 5117 C C . ASP A 1 657 ? 2.208 9.966 31.441 1.00 84.88 657 ASP A C 1
ATOM 5119 O O . ASP A 1 657 ? 2.813 11.042 31.596 1.00 84.88 657 ASP A O 1
ATOM 5123 N N . ASN A 1 658 ? 2.802 8.887 30.910 1.00 90.50 658 ASN A N 1
ATOM 5124 C CA . ASN A 1 658 ? 4.151 8.890 30.345 1.00 90.50 658 ASN A CA 1
ATOM 5125 C C . ASN A 1 658 ? 4.231 9.753 29.074 1.00 90.50 658 ASN A C 1
ATOM 5127 O O . ASN A 1 658 ? 3.386 9.653 28.191 1.00 90.50 658 ASN A O 1
ATOM 5131 N N . SER A 1 659 ? 5.309 10.530 28.957 1.00 93.25 659 SER A N 1
ATOM 5132 C CA . SER A 1 659 ? 5.653 11.317 27.762 1.00 93.25 659 SER A CA 1
ATOM 5133 C C . SER A 1 659 ? 7.075 11.049 27.239 1.00 93.25 659 SER A C 1
ATOM 5135 O O . SER A 1 659 ? 7.598 11.806 26.420 1.00 93.25 659 SER A O 1
ATOM 5137 N N . SER A 1 660 ? 7.738 9.995 27.736 1.00 94.38 660 SER A N 1
ATOM 5138 C CA . SER A 1 660 ? 9.035 9.534 27.226 1.00 94.38 660 SER A CA 1
ATOM 5139 C C . SER A 1 660 ? 8.839 8.623 26.021 1.00 94.38 660 SER A C 1
ATOM 5141 O O . SER A 1 660 ? 8.124 7.625 26.127 1.00 94.38 660 SER A O 1
ATOM 5143 N N . LEU A 1 661 ? 9.530 8.914 24.914 1.00 95.38 661 LEU A N 1
ATOM 5144 C CA . LEU A 1 661 ? 9.543 8.068 23.712 1.00 95.38 661 LEU A CA 1
ATOM 5145 C C . LEU A 1 661 ? 10.171 6.688 23.954 1.00 95.38 661 LEU A C 1
ATOM 5147 O O . LEU A 1 661 ? 9.799 5.735 23.279 1.00 95.38 661 LEU A O 1
ATOM 5151 N N . ILE A 1 662 ? 11.053 6.557 24.951 1.00 94.94 662 ILE A N 1
ATOM 5152 C CA . ILE A 1 662 ? 11.668 5.275 25.337 1.00 94.94 662 ILE A CA 1
ATOM 5153 C C . ILE A 1 662 ? 10.596 4.286 25.820 1.00 94.94 662 ILE A C 1
ATOM 5155 O O . ILE A 1 662 ? 10.634 3.104 25.494 1.00 94.94 662 ILE A O 1
ATOM 5159 N N . LYS A 1 663 ? 9.602 4.786 26.567 1.00 94.56 663 LYS A N 1
ATOM 5160 C CA . LYS A 1 663 ? 8.535 3.978 27.184 1.00 94.56 663 LYS A CA 1
ATOM 5161 C C . LYS A 1 663 ? 7.157 4.190 26.547 1.00 94.56 663 LYS A C 1
ATOM 5163 O O . LYS A 1 663 ? 6.178 3.614 27.013 1.00 94.56 663 LYS A O 1
ATOM 5168 N N . ALA A 1 664 ? 7.054 5.005 25.494 1.00 95.00 664 ALA A N 1
ATOM 5169 C CA . ALA A 1 664 ? 5.782 5.404 24.880 1.00 95.00 664 ALA A CA 1
ATOM 5170 C C . ALA A 1 664 ? 4.943 4.201 24.422 1.00 95.00 664 ALA A C 1
ATOM 5172 O O . ALA A 1 664 ? 3.735 4.163 24.669 1.00 95.00 664 ALA A O 1
ATOM 5173 N N . CYS A 1 665 ? 5.596 3.164 23.888 1.00 95.94 665 CYS A N 1
ATOM 5174 C CA . CYS A 1 665 ? 4.929 1.938 23.456 1.00 95.94 665 CYS A CA 1
ATOM 5175 C C . CYS A 1 665 ? 4.251 1.149 24.589 1.00 95.94 665 CYS A C 1
ATOM 5177 O O . CYS A 1 665 ? 3.434 0.283 24.303 1.00 95.94 665 CYS A O 1
ATOM 5179 N N . MET A 1 666 ? 4.477 1.457 25.875 1.00 95.31 666 MET A N 1
ATOM 5180 C CA . MET A 1 666 ? 3.696 0.833 26.955 1.00 95.31 666 MET A CA 1
ATOM 5181 C C . MET A 1 666 ? 2.213 1.212 26.919 1.00 95.31 666 MET A C 1
ATOM 5183 O O . MET A 1 666 ? 1.386 0.424 27.364 1.00 95.31 666 MET A O 1
ATOM 5187 N N . SER A 1 667 ? 1.858 2.354 26.323 1.00 93.06 667 SER A N 1
ATOM 5188 C CA . SER A 1 667 ? 0.455 2.747 26.118 1.00 93.06 667 SER A CA 1
ATOM 5189 C C . SER A 1 667 ? -0.306 1.853 25.124 1.00 93.06 667 SER A C 1
ATOM 5191 O O . SER A 1 667 ? -1.532 1.835 25.147 1.00 93.06 667 SER A O 1
ATOM 5193 N N . ARG A 1 668 ? 0.410 1.080 24.291 1.00 94.44 668 ARG A N 1
ATOM 5194 C CA . ARG A 1 668 ? -0.143 0.108 23.323 1.00 94.44 668 ARG A CA 1
ATOM 5195 C C . ARG A 1 668 ? -0.442 -1.251 23.958 1.00 94.44 668 ARG A C 1
ATOM 5197 O O . ARG A 1 668 ? -1.058 -2.121 23.341 1.00 94.44 668 ARG A O 1
ATOM 5204 N N . ASN A 1 669 ? 0.048 -1.454 25.175 1.00 96.12 669 ASN A N 1
ATOM 5205 C CA . ASN A 1 669 ? -0.060 -2.689 25.930 1.00 96.12 669 ASN A CA 1
ATOM 5206 C C . ASN A 1 669 ? -1.120 -2.546 27.040 1.00 96.12 669 ASN A C 1
ATOM 5208 O O . ASN A 1 669 ? -1.608 -1.448 27.312 1.00 96.12 669 ASN A O 1
ATOM 5212 N N . ARG A 1 670 ? -1.495 -3.654 27.691 1.00 94.12 670 ARG A N 1
ATOM 5213 C CA . ARG A 1 670 ? -2.441 -3.643 28.820 1.00 94.12 670 ARG A CA 1
ATOM 5214 C C . ARG A 1 670 ? -2.061 -4.634 29.908 1.00 94.12 670 ARG A C 1
ATOM 5216 O O . ARG A 1 670 ? -1.427 -5.641 29.615 1.00 94.12 670 ARG A O 1
ATOM 5223 N N . ASP A 1 671 ? -2.564 -4.372 31.109 1.00 95.00 671 ASP A N 1
ATOM 5224 C CA . ASP A 1 671 ? -2.515 -5.294 32.242 1.00 95.00 671 ASP A CA 1
ATOM 5225 C C . ASP A 1 671 ? -3.434 -6.493 31.979 1.00 95.00 671 ASP A C 1
ATOM 5227 O O . ASP A 1 671 ? -4.656 -6.372 32.046 1.00 95.00 671 ASP A O 1
ATOM 5231 N N . LEU A 1 672 ? -2.880 -7.638 31.605 1.00 95.06 672 LEU A N 1
ATOM 5232 C CA . LEU A 1 672 ? -3.661 -8.800 31.185 1.00 95.06 672 LEU A CA 1
ATOM 5233 C C . LEU A 1 672 ? -4.286 -9.524 32.373 1.00 95.06 672 LEU A C 1
ATOM 5235 O O . LEU A 1 672 ? -5.385 -10.076 32.247 1.00 95.06 672 LEU A O 1
ATOM 5239 N N . ASN A 1 673 ? -3.595 -9.528 33.512 1.00 95.38 673 ASN A N 1
ATOM 5240 C CA . ASN A 1 673 ? -3.990 -10.298 34.683 1.00 95.38 673 ASN A CA 1
ATOM 5241 C C . ASN A 1 673 ? -4.782 -9.458 35.709 1.00 95.38 673 ASN A C 1
ATOM 5243 O O . ASN A 1 673 ? -5.533 -10.022 36.504 1.00 95.38 673 ASN A O 1
ATOM 5247 N N . GLY A 1 674 ? -4.705 -8.129 35.632 1.00 93.44 674 GLY A N 1
ATOM 5248 C CA . GLY A 1 674 ? -5.384 -7.165 36.491 1.00 93.44 674 GLY A CA 1
ATOM 5249 C C . GLY A 1 674 ? -4.676 -6.878 37.822 1.00 93.44 674 GLY A C 1
ATOM 5250 O O . GLY A 1 674 ? -5.350 -6.484 38.779 1.00 93.44 674 GLY A O 1
ATOM 5251 N N . ASP A 1 675 ? -3.365 -7.101 37.947 1.00 93.94 675 ASP A N 1
ATOM 5252 C CA . ASP A 1 675 ? -2.633 -6.999 39.220 1.00 93.94 675 ASP A CA 1
ATOM 5253 C C . ASP A 1 675 ? -1.952 -5.641 39.487 1.00 93.94 675 ASP A C 1
ATOM 5255 O O . ASP A 1 675 ? -1.539 -5.378 40.620 1.00 93.94 675 ASP A O 1
ATOM 5259 N N . GLY A 1 676 ? -1.894 -4.744 38.497 1.00 92.75 676 GLY A N 1
ATOM 5260 C CA . GLY A 1 676 ? -1.266 -3.422 38.628 1.00 92.75 676 GLY A CA 1
ATOM 5261 C C . GLY A 1 676 ? 0.202 -3.353 38.224 1.00 92.75 676 GLY A C 1
ATOM 5262 O O . GLY A 1 676 ? 0.715 -2.245 38.040 1.00 92.75 676 GLY A O 1
ATOM 5263 N N . LYS A 1 677 ? 0.871 -4.491 38.063 1.00 94.50 677 LYS A N 1
ATOM 5264 C CA . LYS A 1 677 ? 2.303 -4.608 37.788 1.00 94.50 677 LYS A CA 1
ATOM 5265 C C . LYS A 1 677 ? 2.534 -4.958 36.324 1.00 94.50 677 LYS A C 1
ATOM 5267 O O . LYS A 1 677 ? 1.636 -5.432 35.649 1.00 94.50 677 LYS A O 1
ATOM 5272 N N . ILE A 1 678 ? 3.740 -4.678 35.836 1.00 96.62 678 ILE A N 1
ATOM 5273 C CA . ILE A 1 678 ? 4.125 -4.994 34.458 1.00 96.62 678 ILE A CA 1
ATOM 5274 C C . ILE A 1 678 ? 4.856 -6.333 34.455 1.00 96.62 678 ILE A C 1
ATOM 5276 O O . ILE A 1 678 ? 5.911 -6.481 35.080 1.00 96.62 678 ILE A O 1
ATOM 5280 N N . SER A 1 679 ? 4.308 -7.295 33.725 1.00 95.81 679 SER A N 1
ATOM 5281 C CA . SER A 1 679 ? 4.914 -8.604 33.473 1.00 95.81 679 SER A CA 1
ATOM 5282 C C . SER A 1 679 ? 5.409 -8.728 32.026 1.00 95.81 679 SER A C 1
ATOM 5284 O O . SER A 1 679 ? 5.043 -7.943 31.151 1.00 95.81 679 SER A O 1
ATOM 5286 N N . ASP A 1 680 ? 6.306 -9.684 31.759 1.00 94.56 680 ASP A N 1
ATOM 5287 C CA . ASP A 1 680 ? 6.954 -9.798 30.439 1.00 94.56 680 ASP A CA 1
ATOM 5288 C C . ASP A 1 680 ? 5.970 -10.128 29.312 1.00 94.56 680 ASP A C 1
ATOM 5290 O O . ASP A 1 680 ? 6.153 -9.667 28.187 1.00 94.56 680 ASP A O 1
ATOM 5294 N N . ASP A 1 681 ? 4.918 -10.900 29.596 1.00 95.00 681 ASP A N 1
ATOM 5295 C CA . ASP A 1 681 ? 3.865 -11.247 28.633 1.00 95.00 681 ASP A CA 1
ATOM 5296 C C . ASP A 1 681 ? 2.903 -10.100 28.313 1.00 95.00 681 ASP A C 1
ATOM 5298 O O . ASP A 1 681 ? 2.115 -10.189 27.360 1.00 95.00 681 ASP A O 1
ATOM 5302 N N . GLU A 1 682 ? 3.020 -8.998 29.049 1.00 96.75 682 GLU A N 1
ATOM 5303 C CA . GLU A 1 682 ? 2.300 -7.759 28.799 1.00 96.75 682 GLU A CA 1
ATOM 5304 C C . GLU A 1 682 ? 3.106 -6.767 27.954 1.00 96.75 682 GLU A C 1
ATOM 5306 O O . GLU A 1 682 ? 2.519 -5.864 27.366 1.00 96.75 682 GLU A O 1
ATOM 5311 N N . ILE A 1 683 ? 4.424 -6.943 27.812 1.00 96.81 683 ILE A N 1
ATOM 5312 C CA . ILE A 1 683 ? 5.258 -6.120 26.926 1.00 96.81 683 ILE A CA 1
ATOM 5313 C C . ILE A 1 683 ? 5.232 -6.753 25.531 1.00 96.81 683 ILE A C 1
ATOM 5315 O O . ILE A 1 683 ? 6.057 -7.602 25.193 1.00 96.81 683 ILE A O 1
ATOM 5319 N N . ARG A 1 684 ? 4.246 -6.373 24.714 1.00 97.12 684 ARG A N 1
ATOM 5320 C CA . ARG A 1 684 ? 4.015 -6.955 23.378 1.00 97.12 684 ARG A CA 1
ATOM 5321 C C . ARG A 1 684 ? 4.351 -5.995 22.245 1.00 97.12 684 ARG A C 1
ATOM 5323 O O . ARG A 1 684 ? 4.917 -6.412 21.237 1.00 97.12 684 ARG A O 1
ATOM 5330 N N . TRP A 1 685 ? 4.009 -4.727 22.435 1.00 97.88 685 TRP A N 1
ATOM 5331 C CA . TRP A 1 685 ? 4.305 -3.616 21.539 1.00 97.88 685 TRP A CA 1
ATOM 5332 C C . TRP A 1 685 ? 5.506 -2.825 22.048 1.00 97.88 685 TRP A C 1
ATOM 5334 O O . TRP A 1 685 ? 5.544 -2.489 23.233 1.00 97.88 685 TRP A O 1
ATOM 5344 N N . TYR A 1 686 ? 6.477 -2.538 21.178 1.00 97.94 686 TYR A N 1
ATOM 5345 C CA . TYR A 1 686 ? 7.780 -2.018 21.599 1.00 97.94 686 TYR A CA 1
ATOM 5346 C C . TYR A 1 686 ? 8.422 -1.000 20.651 1.00 97.94 686 TYR A C 1
ATOM 5348 O O . TYR A 1 686 ? 8.064 -0.910 19.478 1.00 97.94 686 TYR A O 1
ATOM 5356 N N . ALA A 1 687 ? 9.397 -0.241 21.166 1.00 97.12 687 ALA A N 1
ATOM 5357 C CA . ALA A 1 687 ? 10.137 0.754 20.391 1.00 97.12 687 ALA A CA 1
ATOM 5358 C C . ALA A 1 687 ? 11.182 0.091 19.453 1.00 97.12 687 ALA A C 1
ATOM 5360 O O . ALA A 1 687 ? 12.044 -0.660 19.924 1.00 97.12 687 ALA A O 1
ATOM 5361 N N . PRO A 1 688 ? 11.145 0.366 18.139 1.00 97.19 688 PRO A N 1
ATOM 5362 C CA . PRO A 1 688 ? 11.978 -0.289 17.120 1.00 97.19 688 PRO A CA 1
ATOM 5363 C C . PRO A 1 688 ? 13.453 0.107 17.154 1.00 97.19 688 PRO A C 1
ATOM 5365 O O . PRO A 1 688 ? 13.794 1.213 17.568 1.00 97.19 688 PRO A O 1
ATOM 5368 N N . THR A 1 689 ? 14.318 -0.753 16.612 1.00 97.62 689 THR A N 1
ATOM 5369 C CA . THR A 1 689 ? 15.696 -0.387 16.232 1.00 97.62 689 THR A CA 1
ATOM 5370 C C . THR A 1 689 ? 15.748 0.268 14.841 1.00 97.62 689 THR A C 1
ATOM 5372 O O . THR A 1 689 ? 14.791 0.182 14.068 1.00 97.62 689 THR A O 1
ATOM 5375 N N . ILE A 1 690 ? 16.891 0.859 14.462 1.00 96.31 690 ILE A N 1
ATOM 5376 C CA . ILE A 1 690 ? 17.136 1.350 13.095 1.00 96.31 690 ILE A CA 1
ATOM 5377 C C . ILE A 1 690 ? 17.009 0.205 12.101 1.00 96.31 690 ILE A C 1
ATOM 5379 O O . ILE A 1 690 ? 16.347 0.370 11.085 1.00 96.31 690 ILE A O 1
ATOM 5383 N N . SER A 1 691 ? 17.558 -0.975 12.407 1.00 96.56 691 SER A N 1
ATOM 5384 C CA . SER A 1 691 ? 17.426 -2.143 11.532 1.00 96.56 691 SER A CA 1
ATOM 5385 C C . SER A 1 691 ? 15.962 -2.488 11.256 1.00 96.56 691 SER A C 1
ATOM 5387 O O . SER A 1 691 ? 15.621 -2.894 10.150 1.00 96.56 691 SER A O 1
ATOM 5389 N N . GLN A 1 692 ? 15.072 -2.296 12.232 1.00 97.94 692 GLN A N 1
ATOM 5390 C CA . GLN A 1 692 ? 13.649 -2.541 12.019 1.00 97.94 692 GLN A CA 1
ATOM 5391 C C . GLN A 1 692 ? 12.971 -1.435 11.194 1.00 97.94 692 GLN A C 1
ATOM 5393 O O . GLN A 1 692 ? 12.130 -1.729 10.343 1.00 97.94 692 GLN A O 1
ATOM 5398 N N . TYR A 1 693 ? 13.375 -0.173 11.366 1.00 97.75 693 TYR A N 1
ATOM 5399 C CA . TYR A 1 693 ? 12.911 0.914 10.500 1.00 97.75 693 TYR A CA 1
ATOM 5400 C C . TYR A 1 693 ? 13.383 0.781 9.053 1.00 97.75 693 TYR A C 1
ATOM 5402 O O . TYR A 1 693 ? 12.599 1.038 8.143 1.00 97.75 693 TYR A O 1
ATOM 5410 N N . ILE A 1 694 ? 14.612 0.313 8.824 1.00 96.62 694 ILE A N 1
ATOM 5411 C CA . ILE A 1 694 ? 15.123 0.062 7.471 1.00 96.62 694 ILE A CA 1
ATOM 5412 C C . ILE A 1 694 ? 14.284 -1.013 6.774 1.00 96.62 694 ILE A C 1
ATOM 5414 O O . ILE A 1 694 ? 13.970 -0.871 5.595 1.00 96.62 694 ILE A O 1
ATOM 5418 N N . GLY A 1 695 ? 13.857 -2.054 7.494 1.00 97.00 695 GLY A N 1
ATOM 5419 C CA . GLY A 1 695 ? 12.927 -3.050 6.960 1.00 97.00 695 GLY A CA 1
ATOM 5420 C C . GLY A 1 695 ? 11.594 -2.434 6.524 1.00 97.00 695 GLY A C 1
ATOM 5421 O O . GLY A 1 695 ? 11.149 -2.657 5.399 1.00 97.00 695 GLY A O 1
ATOM 5422 N N . ILE A 1 696 ? 11.001 -1.585 7.372 1.00 96.62 696 ILE A N 1
ATOM 5423 C CA . ILE A 1 696 ? 9.774 -0.835 7.043 1.00 96.62 696 ILE A CA 1
ATOM 5424 C C . ILE A 1 696 ? 9.987 0.070 5.823 1.00 96.62 696 ILE A C 1
ATOM 5426 O O . ILE A 1 696 ? 9.120 0.142 4.957 1.00 96.62 696 ILE A O 1
ATOM 5430 N N . TRP A 1 697 ? 11.143 0.728 5.713 1.00 95.69 697 TRP A N 1
ATOM 5431 C CA . TRP A 1 697 ? 11.482 1.555 4.555 1.00 95.69 697 TRP A CA 1
ATOM 5432 C C . TRP A 1 697 ? 11.618 0.738 3.264 1.00 95.69 697 TRP A C 1
ATOM 5434 O O . TRP A 1 697 ? 11.085 1.135 2.226 1.00 95.69 697 TRP A O 1
ATOM 5444 N N . ILE A 1 698 ? 12.278 -0.423 3.323 1.00 95.69 698 ILE A N 1
ATOM 5445 C CA . ILE A 1 698 ? 12.386 -1.353 2.190 1.00 95.69 698 ILE A CA 1
ATOM 5446 C C . ILE A 1 698 ? 10.997 -1.795 1.721 1.00 95.69 698 ILE A C 1
ATOM 5448 O O . ILE A 1 698 ? 10.746 -1.866 0.521 1.00 95.69 698 ILE A O 1
ATOM 5452 N N . GLY A 1 699 ? 10.096 -2.045 2.668 1.00 92.69 699 GLY A N 1
ATOM 5453 C CA . GLY A 1 699 ? 8.730 -2.494 2.439 1.00 92.69 699 GLY A CA 1
ATOM 5454 C C . GLY A 1 699 ? 7.670 -1.421 2.223 1.00 92.69 699 GLY A C 1
ATOM 5455 O O . GLY A 1 699 ? 6.501 -1.767 2.077 1.00 92.69 699 GLY A O 1
ATOM 5456 N N . GLU A 1 700 ? 8.032 -0.135 2.224 1.00 89.81 700 GLU A N 1
ATOM 5457 C CA . GLU A 1 700 ? 7.076 0.975 2.387 1.00 89.81 700 GLU A CA 1
ATOM 5458 C C . GLU A 1 700 ? 5.913 0.936 1.375 1.00 89.81 700 GLU A C 1
ATOM 5460 O O . GLU A 1 700 ? 4.810 1.404 1.654 1.00 89.81 700 GLU A O 1
ATOM 5465 N N . GLU A 1 701 ? 6.136 0.402 0.174 1.00 82.12 701 GLU A N 1
ATOM 5466 C CA . GLU A 1 701 ? 5.132 0.413 -0.892 1.00 82.12 701 GLU A CA 1
ATOM 5467 C C . GLU A 1 701 ? 4.042 -0.652 -0.776 1.00 82.12 701 GLU A C 1
ATOM 5469 O O . GLU A 1 701 ? 2.988 -0.484 -1.385 1.00 82.12 701 GLU A O 1
ATOM 5474 N N . ILE A 1 702 ? 4.290 -1.717 -0.014 1.00 84.94 702 ILE A N 1
ATOM 5475 C CA . ILE A 1 702 ? 3.317 -2.797 0.195 1.00 84.94 702 ILE A CA 1
ATOM 5476 C C . ILE A 1 702 ? 2.509 -2.609 1.480 1.00 84.94 702 ILE A C 1
ATOM 5478 O O . ILE A 1 702 ? 1.593 -3.376 1.764 1.00 84.94 702 ILE A O 1
ATOM 5482 N N . MET A 1 703 ? 2.859 -1.590 2.262 1.00 87.75 703 MET A N 1
ATOM 5483 C CA . MET A 1 703 ? 2.175 -1.214 3.489 1.00 87.75 703 MET A CA 1
ATOM 5484 C C . MET A 1 703 ? 1.161 -0.096 3.215 1.00 87.75 703 MET A C 1
ATOM 5486 O O . MET A 1 703 ? 1.319 0.687 2.273 1.00 87.75 703 MET A O 1
ATOM 5490 N N . SER A 1 704 ? 0.115 -0.008 4.045 1.00 84.56 704 SER A N 1
ATOM 5491 C CA . SER A 1 704 ? -0.908 1.048 3.945 1.00 84.56 704 SER A CA 1
ATOM 5492 C C . SER A 1 704 ? -0.296 2.460 3.957 1.00 84.56 704 SER A C 1
ATOM 5494 O O . SER A 1 704 ? 0.721 2.699 4.617 1.00 84.56 704 SER A O 1
ATOM 5496 N N . GLY A 1 705 ? -0.916 3.416 3.257 1.00 81.69 705 GLY A N 1
ATOM 5497 C CA . GLY A 1 705 ? -0.414 4.793 3.152 1.00 81.69 705 GLY A CA 1
ATOM 5498 C C . GLY A 1 705 ? -0.244 5.488 4.508 1.00 81.69 705 GLY A C 1
ATOM 5499 O O . GLY A 1 705 ? 0.695 6.257 4.697 1.00 81.69 705 GLY A O 1
ATOM 5500 N N . GLU A 1 706 ? -1.116 5.175 5.459 1.00 84.19 706 GLU A N 1
ATOM 5501 C CA . GLU A 1 706 ? -1.117 5.662 6.837 1.00 84.19 706 GLU A CA 1
ATOM 5502 C C . GLU A 1 706 ? 0.049 5.106 7.652 1.00 84.19 706 GLU A C 1
ATOM 5504 O O . GLU A 1 706 ? 0.636 5.827 8.460 1.00 84.19 706 GLU A O 1
ATOM 5509 N N . SER A 1 707 ? 0.416 3.846 7.405 1.00 90.00 707 SER A N 1
ATOM 5510 C CA . SER A 1 707 ? 1.492 3.163 8.129 1.00 90.00 707 SER A CA 1
ATOM 5511 C C . SER A 1 707 ? 2.901 3.569 7.712 1.00 90.00 707 SER A C 1
ATOM 5513 O O . SER A 1 707 ? 3.879 3.222 8.378 1.00 90.00 707 SER A O 1
ATOM 5515 N N . LYS A 1 708 ? 3.015 4.330 6.620 1.00 90.94 708 LYS A N 1
ATOM 5516 C CA . LYS A 1 708 ? 4.286 4.902 6.186 1.00 90.94 708 LYS A CA 1
ATOM 5517 C C . LYS A 1 708 ? 4.799 5.851 7.253 1.00 90.94 708 LYS A C 1
ATOM 5519 O O . LYS A 1 708 ? 4.075 6.728 7.720 1.00 90.94 708 LYS A O 1
ATOM 5524 N N . LEU A 1 709 ? 6.077 5.707 7.596 1.00 93.00 709 LEU A N 1
ATOM 5525 C CA . LEU A 1 709 ? 6.710 6.555 8.604 1.00 93.00 709 LEU A CA 1
ATOM 5526 C C . LEU A 1 709 ? 6.615 8.038 8.203 1.00 93.00 709 LEU A C 1
ATOM 5528 O O . LEU A 1 709 ? 6.263 8.875 9.031 1.00 93.00 709 LEU A O 1
ATOM 5532 N N . PHE A 1 710 ? 6.824 8.349 6.922 1.00 92.38 710 PHE A N 1
ATOM 5533 C CA . PHE A 1 710 ? 6.518 9.662 6.360 1.00 92.38 710 PHE A CA 1
ATOM 5534 C C . PHE A 1 710 ? 5.290 9.575 5.456 1.00 92.38 710 PHE A C 1
ATOM 5536 O O . PHE A 1 710 ? 5.362 9.143 4.306 1.00 92.38 710 PHE A O 1
ATOM 5543 N N . ASN A 1 711 ? 4.150 9.997 5.993 1.00 88.25 711 ASN A N 1
ATOM 5544 C CA . ASN A 1 711 ? 2.847 9.945 5.331 1.00 88.25 711 ASN A CA 1
ATOM 5545 C C . ASN A 1 711 ? 2.422 11.298 4.720 1.00 88.25 711 ASN A C 1
ATOM 5547 O O . ASN A 1 711 ? 1.249 11.503 4.409 1.00 88.25 711 ASN A O 1
ATOM 5551 N N . LYS A 1 712 ? 3.374 12.223 4.541 1.00 88.62 712 LYS A N 1
ATOM 5552 C CA . LYS A 1 712 ? 3.184 13.552 3.935 1.00 88.62 712 LYS A CA 1
ATOM 5553 C C . LYS A 1 712 ? 3.865 13.618 2.568 1.00 88.62 712 LYS A C 1
ATOM 5555 O O . LYS A 1 712 ? 4.616 12.716 2.196 1.00 88.62 712 LYS A O 1
ATOM 5560 N N . LYS A 1 713 ? 3.616 14.695 1.813 1.00 87.00 713 LYS A N 1
ATOM 5561 C CA . LYS A 1 713 ? 4.324 14.914 0.547 1.00 87.00 713 LYS A CA 1
ATOM 5562 C C . LYS A 1 713 ? 5.726 15.449 0.796 1.00 87.00 713 LYS A C 1
ATOM 5564 O O . LYS A 1 713 ? 5.895 16.379 1.574 1.00 87.00 713 LYS A O 1
ATOM 5569 N N . THR A 1 714 ? 6.736 14.945 0.095 1.00 90.31 714 THR A N 1
ATOM 5570 C CA . THR A 1 714 ? 8.113 15.468 0.232 1.00 90.31 714 THR A CA 1
ATOM 5571 C C . THR A 1 714 ? 8.229 16.931 -0.196 1.00 90.31 714 THR A C 1
ATOM 5573 O O . THR A 1 714 ? 9.071 17.662 0.324 1.00 90.31 714 THR A O 1
ATOM 5576 N N . SER A 1 715 ? 7.335 17.401 -1.069 1.00 89.00 715 SER A N 1
ATOM 5577 C CA . SER A 1 715 ? 7.218 18.809 -1.459 1.00 89.00 715 SER A CA 1
ATOM 5578 C C . SER A 1 715 ? 6.793 19.743 -0.317 1.00 89.00 715 SER A C 1
ATOM 5580 O O . SER A 1 715 ? 6.930 20.952 -0.460 1.00 89.00 715 SER A O 1
ATOM 5582 N N . THR A 1 716 ? 6.280 19.225 0.811 1.00 91.44 716 THR A N 1
ATOM 5583 C CA . THR A 1 716 ? 5.965 20.052 1.994 1.00 91.44 716 THR A CA 1
ATOM 5584 C C . THR A 1 716 ? 7.185 20.324 2.871 1.00 91.44 716 THR A C 1
ATOM 5586 O O . THR A 1 716 ? 7.085 21.085 3.832 1.00 91.44 716 THR A O 1
ATOM 5589 N N . LEU A 1 717 ? 8.323 19.684 2.592 1.00 92.88 717 LEU A N 1
ATOM 5590 C CA . LEU A 1 717 ? 9.573 19.932 3.305 1.00 92.88 717 LEU A CA 1
ATOM 5591 C C . LEU A 1 717 ? 10.169 21.264 2.839 1.00 92.88 717 LEU A C 1
ATOM 5593 O O . LEU A 1 717 ? 10.285 21.517 1.639 1.00 92.88 717 LEU A O 1
ATOM 5597 N N . SER A 1 718 ? 10.561 22.107 3.793 1.00 92.56 718 SER A N 1
ATOM 5598 C CA . SER A 1 718 ? 11.143 23.424 3.529 1.00 92.56 718 SER A CA 1
ATOM 5599 C C . SER A 1 718 ? 12.255 23.727 4.519 1.00 92.56 718 SER A C 1
ATOM 5601 O O . SER A 1 718 ? 12.096 23.521 5.722 1.00 92.56 718 SER A O 1
ATOM 5603 N N . THR A 1 719 ? 13.347 24.303 4.023 1.00 90.38 719 THR A N 1
ATOM 5604 C CA . THR A 1 719 ? 14.461 24.783 4.849 1.00 90.38 719 THR A CA 1
ATOM 5605 C C . THR A 1 719 ? 14.052 25.933 5.775 1.00 90.38 719 THR A C 1
ATOM 5607 O O . THR A 1 719 ? 14.654 26.103 6.828 1.00 90.38 719 THR A O 1
ATOM 5610 N N . SER A 1 720 ? 12.999 26.691 5.441 1.00 91.94 720 SER A N 1
ATOM 5611 C CA . SER A 1 720 ? 12.477 27.775 6.290 1.00 91.94 720 SER A CA 1
ATOM 5612 C C . SER A 1 720 ? 11.701 27.296 7.522 1.00 91.94 720 SER A C 1
ATOM 5614 O O . SER A 1 720 ? 11.508 28.069 8.455 1.00 91.94 720 SER A O 1
ATOM 5616 N N . ASN A 1 721 ? 11.249 26.038 7.527 1.00 89.75 721 ASN A N 1
ATOM 5617 C CA . ASN A 1 721 ? 10.499 25.415 8.621 1.00 89.75 721 ASN A CA 1
ATOM 5618 C C . ASN A 1 721 ? 11.187 24.117 9.086 1.00 89.75 721 ASN A C 1
ATOM 5620 O O . ASN A 1 721 ? 10.531 23.159 9.485 1.00 89.75 721 ASN A O 1
ATOM 5624 N N . ASP A 1 722 ? 12.510 24.033 8.973 1.00 89.44 722 ASP A N 1
ATOM 5625 C CA . ASP A 1 722 ? 13.308 22.906 9.466 1.00 89.44 722 ASP A CA 1
ATOM 5626 C C . ASP A 1 722 ? 13.685 23.173 10.942 1.00 89.44 722 ASP A C 1
ATOM 5628 O O . ASP A 1 722 ? 14.215 24.253 11.219 1.00 89.44 722 ASP A O 1
ATOM 5632 N N . PRO A 1 723 ? 13.388 22.285 11.921 1.00 88.00 723 PRO A N 1
ATOM 5633 C CA . PRO A 1 723 ? 12.859 20.912 11.818 1.00 88.00 723 PRO A CA 1
ATOM 5634 C C . PRO A 1 723 ? 11.336 20.758 11.899 1.00 88.00 723 PRO A C 1
ATOM 5636 O O . PRO A 1 723 ? 10.843 19.632 11.868 1.00 88.00 723 PRO A O 1
ATOM 5639 N N . GLY A 1 724 ? 10.568 21.845 11.998 1.00 88.81 724 GLY A N 1
ATOM 5640 C CA . GLY A 1 724 ? 9.108 21.812 12.172 1.00 88.81 724 GLY A CA 1
ATOM 5641 C C . GLY A 1 724 ? 8.320 21.045 11.096 1.00 88.81 724 GLY A C 1
ATOM 5642 O O . GLY A 1 724 ? 7.220 20.572 11.372 1.00 88.81 724 GLY A O 1
ATOM 5643 N N . CYS A 1 725 ? 8.868 20.887 9.890 1.00 90.62 725 CYS A N 1
ATOM 5644 C CA . CYS A 1 725 ? 8.255 20.131 8.793 1.00 90.62 725 CYS A CA 1
ATOM 5645 C C . CYS A 1 725 ? 8.604 18.628 8.764 1.00 90.62 725 CYS A C 1
ATOM 5647 O O . CYS A 1 725 ? 8.027 17.898 7.954 1.00 90.62 725 CYS A O 1
ATOM 5649 N N . ARG A 1 726 ? 9.521 18.154 9.620 1.00 92.06 726 ARG A N 1
ATOM 5650 C CA . ARG A 1 726 ? 10.022 16.768 9.614 1.00 92.06 726 ARG A CA 1
ATOM 5651 C C . ARG A 1 726 ? 9.171 15.820 10.456 1.00 92.06 726 ARG A C 1
ATOM 5653 O O . ARG A 1 726 ? 8.495 16.235 11.397 1.00 92.06 726 ARG A O 1
ATOM 5660 N N . MET A 1 727 ? 9.264 14.521 10.160 1.00 93.62 727 MET A N 1
ATOM 5661 C CA . MET A 1 727 ? 8.687 13.454 10.985 1.00 93.62 727 MET A CA 1
ATOM 5662 C C . MET A 1 727 ? 9.817 12.575 11.523 1.00 93.62 727 MET A C 1
ATOM 5664 O O . MET A 1 727 ? 10.206 11.574 10.921 1.00 93.62 727 MET A O 1
ATOM 5668 N N . LEU A 1 728 ? 10.358 12.986 12.668 1.00 94.62 728 LEU A N 1
ATOM 5669 C CA . LEU A 1 728 ? 11.518 12.353 13.287 1.00 94.62 728 LEU A CA 1
ATOM 5670 C C . LEU A 1 728 ? 11.088 11.310 14.318 1.00 94.62 728 LEU A C 1
ATOM 5672 O O . LEU A 1 728 ? 10.417 11.636 15.306 1.00 94.62 728 LEU A O 1
ATOM 5676 N N . TYR A 1 729 ? 11.509 10.069 14.087 1.00 95.88 729 TYR A N 1
ATOM 5677 C CA . TYR A 1 729 ? 11.137 8.913 14.895 1.00 95.88 729 TYR A CA 1
ATOM 5678 C C . TYR A 1 729 ? 12.244 8.510 15.861 1.00 95.88 729 TYR A C 1
ATOM 5680 O O . TYR A 1 729 ? 13.420 8.469 15.501 1.00 95.88 729 TYR A O 1
ATOM 5688 N N . TYR A 1 730 ? 11.856 8.164 17.083 1.00 96.38 730 TYR A N 1
ATOM 5689 C CA . TYR A 1 730 ? 12.737 7.555 18.062 1.00 96.38 730 TYR A CA 1
ATOM 5690 C C . TYR A 1 730 ? 13.060 6.114 17.664 1.00 96.38 730 TYR A C 1
ATOM 5692 O O . TYR A 1 730 ? 12.169 5.348 17.285 1.00 96.38 730 TYR A O 1
ATOM 5700 N N . SER A 1 731 ? 14.336 5.758 17.791 1.00 96.12 731 SER A N 1
ATOM 5701 C CA . SER A 1 731 ? 14.860 4.398 17.676 1.00 96.12 731 SER A CA 1
ATOM 5702 C C . SER A 1 731 ? 15.480 3.968 19.006 1.00 96.12 731 SER A C 1
ATOM 5704 O O . SER A 1 731 ? 16.193 4.739 19.649 1.00 96.12 731 SER A O 1
ATOM 5706 N N . SER A 1 732 ? 15.271 2.709 19.390 1.00 96.88 732 SER A N 1
ATOM 5707 C CA . SER A 1 732 ? 15.906 2.076 20.550 1.00 96.88 732 SER A CA 1
ATOM 5708 C C . SER A 1 732 ? 17.361 1.662 20.297 1.00 96.88 732 SER A C 1
ATOM 5710 O O . SER A 1 732 ? 18.005 1.103 21.180 1.00 96.88 732 SER A O 1
ATOM 5712 N N . THR A 1 733 ? 17.918 1.953 19.115 1.00 94.94 733 THR A N 1
ATOM 5713 C CA . THR A 1 733 ? 19.332 1.674 18.813 1.00 94.94 733 THR A CA 1
ATOM 5714 C C . THR A 1 733 ? 20.227 2.575 19.648 1.00 94.94 733 THR A C 1
ATOM 5716 O O . THR A 1 733 ? 20.110 3.803 19.620 1.00 94.94 733 THR A O 1
ATOM 5719 N N . TYR A 1 734 ? 21.139 1.963 20.398 1.00 89.62 734 TYR A N 1
ATOM 5720 C CA . TYR A 1 734 ? 22.055 2.706 21.248 1.00 89.62 734 TYR A CA 1
ATOM 5721 C C . TYR A 1 734 ? 22.896 3.691 20.429 1.00 89.62 734 TYR A C 1
ATOM 5723 O O . TYR A 1 734 ? 23.440 3.336 19.388 1.00 89.62 734 TYR A O 1
ATOM 5731 N N . ASN A 1 735 ? 23.001 4.928 20.917 1.00 85.06 735 ASN A N 1
ATOM 5732 C CA . ASN A 1 735 ? 23.667 6.051 20.257 1.00 85.06 735 ASN A CA 1
ATOM 5733 C C . ASN A 1 735 ? 23.129 6.463 18.878 1.00 85.06 735 ASN A C 1
ATOM 5735 O O . ASN A 1 735 ? 23.600 7.465 18.374 1.00 85.06 735 ASN A O 1
ATOM 5739 N N . GLU A 1 736 ? 22.114 5.834 18.293 1.00 90.31 736 GLU A N 1
ATOM 5740 C CA . GLU A 1 736 ? 21.483 6.297 17.046 1.00 90.31 736 GLU A CA 1
ATOM 5741 C C . GLU A 1 736 ? 19.960 6.257 17.209 1.00 90.31 736 GLU A C 1
ATOM 5743 O O . GLU A 1 736 ? 19.252 5.354 16.756 1.00 90.31 736 GLU A O 1
ATOM 5748 N N . ASN A 1 737 ? 19.449 7.229 17.960 1.00 91.69 737 ASN A N 1
ATOM 5749 C CA . ASN A 1 737 ? 18.080 7.208 18.458 1.00 91.69 737 ASN A CA 1
ATOM 5750 C C . ASN A 1 737 ? 17.114 8.102 17.670 1.00 91.69 737 ASN A C 1
ATOM 5752 O O . ASN A 1 737 ? 15.971 8.251 18.095 1.00 91.69 737 ASN A O 1
ATOM 5756 N N . THR A 1 738 ? 17.550 8.676 16.545 1.00 94.25 738 THR A N 1
ATOM 5757 C CA . THR A 1 738 ? 16.711 9.499 15.664 1.00 94.25 738 THR A CA 1
ATOM 5758 C C . THR A 1 738 ? 16.734 8.947 14.244 1.00 94.25 738 THR A C 1
ATOM 5760 O O . THR A 1 738 ? 17.804 8.783 13.660 1.00 94.25 738 THR A O 1
ATOM 5763 N N . TYR A 1 739 ? 15.552 8.705 13.681 1.00 95.62 739 TYR A N 1
ATOM 5764 C CA . TYR A 1 739 ? 15.339 8.235 12.315 1.00 95.62 739 TYR A CA 1
ATOM 5765 C C . TYR A 1 739 ? 14.540 9.266 11.511 1.00 95.62 739 TYR A C 1
ATOM 5767 O O . TYR A 1 739 ? 13.446 9.674 11.915 1.00 95.62 739 TYR A O 1
ATOM 5775 N N . PHE A 1 740 ? 15.083 9.681 10.370 1.00 95.06 740 PHE A N 1
ATOM 5776 C CA . PHE A 1 740 ? 14.520 10.705 9.493 1.00 95.06 740 PHE A CA 1
ATOM 5777 C C . PHE A 1 740 ? 13.654 10.017 8.443 1.00 95.06 740 PHE A C 1
ATOM 5779 O O . PHE A 1 740 ? 14.115 9.642 7.363 1.00 95.06 740 PHE A O 1
ATOM 5786 N N . SER A 1 741 ? 12.386 9.803 8.786 1.00 93.69 741 SER A N 1
ATOM 5787 C CA . SER A 1 741 ? 11.469 9.041 7.934 1.00 93.69 7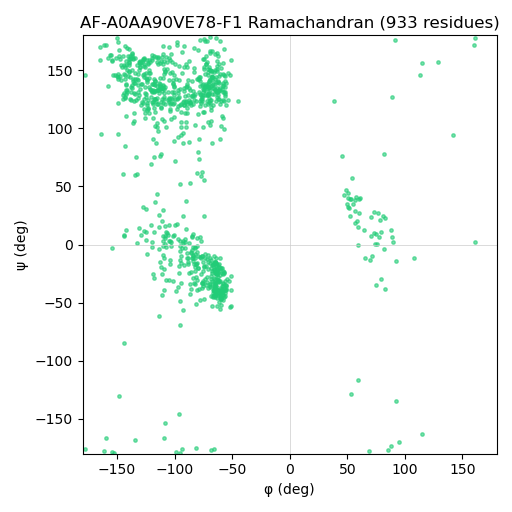41 SER A CA 1
ATOM 5788 C C . SER A 1 741 ? 11.238 9.683 6.566 1.00 93.69 741 SER A C 1
ATOM 5790 O O . SER A 1 741 ? 11.037 8.984 5.572 1.00 93.69 741 SER A O 1
ATOM 5792 N N . GLU A 1 742 ? 11.297 11.012 6.494 1.00 92.19 742 GLU A N 1
ATOM 5793 C CA . GLU A 1 742 ? 11.116 11.763 5.258 1.00 92.19 742 GLU A CA 1
ATOM 5794 C C . GLU A 1 742 ? 12.260 11.551 4.261 1.00 92.19 742 GLU A C 1
ATOM 5796 O O . GLU A 1 742 ? 12.029 11.554 3.052 1.00 92.19 742 GLU A O 1
ATOM 5801 N N . GLU A 1 743 ? 13.461 11.289 4.780 1.00 91.69 743 GLU A N 1
ATOM 5802 C CA . GLU A 1 743 ? 14.687 11.005 4.030 1.00 91.69 743 GLU A CA 1
ATOM 5803 C C . GLU A 1 743 ? 14.864 9.496 3.776 1.00 91.69 743 GLU A C 1
ATOM 5805 O O . GLU A 1 743 ? 15.868 9.070 3.212 1.00 91.69 743 GLU A O 1
ATOM 5810 N N . GLY A 1 744 ? 13.918 8.658 4.208 1.00 87.50 744 GLY A N 1
ATOM 5811 C CA . GLY A 1 744 ? 13.906 7.213 3.988 1.00 87.50 744 GLY A CA 1
ATOM 5812 C C . GLY A 1 744 ? 14.886 6.416 4.850 1.00 87.50 744 GLY A C 1
ATOM 5813 O O . GLY A 1 744 ? 14.538 5.313 5.244 1.00 87.50 744 GLY A O 1
ATOM 5814 N N . LEU A 1 745 ? 16.078 6.938 5.167 1.00 84.06 745 LEU A N 1
ATOM 5815 C CA . LEU A 1 745 ? 17.151 6.184 5.840 1.00 84.06 745 LEU A CA 1
ATOM 5816 C C . LEU A 1 745 ? 18.143 7.033 6.648 1.00 84.06 745 LEU A C 1
ATOM 5818 O O . LEU A 1 745 ? 19.050 6.478 7.263 1.00 84.06 745 LEU A O 1
ATOM 5822 N N . ALA A 1 746 ? 18.027 8.362 6.651 1.00 92.50 746 ALA A N 1
ATOM 5823 C CA . ALA A 1 746 ? 18.977 9.166 7.409 1.00 92.50 746 ALA A CA 1
ATOM 5824 C C . ALA A 1 746 ? 18.788 8.978 8.925 1.00 92.50 746 ALA A C 1
ATOM 5826 O O . ALA A 1 746 ? 17.666 8.851 9.430 1.00 92.50 746 ALA A O 1
ATOM 5827 N N . THR A 1 747 ? 19.902 8.937 9.650 1.00 93.62 747 THR A N 1
ATOM 5828 C CA . THR A 1 747 ? 19.948 8.704 11.094 1.00 93.62 747 THR A CA 1
ATOM 5829 C C . THR A 1 747 ? 20.675 9.841 11.792 1.00 93.62 747 THR A C 1
ATOM 5831 O O . THR A 1 747 ? 21.438 10.594 11.188 1.00 93.62 747 THR A O 1
ATOM 5834 N N . ASN A 1 748 ? 20.420 10.004 13.086 1.00 92.25 748 ASN A N 1
ATOM 5835 C CA . ASN A 1 748 ? 21.167 10.939 13.914 1.00 92.25 748 ASN A CA 1
ATOM 5836 C C . ASN A 1 748 ? 21.257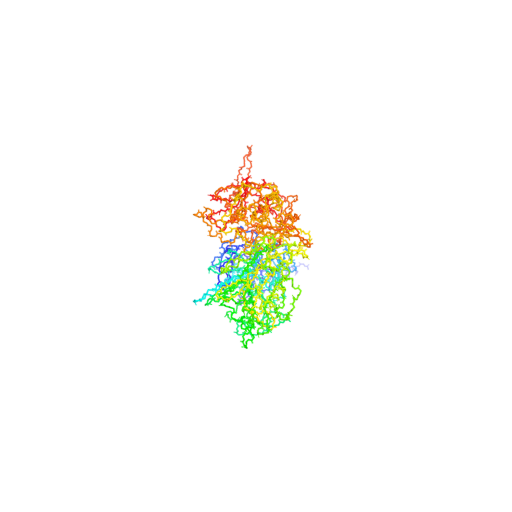 10.430 15.355 1.00 92.25 748 ASN A C 1
ATOM 5838 O O . ASN A 1 748 ? 20.478 9.582 15.807 1.00 92.25 748 ASN A O 1
ATOM 5842 N N . HIS A 1 749 ? 22.205 10.996 16.089 1.00 89.00 749 HIS A N 1
ATOM 5843 C CA . HIS A 1 749 ? 22.286 10.864 17.535 1.00 89.00 749 HIS A CA 1
ATOM 5844 C C . HIS A 1 749 ? 21.208 11.731 18.205 1.00 89.00 749 HIS A C 1
ATOM 5846 O O . HIS A 1 749 ? 20.502 12.493 17.541 1.00 89.00 749 HIS A O 1
ATOM 5852 N N . ASN A 1 750 ? 21.111 11.657 19.535 1.00 78.19 750 ASN A N 1
ATOM 5853 C CA . ASN A 1 750 ? 20.207 12.508 20.306 1.00 78.19 750 ASN A CA 1
ATOM 5854 C C . ASN A 1 750 ? 20.675 13.968 20.235 1.00 78.19 750 ASN A C 1
ATOM 5856 O O . ASN A 1 750 ? 21.464 14.419 21.065 1.00 78.19 750 ASN A O 1
ATOM 5860 N N . ASN A 1 751 ? 20.234 14.684 19.206 1.00 80.19 751 ASN A N 1
ATOM 5861 C CA . ASN A 1 751 ? 20.649 16.044 18.910 1.00 80.19 751 ASN A CA 1
ATOM 5862 C C . ASN A 1 751 ? 19.502 17.017 19.209 1.00 80.19 751 ASN A C 1
ATOM 5864 O O . ASN A 1 751 ? 18.360 16.790 18.813 1.00 80.19 751 ASN A O 1
ATOM 5868 N N . SER A 1 752 ? 19.814 18.132 19.870 1.00 83.50 752 SER A N 1
ATOM 5869 C CA . SER A 1 752 ? 18.855 19.198 20.169 1.00 83.50 752 SER A CA 1
ATOM 5870 C C . SER A 1 752 ? 18.294 19.893 18.924 1.00 83.50 752 SER A C 1
ATOM 5872 O O . SER A 1 752 ? 17.194 20.434 18.996 1.00 83.50 752 SER A O 1
ATOM 5874 N N . ALA A 1 753 ? 19.014 19.874 17.797 1.00 88.88 753 ALA A N 1
ATOM 5875 C CA . ALA A 1 753 ? 18.571 20.472 16.538 1.00 88.88 753 ALA A CA 1
ATOM 5876 C C . ALA A 1 753 ? 17.498 19.637 15.823 1.00 88.88 753 ALA A C 1
ATOM 5878 O O . ALA A 1 753 ? 16.605 20.193 15.194 1.00 88.88 753 ALA A O 1
ATOM 5879 N N . TYR A 1 754 ? 17.565 18.309 15.944 1.00 91.00 754 TYR A N 1
ATOM 5880 C CA . TYR A 1 754 ? 16.658 17.378 15.268 1.00 91.00 754 TYR A CA 1
ATOM 5881 C C . TYR A 1 754 ? 16.122 16.328 16.253 1.00 91.00 754 TYR A C 1
ATOM 5883 O O . TYR A 1 754 ? 16.385 15.138 16.081 1.00 91.00 754 TYR A O 1
ATOM 5891 N N . PRO A 1 755 ? 15.412 16.737 17.322 1.00 90.75 755 PRO A N 1
ATOM 5892 C CA . PRO A 1 755 ? 14.951 15.802 18.333 1.00 90.75 755 PRO A CA 1
ATOM 5893 C C . PRO A 1 755 ? 13.782 14.965 17.790 1.00 90.75 755 PRO A C 1
ATOM 5895 O O . PRO A 1 755 ? 12.847 15.531 17.209 1.00 90.75 755 PRO A O 1
ATOM 5898 N N . PRO A 1 756 ? 13.768 13.639 18.010 1.00 93.75 756 PRO A N 1
ATOM 5899 C CA . PRO A 1 756 ? 12.619 12.826 17.659 1.00 93.75 756 PRO A CA 1
ATOM 5900 C C . PRO A 1 756 ? 11.439 13.192 18.560 1.00 93.75 756 PRO A C 1
ATOM 5902 O O . PRO A 1 756 ? 11.601 13.441 19.759 1.00 93.75 756 PRO A O 1
ATOM 5905 N N . LYS A 1 757 ? 10.246 13.212 17.965 1.00 93.38 757 LYS A N 1
ATOM 5906 C CA . LYS A 1 757 ? 8.973 13.487 18.657 1.00 93.38 757 LYS A CA 1
ATOM 5907 C C . LYS A 1 757 ? 7.948 12.372 18.478 1.00 93.38 757 LYS A C 1
ATOM 5909 O O . LYS A 1 757 ? 6.894 12.409 19.099 1.00 93.38 757 LYS A O 1
ATOM 5914 N N . LEU A 1 758 ? 8.256 11.405 17.620 1.00 95.44 758 LEU A N 1
ATOM 5915 C CA . LEU A 1 758 ? 7.374 10.312 17.236 1.00 95.44 758 LEU A CA 1
ATOM 5916 C C . LEU A 1 758 ? 8.043 8.980 17.573 1.00 95.44 758 LEU A C 1
ATOM 5918 O O . LEU A 1 758 ? 9.266 8.896 17.656 1.00 95.44 758 LEU A O 1
ATOM 5922 N N . VAL A 1 759 ? 7.258 7.924 17.730 1.00 96.06 759 VAL A N 1
ATOM 5923 C CA . VAL A 1 759 ? 7.728 6.536 17.722 1.00 96.06 759 VAL A CA 1
ATOM 5924 C C . VAL A 1 759 ? 6.697 5.720 16.954 1.00 96.06 759 VAL A C 1
ATOM 5926 O O . VAL A 1 759 ? 5.525 6.075 16.947 1.00 96.06 759 VAL A O 1
ATOM 5929 N N . ARG A 1 760 ? 7.132 4.665 16.267 1.00 95.81 760 ARG A N 1
ATOM 5930 C CA . ARG A 1 760 ? 6.223 3.728 15.611 1.00 95.81 760 ARG A CA 1
ATOM 5931 C C . ARG A 1 760 ? 6.392 2.365 16.255 1.00 95.81 760 ARG A C 1
ATOM 5933 O O . ARG A 1 760 ? 7.383 1.683 15.998 1.00 95.81 760 ARG A O 1
ATOM 5940 N N . CYS A 1 761 ? 5.462 1.993 17.121 1.00 97.69 761 CYS A N 1
ATOM 5941 C CA . CYS A 1 761 ? 5.590 0.771 17.903 1.00 97.69 761 CYS A CA 1
ATOM 5942 C C . CYS A 1 761 ? 5.467 -0.481 17.024 1.00 97.69 761 CYS A C 1
ATOM 5944 O O . CYS A 1 761 ? 4.673 -0.528 16.080 1.00 97.69 761 CYS A O 1
ATOM 5946 N N . LEU A 1 762 ? 6.262 -1.504 17.345 1.00 98.12 762 LEU A N 1
ATOM 5947 C CA . LEU A 1 762 ? 6.295 -2.779 16.629 1.00 98.12 762 LEU A CA 1
ATOM 5948 C C . LEU A 1 762 ? 5.777 -3.934 17.472 1.00 98.12 762 LEU A C 1
ATOM 5950 O O . LEU A 1 762 ? 5.857 -3.911 18.697 1.00 98.12 762 LEU A O 1
ATOM 5954 N N . ARG A 1 763 ? 5.322 -4.980 16.785 1.00 97.88 763 ARG A N 1
ATOM 5955 C CA . ARG A 1 763 ? 4.811 -6.227 17.345 1.00 97.88 763 ARG A CA 1
ATOM 5956 C C . ARG A 1 763 ? 5.458 -7.420 16.652 1.00 97.88 763 ARG A C 1
ATOM 5958 O O . ARG A 1 763 ? 5.431 -7.521 15.427 1.00 97.88 763 ARG A O 1
ATOM 5965 N N . ASN A 1 764 ? 5.999 -8.357 17.431 1.00 98.00 764 ASN A N 1
ATOM 5966 C CA . ASN A 1 764 ? 6.503 -9.627 16.896 1.00 98.00 764 ASN A CA 1
ATOM 5967 C C . ASN A 1 764 ? 5.333 -10.517 16.456 1.00 98.00 764 ASN A C 1
ATOM 5969 O O . ASN A 1 764 ? 4.348 -10.652 17.182 1.00 98.00 764 ASN A O 1
ATOM 5973 N N . LEU A 1 765 ? 5.447 -11.124 15.277 1.00 98.06 765 LEU A N 1
ATOM 5974 C CA . LEU A 1 765 ? 4.408 -11.898 14.602 1.00 98.06 765 LEU A CA 1
ATOM 5975 C C . LEU A 1 765 ? 4.827 -13.364 14.505 1.00 98.06 765 LEU A C 1
ATOM 5977 O O . LEU A 1 765 ? 5.572 -13.749 13.602 1.00 98.06 765 LEU A O 1
ATOM 5981 N N . LYS A 1 766 ? 4.340 -14.201 15.427 1.00 97.62 766 LYS A N 1
ATOM 5982 C CA . LYS A 1 766 ? 4.557 -15.650 15.385 1.00 97.62 766 LYS A CA 1
ATOM 5983 C C . LYS A 1 766 ? 3.241 -16.351 15.082 1.00 97.62 766 LYS A C 1
ATOM 5985 O O . LYS A 1 766 ? 2.255 -16.174 15.781 1.00 97.62 766 LYS A O 1
ATOM 5990 N N . SER A 1 767 ? 3.236 -17.168 14.036 1.00 98.06 767 SER A N 1
ATOM 5991 C CA . SER A 1 767 ? 2.067 -17.983 13.704 1.00 98.06 767 SER A CA 1
ATOM 5992 C C . SER A 1 767 ? 1.782 -19.013 14.789 1.00 98.06 767 SER A C 1
ATOM 5994 O O . SER A 1 767 ? 2.719 -19.661 15.261 1.00 98.06 767 SER A O 1
ATOM 5996 N N . ASN A 1 768 ? 0.501 -19.188 15.118 1.00 97.50 768 ASN A N 1
ATOM 5997 C CA . ASN A 1 768 ? 0.019 -20.174 16.089 1.00 97.50 768 ASN A CA 1
ATOM 5998 C C . ASN A 1 768 ? 0.650 -20.032 17.497 1.00 97.50 768 ASN A C 1
ATOM 6000 O O . ASN A 1 768 ? 0.827 -21.021 18.205 1.00 97.50 768 ASN A O 1
ATOM 6004 N N . ASP A 1 769 ? 1.038 -18.810 17.886 1.00 96.31 769 ASP A N 1
ATOM 6005 C CA . ASP A 1 769 ? 1.648 -18.476 19.179 1.00 96.31 769 ASP A CA 1
ATOM 6006 C C . ASP A 1 769 ? 1.394 -16.986 19.508 1.00 96.31 769 ASP A C 1
ATOM 6008 O O . ASP A 1 769 ? 1.063 -16.187 18.632 1.00 96.31 769 ASP A O 1
ATOM 6012 N N . MET A 1 770 ? 1.563 -16.571 20.767 1.00 93.62 770 MET A N 1
ATOM 6013 C CA . MET A 1 770 ? 1.441 -15.162 21.174 1.00 93.62 770 MET A CA 1
ATOM 6014 C C . MET A 1 770 ? 2.599 -14.274 20.683 1.00 93.62 770 MET A C 1
ATOM 6016 O O . MET A 1 770 ? 2.457 -13.052 20.637 1.00 93.62 770 MET A O 1
ATOM 6020 N N . GLY A 1 771 ? 3.752 -14.852 20.349 1.00 93.88 771 GLY A N 1
ATOM 6021 C CA . GLY A 1 771 ? 4.863 -14.226 19.630 1.00 93.88 771 GLY A CA 1
ATOM 6022 C C . GLY A 1 771 ? 5.667 -13.155 20.369 1.00 93.88 771 GLY A C 1
ATOM 6023 O O . GLY A 1 771 ? 6.740 -12.800 19.892 1.00 93.88 771 GLY A O 1
ATOM 6024 N N . TYR A 1 772 ? 5.197 -12.640 21.510 1.00 92.88 772 TYR A N 1
ATOM 6025 C CA . TYR A 1 772 ? 5.795 -11.473 22.177 1.00 92.88 772 TYR A CA 1
ATOM 6026 C C . TYR A 1 772 ? 7.271 -11.693 22.551 1.00 92.88 772 TYR A C 1
ATOM 6028 O O . TYR A 1 772 ? 8.102 -10.831 22.299 1.00 92.88 772 TYR A O 1
ATOM 6036 N N . ASN A 1 773 ? 7.617 -12.884 23.048 1.00 91.75 773 ASN A N 1
ATOM 6037 C CA . ASN A 1 773 ? 8.970 -13.265 23.466 1.00 91.75 773 ASN A CA 1
ATOM 6038 C C . ASN A 1 773 ? 9.823 -13.887 22.345 1.00 91.75 773 ASN A C 1
ATOM 6040 O O . ASN A 1 773 ? 10.841 -14.524 22.620 1.00 91.75 773 ASN A O 1
ATOM 6044 N N . ARG A 1 774 ? 9.396 -13.784 21.082 1.00 96.19 774 ARG A N 1
ATOM 6045 C CA . ARG A 1 774 ? 10.102 -14.378 19.942 1.00 96.19 774 ARG A CA 1
ATOM 6046 C C . ARG A 1 774 ? 10.888 -13.316 19.195 1.00 96.19 774 ARG A C 1
ATOM 6048 O O . ARG A 1 774 ? 10.332 -12.300 18.800 1.00 96.19 774 ARG A O 1
ATOM 6055 N N . THR A 1 775 ? 12.157 -13.592 18.919 1.00 96.44 775 THR A N 1
ATOM 6056 C CA . THR A 1 775 ? 12.973 -12.740 18.051 1.00 96.44 775 THR A CA 1
ATOM 6057 C C . THR A 1 775 ? 12.499 -12.873 16.599 1.00 96.44 775 THR A C 1
ATOM 6059 O O . THR A 1 775 ? 12.369 -14.002 16.109 1.00 96.44 775 THR A O 1
ATOM 6062 N N . PRO A 1 776 ? 12.237 -11.762 15.889 1.00 97.44 776 PRO A N 1
ATOM 6063 C CA . PRO A 1 776 ? 11.896 -11.819 14.476 1.00 97.44 776 PRO A CA 1
ATOM 6064 C C . PRO A 1 776 ? 13.098 -12.276 13.638 1.00 97.44 776 PRO A C 1
ATOM 6066 O O . PRO A 1 776 ? 14.244 -11.937 13.935 1.00 97.44 776 PRO A O 1
ATOM 6069 N N . ALA A 1 777 ? 12.844 -13.040 12.579 1.00 97.94 777 ALA A N 1
ATOM 6070 C CA . ALA A 1 777 ? 13.869 -13.480 11.640 1.00 97.94 777 ALA A CA 1
ATOM 6071 C C . ALA A 1 777 ? 14.420 -12.290 10.847 1.00 97.94 777 ALA A C 1
ATOM 6073 O O . ALA A 1 777 ? 13.660 -11.404 10.472 1.00 97.94 777 ALA A O 1
ATOM 6074 N N . LYS A 1 778 ? 15.720 -12.284 10.528 1.00 97.44 778 LYS A N 1
ATOM 6075 C CA . LYS A 1 778 ? 16.285 -11.269 9.627 1.00 97.44 778 LYS A CA 1
ATOM 6076 C C . LYS A 1 778 ? 15.587 -11.294 8.272 1.00 97.44 778 LYS A C 1
ATOM 6078 O O . LYS A 1 778 ? 15.335 -12.367 7.724 1.00 97.44 778 LYS A O 1
ATOM 6083 N N . TYR A 1 779 ? 15.310 -10.119 7.711 1.00 97.00 779 TYR A N 1
ATOM 6084 C CA . TYR A 1 779 ? 14.725 -10.022 6.372 1.00 97.00 779 TYR A CA 1
ATOM 6085 C C . TYR A 1 779 ? 15.754 -10.168 5.237 1.00 97.00 779 TYR A C 1
ATOM 6087 O O . TYR A 1 779 ? 15.377 -10.263 4.072 1.00 97.00 779 TYR A O 1
ATOM 6095 N N . TYR A 1 780 ? 17.044 -10.232 5.584 1.00 96.75 780 TYR A N 1
ATOM 6096 C CA . TYR A 1 780 ? 18.163 -10.444 4.674 1.00 96.75 780 TYR A CA 1
ATOM 6097 C C . TYR A 1 780 ? 19.084 -11.566 5.173 1.00 96.75 780 TYR A C 1
ATOM 6099 O O . TYR A 1 780 ? 19.223 -11.786 6.380 1.00 96.75 780 TYR A O 1
ATOM 6107 N N . THR A 1 781 ? 19.764 -12.228 4.241 1.00 97.25 781 THR A N 1
ATOM 6108 C CA . THR A 1 781 ? 20.966 -13.035 4.491 1.00 97.25 781 THR A CA 1
ATOM 6109 C C . THR A 1 781 ? 22.163 -12.403 3.790 1.00 97.25 781 THR A C 1
ATOM 6111 O O . THR A 1 781 ? 21.993 -11.659 2.821 1.00 97.25 781 THR A O 1
ATOM 6114 N N . TYR A 1 782 ? 23.369 -12.677 4.288 1.00 96.25 782 TYR A N 1
ATOM 6115 C CA . TYR A 1 782 ? 24.607 -12.215 3.674 1.00 96.25 782 TYR A CA 1
ATOM 6116 C C . TYR A 1 782 ? 25.694 -13.281 3.770 1.00 96.25 782 TYR A C 1
ATOM 6118 O O . TYR A 1 782 ? 26.198 -13.568 4.854 1.00 96.25 782 TYR A O 1
ATOM 6126 N N . GLU A 1 783 ? 26.047 -13.862 2.627 1.00 96.06 783 GLU A N 1
ATOM 6127 C CA . GLU A 1 783 ? 27.019 -14.950 2.517 1.00 96.06 783 GLU A CA 1
ATOM 6128 C C . GLU A 1 783 ? 27.859 -14.750 1.253 1.00 96.06 783 GLU A C 1
ATOM 6130 O O . GLU A 1 783 ? 27.319 -14.471 0.186 1.00 96.06 783 GLU A O 1
ATOM 6135 N N . SER A 1 784 ? 29.186 -14.875 1.351 1.00 93.88 784 SER A N 1
ATOM 6136 C CA . SER A 1 784 ? 30.105 -14.742 0.201 1.00 93.88 784 SER A CA 1
ATOM 6137 C C . SER A 1 784 ? 29.885 -13.468 -0.640 1.00 93.88 784 SER A C 1
ATOM 6139 O O . SER A 1 784 ? 29.856 -13.512 -1.871 1.00 93.88 784 SER A O 1
ATOM 6141 N N . SER A 1 785 ? 29.697 -12.325 0.029 1.00 94.62 785 SER A N 1
ATOM 6142 C CA . SER A 1 785 ? 29.380 -11.024 -0.587 1.00 94.62 785 SER A CA 1
ATOM 6143 C C . SER A 1 785 ? 28.024 -10.949 -1.310 1.00 94.62 785 SER A C 1
ATOM 6145 O O . SER A 1 785 ? 27.771 -9.981 -2.024 1.00 94.62 785 SER A O 1
ATOM 6147 N N . VAL A 1 786 ? 27.137 -11.931 -1.130 1.00 96.44 786 VAL A N 1
ATOM 6148 C CA . VAL A 1 786 ? 25.795 -11.959 -1.725 1.00 96.44 786 VAL A CA 1
ATOM 6149 C C . VAL A 1 786 ? 24.746 -11.666 -0.664 1.00 96.44 786 VAL A C 1
ATOM 6151 O O . VAL A 1 786 ? 24.654 -12.363 0.345 1.00 96.44 786 VAL A O 1
ATOM 6154 N N . VAL A 1 787 ? 23.932 -10.648 -0.922 1.00 97.31 787 VAL A N 1
ATOM 6155 C CA . VAL A 1 787 ? 22.739 -10.312 -0.149 1.00 97.31 787 VAL A CA 1
ATOM 6156 C C . VAL A 1 787 ? 21.534 -11.009 -0.766 1.00 97.31 787 VAL A C 1
ATOM 6158 O O . VAL A 1 787 ? 21.349 -10.956 -1.982 1.00 97.31 787 VAL A O 1
ATOM 6161 N N . THR A 1 788 ? 20.689 -11.621 0.066 1.00 96.81 788 THR A N 1
ATOM 6162 C CA . THR A 1 788 ? 19.391 -12.153 -0.379 1.00 96.81 788 THR A CA 1
ATOM 6163 C C . THR A 1 788 ? 18.261 -11.725 0.556 1.00 96.81 788 THR A C 1
ATOM 6165 O O . THR A 1 788 ? 18.318 -11.980 1.757 1.00 96.81 788 THR A O 1
ATOM 6168 N N . LEU A 1 789 ? 17.206 -11.116 0.012 1.00 96.56 789 LEU A N 1
ATOM 6169 C CA . LEU A 1 789 ? 16.030 -10.609 0.734 1.00 96.56 789 LEU A CA 1
ATOM 6170 C C . LEU A 1 789 ? 14.880 -11.631 0.729 1.00 96.56 789 LEU A C 1
ATOM 6172 O O . LEU A 1 789 ? 13.754 -11.337 0.345 1.00 96.56 789 LEU A O 1
ATOM 6176 N N . ASN A 1 790 ? 15.166 -12.869 1.142 1.00 91.88 790 ASN A N 1
ATOM 6177 C CA . ASN A 1 790 ? 14.238 -14.007 1.020 1.00 91.88 790 ASN A CA 1
ATOM 6178 C C . ASN A 1 790 ? 12.988 -13.942 1.908 1.00 91.88 790 ASN A C 1
ATOM 6180 O O . ASN A 1 790 ? 12.083 -14.755 1.733 1.00 91.88 790 ASN A O 1
ATOM 6184 N N . ASN A 1 791 ? 12.971 -13.035 2.880 1.00 96.69 791 ASN A N 1
ATOM 6185 C CA . ASN A 1 791 ? 11.886 -12.883 3.844 1.00 96.69 791 ASN A CA 1
ATOM 6186 C C . ASN A 1 791 ? 11.092 -11.584 3.622 1.00 96.69 791 ASN A C 1
ATOM 6188 O O . ASN A 1 791 ? 10.144 -11.343 4.361 1.00 96.69 791 ASN A O 1
ATOM 6192 N N . VAL A 1 792 ? 11.469 -10.757 2.639 1.00 96.62 792 VAL A N 1
ATOM 6193 C CA . VAL A 1 792 ? 10.724 -9.557 2.223 1.00 96.62 792 VAL A CA 1
ATOM 6194 C C . VAL A 1 792 ? 9.724 -9.953 1.141 1.00 96.62 792 VAL A C 1
ATOM 6196 O O . VAL A 1 792 ? 10.069 -10.728 0.249 1.00 96.62 792 VAL A O 1
ATOM 6199 N N . ASP A 1 793 ? 8.504 -9.425 1.216 1.00 92.38 793 ASP A N 1
ATOM 6200 C CA . ASP A 1 793 ? 7.478 -9.645 0.196 1.00 92.38 793 ASP A CA 1
ATOM 6201 C C . ASP A 1 793 ? 7.983 -9.188 -1.177 1.00 92.38 793 ASP A C 1
ATOM 6203 O O . ASP A 1 793 ? 8.526 -8.092 -1.331 1.00 92.38 793 ASP A O 1
ATOM 6207 N N . GLU A 1 794 ? 7.819 -10.037 -2.186 1.00 87.44 794 GLU A N 1
ATOM 6208 C CA . GLU A 1 794 ? 8.382 -9.794 -3.509 1.00 87.44 794 GLU A CA 1
ATOM 6209 C C . GLU A 1 794 ? 7.826 -8.548 -4.197 1.00 87.44 794 GLU A C 1
ATOM 6211 O O . GLU A 1 794 ? 8.527 -7.963 -5.021 1.00 87.44 794 GLU A O 1
ATOM 6216 N N . LYS A 1 795 ? 6.626 -8.087 -3.818 1.00 83.50 795 LYS A N 1
ATOM 6217 C CA . LYS A 1 795 ? 6.065 -6.833 -4.333 1.00 83.50 795 LYS A CA 1
ATOM 6218 C C . LYS A 1 795 ? 6.902 -5.612 -3.941 1.00 83.50 795 LYS A C 1
ATOM 6220 O O . LYS A 1 795 ? 6.856 -4.617 -4.663 1.00 83.50 795 LYS A O 1
ATOM 6225 N N . ALA A 1 796 ? 7.654 -5.697 -2.836 1.00 88.88 796 ALA A N 1
ATOM 6226 C CA . ALA A 1 796 ? 8.580 -4.667 -2.360 1.00 88.88 796 ALA A CA 1
ATOM 6227 C C . ALA A 1 796 ? 9.977 -4.747 -3.008 1.00 88.88 796 ALA A C 1
ATOM 6229 O O . ALA A 1 796 ? 10.848 -3.915 -2.737 1.00 88.88 796 ALA A O 1
ATOM 6230 N N . LEU A 1 797 ? 10.216 -5.777 -3.825 1.00 89.00 797 LEU A N 1
ATOM 6231 C CA . LEU A 1 797 ? 11.514 -6.112 -4.395 1.00 89.00 797 LEU A CA 1
ATOM 6232 C C . LEU A 1 797 ? 11.481 -6.021 -5.916 1.00 89.00 797 LEU A C 1
ATOM 6234 O O . LEU A 1 797 ? 10.439 -6.101 -6.562 1.00 89.00 797 LEU A O 1
ATOM 6238 N N . ASN A 1 798 ? 12.667 -5.936 -6.504 1.00 82.25 798 ASN A N 1
ATOM 6239 C CA . ASN A 1 798 ? 12.834 -6.209 -7.918 1.00 82.25 798 ASN A CA 1
ATOM 6240 C C . ASN A 1 798 ? 13.250 -7.677 -8.125 1.00 82.25 798 ASN A C 1
ATOM 6242 O O . ASN A 1 798 ? 14.334 -8.091 -7.706 1.00 82.25 798 ASN A O 1
ATOM 6246 N N . THR A 1 799 ? 12.377 -8.465 -8.761 1.00 75.56 799 THR A N 1
ATOM 6247 C CA . THR A 1 799 ? 12.538 -9.918 -8.980 1.00 75.56 799 THR A CA 1
ATOM 6248 C C . THR A 1 799 ? 12.938 -10.301 -10.407 1.00 75.56 799 THR A C 1
ATOM 6250 O O . THR A 1 799 ? 13.076 -11.483 -10.707 1.00 75.56 799 THR A O 1
ATOM 6253 N N . SER A 1 800 ? 13.164 -9.321 -11.287 1.00 63.81 800 SER A N 1
ATOM 6254 C CA . SER A 1 800 ? 13.511 -9.542 -12.705 1.00 63.81 800 SER A CA 1
ATOM 6255 C C . SER A 1 800 ? 14.874 -10.225 -12.943 1.00 63.81 800 SER A C 1
ATOM 6257 O O . SER A 1 800 ? 15.113 -10.765 -14.025 1.00 63.81 800 SER A O 1
ATOM 6259 N N . GLY A 1 801 ? 15.759 -10.261 -11.939 1.00 65.25 801 GLY A N 1
ATOM 6260 C CA . GLY A 1 801 ? 17.080 -10.894 -12.018 1.00 65.25 801 GLY A CA 1
ATOM 6261 C C . GLY A 1 801 ? 18.195 -9.929 -12.433 1.00 65.25 801 GLY A C 1
ATOM 6262 O O . GLY A 1 801 ? 18.292 -8.834 -11.884 1.00 65.25 801 GLY A O 1
ATOM 6263 N N . GLU A 1 802 ? 19.064 -10.347 -13.370 1.00 60.38 802 GLU A N 1
ATOM 6264 C CA . GLU A 1 802 ? 20.144 -9.497 -13.904 1.00 60.38 802 GLU A CA 1
ATOM 6265 C C . GLU A 1 802 ? 19.569 -8.215 -14.525 1.00 60.38 802 GLU A C 1
ATOM 6267 O O . GLU A 1 802 ? 18.736 -8.257 -15.436 1.00 60.38 802 GLU A O 1
ATOM 6272 N N . GLN A 1 803 ? 20.054 -7.075 -14.040 1.00 66.12 803 GLN A N 1
ATOM 6273 C CA . GLN A 1 803 ? 19.636 -5.742 -14.458 1.00 66.12 803 GLN A CA 1
ATOM 6274 C C . GLN A 1 803 ? 20.826 -4.990 -15.032 1.00 66.12 803 GLN A C 1
ATOM 6276 O O . GLN A 1 803 ? 21.917 -5.024 -14.459 1.00 66.12 803 GLN A O 1
ATOM 6281 N N . GLY A 1 804 ? 20.584 -4.282 -16.135 1.00 73.38 804 GLY A N 1
ATOM 6282 C CA . GLY A 1 804 ? 21.480 -3.229 -16.596 1.00 73.38 804 GLY A CA 1
ATOM 6283 C C . GLY A 1 804 ? 21.515 -2.049 -15.624 1.00 73.38 804 GLY A C 1
ATOM 6284 O O . GLY A 1 804 ? 20.901 -2.076 -14.555 1.00 73.38 804 GLY A O 1
ATOM 6285 N N . GLU A 1 805 ? 22.236 -0.998 -15.999 1.00 84.94 805 GLU A N 1
ATOM 6286 C CA . GLU A 1 805 ? 22.237 0.250 -15.238 1.00 84.94 805 GLU A CA 1
ATOM 6287 C C . GLU A 1 805 ? 20.802 0.786 -15.052 1.00 84.94 805 GLU A C 1
ATOM 6289 O O . GLU A 1 805 ? 19.980 0.704 -15.964 1.00 84.94 805 GLU A O 1
ATOM 6294 N N . LEU A 1 806 ? 20.486 1.300 -13.859 1.00 83.00 806 LEU A N 1
ATOM 6295 C CA . LEU A 1 806 ? 19.167 1.877 -13.579 1.00 83.00 806 LEU A CA 1
ATOM 6296 C C . LEU A 1 806 ? 19.093 3.313 -14.117 1.00 83.00 806 LEU A C 1
ATOM 6298 O O . LEU A 1 806 ? 20.049 4.077 -13.957 1.00 83.00 806 LEU A O 1
ATOM 6302 N N . ASN A 1 807 ? 17.935 3.700 -14.657 1.00 76.69 807 ASN A N 1
ATOM 6303 C CA . ASN A 1 807 ? 17.644 5.099 -14.985 1.00 76.69 807 ASN A CA 1
ATOM 6304 C C . ASN A 1 807 ? 17.631 5.967 -13.713 1.00 76.69 807 ASN A C 1
ATOM 6306 O O . ASN A 1 807 ? 17.424 5.464 -12.600 1.00 76.69 807 ASN A O 1
ATOM 6310 N N . ALA A 1 808 ? 17.833 7.276 -13.877 1.00 80.50 808 ALA A N 1
ATOM 6311 C CA . ALA A 1 808 ? 17.689 8.245 -12.794 1.00 80.50 808 ALA A CA 1
ATOM 6312 C C . ALA A 1 808 ? 16.275 8.184 -12.198 1.00 80.50 808 ALA A C 1
ATOM 6314 O O . ALA A 1 808 ? 15.287 8.193 -12.925 1.00 80.50 808 ALA A O 1
ATOM 6315 N N . HIS A 1 809 ? 16.163 8.117 -10.871 1.00 85.25 809 HIS A N 1
ATOM 6316 C CA . HIS A 1 809 ? 14.874 7.928 -10.207 1.00 85.25 809 HIS A CA 1
ATOM 6317 C C . HIS A 1 809 ? 14.858 8.443 -8.770 1.00 85.25 809 HIS A C 1
ATOM 6319 O O . HIS A 1 809 ? 15.904 8.638 -8.150 1.00 85.25 809 HIS A O 1
ATOM 6325 N N . THR A 1 810 ? 13.654 8.624 -8.223 1.00 90.06 810 THR A N 1
ATOM 6326 C CA . THR A 1 810 ? 13.449 9.132 -6.860 1.00 90.06 810 THR A CA 1
ATOM 6327 C C . THR A 1 810 ? 13.297 8.036 -5.808 1.00 90.06 810 THR A C 1
ATOM 6329 O O . THR A 1 810 ? 13.026 6.878 -6.122 1.00 90.06 810 THR A O 1
ATOM 6332 N N . GLU A 1 811 ? 13.404 8.392 -4.528 1.00 90.88 811 GLU A N 1
ATOM 6333 C CA . GLU A 1 811 ? 13.395 7.450 -3.399 1.00 90.88 811 GLU A CA 1
ATOM 6334 C C . GLU A 1 811 ? 12.097 6.661 -3.207 1.00 90.88 811 GLU A C 1
ATOM 6336 O O . GLU A 1 811 ? 12.098 5.612 -2.565 1.00 90.88 811 GLU A O 1
ATOM 6341 N N . ARG A 1 812 ? 10.992 7.136 -3.787 1.00 87.00 812 ARG A N 1
ATOM 6342 C CA . ARG A 1 812 ? 9.695 6.439 -3.803 1.00 87.00 812 ARG A CA 1
ATOM 6343 C C . ARG A 1 812 ? 9.282 5.993 -5.207 1.00 87.00 812 ARG A C 1
ATOM 6345 O O . ARG A 1 812 ? 8.117 5.653 -5.415 1.00 87.00 812 ARG A O 1
ATOM 6352 N N . SER A 1 813 ? 10.214 5.991 -6.160 1.00 82.31 813 SER A N 1
ATOM 6353 C CA . SER A 1 813 ? 10.041 5.358 -7.470 1.00 82.31 813 SER A CA 1
ATOM 6354 C C . SER A 1 813 ? 10.134 3.834 -7.354 1.00 82.31 813 SER A C 1
ATOM 6356 O O . SER A 1 813 ? 10.828 3.310 -6.484 1.00 82.31 813 SER A O 1
ATOM 6358 N N . ALA A 1 814 ? 9.476 3.111 -8.265 1.00 78.75 814 ALA A N 1
ATOM 6359 C CA . ALA A 1 814 ? 9.603 1.657 -8.383 1.00 78.75 814 ALA A CA 1
ATOM 6360 C C . ALA A 1 814 ? 11.049 1.207 -8.683 1.00 78.75 814 ALA A C 1
ATOM 6362 O O . ALA A 1 814 ? 11.445 0.109 -8.302 1.00 78.75 814 ALA A O 1
ATOM 6363 N N . LEU A 1 815 ? 11.865 2.065 -9.306 1.00 82.31 815 LEU A N 1
ATOM 6364 C CA . LEU A 1 815 ? 13.287 1.795 -9.554 1.00 82.31 815 LEU A CA 1
ATOM 6365 C C . LEU A 1 815 ? 14.136 1.757 -8.271 1.00 82.31 815 LEU A C 1
ATOM 6367 O O . LEU A 1 815 ? 15.199 1.136 -8.263 1.00 82.31 815 LEU A O 1
ATOM 6371 N N . ASN A 1 816 ? 13.648 2.347 -7.171 1.00 90.06 816 ASN A N 1
ATOM 6372 C CA . ASN A 1 816 ? 14.331 2.291 -5.880 1.00 90.06 816 ASN A CA 1
ATOM 6373 C C . ASN A 1 816 ? 14.053 0.983 -5.114 1.00 90.06 816 ASN A C 1
ATOM 6375 O O . ASN A 1 816 ? 14.591 0.796 -4.028 1.00 90.06 816 ASN A O 1
ATOM 6379 N N . LYS A 1 817 ? 13.223 0.063 -5.633 1.00 90.25 817 LYS A N 1
ATOM 6380 C CA . LYS A 1 817 ? 13.051 -1.272 -5.031 1.00 90.25 817 LYS A CA 1
ATOM 6381 C C . LYS A 1 817 ? 14.378 -2.035 -5.077 1.00 90.25 817 LYS A C 1
ATOM 6383 O O . LYS A 1 817 ? 14.989 -2.101 -6.146 1.00 90.25 817 LYS A O 1
ATOM 6388 N N . PRO A 1 818 ? 14.841 -2.646 -3.977 1.00 93.31 818 PRO A N 1
ATOM 6389 C CA . PRO A 1 818 ? 16.082 -3.398 -4.009 1.00 93.31 818 PRO A CA 1
ATOM 6390 C C . PRO A 1 818 ? 15.908 -4.697 -4.798 1.00 93.31 818 PRO A C 1
ATOM 6392 O O . PRO A 1 818 ? 14.848 -5.329 -4.754 1.00 93.31 818 PRO A O 1
ATOM 6395 N N . ALA A 1 819 ? 16.953 -5.127 -5.502 1.00 92.00 819 ALA A N 1
ATOM 6396 C CA . ALA A 1 819 ? 16.982 -6.458 -6.091 1.00 92.00 819 ALA A CA 1
ATOM 6397 C C . ALA A 1 819 ? 16.800 -7.526 -5.002 1.00 92.00 819 ALA A C 1
ATOM 6399 O O . ALA A 1 819 ? 17.420 -7.456 -3.938 1.00 92.00 819 ALA A O 1
ATOM 6400 N N . LYS A 1 820 ? 15.985 -8.554 -5.278 1.00 92.00 820 LYS A N 1
ATOM 6401 C CA . LYS A 1 820 ? 15.769 -9.673 -4.341 1.00 92.00 820 LYS A CA 1
ATOM 6402 C C . LYS A 1 820 ? 17.081 -10.345 -3.936 1.00 92.00 820 LYS A C 1
ATOM 6404 O O . LYS A 1 820 ? 17.224 -10.789 -2.796 1.00 92.00 820 LYS A O 1
ATOM 6409 N N . LYS A 1 821 ? 18.033 -10.407 -4.865 1.00 94.25 821 LYS A N 1
ATOM 6410 C CA . LYS A 1 821 ? 19.363 -10.967 -4.659 1.00 94.25 821 LYS A CA 1
ATOM 6411 C C . LYS A 1 821 ? 20.400 -10.140 -5.405 1.00 94.25 821 LYS A C 1
ATOM 6413 O O . LYS A 1 821 ? 20.213 -9.839 -6.583 1.00 94.25 821 LYS A O 1
ATOM 6418 N N . PHE A 1 822 ? 21.501 -9.791 -4.747 1.00 94.81 822 PHE A N 1
ATOM 6419 C CA . PHE A 1 822 ? 22.602 -9.083 -5.397 1.00 94.81 822 PHE A CA 1
ATOM 6420 C C . PHE A 1 822 ? 23.953 -9.375 -4.746 1.00 94.81 822 PHE A C 1
ATOM 6422 O O . PHE A 1 822 ? 24.059 -9.544 -3.532 1.00 94.81 822 PHE A O 1
ATOM 6429 N N . LYS A 1 823 ? 25.004 -9.413 -5.567 1.00 94.94 823 LYS A N 1
ATOM 6430 C CA . LYS A 1 823 ? 26.395 -9.473 -5.111 1.00 94.94 823 LYS A CA 1
ATOM 6431 C C . LYS A 1 823 ? 26.939 -8.056 -4.939 1.00 94.94 823 LYS A C 1
ATOM 6433 O O . LYS A 1 823 ? 26.741 -7.222 -5.818 1.00 94.94 823 LYS A O 1
ATOM 6438 N N . ILE A 1 824 ? 27.644 -7.804 -3.842 1.00 95.88 824 ILE A N 1
ATOM 6439 C CA . ILE A 1 824 ? 28.376 -6.562 -3.573 1.00 95.88 824 ILE A CA 1
ATOM 6440 C C . ILE A 1 824 ? 29.804 -6.695 -4.120 1.00 95.88 824 ILE A C 1
ATOM 6442 O O . ILE A 1 824 ? 30.433 -7.738 -3.927 1.00 95.88 824 ILE A O 1
ATOM 6446 N N . SER A 1 825 ? 30.314 -5.657 -4.791 1.00 95.69 825 SER A N 1
ATOM 6447 C CA . SER A 1 825 ? 31.692 -5.623 -5.295 1.00 95.69 825 SER A CA 1
ATOM 6448 C C . SER A 1 825 ? 32.728 -5.681 -4.166 1.00 95.69 825 SER A C 1
ATOM 6450 O O . SER A 1 825 ? 32.501 -5.168 -3.064 1.00 95.69 825 SER A O 1
ATOM 6452 N N . ASN A 1 826 ? 33.895 -6.272 -4.427 1.00 93.31 826 ASN A N 1
ATOM 6453 C CA . ASN A 1 826 ? 34.959 -6.360 -3.421 1.00 93.31 826 ASN A CA 1
ATOM 6454 C C . ASN A 1 826 ? 35.573 -4.991 -3.119 1.00 93.31 826 ASN A C 1
ATOM 6456 O O . ASN A 1 826 ? 35.848 -4.685 -1.958 1.00 93.31 826 ASN A O 1
ATOM 6460 N N . GLU A 1 827 ? 35.688 -4.138 -4.140 1.00 91.81 827 GLU A N 1
ATOM 6461 C CA . GLU A 1 827 ? 36.295 -2.806 -4.056 1.00 91.81 827 GLU A CA 1
ATOM 6462 C C . GLU A 1 827 ? 35.286 -1.685 -4.322 1.00 91.81 827 GLU A C 1
ATOM 6464 O O . GLU A 1 827 ? 34.219 -1.902 -4.908 1.00 91.81 827 GLU A O 1
ATOM 6469 N N . LYS A 1 828 ? 35.597 -0.484 -3.825 1.00 93.44 828 LYS A N 1
ATOM 6470 C CA . LYS A 1 828 ? 34.876 0.738 -4.197 1.00 93.44 828 LYS A CA 1
ATOM 6471 C C . LYS A 1 828 ? 35.368 1.189 -5.568 1.00 93.44 828 LYS A C 1
ATOM 6473 O O . LYS A 1 828 ? 36.559 1.125 -5.857 1.00 93.44 828 LYS A O 1
ATOM 6478 N N . TYR A 1 829 ? 34.454 1.664 -6.399 1.00 93.81 829 TYR A N 1
ATOM 6479 C CA . TYR A 1 829 ? 34.755 2.178 -7.722 1.00 93.81 829 TYR A CA 1
ATOM 6480 C C . TYR A 1 829 ? 34.842 3.707 -7.691 1.00 93.81 829 TYR A C 1
ATOM 6482 O O . TYR A 1 829 ? 33.912 4.382 -7.242 1.00 93.81 829 TYR A O 1
ATOM 6490 N N . TYR A 1 830 ? 35.973 4.236 -8.160 1.00 91.81 830 TYR A N 1
ATOM 6491 C CA . TYR A 1 830 ? 36.303 5.667 -8.169 1.00 91.81 830 TYR A CA 1
ATOM 6492 C C . TYR A 1 830 ? 36.242 6.288 -9.577 1.00 91.81 830 TYR A C 1
ATOM 6494 O O . TYR A 1 830 ? 36.676 7.421 -9.767 1.00 91.81 830 TYR A O 1
ATOM 6502 N N . GLY A 1 831 ? 35.696 5.556 -10.554 1.00 89.44 831 GLY A N 1
ATOM 6503 C CA . GLY A 1 831 ? 35.749 5.901 -11.976 1.00 89.44 831 GLY A CA 1
ATOM 6504 C C . GLY A 1 831 ? 36.949 5.283 -12.682 1.00 89.44 831 GLY A C 1
ATOM 6505 O O . GLY A 1 831 ? 37.765 4.603 -12.062 1.00 89.44 831 GLY A O 1
ATOM 6506 N N . GLU A 1 832 ? 37.034 5.477 -13.994 1.00 86.94 832 GLU A N 1
ATOM 6507 C CA . GLU A 1 832 ? 38.203 5.058 -14.769 1.00 86.94 832 GLU A CA 1
ATOM 6508 C C . GLU A 1 832 ? 39.387 5.975 -14.484 1.00 86.94 832 GLU A C 1
ATOM 6510 O O . GLU A 1 832 ? 39.242 7.198 -14.411 1.00 86.94 832 GLU A O 1
ATOM 6515 N N . GLY A 1 833 ? 40.566 5.385 -14.337 1.00 85.50 833 GLY A N 1
ATOM 6516 C CA . GLY A 1 833 ? 41.775 6.120 -14.026 1.00 85.50 833 GLY A CA 1
ATOM 6517 C C . GLY A 1 833 ? 43.001 5.225 -13.971 1.00 85.50 833 GLY A C 1
ATOM 6518 O O . GLY A 1 833 ? 42.935 4.025 -14.248 1.00 85.50 833 GLY A O 1
ATOM 6519 N N . TYR A 1 834 ? 44.129 5.822 -13.610 1.00 85.19 834 TYR A N 1
ATOM 6520 C CA . TYR A 1 834 ? 45.390 5.120 -13.413 1.00 85.19 834 TYR A CA 1
ATOM 6521 C C . TYR A 1 834 ? 46.093 5.624 -12.157 1.00 85.19 834 TYR A C 1
ATOM 6523 O O . TYR A 1 834 ? 45.983 6.790 -11.779 1.00 85.19 834 TYR A O 1
ATOM 6531 N N . THR A 1 835 ? 46.866 4.748 -11.527 1.00 86.56 835 THR A N 1
ATOM 6532 C CA . THR A 1 835 ? 47.793 5.142 -10.468 1.00 86.56 835 THR A CA 1
ATOM 6533 C C . THR A 1 835 ? 49.128 5.518 -11.095 1.00 86.56 835 THR A C 1
ATOM 6535 O O . THR A 1 835 ? 49.681 4.764 -11.898 1.00 86.56 835 THR A O 1
ATOM 6538 N N . ASP A 1 836 ? 49.652 6.692 -10.759 1.00 88.81 836 ASP A N 1
ATOM 6539 C CA . ASP A 1 836 ? 50.985 7.095 -11.194 1.00 88.81 836 ASP A CA 1
ATOM 6540 C C . ASP A 1 836 ? 52.096 6.314 -10.463 1.00 88.81 836 ASP A C 1
ATOM 6542 O O . ASP A 1 836 ? 51.861 5.522 -9.548 1.00 88.81 836 ASP A O 1
ATOM 6546 N N . ARG A 1 837 ? 53.353 6.541 -10.861 1.00 90.19 837 ARG A N 1
ATOM 6547 C CA . ARG A 1 837 ? 54.523 5.863 -10.269 1.00 90.19 837 ARG A CA 1
ATOM 6548 C C . ARG A 1 837 ? 54.766 6.219 -8.794 1.00 90.19 837 ARG A C 1
ATOM 6550 O O . ARG A 1 837 ? 55.604 5.579 -8.165 1.00 90.19 837 ARG A O 1
ATOM 6557 N N . TRP A 1 838 ? 54.069 7.223 -8.260 1.00 90.88 838 TRP A N 1
ATOM 6558 C CA . TRP A 1 838 ? 54.158 7.681 -6.872 1.00 90.88 838 TRP A CA 1
ATOM 6559 C C . TRP A 1 838 ? 52.970 7.213 -6.019 1.00 90.88 838 TRP A C 1
ATOM 6561 O O . TRP A 1 838 ? 52.914 7.538 -4.836 1.00 90.88 838 TRP A O 1
ATOM 6571 N N . GLY A 1 839 ? 52.047 6.430 -6.589 1.00 86.56 839 GLY A N 1
ATOM 6572 C CA . GLY A 1 839 ? 50.897 5.887 -5.872 1.00 86.56 839 GLY A CA 1
ATOM 6573 C C . GLY A 1 839 ? 49.659 6.789 -5.870 1.00 86.56 839 GLY A C 1
ATOM 6574 O O . GLY A 1 839 ? 48.682 6.438 -5.211 1.00 86.56 839 GLY A O 1
ATOM 6575 N N . ASN A 1 840 ? 49.650 7.914 -6.597 1.00 87.62 840 ASN A N 1
ATOM 6576 C CA . ASN A 1 840 ? 48.472 8.784 -6.666 1.00 87.62 840 ASN A CA 1
ATOM 6577 C C . ASN A 1 840 ? 47.528 8.334 -7.782 1.00 87.62 840 ASN A C 1
ATOM 6579 O O . ASN A 1 840 ? 47.958 8.068 -8.905 1.00 87.62 840 ASN A O 1
ATOM 6583 N N . TRP A 1 841 ? 46.234 8.279 -7.479 1.00 83.12 841 TRP A N 1
ATOM 6584 C CA . TRP A 1 841 ? 45.188 7.960 -8.447 1.00 83.12 841 TRP A CA 1
ATOM 6585 C C . TRP A 1 841 ? 44.792 9.191 -9.273 1.00 83.12 841 TRP A C 1
ATOM 6587 O O . TRP A 1 841 ? 44.462 10.234 -8.709 1.00 83.12 841 TRP A O 1
ATOM 6597 N N . HIS A 1 842 ? 44.767 9.043 -10.598 1.00 83.12 842 HIS A N 1
ATOM 6598 C CA . HIS A 1 842 ? 44.327 10.055 -11.560 1.00 83.12 842 HIS A CA 1
ATOM 6599 C C . HIS A 1 842 ? 43.110 9.550 -12.324 1.00 83.12 842 HIS A C 1
ATOM 6601 O O . HIS A 1 842 ? 43.158 8.488 -12.939 1.00 83.12 842 HIS A O 1
ATOM 6607 N N . LEU A 1 843 ? 42.030 10.326 -12.306 1.00 85.81 843 LEU A N 1
ATOM 6608 C CA . LEU A 1 843 ? 40.800 10.028 -13.033 1.00 85.81 843 LEU A CA 1
ATOM 6609 C C . LEU A 1 843 ? 40.963 10.377 -14.522 1.00 85.81 843 LEU A C 1
ATOM 6611 O O . LEU A 1 843 ? 41.349 11.495 -14.857 1.00 85.81 843 LEU A O 1
ATOM 6615 N N . THR A 1 844 ? 40.625 9.442 -15.405 1.00 84.94 844 THR A N 1
ATOM 6616 C CA . THR A 1 844 ? 40.606 9.634 -16.866 1.00 84.94 844 THR A CA 1
ATOM 6617 C C . THR A 1 844 ? 39.197 9.584 -17.460 1.00 84.94 844 THR A C 1
ATOM 6619 O O . THR A 1 844 ? 39.015 10.005 -18.599 1.00 84.94 844 THR A O 1
ATOM 6622 N N . GLY A 1 845 ? 38.212 9.078 -16.708 1.00 84.12 845 GLY A N 1
ATOM 6623 C CA . GLY A 1 845 ? 36.806 8.996 -17.116 1.00 84.12 845 GLY A CA 1
ATOM 6624 C C . GLY A 1 845 ? 35.882 9.973 -16.381 1.00 84.12 845 GLY A C 1
ATOM 6625 O O . GLY A 1 845 ? 36.294 11.024 -15.890 1.00 84.12 845 GLY A O 1
ATOM 6626 N N . ILE A 1 846 ? 34.601 9.609 -16.288 1.00 89.00 846 ILE A N 1
ATOM 6627 C CA . ILE A 1 846 ? 33.593 10.375 -15.544 1.00 89.00 846 ILE A CA 1
ATOM 6628 C C . ILE A 1 846 ? 33.852 10.258 -14.038 1.00 89.00 846 ILE A C 1
ATOM 6630 O O . ILE A 1 846 ? 33.975 9.159 -13.497 1.00 89.00 846 ILE A O 1
ATOM 6634 N N . ALA A 1 847 ? 33.896 11.398 -13.346 1.00 90.12 847 ALA A N 1
ATOM 6635 C CA . ALA A 1 847 ? 34.059 11.435 -11.896 1.00 90.12 847 ALA A CA 1
ATOM 6636 C C . ALA A 1 847 ? 32.792 10.916 -11.194 1.00 90.12 847 ALA A C 1
ATOM 6638 O O . ALA A 1 847 ? 31.695 11.309 -11.598 1.00 90.12 847 ALA A O 1
ATOM 6639 N N . PRO A 1 848 ? 32.900 10.127 -10.109 1.00 91.69 848 PRO A N 1
ATOM 6640 C CA . PRO A 1 848 ? 31.762 9.751 -9.269 1.00 91.69 848 PRO A CA 1
ATOM 6641 C C . PRO A 1 848 ? 31.350 10.925 -8.367 1.00 91.69 848 PRO A C 1
ATOM 6643 O O . PRO A 1 848 ? 31.452 10.860 -7.136 1.00 91.69 848 PRO A O 1
ATOM 6646 N N . THR A 1 849 ? 30.931 12.034 -8.976 1.00 92.56 849 THR A N 1
ATOM 6647 C CA . THR A 1 849 ? 30.257 13.106 -8.246 1.00 92.56 849 THR A CA 1
ATOM 6648 C C . THR A 1 849 ? 28.850 12.657 -7.885 1.00 92.56 849 THR A C 1
ATOM 6650 O O . THR A 1 849 ? 28.260 11.808 -8.556 1.00 92.56 849 THR A O 1
ATOM 6653 N N . GLN A 1 850 ? 28.288 13.237 -6.833 1.00 90.88 850 GLN A N 1
ATOM 6654 C CA . GLN A 1 850 ? 26.919 12.942 -6.438 1.00 90.88 850 GLN A CA 1
ATOM 6655 C C . GLN A 1 850 ? 25.928 13.184 -7.587 1.00 90.88 850 GLN A C 1
ATOM 6657 O O . GLN A 1 850 ? 25.037 12.367 -7.787 1.00 90.88 850 GLN A O 1
ATOM 6662 N N . GLU A 1 851 ? 26.116 14.247 -8.374 1.00 91.81 851 GLU A N 1
ATOM 6663 C CA . GLU A 1 851 ? 25.319 14.542 -9.574 1.00 91.81 851 GLU A CA 1
ATOM 6664 C C . GLU A 1 851 ? 25.411 13.433 -10.625 1.00 91.81 851 GLU A C 1
ATOM 6666 O O . GLU A 1 851 ? 24.392 12.824 -10.949 1.00 91.81 851 GLU A O 1
ATOM 6671 N N . HIS A 1 852 ? 26.627 13.080 -11.058 1.00 92.75 852 HIS A N 1
ATOM 6672 C CA . HIS A 1 852 ? 26.824 12.058 -12.087 1.00 92.75 852 HIS A CA 1
ATOM 6673 C C . HIS A 1 852 ? 26.308 10.676 -11.652 1.00 92.75 852 HIS A C 1
ATOM 6675 O O . HIS A 1 852 ? 25.907 9.845 -12.471 1.00 92.75 852 HIS A O 1
ATOM 6681 N N . VAL A 1 853 ? 26.352 10.376 -10.351 1.00 93.44 853 VAL A N 1
ATOM 6682 C CA . VAL A 1 853 ? 25.837 9.108 -9.823 1.00 93.44 853 VAL A CA 1
ATOM 6683 C C . VAL A 1 853 ? 24.309 9.109 -9.754 1.00 93.44 853 VAL A C 1
ATOM 6685 O O . VAL A 1 853 ? 23.711 8.062 -9.980 1.00 93.44 853 VAL A O 1
ATOM 6688 N N . VAL A 1 854 ? 23.631 10.230 -9.501 1.00 91.00 854 VAL A N 1
ATOM 6689 C CA . VAL A 1 854 ? 22.157 10.221 -9.478 1.00 91.00 854 VAL A CA 1
ATOM 6690 C C . VAL A 1 854 ? 21.523 10.332 -10.862 1.00 91.00 854 VAL A C 1
ATOM 6692 O O . VAL A 1 854 ? 20.470 9.734 -11.076 1.00 91.00 854 VAL A O 1
ATOM 6695 N N . ASP A 1 855 ? 22.145 11.064 -11.788 1.00 86.25 855 ASP A N 1
ATOM 6696 C CA . ASP A 1 855 ? 21.558 11.394 -13.094 1.00 86.25 855 ASP A CA 1
ATOM 6697 C C . ASP A 1 855 ? 21.751 10.306 -14.165 1.00 86.25 855 ASP A C 1
ATOM 6699 O O . ASP A 1 855 ? 21.056 10.309 -15.177 1.00 86.25 855 ASP A O 1
ATOM 6703 N N . GLY A 1 856 ? 22.647 9.345 -13.929 1.00 85.56 856 GLY A N 1
ATOM 6704 C CA . GLY A 1 856 ? 22.938 8.275 -14.887 1.00 85.56 856 GLY A CA 1
ATOM 6705 C C . GLY A 1 856 ? 24.295 8.397 -15.578 1.00 85.56 856 GLY A C 1
ATOM 6706 O O . GLY A 1 856 ? 24.720 7.429 -16.203 1.00 85.56 856 GLY A O 1
ATOM 6707 N N . THR A 1 857 ? 24.993 9.528 -15.459 1.00 88.69 857 THR A N 1
ATOM 6708 C CA . THR A 1 857 ? 26.236 9.820 -16.194 1.00 88.69 857 THR A CA 1
ATOM 6709 C C . THR A 1 857 ? 27.379 8.898 -15.770 1.00 88.69 857 THR A C 1
ATOM 6711 O O . THR A 1 857 ? 28.088 8.342 -16.606 1.00 88.69 857 THR A O 1
ATOM 6714 N N . PHE A 1 858 ? 27.554 8.685 -14.465 1.00 91.44 858 PHE A N 1
ATOM 6715 C CA . PHE A 1 858 ? 28.518 7.728 -13.927 1.00 91.44 858 PHE A CA 1
ATOM 6716 C C . PHE A 1 858 ? 27.885 6.342 -13.862 1.00 91.44 858 PHE A C 1
ATOM 6718 O O . PHE A 1 858 ? 26.910 6.183 -13.135 1.00 91.44 858 PHE A O 1
ATOM 6725 N N . LYS A 1 859 ? 28.428 5.332 -14.550 1.00 91.06 859 LYS A N 1
ATOM 6726 C CA . LYS A 1 859 ? 27.864 3.967 -14.619 1.00 91.06 859 LYS A CA 1
ATOM 6727 C C . LYS A 1 859 ? 28.879 2.922 -14.167 1.00 91.06 859 LYS A C 1
ATOM 6729 O O . LYS A 1 859 ? 30.053 3.035 -14.508 1.00 91.06 859 LYS A O 1
ATOM 6734 N N . CYS A 1 860 ? 28.426 1.882 -13.466 1.00 93.38 860 CYS A N 1
ATOM 6735 C CA . CYS A 1 860 ? 29.254 0.685 -13.264 1.00 93.38 860 CYS A CA 1
ATOM 6736 C C . CYS A 1 860 ? 29.131 -0.262 -14.468 1.00 93.38 860 CYS A C 1
ATOM 6738 O O . CYS A 1 860 ? 30.079 -0.983 -14.775 1.00 93.38 860 CYS A O 1
ATOM 6740 N N . TYR A 1 861 ? 27.988 -0.254 -15.159 1.00 87.81 861 TYR A N 1
ATOM 6741 C CA . TYR A 1 861 ? 27.725 -1.189 -16.252 1.00 87.81 861 TYR A CA 1
ATOM 6742 C C . TYR A 1 861 ? 28.676 -0.932 -17.419 1.00 87.81 861 TYR A C 1
ATOM 6744 O O . TYR A 1 861 ? 28.826 0.210 -17.846 1.00 87.81 861 TYR A O 1
ATOM 6752 N N . ASN A 1 862 ? 29.340 -1.983 -17.910 1.00 86.50 862 ASN A N 1
ATOM 6753 C CA . ASN A 1 862 ? 30.418 -1.941 -18.911 1.00 86.50 862 ASN A CA 1
ATOM 6754 C C . ASN A 1 862 ? 31.733 -1.235 -18.502 1.00 86.50 862 ASN A C 1
ATOM 6756 O O . ASN A 1 862 ? 32.736 -1.440 -19.191 1.00 86.50 862 ASN A O 1
ATOM 6760 N N . ASN A 1 863 ? 31.776 -0.503 -17.381 1.00 87.69 863 ASN A N 1
ATOM 6761 C CA . ASN A 1 863 ? 32.960 0.260 -16.941 1.00 87.69 863 ASN A CA 1
ATOM 6762 C C . ASN A 1 863 ? 33.682 -0.355 -15.729 1.00 87.69 863 ASN A C 1
ATOM 6764 O O . ASN A 1 863 ? 34.894 -0.213 -15.590 1.00 87.69 863 ASN A O 1
ATOM 6768 N N . TYR A 1 864 ? 32.958 -1.045 -14.843 1.00 90.94 864 TYR A N 1
ATOM 6769 C CA . TYR A 1 864 ? 33.531 -1.762 -13.702 1.00 90.94 864 TYR A CA 1
ATOM 6770 C C . TYR A 1 864 ? 33.641 -3.259 -14.003 1.00 90.94 864 TYR A C 1
ATOM 6772 O O . TYR A 1 864 ? 32.695 -3.863 -14.513 1.00 90.94 864 TYR A O 1
ATOM 6780 N N . GLU A 1 865 ? 34.782 -3.865 -13.662 1.00 89.69 865 GLU A N 1
ATOM 6781 C CA . GLU A 1 865 ? 35.072 -5.269 -13.954 1.00 89.69 865 GLU A CA 1
ATOM 6782 C C . GLU A 1 865 ? 35.552 -6.031 -12.710 1.00 89.69 865 GLU A C 1
ATOM 6784 O O . GLU A 1 865 ? 36.585 -5.726 -12.119 1.00 89.69 865 GLU A O 1
ATOM 6789 N N . GLU A 1 866 ? 34.797 -7.068 -12.342 1.00 89.62 866 GLU A N 1
ATOM 6790 C CA . GLU A 1 866 ? 35.188 -8.093 -11.367 1.00 89.62 866 GLU A CA 1
ATOM 6791 C C . GLU A 1 866 ? 34.621 -9.439 -11.852 1.00 89.62 866 GLU A C 1
ATOM 6793 O O . GLU A 1 866 ? 33.503 -9.836 -11.510 1.00 89.62 866 GLU A O 1
ATOM 6798 N N . GLY A 1 867 ? 35.364 -10.106 -12.740 1.00 87.38 867 GLY A N 1
ATOM 6799 C CA . GLY A 1 867 ? 34.970 -11.357 -13.407 1.00 87.38 867 GLY A CA 1
ATOM 6800 C C . GLY A 1 867 ? 33.996 -11.192 -14.585 1.00 87.38 867 GLY A C 1
ATOM 6801 O O . GLY A 1 867 ? 34.044 -11.983 -15.520 1.00 87.38 867 GLY A O 1
ATOM 6802 N N . ASP A 1 868 ? 33.142 -10.167 -14.567 1.00 84.88 868 ASP A N 1
ATOM 6803 C CA . ASP A 1 868 ? 32.347 -9.682 -15.702 1.00 84.88 868 ASP A CA 1
ATOM 6804 C C . ASP A 1 868 ? 32.094 -8.170 -15.570 1.00 84.88 868 ASP A C 1
ATOM 6806 O O . ASP A 1 868 ? 32.503 -7.552 -14.582 1.00 84.88 868 ASP A O 1
ATOM 6810 N N . LYS A 1 869 ? 31.418 -7.585 -16.567 1.00 85.31 869 LYS A N 1
ATOM 6811 C CA . LYS A 1 869 ? 31.089 -6.152 -16.640 1.00 85.31 869 LYS A CA 1
ATOM 6812 C C . LYS A 1 869 ? 29.606 -5.829 -16.409 1.00 85.31 869 LYS A C 1
ATOM 6814 O O . LYS A 1 869 ? 29.148 -4.729 -16.717 1.00 85.31 869 LYS A O 1
ATOM 6819 N N . LYS A 1 870 ? 28.838 -6.778 -15.861 1.00 86.19 870 LYS A N 1
ATOM 6820 C CA . LYS A 1 870 ? 27.388 -6.641 -15.620 1.00 86.19 870 LYS A CA 1
ATOM 6821 C C . LYS A 1 870 ? 27.080 -6.060 -14.234 1.00 86.19 870 LYS A C 1
ATOM 6823 O O . LYS A 1 870 ? 26.149 -6.486 -13.552 1.00 86.19 870 LYS A O 1
ATOM 6828 N N . TRP A 1 871 ? 27.898 -5.114 -13.791 1.00 92.25 871 TRP A N 1
ATOM 6829 C CA . TRP A 1 871 ? 27.730 -4.419 -12.518 1.00 92.25 871 TRP A CA 1
ATOM 6830 C C . TRP A 1 871 ? 26.911 -3.149 -12.722 1.00 92.25 871 TRP A C 1
ATOM 6832 O O . TRP A 1 871 ? 26.948 -2.566 -13.792 1.00 92.25 871 TRP A O 1
ATOM 6842 N N . ARG A 1 872 ? 26.193 -2.679 -11.708 1.00 93.00 872 ARG A N 1
ATOM 6843 C CA . ARG A 1 872 ? 25.463 -1.406 -11.755 1.00 93.00 872 ARG A CA 1
ATOM 6844 C C . ARG A 1 872 ? 25.629 -0.626 -10.461 1.00 93.00 872 ARG A C 1
ATOM 6846 O O . ARG A 1 872 ? 26.008 -1.189 -9.429 1.00 93.00 872 ARG A O 1
ATOM 6853 N N . VAL A 1 873 ? 25.332 0.666 -10.510 1.00 95.25 873 VAL A N 1
ATOM 6854 C CA . VAL A 1 873 ? 25.228 1.484 -9.301 1.00 95.25 873 VAL A CA 1
ATOM 6855 C C . VAL A 1 873 ? 24.023 0.978 -8.478 1.00 95.25 873 VAL A C 1
ATOM 6857 O O . VAL A 1 873 ? 22.961 0.708 -9.055 1.00 95.25 873 VAL A O 1
ATOM 6860 N N . PRO A 1 874 ? 24.155 0.794 -7.149 1.00 95.56 874 PRO A N 1
ATOM 6861 C CA . PRO A 1 874 ? 23.022 0.431 -6.302 1.00 95.56 874 PRO A CA 1
ATOM 6862 C C . PRO A 1 874 ? 22.030 1.594 -6.194 1.00 95.56 874 PRO A C 1
ATOM 6864 O O . PRO A 1 874 ? 22.428 2.761 -6.215 1.00 95.56 874 PRO A O 1
ATOM 6867 N N . ASN A 1 875 ? 20.747 1.292 -6.020 1.00 94.44 875 ASN A N 1
ATOM 6868 C CA . ASN A 1 875 ? 19.777 2.288 -5.566 1.00 94.44 875 ASN A CA 1
ATOM 6869 C C . ASN A 1 875 ? 19.891 2.520 -4.046 1.00 94.44 875 ASN A C 1
ATOM 6871 O O . ASN A 1 875 ? 20.678 1.877 -3.343 1.00 94.44 875 ASN A O 1
ATOM 6875 N N . GLN A 1 876 ? 19.122 3.468 -3.519 1.00 94.88 876 GLN A N 1
ATOM 6876 C CA . GLN A 1 876 ? 19.188 3.857 -2.114 1.00 94.88 876 GLN A CA 1
ATOM 6877 C C . GLN A 1 876 ? 18.750 2.732 -1.164 1.00 94.88 876 GLN A C 1
ATOM 6879 O O . GLN A 1 876 ? 19.354 2.577 -0.098 1.00 94.88 876 GLN A O 1
ATOM 6884 N N . ARG A 1 877 ? 17.748 1.915 -1.519 1.00 95.69 877 ARG A N 1
ATOM 6885 C CA . ARG A 1 877 ? 17.340 0.782 -0.666 1.00 95.69 877 ARG A CA 1
ATOM 6886 C C . ARG A 1 877 ? 18.396 -0.318 -0.640 1.00 95.69 877 ARG A C 1
ATOM 6888 O O . ARG A 1 877 ? 18.608 -0.919 0.408 1.00 95.69 877 ARG A O 1
ATOM 6895 N N . GLU A 1 878 ? 19.113 -0.551 -1.729 1.00 96.25 878 GLU A N 1
ATOM 6896 C CA . GLU A 1 878 ? 20.246 -1.486 -1.755 1.00 96.25 878 GLU A CA 1
ATOM 6897 C C . GLU A 1 878 ? 21.393 -0.975 -0.887 1.00 96.25 878 GLU A C 1
ATOM 6899 O O . GLU A 1 878 ? 21.900 -1.721 -0.048 1.00 96.25 878 GLU A O 1
ATOM 6904 N N . LEU A 1 879 ? 21.711 0.321 -0.989 1.00 95.75 879 LEU A N 1
ATOM 6905 C CA . LEU A 1 879 ? 22.684 0.977 -0.115 1.00 95.75 879 LEU A CA 1
ATOM 6906 C C . LEU A 1 879 ? 22.291 0.848 1.373 1.00 95.75 879 LEU A C 1
ATOM 6908 O O . LEU A 1 879 ? 23.152 0.631 2.225 1.00 95.75 879 LEU A O 1
ATOM 6912 N N . SER A 1 880 ? 20.990 0.886 1.685 1.00 95.62 880 SER A N 1
ATOM 6913 C CA . SER A 1 880 ? 20.459 0.632 3.034 1.00 95.62 880 SER A CA 1
ATOM 6914 C C . SER A 1 880 ? 20.727 -0.773 3.548 1.00 95.62 880 SER A C 1
ATOM 6916 O O . SER A 1 880 ? 21.068 -0.958 4.713 1.00 95.62 880 SER A O 1
ATOM 6918 N N . VAL A 1 881 ? 20.618 -1.782 2.685 1.00 96.31 881 VAL A N 1
ATOM 6919 C CA . VAL A 1 881 ? 20.892 -3.163 3.085 1.00 96.31 881 VAL A CA 1
ATOM 6920 C C . VAL A 1 881 ? 22.390 -3.367 3.270 1.00 96.31 881 VAL A C 1
ATOM 6922 O O . VAL A 1 881 ? 22.810 -4.064 4.190 1.00 96.31 881 VAL A O 1
ATOM 6925 N N . MET A 1 882 ? 23.210 -2.700 2.460 1.00 96.19 882 MET A N 1
ATOM 6926 C CA . MET A 1 882 ? 24.662 -2.703 2.630 1.00 96.19 882 MET A CA 1
ATOM 6927 C C . MET A 1 882 ? 25.071 -2.073 3.969 1.00 96.19 882 MET A C 1
ATOM 6929 O O . MET A 1 882 ? 25.955 -2.610 4.627 1.00 96.19 882 MET A O 1
ATOM 6933 N N . PHE A 1 883 ? 24.372 -1.025 4.428 1.00 94.50 883 PHE A N 1
ATOM 6934 C CA . PHE A 1 883 ? 24.553 -0.457 5.771 1.00 94.50 883 PHE A CA 1
ATOM 6935 C C . PHE A 1 883 ? 24.285 -1.480 6.890 1.00 94.50 883 PHE A C 1
ATOM 6937 O O . PHE A 1 883 ? 25.036 -1.535 7.861 1.00 94.50 883 PHE A O 1
ATOM 6944 N N . LEU A 1 884 ? 23.248 -2.315 6.749 1.00 94.12 884 LEU A N 1
ATOM 6945 C CA . LEU A 1 884 ? 22.908 -3.356 7.734 1.00 94.12 884 LEU A CA 1
ATOM 6946 C C . LEU A 1 884 ? 23.926 -4.493 7.789 1.00 94.12 884 LEU A C 1
ATOM 6948 O O . LEU A 1 884 ? 24.099 -5.120 8.833 1.00 94.12 884 LEU A O 1
ATOM 6952 N N . VAL A 1 885 ? 24.508 -4.815 6.638 1.00 94.12 885 VAL A N 1
ATOM 6953 C CA . VAL A 1 885 ? 25.434 -5.932 6.484 1.00 94.12 885 VAL A CA 1
ATOM 6954 C C . VAL A 1 885 ? 26.835 -5.536 6.935 1.00 94.12 885 VAL A C 1
ATOM 6956 O O . VAL A 1 885 ? 27.442 -6.256 7.723 1.00 94.12 885 VAL A O 1
ATOM 6959 N N . ASP A 1 886 ? 27.346 -4.419 6.416 1.00 91.44 886 ASP A N 1
ATOM 6960 C CA . ASP A 1 886 ? 28.684 -3.908 6.700 1.00 91.44 886 ASP A CA 1
ATOM 6961 C C . ASP A 1 886 ? 28.787 -2.431 6.274 1.00 91.44 886 ASP A C 1
ATOM 6963 O O . ASP A 1 886 ? 29.056 -2.098 5.114 1.00 91.44 886 ASP A O 1
ATOM 6967 N N . LYS A 1 887 ? 28.559 -1.527 7.230 1.00 90.94 887 LYS A N 1
ATOM 6968 C CA . LYS A 1 887 ? 28.564 -0.076 6.999 1.00 90.94 887 LYS A CA 1
ATOM 6969 C C . LYS A 1 887 ? 29.924 0.472 6.547 1.00 90.94 887 LYS A C 1
ATOM 6971 O O . LYS A 1 887 ? 29.967 1.421 5.763 1.00 90.94 887 LYS A O 1
ATOM 6976 N N . ASP A 1 888 ? 31.032 -0.150 6.945 1.00 89.88 888 ASP A N 1
ATOM 6977 C CA . ASP A 1 888 ? 32.377 0.333 6.606 1.00 89.88 888 ASP A CA 1
ATOM 6978 C C . ASP A 1 888 ? 32.656 0.176 5.103 1.00 89.88 888 ASP A C 1
ATOM 6980 O O . ASP A 1 888 ? 33.365 0.979 4.476 1.00 89.88 888 ASP A O 1
ATOM 6984 N N . LYS A 1 889 ? 31.997 -0.803 4.468 1.00 88.25 889 LYS A N 1
ATOM 6985 C CA . LYS A 1 889 ? 32.077 -1.008 3.022 1.00 88.25 889 LYS A CA 1
ATOM 6986 C C . LYS A 1 889 ? 31.447 0.112 2.203 1.00 88.25 889 LYS A C 1
ATOM 6988 O O . LYS A 1 889 ? 31.765 0.186 1.015 1.00 88.25 889 LYS A O 1
ATOM 6993 N N . ILE A 1 890 ? 30.609 0.964 2.787 1.00 93.00 890 ILE A N 1
ATOM 6994 C CA . ILE A 1 890 ? 29.853 1.995 2.062 1.00 93.00 890 ILE A CA 1
ATOM 6995 C C . ILE A 1 890 ? 30.188 3.429 2.480 1.00 93.00 890 ILE A C 1
ATOM 6997 O O . ILE A 1 890 ? 29.526 4.372 2.048 1.00 93.00 890 ILE A O 1
ATOM 7001 N N . THR A 1 891 ? 31.250 3.627 3.262 1.00 93.62 891 THR A N 1
ATOM 7002 C CA . THR A 1 891 ? 31.722 4.970 3.630 1.00 93.62 891 THR A CA 1
ATOM 7003 C C . THR A 1 891 ? 32.011 5.827 2.396 1.00 93.62 891 THR A C 1
ATOM 7005 O O . THR A 1 891 ? 32.777 5.402 1.526 1.00 93.62 891 THR A O 1
ATOM 7008 N N . ASN A 1 892 ? 31.441 7.032 2.341 1.00 91.38 892 ASN A N 1
ATOM 7009 C CA . ASN A 1 892 ? 31.549 7.990 1.235 1.00 91.38 892 ASN A CA 1
ATOM 7010 C C . ASN A 1 892 ? 31.185 7.374 -0.128 1.00 91.38 892 ASN A C 1
ATOM 7012 O O . ASN A 1 892 ? 31.849 7.622 -1.140 1.00 91.38 892 ASN A O 1
ATOM 7016 N N . THR A 1 893 ? 30.153 6.525 -0.138 1.00 93.38 893 THR A N 1
ATOM 7017 C CA . THR A 1 893 ? 29.572 5.985 -1.371 1.00 93.38 893 THR A CA 1
ATOM 7018 C C . THR A 1 893 ? 28.249 6.666 -1.703 1.00 93.38 893 THR A C 1
ATOM 7020 O O . THR A 1 893 ? 27.521 7.080 -0.797 1.00 93.38 893 THR A O 1
ATOM 7023 N N . TYR A 1 894 ? 27.961 6.794 -2.996 1.00 94.00 894 TYR A N 1
ATOM 7024 C CA . TYR A 1 894 ? 26.705 7.331 -3.521 1.00 94.00 894 TYR A CA 1
ATOM 7025 C C . TYR A 1 894 ? 25.860 6.230 -4.177 1.00 94.00 894 TYR A C 1
ATOM 7027 O O . TYR A 1 894 ? 26.358 5.146 -4.492 1.00 94.00 894 TYR A O 1
ATOM 7035 N N . CYS A 1 895 ? 24.575 6.516 -4.389 1.00 94.12 895 CYS A N 1
ATOM 7036 C CA . CYS A 1 895 ? 23.606 5.609 -5.007 1.00 94.12 895 CYS A CA 1
ATOM 7037 C C . CYS A 1 895 ? 22.872 6.280 -6.175 1.00 94.12 895 CYS A C 1
ATOM 7039 O O . CYS A 1 895 ? 22.784 7.508 -6.238 1.00 94.12 895 CYS A O 1
ATOM 7041 N N . ARG A 1 896 ? 22.305 5.470 -7.078 1.00 93.19 896 ARG A N 1
ATOM 7042 C CA . ARG A 1 896 ? 21.473 5.907 -8.211 1.00 93.19 896 ARG A CA 1
ATOM 7043 C C . ARG A 1 896 ? 20.089 6.329 -7.723 1.00 93.19 896 ARG A C 1
ATOM 7045 O O . ARG A 1 896 ? 19.092 5.768 -8.137 1.00 93.19 896 ARG A O 1
ATOM 7052 N N . THR A 1 897 ? 19.993 7.261 -6.787 1.00 93.06 897 THR A N 1
ATOM 7053 C CA . THR A 1 897 ? 18.693 7.751 -6.320 1.00 93.06 897 THR A CA 1
ATOM 7054 C C . THR A 1 897 ? 18.808 9.232 -6.011 1.00 93.06 897 THR A C 1
ATOM 7056 O O . THR A 1 897 ? 19.661 9.648 -5.225 1.00 93.06 897 THR A O 1
ATOM 7059 N N . ILE A 1 898 ? 17.947 10.033 -6.630 1.00 92.12 898 ILE A N 1
ATOM 7060 C CA . ILE A 1 898 ? 17.812 11.465 -6.365 1.00 92.12 898 ILE A CA 1
ATOM 7061 C C . ILE A 1 898 ? 16.671 11.695 -5.380 1.00 92.12 898 ILE A C 1
ATOM 7063 O O . ILE A 1 898 ? 15.647 11.024 -5.437 1.00 92.12 898 ILE A O 1
ATOM 7067 N N . PHE A 1 899 ? 16.815 12.639 -4.458 1.00 92.62 899 PHE A N 1
ATOM 7068 C CA . PHE A 1 899 ? 15.701 12.977 -3.583 1.00 92.62 899 PHE A CA 1
ATOM 7069 C C . PHE A 1 899 ? 14.644 13.788 -4.319 1.00 92.62 899 PHE A C 1
ATOM 7071 O O . PHE A 1 899 ? 14.956 14.773 -4.983 1.00 92.62 899 PHE A O 1
ATOM 7078 N N . SER A 1 900 ? 13.381 13.399 -4.169 1.00 90.94 900 SER A N 1
ATOM 7079 C CA . SER A 1 900 ? 12.248 14.019 -4.860 1.00 90.94 900 SER A CA 1
ATOM 7080 C C . SER A 1 900 ? 12.095 15.523 -4.591 1.00 90.94 900 SER A C 1
ATOM 7082 O O . SER A 1 900 ? 11.566 16.238 -5.439 1.00 90.94 900 SER A O 1
ATOM 7084 N N . ASN A 1 901 ? 12.589 16.030 -3.455 1.00 91.44 901 ASN A N 1
ATOM 7085 C CA . ASN A 1 901 ? 12.662 17.463 -3.161 1.00 91.44 901 ASN A CA 1
ATOM 7086 C C . ASN A 1 901 ? 14.123 17.942 -3.101 1.00 91.44 901 ASN A C 1
ATOM 7088 O O . ASN A 1 901 ? 14.677 18.197 -2.027 1.00 91.44 901 ASN A O 1
ATOM 7092 N N . THR A 1 902 ? 14.742 18.098 -4.273 1.00 90.56 902 THR A N 1
ATOM 7093 C CA . THR A 1 902 ? 16.159 18.481 -4.423 1.00 90.56 902 THR A CA 1
ATOM 7094 C C . THR A 1 902 ? 16.516 19.853 -3.844 1.00 90.56 902 THR A C 1
ATOM 7096 O O . THR A 1 902 ? 17.694 20.139 -3.619 1.00 90.56 902 THR A O 1
ATOM 7099 N N . ASN A 1 903 ? 15.529 20.714 -3.582 1.00 88.94 903 ASN A N 1
ATOM 7100 C CA . ASN A 1 903 ? 15.729 21.991 -2.893 1.00 88.94 903 ASN A CA 1
ATOM 7101 C C . ASN A 1 903 ? 15.950 21.812 -1.382 1.00 88.94 903 ASN A C 1
ATOM 7103 O O . ASN A 1 903 ? 16.540 22.681 -0.746 1.00 88.94 903 ASN A O 1
ATOM 7107 N N . PHE A 1 904 ? 15.500 20.690 -0.814 1.00 91.00 904 PHE A N 1
ATOM 7108 C CA . PHE A 1 904 ? 15.651 20.363 0.603 1.00 91.00 904 PHE A CA 1
ATOM 7109 C C . PHE A 1 904 ? 16.885 19.489 0.879 1.00 91.00 904 PHE A C 1
ATOM 7111 O O . PHE A 1 904 ? 17.678 19.790 1.775 1.00 91.00 904 PHE A O 1
ATOM 7118 N N . ARG A 1 905 ? 17.061 18.411 0.101 1.00 91.06 905 ARG A N 1
ATOM 7119 C CA . ARG A 1 905 ? 18.183 17.453 0.184 1.00 91.06 905 ARG A CA 1
ATOM 7120 C C . ARG A 1 905 ? 18.537 16.922 -1.201 1.00 91.06 905 ARG A C 1
ATOM 7122 O O . ARG A 1 905 ? 17.674 16.904 -2.064 1.00 91.06 905 ARG A O 1
ATOM 7129 N N . LYS A 1 906 ? 19.777 16.477 -1.432 1.00 89.12 906 LYS A N 1
ATOM 7130 C CA . LYS A 1 906 ? 20.234 16.016 -2.759 1.00 89.12 906 LYS A CA 1
ATOM 7131 C C . LYS A 1 906 ? 20.131 14.497 -2.948 1.00 89.12 906 LYS A C 1
ATOM 7133 O O . LYS A 1 906 ? 19.328 14.025 -3.746 1.00 89.12 906 LYS A O 1
ATOM 7138 N N . SER A 1 907 ? 20.959 13.735 -2.233 1.00 91.38 907 SER A N 1
ATOM 7139 C CA . SER A 1 907 ? 21.040 12.262 -2.273 1.00 91.38 907 SER A CA 1
ATOM 7140 C C . SER A 1 907 ? 21.758 11.749 -1.016 1.00 91.38 907 SER A C 1
ATOM 7142 O O . SER A 1 907 ? 22.105 12.547 -0.144 1.00 91.38 907 SER A O 1
ATOM 7144 N N . TRP A 1 908 ? 21.961 10.441 -0.909 1.00 93.00 908 TRP A N 1
ATOM 7145 C CA . TRP A 1 908 ? 22.382 9.729 0.294 1.00 93.00 908 TRP A CA 1
ATOM 7146 C C . TRP A 1 908 ? 23.856 9.341 0.285 1.00 93.00 908 TRP A C 1
ATOM 7148 O O . TRP A 1 908 ? 24.424 9.010 -0.755 1.00 93.00 908 TRP A O 1
ATOM 7158 N N . THR A 1 909 ? 24.450 9.317 1.476 1.00 92.06 909 THR A N 1
ATOM 7159 C CA . THR A 1 909 ? 25.796 8.800 1.720 1.00 92.06 909 THR A CA 1
ATOM 7160 C C . THR A 1 909 ? 25.939 8.327 3.168 1.00 92.06 909 THR A C 1
ATOM 7162 O O . THR A 1 909 ? 25.212 8.767 4.061 1.00 92.06 909 THR A O 1
ATOM 7165 N N . TYR A 1 910 ? 26.900 7.441 3.421 1.00 92.56 910 TYR A N 1
ATOM 7166 C CA . TYR A 1 910 ? 27.320 7.088 4.775 1.00 92.56 910 TYR A CA 1
ATOM 7167 C C . TYR A 1 910 ? 28.648 7.774 5.093 1.00 92.56 910 TYR A C 1
ATOM 7169 O O . TYR A 1 910 ? 29.662 7.485 4.461 1.00 92.56 910 TYR A O 1
ATOM 7177 N N . ASN A 1 911 ? 28.670 8.671 6.079 1.00 89.50 911 ASN A N 1
ATOM 7178 C CA . ASN A 1 911 ? 29.838 9.516 6.355 1.00 89.50 911 ASN A CA 1
ATOM 7179 C C . ASN A 1 911 ? 30.802 8.935 7.407 1.00 89.50 911 ASN A C 1
ATOM 7181 O O . ASN A 1 911 ? 31.511 9.700 8.055 1.00 89.50 911 ASN A O 1
ATOM 7185 N N . SER A 1 912 ? 30.819 7.608 7.599 1.00 89.31 912 SER A N 1
ATOM 7186 C CA . SER A 1 912 ? 31.509 6.855 8.674 1.00 89.31 912 SER A CA 1
ATOM 7187 C C . SER A 1 912 ? 30.925 6.979 10.084 1.00 89.31 912 SER A C 1
ATOM 7189 O O . SER A 1 912 ? 31.308 6.213 10.966 1.00 89.31 912 SER A O 1
ATOM 7191 N N . ASN A 1 913 ? 29.974 7.887 10.305 1.00 88.50 913 ASN A N 1
ATOM 7192 C CA . ASN A 1 913 ? 29.301 8.027 11.591 1.00 88.50 913 ASN A CA 1
ATOM 7193 C C . ASN A 1 913 ? 27.823 7.640 11.473 1.00 88.50 913 ASN A C 1
ATOM 7195 O O . ASN A 1 913 ? 27.401 6.636 12.039 1.00 88.50 913 ASN A O 1
ATOM 7199 N N . ILE A 1 914 ? 27.078 8.368 10.642 1.00 90.56 914 ILE A N 1
ATOM 7200 C CA . ILE A 1 914 ? 25.633 8.209 10.438 1.00 90.56 914 ILE A CA 1
ATOM 7201 C C . ILE A 1 914 ? 25.303 8.085 8.954 1.00 90.56 914 ILE A C 1
ATOM 7203 O O . ILE A 1 914 ? 26.058 8.530 8.080 1.00 90.56 914 ILE A O 1
ATOM 7207 N N . PHE A 1 915 ? 24.153 7.486 8.663 1.00 92.06 915 PHE A N 1
ATOM 7208 C CA . PHE A 1 915 ? 23.586 7.545 7.324 1.00 92.06 915 PHE A CA 1
ATOM 7209 C C . PHE A 1 915 ? 22.946 8.923 7.138 1.00 92.06 915 PHE A C 1
ATOM 7211 O O . PHE A 1 915 ? 22.142 9.342 7.964 1.00 92.06 915 PHE A O 1
ATOM 7218 N N . THR A 1 916 ? 23.319 9.666 6.101 1.00 91.06 916 THR A N 1
ATOM 7219 C CA . THR A 1 916 ? 22.925 11.076 5.950 1.00 91.06 916 THR A CA 1
ATOM 7220 C C . THR A 1 916 ? 22.649 11.427 4.495 1.00 91.06 916 THR A C 1
ATOM 7222 O O . THR A 1 916 ? 22.942 10.656 3.580 1.00 91.06 916 THR A O 1
ATOM 7225 N N . MET A 1 917 ? 22.107 12.620 4.272 1.00 88.62 917 MET A N 1
ATOM 7226 C CA . MET A 1 917 ? 21.949 13.206 2.948 1.00 88.62 917 MET A CA 1
ATOM 7227 C C . MET A 1 917 ? 22.878 14.408 2.711 1.00 88.62 917 MET A C 1
ATOM 7229 O O . MET A 1 917 ? 23.102 15.211 3.616 1.00 88.62 917 MET A O 1
ATOM 7233 N N . ASP A 1 918 ? 23.383 14.520 1.475 1.00 74.56 918 ASP A N 1
ATOM 7234 C CA . ASP A 1 918 ? 24.031 15.696 0.857 1.00 74.56 918 ASP A CA 1
ATOM 7235 C C . ASP A 1 918 ? 23.111 16.936 0.912 1.00 74.56 918 ASP A C 1
ATOM 7237 O O . ASP A 1 918 ? 22.023 16.871 0.332 1.00 74.56 918 ASP A O 1
ATOM 7241 N N . VAL A 1 919 ? 23.487 18.046 1.554 1.00 65.75 919 VAL A N 1
ATOM 7242 C CA . VAL A 1 919 ? 22.670 19.276 1.641 1.00 65.75 919 VAL A CA 1
ATOM 7243 C C . VAL A 1 919 ? 23.255 20.457 0.859 1.00 65.75 919 VAL A C 1
ATOM 7245 O O . VAL A 1 919 ? 22.518 21.385 0.538 1.00 65.75 919 VAL A O 1
ATOM 7248 N N . ASN A 1 920 ? 24.549 20.435 0.519 1.00 66.69 920 ASN A N 1
ATOM 7249 C CA . ASN A 1 920 ? 25.272 21.624 0.066 1.00 66.69 920 ASN A CA 1
ATOM 7250 C C . ASN A 1 920 ? 25.838 21.528 -1.355 1.00 66.69 920 ASN A C 1
ATOM 7252 O O . ASN A 1 920 ? 26.081 22.578 -1.952 1.00 66.69 920 ASN A O 1
ATOM 7256 N N . LYS A 1 921 ? 26.117 20.330 -1.896 1.00 78.44 921 LYS A N 1
ATOM 7257 C CA . LYS A 1 921 ? 26.944 20.219 -3.114 1.00 78.44 921 LYS A CA 1
ATOM 7258 C C . LYS A 1 921 ? 26.588 19.030 -4.009 1.00 78.44 921 LYS A C 1
ATOM 7260 O O . LYS A 1 921 ? 26.718 17.883 -3.615 1.00 78.44 921 LYS A O 1
ATOM 7265 N N . TRP A 1 922 ? 26.237 19.311 -5.264 1.00 89.94 922 TRP A N 1
ATOM 7266 C CA . TRP A 1 922 ? 26.123 18.295 -6.324 1.00 89.94 922 TRP A CA 1
ATOM 7267 C C . TRP A 1 922 ? 27.489 17.786 -6.811 1.00 89.94 922 TRP A C 1
ATOM 7269 O O . TRP A 1 922 ? 27.639 16.621 -7.173 1.00 89.94 922 TRP A O 1
ATOM 7279 N N . ASN A 1 923 ? 28.510 18.641 -6.733 1.00 87.50 923 ASN A N 1
ATOM 7280 C CA . ASN A 1 923 ? 29.878 18.342 -7.152 1.00 87.50 923 ASN A CA 1
ATOM 7281 C C . ASN A 1 923 ? 30.721 17.618 -6.083 1.00 87.50 923 ASN A C 1
ATOM 7283 O O . ASN A 1 923 ? 31.934 17.479 -6.251 1.00 87.50 923 ASN A O 1
ATOM 7287 N N . ALA A 1 924 ? 30.112 17.167 -4.981 1.00 87.88 924 ALA A N 1
ATOM 7288 C CA . ALA A 1 924 ? 30.801 16.346 -3.993 1.00 87.88 924 ALA A CA 1
ATOM 7289 C C . ALA A 1 924 ? 31.273 15.041 -4.657 1.00 87.88 924 ALA A C 1
ATOM 7291 O O . ALA A 1 924 ? 30.482 14.346 -5.291 1.00 87.88 924 ALA A O 1
ATOM 7292 N N . THR A 1 925 ? 32.574 14.750 -4.564 1.00 88.19 925 THR A N 1
ATOM 7293 C CA . THR A 1 925 ? 33.198 13.568 -5.178 1.00 88.19 925 THR A CA 1
ATOM 7294 C C . THR A 1 925 ? 33.391 12.484 -4.128 1.00 88.19 925 THR A C 1
ATOM 7296 O O . THR A 1 925 ? 33.849 12.763 -3.020 1.00 88.19 925 THR A O 1
ATOM 7299 N N . GLY A 1 926 ? 33.064 11.247 -4.488 1.00 90.00 926 GLY A N 1
ATOM 7300 C CA . GLY A 1 926 ? 33.127 10.107 -3.585 1.00 90.00 926 GLY A CA 1
ATOM 7301 C C . GLY A 1 926 ? 33.468 8.835 -4.339 1.00 90.00 926 GLY A C 1
ATOM 7302 O O . GLY A 1 926 ? 34.438 8.779 -5.090 1.00 90.00 926 GLY A O 1
ATOM 7303 N N . SER A 1 927 ? 32.683 7.793 -4.110 1.00 93.38 927 SER A N 1
ATOM 7304 C CA . SER A 1 927 ? 32.850 6.500 -4.767 1.00 93.38 927 SER A CA 1
ATOM 7305 C C . SER A 1 927 ? 31.505 5.803 -4.935 1.00 93.38 927 SER A C 1
ATOM 7307 O O . SER A 1 927 ? 30.482 6.261 -4.425 1.00 93.38 927 SER A O 1
ATOM 7309 N N . VAL A 1 928 ? 31.497 4.669 -5.625 1.00 95.56 928 VAL A N 1
ATOM 7310 C CA . VAL A 1 928 ? 30.334 3.783 -5.698 1.00 95.56 928 VAL A CA 1
ATOM 7311 C C . VAL A 1 928 ? 30.747 2.380 -5.287 1.00 95.56 928 VAL A C 1
ATOM 7313 O O . VAL A 1 928 ? 31.774 1.871 -5.726 1.00 95.56 928 VAL A O 1
ATOM 7316 N N . ARG A 1 929 ? 29.937 1.715 -4.463 1.00 95.94 929 ARG A N 1
ATOM 7317 C CA . ARG A 1 929 ? 30.069 0.274 -4.237 1.00 95.94 929 ARG A CA 1
ATOM 7318 C C . ARG A 1 929 ? 29.118 -0.446 -5.192 1.00 95.94 929 ARG A C 1
ATOM 7320 O O . ARG A 1 929 ? 27.930 -0.550 -4.904 1.00 95.94 929 ARG A O 1
ATOM 7327 N N . CYS A 1 930 ? 29.631 -0.862 -6.349 1.00 96.19 930 CYS A N 1
ATOM 7328 C CA . CYS A 1 930 ? 28.821 -1.465 -7.404 1.00 96.19 930 CYS A CA 1
ATOM 7329 C C . CYS A 1 930 ? 28.180 -2.781 -6.933 1.00 96.19 930 CYS A C 1
ATOM 7331 O O . CYS A 1 930 ? 28.734 -3.507 -6.101 1.00 96.19 930 CYS A O 1
ATOM 7333 N N . ILE A 1 931 ? 27.021 -3.110 -7.500 1.00 95.31 931 ILE A N 1
ATOM 7334 C CA . ILE A 1 931 ? 26.343 -4.380 -7.242 1.00 95.31 931 ILE A CA 1
ATOM 7335 C C . ILE A 1 931 ? 26.022 -5.113 -8.539 1.00 95.31 931 ILE A C 1
ATOM 7337 O O . ILE A 1 931 ? 25.871 -4.501 -9.593 1.00 95.31 931 ILE A O 1
ATOM 7341 N N . LYS A 1 932 ? 25.884 -6.434 -8.454 1.00 92.25 932 LYS A N 1
ATOM 7342 C CA . LYS A 1 932 ? 25.384 -7.271 -9.545 1.00 92.25 932 LYS A CA 1
ATOM 7343 C C . LYS A 1 932 ? 24.112 -7.971 -9.099 1.00 92.25 932 LYS A C 1
ATOM 7345 O O . LYS A 1 932 ? 24.172 -8.857 -8.244 1.00 92.25 932 LYS A O 1
ATOM 7350 N N . ALA A 1 933 ? 22.974 -7.559 -9.655 1.00 88.88 933 ALA A N 1
ATOM 7351 C CA . ALA A 1 933 ? 21.690 -8.205 -9.403 1.00 88.88 933 ALA A CA 1
ATOM 7352 C C . ALA A 1 933 ? 21.711 -9.646 -9.936 1.00 88.88 933 ALA A C 1
ATOM 7354 O O . ALA A 1 933 ? 22.280 -9.922 -10.992 1.00 88.88 933 ALA A O 1
ATOM 7355 N N . GLN A 1 934 ? 21.125 -10.569 -9.183 1.00 85.06 934 GLN A N 1
ATOM 7356 C CA . GLN A 1 934 ? 21.095 -11.994 -9.494 1.00 85.06 934 GLN A CA 1
ATOM 7357 C C . GLN A 1 934 ? 19.650 -12.487 -9.550 1.00 85.06 934 GLN A C 1
ATOM 7359 O O . GLN A 1 934 ? 18.758 -11.887 -8.950 1.00 85.06 934 GLN A O 1
ATOM 7364 N N . LYS A 1 935 ? 19.439 -13.584 -10.280 1.00 69.31 935 LYS A N 1
ATOM 7365 C CA . LYS A 1 935 ? 18.169 -14.316 -10.278 1.00 69.31 935 LYS A CA 1
ATOM 7366 C C . LYS A 1 935 ? 17.916 -15.012 -8.943 1.00 69.31 935 LYS A C 1
ATOM 7368 O O . LYS A 1 935 ? 18.900 -15.494 -8.322 1.00 69.31 935 LYS A O 1
#

Organism: NCBI:txid165179

pLDDT: mean 86.9, std 12.44, range [29.84, 98.19]